Protein AF-0000000085171096 (afdb_homodimer)

pLDDT: mean 95.49, std 9.16, range [38.41, 99.0]

Nearest PDB structures (foldseek):
  8vr5-assembly2_B  TM=9.110E-01  e=3.875E-34  Psychrobacter cryohalolentis K5
  5uid-assembly2_C  TM=9.295E-01  e=1.642E-33  Streptoalloteichus hindustanus
  4zah-assembly4_H  TM=9.223E-01  e=4.382E-33  Escherichia coli K-12
  2fn6-assembly1_B  TM=9.040E-01  e=1.654E-32  Helicobacter pylori 26695
  4zah-assembly1_B  TM=9.118E-01  e=7.008E-32  Escherichia coli K-12

Organism: Roseiflexus castenholzii (strain DSM 13941 / HLO8) (NCBI:txid383372)

Radius of gyration: 27.92 Å; Cα contacts (8 Å, |Δi|>4): 1892; chains: 2; bounding box: 61×105×56 Å

Foldseek 3Di:
DPFFDLFFFDDDVLLVVLLVVVVVDPAWFPDDLQVLLQVLLCVQQVFPTKDKFQWLLVLLLLVCVLLVQAAQEEEEEALQADLSLQVSSCVRNYFYQHAFPDLAARWGDLVRVLLQVVQCVVDDQSNLLRGQPVCSPPDGDYHRAYEIECAQQADDPLVSVQVSCVVVVHFYEYARQQHRPWDFQNRGPQASTAKYKHWAPRLHLHHLVGIMMIGGRDPVSNQQSNCQCCQQDGPPDDPPDRPDGHDNGTDISSSSSSSSSCSVCSVVSQVLQVVLLVLLCVLCVPPPQKAWRDHDPRIPGGRGSFTKIFGHPPFWQVQLQVQCVVVNWHKDQRPQGNCPPPVNCVPRVGDPPSHPSSNNSSRGMMTGRGGSVQDSVNSVVRSVSSSVSRVVRVVVVVVVVVD/DDFFDLFFFDDDVLLVVLLVVVVVDPAWFPDDLQVLLQVLLCVQQVFPTKDKFQWLLVLLLLVCVLLVQAAQEEEEEALQADLSLQVSSCVRNYFYQHAFPDLAARWGDLVRVLLQVVQCVVDDQSNLLRGQPVCSPPDGDYHRAYEIECAQQHDDPLVSVQVSCVVVVHFYEYARQAHRPWDFQNRGPQASTAKYKHWAPRLHLHHLVGIMMIGGRDPVSNQQSNCQCCQQDGPPDDPPDRPDGHDNGTDISSSSSSSSSCSVCSVVSQVLQVVLLVLLCVLCVPPPQKAWRDHDPRIPGGRGSFTKIFGHPPFWQVQLQVQCVVVNWHKDQRPDRNCPPPVNCVPRVGDPPSHPSSNNSSRGMMTGRGGSVQDSVNSVVSSVSSSVSRVVRVVVVVVVVVD

InterPro domains:
  IPR000653 DegT/DnrJ/EryC1/StrS aminotransferase [PF01041] (11-387)
  IPR000653 DegT/DnrJ/EryC1/StrS aminotransferase [PIRSF000390] (3-391)
  IPR000653 DegT/DnrJ/EryC1/StrS aminotransferase [PTHR30244] (4-390)
  IPR000653 DegT/DnrJ/EryC1/StrS aminotransferase [cd00616] (15-387)
  IPR015421 Pyridoxal phosphate-dependent transferase, major domain [G3DSA:3.40.640.10] (1-265)
  IPR015422 Pyridoxal phosphate-dependent transferase, small domain [G3DSA:3.90.1150.10] (266-394)
  IPR015424 Pyridoxal phosphate-dependent transferase [SSF53383] (4-390)

Structure (mmCIF, N/CA/C/O backbone):
data_AF-0000000085171096-model_v1
#
loop_
_entity.id
_entity.type
_entity.pdbx_description
1 polymer 'DegT/DnrJ/EryC1/StrS aminotransferase'
#
loop_
_atom_site.group_PDB
_atom_site.id
_atom_site.type_symbol
_atom_site.label_atom_id
_atom_site.label_alt_id
_atom_site.label_comp_id
_atom_site.label_asym_id
_atom_site.label_entity_id
_atom_site.label_seq_id
_atom_site.pdbx_PDB_ins_code
_atom_site.Cartn_x
_atom_site.Cartn_y
_atom_site.Cartn_z
_atom_site.occupancy
_atom_site.B_iso_or_equiv
_atom_site.auth_seq_id
_atom_site.auth_comp_id
_atom_site.auth_asym_id
_atom_site.auth_atom_id
_atom_site.pdbx_PDB_model_num
ATOM 1 N N . MET A 1 1 ? 21.359 31.203 -9.461 1 45.62 1 MET A N 1
ATOM 2 C CA . MET A 1 1 ? 20.594 31.672 -8.305 1 45.62 1 MET A CA 1
ATOM 3 C C . MET A 1 1 ? 20.328 30.516 -7.332 1 45.62 1 MET A C 1
ATOM 5 O O . MET A 1 1 ? 20.062 29.391 -7.75 1 45.62 1 MET A O 1
ATOM 9 N N . ASP A 1 2 ? 20.812 30.734 -6.129 1 65.62 2 ASP A N 1
ATOM 10 C CA . ASP A 1 2 ? 20.75 29.672 -5.129 1 65.62 2 ASP A CA 1
ATOM 11 C C . ASP A 1 2 ? 19.312 29.219 -4.914 1 65.62 2 ASP A C 1
ATOM 13 O O . ASP A 1 2 ? 18.422 30.031 -4.691 1 65.62 2 ASP A O 1
ATOM 17 N N . THR A 1 3 ? 18.891 28.125 -5.449 1 84.25 3 THR A N 1
ATOM 18 C CA . THR A 1 3 ? 17.531 27.594 -5.375 1 84.25 3 THR A CA 1
ATOM 19 C C . THR A 1 3 ? 17.266 26.984 -4.004 1 84.25 3 THR A C 1
ATOM 21 O O . THR A 1 3 ? 18.188 26.5 -3.348 1 84.25 3 THR A O 1
ATOM 24 N N . VAL A 1 4 ? 16.172 27.438 -3.406 1 93.19 4 VAL A N 1
ATOM 25 C CA . VAL A 1 4 ? 15.727 26.844 -2.146 1 93.19 4 VAL A CA 1
ATOM 26 C C . VAL A 1 4 ? 14.625 25.828 -2.414 1 93.19 4 VAL A C 1
ATOM 28 O O . VAL A 1 4 ? 13.547 26.188 -2.896 1 93.19 4 VAL A O 1
ATOM 31 N N . PRO A 1 5 ? 14.898 24.516 -2.143 1 94.25 5 PRO A N 1
ATOM 32 C CA . PRO A 1 5 ? 13.836 23.516 -2.35 1 94.25 5 PRO A CA 1
ATOM 33 C C . PRO A 1 5 ? 12.695 23.656 -1.346 1 94.25 5 PRO A C 1
ATOM 35 O O . PRO A 1 5 ? 12.891 24.219 -0.26 1 94.25 5 PRO A O 1
ATOM 38 N N . MET A 1 6 ? 11.508 23.234 -1.746 1 95.5 6 MET A N 1
ATOM 39 C CA . MET A 1 6 ? 10.359 23.266 -0.841 1 95.5 6 MET A CA 1
ATOM 40 C C . MET A 1 6 ? 10.656 22.5 0.443 1 95.5 6 MET A C 1
ATOM 42 O O . MET A 1 6 ? 10.258 22.938 1.529 1 95.5 6 MET A O 1
ATOM 46 N N . SER A 1 7 ? 11.258 21.359 0.321 1 96.25 7 SER A N 1
ATOM 47 C CA . SER A 1 7 ? 11.68 20.516 1.431 1 96.25 7 SER A CA 1
ATOM 48 C C . SER A 1 7 ? 12.812 19.578 1.009 1 96.25 7 SER A C 1
ATOM 50 O O . SER A 1 7 ? 13.031 19.375 -0.185 1 96.25 7 SER A O 1
ATOM 52 N N . SER A 1 8 ? 13.539 19.109 1.952 1 96 8 SER A N 1
ATOM 53 C CA . SER A 1 8 ? 14.609 18.141 1.73 1 96 8 SER A CA 1
ATOM 54 C C . SER A 1 8 ? 14.797 17.234 2.945 1 96 8 SER A C 1
ATOM 56 O O . SER A 1 8 ? 14.781 17.703 4.086 1 96 8 SER A O 1
ATOM 58 N N . PRO A 1 9 ? 14.914 15.922 2.645 1 96.94 9 PRO A N 1
ATOM 59 C CA . PRO A 1 9 ? 15.203 15.039 3.779 1 96.94 9 PRO A CA 1
ATOM 60 C C . PRO A 1 9 ? 16.609 15.25 4.34 1 96.94 9 PRO A C 1
ATOM 62 O O . PRO A 1 9 ? 17.469 15.805 3.656 1 96.94 9 PRO A O 1
ATOM 65 N N . ASP A 1 10 ? 16.781 14.969 5.562 1 97.75 10 ASP A N 1
ATOM 66 C CA . ASP A 1 10 ? 18.078 15.023 6.227 1 97.75 10 ASP A CA 1
ATOM 67 C C . ASP A 1 10 ? 18.688 13.633 6.352 1 97.75 10 ASP A C 1
ATOM 69 O O . ASP A 1 10 ? 18.281 12.844 7.207 1 97.75 10 ASP A O 1
ATOM 73 N N . LEU A 1 11 ? 19.672 13.328 5.539 1 97.88 11 LEU A N 1
ATOM 74 C CA . LEU A 1 11 ? 20.312 12.023 5.5 1 97.88 11 LEU A CA 1
ATOM 75 C C . LEU A 1 11 ? 21.797 12.148 5.82 1 97.88 11 LEU A C 1
ATOM 77 O O . LEU A 1 11 ? 22.453 13.102 5.391 1 97.88 11 LEU A O 1
ATOM 81 N N . THR A 1 12 ? 22.312 11.312 6.578 1 97.75 12 THR A N 1
ATOM 82 C CA . THR A 1 12 ? 23.734 11.219 6.93 1 97.75 12 THR A CA 1
ATOM 83 C C . THR A 1 12 ? 24.281 9.828 6.617 1 97.75 12 THR A C 1
ATOM 85 O O . THR A 1 12 ? 23.594 9.016 5.984 1 97.75 12 THR A O 1
ATOM 88 N N . ASP A 1 13 ? 25.484 9.562 6.992 1 97.69 13 ASP A N 1
ATOM 89 C CA . ASP A 1 13 ? 26.109 8.258 6.805 1 97.69 13 ASP A CA 1
ATOM 90 C C . ASP A 1 13 ? 25.422 7.191 7.648 1 97.69 13 ASP A C 1
ATOM 92 O O . ASP A 1 13 ? 25.406 6.012 7.285 1 97.69 13 ASP A O 1
ATOM 96 N N . ALA A 1 14 ? 24.828 7.621 8.711 1 97.88 14 ALA A N 1
ATOM 97 C CA . ALA A 1 14 ? 24.109 6.672 9.57 1 97.88 14 ALA A CA 1
ATOM 98 C C . ALA A 1 14 ? 23 5.973 8.797 1 97.88 14 ALA A C 1
ATOM 100 O O . ALA A 1 14 ? 22.828 4.758 8.914 1 97.88 14 ALA A O 1
ATOM 101 N N . GLU A 1 15 ? 22.219 6.734 8.047 1 98.25 15 GLU A N 1
ATOM 102 C CA . GLU A 1 15 ? 21.156 6.148 7.246 1 98.25 15 GLU A CA 1
ATOM 103 C C . GLU A 1 15 ? 21.719 5.262 6.137 1 98.25 15 GLU A C 1
ATOM 105 O O . GLU A 1 15 ? 21.203 4.164 5.891 1 98.25 15 GLU A O 1
ATOM 110 N N . ARG A 1 16 ? 22.734 5.762 5.41 1 98.12 16 ARG A N 1
ATOM 111 C CA . ARG A 1 16 ? 23.359 5.008 4.324 1 98.12 16 ARG A CA 1
ATOM 112 C C . ARG A 1 16 ? 23.906 3.674 4.828 1 98.12 16 ARG A C 1
ATOM 114 O O . ARG A 1 16 ? 23.703 2.635 4.195 1 98.12 16 ARG A O 1
ATOM 121 N N . ASP A 1 17 ? 24.531 3.656 5.996 1 98.19 17 ASP A N 1
ATOM 122 C CA . ASP A 1 17 ? 25.094 2.443 6.59 1 98.19 17 ASP A CA 1
ATOM 123 C C . ASP A 1 17 ? 23.984 1.467 6.977 1 98.19 17 ASP A C 1
ATOM 125 O O . ASP A 1 17 ? 24.109 0.258 6.773 1 98.19 17 ASP A O 1
ATOM 129 N N . ALA A 1 18 ? 22.938 1.966 7.602 1 98.31 18 ALA A N 1
ATOM 130 C CA . ALA A 1 18 ? 21.812 1.123 8.016 1 98.31 18 ALA A CA 1
ATOM 131 C C . ALA A 1 18 ? 21.219 0.376 6.828 1 98.31 18 ALA A C 1
ATOM 133 O O . ALA A 1 18 ? 20.906 -0.813 6.926 1 98.31 18 ALA A O 1
ATOM 134 N N . ILE A 1 19 ? 21.047 1.038 5.707 1 98.38 19 ILE A N 1
ATOM 135 C CA . ILE A 1 19 ? 20.453 0.446 4.512 1 98.38 19 ILE A CA 1
ATOM 136 C C . ILE A 1 19 ? 21.422 -0.572 3.912 1 98.38 19 ILE A C 1
ATOM 138 O O . ILE A 1 19 ? 21.016 -1.649 3.477 1 98.38 19 ILE A O 1
ATOM 142 N N . LEU A 1 20 ? 22.688 -0.214 3.844 1 97.75 20 LEU A N 1
ATOM 143 C CA . LEU A 1 20 ? 23.688 -1.139 3.328 1 97.75 20 LEU A CA 1
ATOM 144 C C . LEU A 1 20 ? 23.719 -2.424 4.148 1 97.75 20 LEU A C 1
ATOM 146 O O . LEU A 1 20 ? 23.922 -3.51 3.6 1 97.75 20 LEU A O 1
ATOM 150 N N . ASN A 1 21 ? 23.547 -2.299 5.449 1 97.88 21 ASN A N 1
ATOM 151 C CA . ASN A 1 21 ? 23.516 -3.473 6.316 1 97.88 21 ASN A CA 1
ATOM 152 C C . ASN A 1 21 ? 22.391 -4.43 5.91 1 97.88 21 ASN A C 1
ATOM 154 O O . ASN A 1 21 ? 22.562 -5.648 5.961 1 97.88 21 ASN A O 1
ATOM 158 N N . VAL A 1 22 ? 21.234 -3.885 5.578 1 98.12 22 VAL A N 1
ATOM 159 C CA . VAL A 1 22 ? 20.125 -4.711 5.129 1 98.12 22 VAL A CA 1
ATOM 160 C C . VAL A 1 22 ? 20.516 -5.469 3.863 1 98.12 22 VAL A C 1
ATOM 162 O O . VAL A 1 22 ? 20.25 -6.664 3.736 1 98.12 22 VAL A O 1
ATOM 165 N N . LEU A 1 23 ? 21.203 -4.789 2.934 1 97.56 23 LEU A N 1
ATOM 166 C CA . LEU A 1 23 ? 21.516 -5.324 1.611 1 97.56 23 LEU A CA 1
ATOM 167 C C . LEU A 1 23 ? 22.594 -6.398 1.698 1 97.56 23 LEU A C 1
ATOM 169 O O . LEU A 1 23 ? 22.828 -7.117 0.728 1 97.56 23 LEU A O 1
ATOM 173 N N . HIS A 1 24 ? 23.172 -6.551 2.826 1 96.81 24 HIS A N 1
ATOM 174 C CA . HIS A 1 24 ? 24.125 -7.625 3.049 1 96.81 24 HIS A CA 1
ATOM 175 C C . HIS A 1 24 ? 23.469 -8.828 3.711 1 96.81 24 HIS A C 1
ATOM 177 O O . HIS A 1 24 ? 24.156 -9.781 4.098 1 96.81 24 HIS A O 1
ATOM 183 N N . THR A 1 25 ? 22.203 -8.805 3.91 1 95.06 25 THR A N 1
ATOM 184 C CA . THR A 1 25 ? 21.406 -9.93 4.375 1 95.06 25 THR A CA 1
ATOM 185 C C . THR A 1 25 ? 20.375 -10.336 3.32 1 95.06 25 THR A C 1
ATOM 187 O O . THR A 1 25 ? 20.047 -9.547 2.434 1 95.06 25 THR A O 1
ATOM 190 N N . PRO A 1 26 ? 19.891 -11.555 3.406 1 94.19 26 PRO A N 1
ATOM 191 C CA . PRO A 1 26 ? 18.859 -11.984 2.455 1 94.19 26 PRO A CA 1
ATOM 192 C C . PRO A 1 26 ? 17.453 -11.555 2.871 1 94.19 26 PRO A C 1
ATOM 194 O O . PRO A 1 26 ? 16.484 -11.836 2.168 1 94.19 26 PRO A O 1
ATOM 197 N N . VAL A 1 27 ? 17.281 -10.914 3.992 1 96.94 27 VAL A N 1
ATOM 198 C CA . VAL A 1 27 ? 15.977 -10.562 4.539 1 96.94 27 VAL A CA 1
ATOM 199 C C . VAL A 1 27 ? 15.602 -9.141 4.117 1 96.94 27 VAL A C 1
ATOM 201 O O . VAL A 1 27 ? 16.094 -8.172 4.695 1 96.94 27 VAL A O 1
ATOM 204 N N . LEU A 1 28 ? 14.727 -9.055 3.168 1 98.12 28 LEU A N 1
ATOM 205 C CA . LEU A 1 28 ? 14.383 -7.746 2.631 1 98.12 28 LEU A CA 1
ATOM 206 C C . LEU A 1 28 ? 12.953 -7.367 3.006 1 98.12 28 LEU A C 1
ATOM 208 O O . LEU A 1 28 ? 12.5 -6.258 2.713 1 98.12 28 LEU A O 1
ATOM 212 N N . SER A 1 29 ? 12.188 -8.211 3.537 1 96.19 29 SER A N 1
ATOM 213 C CA . SER A 1 29 ? 10.828 -8.016 4.031 1 96.19 29 SER A CA 1
ATOM 214 C C . SER A 1 29 ? 10.562 -8.844 5.281 1 96.19 29 SER A C 1
ATOM 216 O O . SER A 1 29 ? 11.25 -9.844 5.523 1 96.19 29 SER A O 1
ATOM 218 N N . ILE A 1 30 ? 9.594 -8.367 6.086 1 95.12 30 ILE A N 1
ATOM 219 C CA . ILE A 1 30 ? 9.195 -9.078 7.297 1 95.12 30 ILE A CA 1
ATOM 220 C C . ILE A 1 30 ? 10.438 -9.508 8.07 1 95.12 30 ILE A C 1
ATOM 222 O O . ILE A 1 30 ? 10.633 -10.695 8.336 1 95.12 30 ILE A O 1
ATOM 226 N N . GLY A 1 31 ? 11.234 -8.57 8.484 1 96.88 31 GLY A N 1
ATOM 227 C CA . GLY A 1 31 ? 12.516 -8.867 9.109 1 96.88 31 GLY A CA 1
ATOM 228 C C . GLY A 1 31 ? 12.781 -8.039 10.352 1 96.88 31 GLY A C 1
ATOM 229 O O . GLY A 1 31 ? 11.859 -7.453 10.922 1 96.88 31 GLY A O 1
ATOM 230 N N . PRO A 1 32 ? 13.984 -8.086 10.797 1 98 32 PRO A N 1
ATOM 231 C CA . PRO A 1 32 ? 14.328 -7.492 12.086 1 98 32 PRO A CA 1
ATOM 232 C C . PRO A 1 32 ? 14.25 -5.965 12.07 1 98 32 PRO A C 1
ATOM 234 O O . PRO A 1 32 ? 13.969 -5.352 13.102 1 98 32 PRO A O 1
ATOM 237 N N . TYR A 1 33 ? 14.508 -5.32 10.953 1 98.62 33 TYR A N 1
ATOM 238 C CA . TYR A 1 33 ? 14.5 -3.863 10.93 1 98.62 33 TYR A CA 1
ATOM 239 C C . TYR A 1 33 ? 13.086 -3.32 11.086 1 98.62 33 TYR A C 1
ATOM 241 O O . TYR A 1 33 ? 12.875 -2.303 11.75 1 98.62 33 TYR A O 1
ATOM 249 N N . VAL A 1 34 ? 12.094 -3.969 10.414 1 98.75 34 VAL A N 1
ATOM 250 C CA . VAL A 1 34 ? 10.711 -3.574 10.625 1 98.75 34 VAL A CA 1
ATOM 251 C C . VAL A 1 34 ? 10.352 -3.689 12.102 1 98.75 34 VAL A C 1
ATOM 253 O O . VAL A 1 34 ? 9.742 -2.779 12.672 1 98.75 34 VAL A O 1
ATOM 256 N N . GLN A 1 35 ? 10.742 -4.766 12.727 1 98.56 35 GLN A N 1
ATOM 257 C CA . GLN A 1 35 ? 10.461 -4.98 14.148 1 98.56 35 GLN A CA 1
ATOM 258 C C . GLN A 1 35 ? 11.133 -3.908 15.008 1 98.56 35 GLN A C 1
ATOM 260 O O . GLN A 1 35 ? 10.508 -3.367 15.922 1 98.56 35 GLN A O 1
ATOM 265 N N . GLN A 1 36 ? 12.359 -3.625 14.727 1 98.81 36 GLN A N 1
ATOM 266 C CA . GLN A 1 36 ? 13.102 -2.609 15.469 1 98.81 36 GLN A CA 1
ATOM 267 C C . GLN A 1 36 ? 12.469 -1.231 15.297 1 98.81 36 GLN A C 1
ATOM 269 O O . GLN A 1 36 ? 12.359 -0.467 16.25 1 98.81 36 GLN A O 1
ATOM 274 N N . PHE A 1 37 ? 12.133 -0.907 14.078 1 98.94 37 PHE A N 1
ATOM 275 C CA . PHE A 1 37 ? 11.5 0.379 13.805 1 98.94 37 PHE A CA 1
ATOM 276 C C . PHE A 1 37 ? 10.211 0.533 14.594 1 98.94 37 PHE A C 1
ATOM 278 O O . PHE A 1 37 ? 9.969 1.579 15.203 1 98.94 37 PHE A O 1
ATOM 285 N N . GLU A 1 38 ? 9.359 -0.538 14.57 1 98.94 38 GLU A N 1
ATOM 286 C CA . GLU A 1 38 ? 8.117 -0.561 15.336 1 98.94 38 GLU A CA 1
ATOM 287 C C . GLU A 1 38 ? 8.375 -0.312 16.812 1 98.94 38 GLU A C 1
ATOM 289 O O . GLU A 1 38 ? 7.703 0.515 17.438 1 98.94 38 GLU A O 1
ATOM 294 N N . GLN A 1 39 ? 9.328 -0.957 17.328 1 98.81 39 GLN A N 1
ATOM 295 C CA . GLN A 1 39 ? 9.648 -0.853 18.75 1 98.81 39 GLN A CA 1
ATOM 296 C C . GLN A 1 39 ? 10.18 0.533 19.094 1 98.81 39 GLN A C 1
ATOM 298 O O . GLN A 1 39 ? 9.781 1.132 20.094 1 98.81 39 GLN A O 1
ATOM 303 N N . ARG A 1 40 ? 11.086 1.037 18.312 1 98.75 40 ARG A N 1
ATOM 304 C CA . ARG A 1 40 ? 11.719 2.322 18.562 1 98.75 40 ARG A CA 1
ATOM 305 C C . ARG A 1 40 ? 10.695 3.455 18.547 1 98.75 40 ARG A C 1
ATOM 307 O O . ARG A 1 40 ? 10.711 4.324 19.422 1 98.75 40 ARG A O 1
ATOM 314 N N . LEU A 1 41 ? 9.859 3.469 17.562 1 98.88 41 LEU A N 1
ATOM 315 C CA . LEU A 1 41 ? 8.898 4.559 17.453 1 98.88 41 LEU A CA 1
ATOM 316 C C . LEU A 1 41 ? 7.852 4.473 18.547 1 98.88 41 LEU A C 1
ATOM 318 O O . LEU A 1 41 ? 7.484 5.488 19.156 1 98.88 41 LEU A O 1
ATOM 322 N N . ALA A 1 42 ? 7.312 3.227 18.75 1 98.88 42 ALA A N 1
ATOM 323 C CA . ALA A 1 42 ? 6.348 3.055 19.844 1 98.88 42 ALA A CA 1
ATOM 324 C C . ALA A 1 42 ? 6.918 3.539 21.172 1 98.88 42 ALA A C 1
ATOM 326 O O . ALA A 1 42 ? 6.25 4.254 21.922 1 98.88 42 ALA A O 1
ATOM 327 N N . ALA A 1 43 ? 8.164 3.186 21.422 1 98.81 43 ALA A N 1
ATOM 328 C CA . ALA A 1 43 ? 8.82 3.598 22.656 1 98.81 43 ALA A CA 1
ATOM 329 C C . ALA A 1 43 ? 8.969 5.117 22.734 1 98.81 43 ALA A C 1
ATOM 331 O O . ALA A 1 43 ? 8.758 5.723 23.781 1 98.81 43 ALA A O 1
ATOM 332 N N . PHE A 1 44 ? 9.352 5.703 21.719 1 98.81 44 PHE A N 1
ATOM 333 C CA . PHE A 1 44 ? 9.57 7.145 21.641 1 98.81 44 PHE A CA 1
ATOM 334 C C . PHE A 1 44 ? 8.297 7.898 22.016 1 98.81 44 PHE A C 1
ATOM 336 O O . PHE A 1 44 ? 8.352 8.898 22.734 1 98.81 44 PHE A O 1
ATOM 343 N N . VAL A 1 45 ? 7.113 7.465 21.484 1 98.44 45 VAL A N 1
ATOM 344 C CA . VAL A 1 45 ? 5.879 8.203 21.703 1 98.44 45 VAL A CA 1
ATOM 345 C C . VAL A 1 45 ? 5.211 7.711 22.984 1 98.44 45 VAL A C 1
ATOM 347 O O . VAL A 1 45 ? 4.25 8.32 23.469 1 98.44 45 VAL A O 1
ATOM 350 N N . GLY A 1 46 ? 5.703 6.594 23.547 1 98.44 46 GLY A N 1
ATOM 351 C CA . GLY A 1 46 ? 5.16 6.066 24.797 1 98.44 46 GLY A CA 1
ATOM 352 C C . GLY A 1 46 ? 4 5.113 24.578 1 98.44 46 GLY A C 1
ATOM 353 O O . GLY A 1 46 ? 3.152 4.953 25.469 1 98.44 46 GLY A O 1
ATOM 354 N N . ALA A 1 47 ? 3.857 4.531 23.438 1 98.69 47 ALA A N 1
ATOM 355 C CA . ALA A 1 47 ? 2.838 3.527 23.141 1 98.69 47 ALA A CA 1
ATOM 356 C C . ALA A 1 47 ? 3.377 2.117 23.359 1 98.69 47 ALA A C 1
ATOM 358 O O . ALA A 1 47 ? 4.582 1.883 23.25 1 98.69 47 ALA A O 1
ATOM 359 N N . ARG A 1 48 ? 2.516 1.168 23.625 1 98.56 48 ARG A N 1
ATOM 360 C CA . ARG A 1 48 ? 2.92 -0.216 23.844 1 98.56 48 ARG A CA 1
ATOM 361 C C . ARG A 1 48 ? 3.262 -0.906 22.531 1 98.56 48 ARG A C 1
ATOM 363 O O . ARG A 1 48 ? 4.168 -1.74 22.469 1 98.56 48 ARG A O 1
ATOM 370 N N . TYR A 1 49 ? 2.531 -0.591 21.5 1 98.75 49 TYR A N 1
ATOM 371 C CA . TYR A 1 49 ? 2.691 -1.335 20.25 1 98.75 49 TYR A CA 1
ATOM 372 C C . TYR A 1 49 ? 2.828 -0.389 19.062 1 98.75 49 TYR A C 1
ATOM 374 O O . TYR A 1 49 ? 2.156 0.644 19.016 1 98.75 49 TYR A O 1
ATOM 382 N N . GLY A 1 50 ? 3.73 -0.661 18.203 1 98.88 50 GLY A N 1
ATOM 383 C CA . GLY A 1 50 ? 3.852 -0.065 16.875 1 98.88 50 GLY A CA 1
ATOM 384 C C . GLY A 1 50 ? 3.672 -1.066 15.75 1 98.88 50 GLY A C 1
ATOM 385 O O . GLY A 1 50 ? 4.121 -2.211 15.859 1 98.88 50 GLY A O 1
ATOM 386 N N . ILE A 1 51 ? 2.963 -0.744 14.742 1 98.94 51 ILE A N 1
ATOM 387 C CA . ILE A 1 51 ? 2.754 -1.561 13.555 1 98.94 51 ILE A CA 1
ATOM 388 C C . ILE A 1 51 ? 3.154 -0.77 12.305 1 98.94 51 ILE A C 1
ATOM 390 O O . ILE A 1 51 ? 2.453 0.162 11.906 1 98.94 51 ILE A O 1
ATOM 394 N N . ALA A 1 52 ? 4.27 -1.14 11.711 1 98.94 52 ALA A N 1
ATOM 395 C CA . ALA A 1 52 ? 4.773 -0.446 10.523 1 98.94 52 ALA A CA 1
ATOM 396 C C . ALA A 1 52 ? 3.936 -0.784 9.297 1 98.94 52 ALA A C 1
ATOM 398 O O . ALA A 1 52 ? 3.533 -1.935 9.109 1 98.94 52 ALA A O 1
ATOM 399 N N . VAL A 1 53 ? 3.598 0.191 8.523 1 98.88 53 VAL A N 1
ATOM 400 C CA . VAL A 1 53 ? 2.838 0.029 7.289 1 98.88 53 VAL A CA 1
ATOM 401 C C . VAL A 1 53 ? 3.508 0.813 6.16 1 98.88 53 VAL A C 1
ATOM 403 O O . VAL A 1 53 ? 4.402 1.625 6.41 1 98.88 53 VAL A O 1
ATOM 406 N N . ASN A 1 54 ? 3.08 0.619 4.965 1 98.81 54 ASN A N 1
ATOM 407 C CA . ASN A 1 54 ? 3.754 1.151 3.785 1 98.81 54 ASN A CA 1
ATOM 408 C C . ASN A 1 54 ? 3.455 2.635 3.59 1 98.81 54 ASN A C 1
ATOM 410 O O . ASN A 1 54 ? 4.102 3.303 2.783 1 98.81 54 ASN A O 1
ATOM 414 N N . SER A 1 55 ? 2.461 3.209 4.297 1 98.75 55 SER A N 1
ATOM 415 C CA . SER A 1 55 ? 2.137 4.629 4.199 1 98.75 55 SER A CA 1
ATOM 416 C C . SER A 1 55 ? 1.244 5.074 5.355 1 98.75 55 SER A C 1
ATOM 418 O O . SER A 1 55 ? 0.625 4.242 6.023 1 98.75 55 SER A O 1
ATOM 420 N N . GLY A 1 56 ? 1.226 6.371 5.574 1 98.88 56 GLY A N 1
ATOM 421 C CA . GLY A 1 56 ? 0.255 6.91 6.512 1 98.88 56 GLY A CA 1
ATOM 422 C C . GLY A 1 56 ? -1.182 6.633 6.113 1 98.88 56 GLY A C 1
ATOM 423 O O . GLY A 1 56 ? -2.02 6.324 6.961 1 98.88 56 GLY A O 1
ATOM 424 N N . THR A 1 57 ? -1.514 6.707 4.812 1 98.88 57 THR A N 1
ATOM 425 C CA . THR A 1 57 ? -2.848 6.438 4.289 1 98.88 57 THR A CA 1
ATOM 426 C C . THR A 1 57 ? -3.283 5.016 4.625 1 98.88 57 THR A C 1
ATOM 428 O O . THR A 1 57 ? -4.406 4.797 5.078 1 98.88 57 THR A O 1
ATOM 431 N N . SER A 1 58 ? -2.365 4.059 4.41 1 98.88 58 SER A N 1
ATOM 432 C CA . SER A 1 58 ? -2.652 2.672 4.758 1 98.88 58 SER A CA 1
ATOM 433 C C . SER A 1 58 ? -2.9 2.518 6.258 1 98.88 58 SER A C 1
ATOM 435 O O . SER A 1 58 ? -3.773 1.752 6.672 1 98.88 58 SER A O 1
ATOM 437 N N . GLY A 1 59 ? -2.07 3.213 7.047 1 98.94 59 GLY A N 1
ATOM 438 C CA . GLY A 1 59 ? -2.273 3.176 8.484 1 98.94 59 GLY A CA 1
ATOM 439 C C . GLY A 1 59 ? -3.635 3.689 8.914 1 98.94 59 GLY A C 1
ATOM 440 O O . GLY A 1 59 ? -4.293 3.088 9.766 1 98.94 59 GLY A O 1
ATOM 441 N N . LEU A 1 60 ? -4.047 4.812 8.328 1 98.94 60 LEU A N 1
ATOM 442 C CA . LEU A 1 60 ? -5.355 5.387 8.625 1 98.94 60 LEU A CA 1
ATOM 443 C C . LEU A 1 60 ? -6.469 4.438 8.203 1 98.94 60 LEU A C 1
ATOM 445 O O . LEU A 1 60 ? -7.449 4.258 8.93 1 98.94 60 LEU A O 1
ATOM 449 N N . HIS A 1 61 ? -6.305 3.812 7.059 1 98.94 61 HIS A N 1
ATOM 450 C CA . HIS A 1 61 ? -7.285 2.844 6.582 1 98.94 61 HIS A CA 1
ATOM 451 C C . HIS A 1 61 ? -7.473 1.709 7.582 1 98.94 61 HIS A C 1
ATOM 453 O O . HIS A 1 61 ? -8.602 1.399 7.973 1 98.94 61 HIS A O 1
ATOM 459 N N . LEU A 1 62 ? -6.336 1.114 7.973 1 98.94 62 LEU A N 1
ATOM 460 C CA . LEU A 1 62 ? -6.414 -0.01 8.898 1 98.94 62 LEU A CA 1
ATOM 461 C C . LEU A 1 62 ? -6.992 0.43 10.242 1 98.94 62 LEU A C 1
ATOM 463 O O . LEU A 1 62 ? -7.691 -0.34 10.898 1 98.94 62 LEU A O 1
ATOM 467 N N . SER A 1 63 ? -6.684 1.672 10.672 1 98.94 63 SER A N 1
ATOM 468 C CA . SER A 1 63 ? -7.246 2.199 11.906 1 98.94 63 SER A CA 1
ATOM 469 C C . SER A 1 63 ? -8.766 2.332 11.812 1 98.94 63 SER A C 1
ATOM 471 O O . SER A 1 63 ? -9.469 2.111 12.797 1 98.94 63 SER A O 1
ATOM 473 N N . ILE A 1 64 ? -9.297 2.703 10.672 1 98.94 64 ILE A N 1
ATOM 474 C CA . ILE A 1 64 ? -10.734 2.791 10.43 1 98.94 64 ILE A CA 1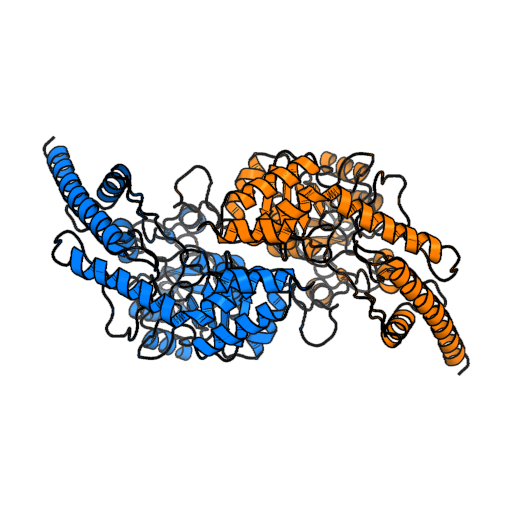
ATOM 475 C C . ILE A 1 64 ? -11.367 1.409 10.578 1 98.94 64 ILE A C 1
ATOM 477 O O . ILE A 1 64 ? -12.43 1.267 11.195 1 98.94 64 ILE A O 1
ATOM 481 N N . ILE A 1 65 ? -10.703 0.393 9.992 1 98.81 65 ILE A N 1
ATOM 482 C CA . ILE A 1 65 ? -11.188 -0.978 10.117 1 98.81 65 ILE A CA 1
ATOM 483 C C . ILE A 1 65 ? -11.188 -1.393 11.586 1 98.81 65 ILE A C 1
ATOM 485 O O . ILE A 1 65 ? -12.156 -1.973 12.07 1 98.81 65 ILE A O 1
ATOM 489 N N . ALA A 1 66 ? -10.094 -1.076 12.297 1 98.75 66 ALA A N 1
ATOM 490 C CA . ALA A 1 66 ? -9.992 -1.419 13.711 1 98.75 66 ALA A CA 1
ATOM 491 C C . ALA A 1 66 ? -11.117 -0.781 14.516 1 98.75 66 ALA A C 1
ATOM 493 O O . ALA A 1 66 ? -11.625 -1.381 15.469 1 98.75 66 ALA A O 1
ATOM 494 N N . ALA A 1 67 ? -11.516 0.402 14.125 1 98.75 67 ALA A N 1
ATOM 495 C CA . ALA A 1 67 ? -12.57 1.137 14.82 1 98.75 67 ALA A CA 1
ATOM 496 C C . ALA A 1 67 ? -13.938 0.537 14.523 1 98.75 67 ALA A C 1
ATOM 498 O O . ALA A 1 67 ? -14.953 0.987 15.07 1 98.75 67 ALA A O 1
ATOM 499 N N . GLY A 1 68 ? -13.992 -0.452 13.672 1 98.31 68 GLY A N 1
ATOM 500 C CA . GLY A 1 68 ? -15.234 -1.149 13.383 1 98.31 68 GLY A CA 1
ATOM 501 C C . GLY A 1 68 ? -16.125 -0.403 12.406 1 98.31 68 GLY A C 1
ATOM 502 O O . GLY A 1 68 ? -17.328 -0.641 12.344 1 98.31 68 GLY A O 1
ATOM 503 N N . VAL A 1 69 ? -15.555 0.523 11.633 1 98.62 69 VAL A N 1
ATOM 504 C CA . VAL A 1 69 ? -16.312 1.3 10.664 1 98.62 69 VAL A CA 1
ATOM 505 C C . VAL A 1 69 ? -16.672 0.425 9.461 1 98.62 69 VAL A C 1
ATOM 507 O O . VAL A 1 69 ? -15.797 -0.24 8.898 1 98.62 69 VAL A O 1
ATOM 510 N N . THR A 1 70 ? -17.859 0.34 9.109 1 97.12 70 THR A N 1
ATOM 511 C CA . THR A 1 70 ? -18.344 -0.361 7.93 1 97.12 70 THR A CA 1
ATOM 512 C C . THR A 1 70 ? -19.25 0.544 7.098 1 97.12 70 THR A C 1
ATOM 514 O O . THR A 1 70 ? -19.328 1.751 7.344 1 97.12 70 THR A O 1
ATOM 517 N N . GLU A 1 71 ? -19.906 -0.01 6.129 1 96.69 71 GLU A N 1
ATOM 518 C CA . GLU A 1 71 ? -20.703 0.736 5.16 1 96.69 71 GLU A CA 1
ATOM 519 C C . GLU A 1 71 ? -21.75 1.6 5.855 1 96.69 71 GLU A C 1
ATOM 521 O O . GLU A 1 71 ? -22.469 1.125 6.742 1 96.69 71 GLU A O 1
ATOM 526 N N . TYR A 1 72 ? -21.75 2.906 5.602 1 97.38 72 TYR A N 1
ATOM 527 C CA . TYR A 1 72 ? -22.703 3.93 5.996 1 97.38 72 TYR A CA 1
ATOM 528 C C . TYR A 1 72 ? -22.438 4.418 7.414 1 97.38 72 TYR A C 1
ATOM 530 O O . TYR A 1 72 ? -23.094 5.348 7.895 1 97.38 72 TYR A O 1
ATOM 538 N N . ASP A 1 73 ? -21.453 3.807 8.125 1 98.69 73 ASP A N 1
ATOM 539 C CA . ASP A 1 73 ? -21.062 4.32 9.438 1 98.69 73 ASP A CA 1
ATOM 540 C C . ASP A 1 73 ? -20.453 5.715 9.328 1 98.69 73 ASP A C 1
ATOM 542 O O . ASP A 1 73 ? -19.969 6.098 8.266 1 98.69 73 ASP A O 1
ATOM 546 N N . LEU A 1 74 ? -20.547 6.457 10.406 1 98.81 74 LEU A N 1
ATOM 547 C CA . LEU A 1 74 ? -20.125 7.855 10.422 1 98.81 74 LEU A CA 1
ATOM 548 C C . LEU A 1 74 ? -18.828 8.031 11.188 1 98.81 74 LEU A C 1
ATOM 550 O O . LEU A 1 74 ? -18.609 7.383 12.219 1 98.81 74 LEU A O 1
ATOM 554 N N . VAL A 1 75 ? -17.953 8.844 10.703 1 98.94 75 VAL A N 1
ATOM 555 C CA . VAL A 1 75 ? -16.734 9.258 11.383 1 98.94 75 VAL A CA 1
ATOM 556 C C . VAL A 1 75 ? -16.609 10.781 11.352 1 98.94 75 VAL A C 1
ATOM 558 O O . VAL A 1 75 ? -16.609 11.383 10.273 1 98.94 75 VAL A O 1
ATOM 561 N N . VAL A 1 76 ? -16.5 11.43 12.5 1 98.94 76 VAL A N 1
ATOM 562 C CA . VAL A 1 76 ? -16.328 12.875 12.586 1 98.94 76 VAL A CA 1
ATOM 563 C C . VAL A 1 76 ? -14.867 13.242 12.32 1 98.94 76 VAL A C 1
ATOM 565 O O . VAL A 1 76 ? -13.953 12.648 12.898 1 98.94 76 VAL A O 1
ATOM 568 N N . THR A 1 77 ? -14.625 14.133 11.445 1 98.88 77 THR A N 1
ATOM 569 C CA . THR A 1 77 ? -13.281 14.617 11.148 1 98.88 77 THR A CA 1
ATOM 570 C C . THR A 1 77 ? -13.32 16.047 10.617 1 98.88 77 THR A C 1
ATOM 572 O O . THR A 1 77 ? -14.266 16.781 10.898 1 98.88 77 THR A O 1
ATOM 575 N N . THR A 1 78 ? -12.25 16.5 9.992 1 98.81 78 THR A N 1
ATOM 576 C CA . THR A 1 78 ? -12.133 17.891 9.555 1 98.81 78 THR A CA 1
ATOM 577 C C . THR A 1 78 ? -11.859 17.969 8.062 1 98.81 78 THR A C 1
ATOM 579 O O . THR A 1 78 ? -11.211 17.078 7.496 1 98.81 78 THR A O 1
ATOM 582 N N . PRO A 1 79 ? -12.367 18.984 7.391 1 98.62 79 PRO A N 1
ATOM 583 C CA . PRO A 1 79 ? -12.031 19.172 5.98 1 98.62 79 PRO A CA 1
ATOM 584 C C . PRO A 1 79 ? -10.719 19.922 5.777 1 98.62 79 PRO A C 1
ATOM 586 O O . PRO A 1 79 ? -10.281 20.125 4.641 1 98.62 79 PRO A O 1
ATOM 589 N N . PHE A 1 80 ? -10.047 20.359 6.871 1 98.5 80 PHE A N 1
ATOM 590 C CA . PHE A 1 80 ? -8.773 21.078 6.777 1 98.5 80 PHE A CA 1
ATOM 591 C C . PHE A 1 80 ? -7.609 20.125 7.062 1 98.5 80 PHE A C 1
ATOM 593 O O . PHE A 1 80 ? -7.023 20.172 8.148 1 98.5 80 PHE A O 1
ATOM 600 N N . SER A 1 81 ? -7.293 19.375 6.098 1 97.62 81 SER A N 1
ATOM 601 C CA . SER A 1 81 ? -6.219 18.375 6.172 1 97.62 81 SER A CA 1
ATOM 602 C C . SER A 1 81 ? -5.816 17.891 4.781 1 97.62 81 SER A C 1
ATOM 604 O O . SER A 1 81 ? -6.309 18.406 3.773 1 97.62 81 SER A O 1
ATOM 606 N N . PHE A 1 82 ? -4.797 17.078 4.75 1 96.94 82 PHE A N 1
ATOM 607 C CA . PHE A 1 82 ? -4.531 16.312 3.537 1 96.94 82 PHE A CA 1
ATOM 608 C C . PHE A 1 82 ? -5.668 15.328 3.26 1 96.94 82 PHE A C 1
ATOM 610 O O . PHE A 1 82 ? -6.246 14.766 4.188 1 96.94 82 PHE A O 1
ATOM 617 N N . ILE A 1 83 ? -6.008 14.992 2.105 1 97.5 83 ILE A N 1
ATOM 618 C CA . ILE A 1 83 ? -7.219 14.32 1.648 1 97.5 83 ILE A CA 1
ATOM 619 C C . ILE A 1 83 ? -7.266 12.906 2.221 1 97.5 83 ILE A C 1
ATOM 621 O O . ILE A 1 83 ? -8.344 12.336 2.406 1 97.5 83 ILE A O 1
ATOM 625 N N . ALA A 1 84 ? -6.121 12.289 2.537 1 98.12 84 ALA A N 1
ATOM 626 C CA . ALA A 1 84 ? -6.035 10.914 3.033 1 98.12 84 ALA A CA 1
ATOM 627 C C . ALA A 1 84 ? -6.797 10.758 4.348 1 98.12 84 ALA A C 1
ATOM 629 O O . ALA A 1 84 ? -7.32 9.68 4.645 1 98.12 84 ALA A O 1
ATOM 630 N N . SER A 1 85 ? -6.902 11.812 5.164 1 98.44 85 SER A N 1
ATOM 631 C CA . SER A 1 85 ? -7.59 11.758 6.453 1 98.44 85 SER A CA 1
ATOM 632 C C . SER A 1 85 ? -9.078 11.484 6.273 1 98.44 85 SER A C 1
ATOM 634 O O . SER A 1 85 ? -9.734 10.961 7.176 1 98.44 85 SER A O 1
ATOM 636 N N . ALA A 1 86 ? -9.602 11.898 5.148 1 98.69 86 ALA A N 1
ATOM 637 C CA . ALA A 1 86 ? -11.008 11.648 4.848 1 98.69 86 ALA A CA 1
ATOM 638 C C . ALA A 1 86 ? -11.172 10.414 3.959 1 98.69 86 ALA A C 1
ATOM 640 O O . ALA A 1 86 ? -12.102 9.633 4.145 1 98.69 86 ALA A O 1
ATOM 641 N N . ASN A 1 87 ? -10.266 10.234 3.006 1 98.69 87 ASN A N 1
ATOM 642 C CA . ASN A 1 87 ? -10.344 9.109 2.074 1 98.69 87 ASN A CA 1
ATOM 643 C C . ASN A 1 87 ? -10.344 7.773 2.809 1 98.69 87 ASN A C 1
ATOM 645 O O . ASN A 1 87 ? -10.977 6.816 2.363 1 98.69 87 ASN A O 1
ATOM 649 N N . CYS A 1 88 ? -9.578 7.684 3.881 1 98.81 88 CYS A N 1
ATOM 650 C CA . CYS A 1 88 ? -9.461 6.43 4.613 1 98.81 88 CYS A CA 1
ATOM 651 C C . CYS A 1 88 ? -10.828 5.949 5.094 1 98.81 88 CYS A C 1
ATOM 653 O O . CYS A 1 88 ? -11.062 4.746 5.211 1 98.81 88 CYS A O 1
ATOM 655 N N . ILE A 1 89 ? -11.773 6.863 5.402 1 98.88 89 ILE A N 1
ATOM 656 C CA . ILE A 1 89 ? -13.125 6.543 5.832 1 98.88 89 ILE A CA 1
ATOM 657 C C . ILE A 1 89 ? -13.914 5.941 4.668 1 98.88 89 ILE A C 1
ATOM 659 O O . ILE A 1 89 ? -14.648 4.969 4.848 1 98.88 89 ILE A O 1
ATOM 663 N N . LEU A 1 90 ? -13.672 6.508 3.48 1 98.62 90 LEU A N 1
ATOM 664 C CA . LEU A 1 90 ? -14.391 6.09 2.281 1 98.62 90 LEU A CA 1
ATOM 665 C C . LEU A 1 90 ? -13.953 4.695 1.844 1 98.62 90 LEU A C 1
ATOM 667 O O . LEU A 1 90 ? -14.727 3.965 1.22 1 98.62 90 LEU A O 1
ATOM 671 N N . TYR A 1 91 ? -12.719 4.301 2.146 1 98.44 91 TYR A N 1
ATOM 672 C CA . TYR A 1 91 ? -12.227 2.98 1.768 1 98.44 91 TYR A CA 1
ATOM 673 C C . TYR A 1 91 ? -13.117 1.881 2.344 1 98.44 91 TYR A C 1
ATOM 675 O O . TYR A 1 91 ? -13.266 0.817 1.738 1 98.44 91 TYR A O 1
ATOM 683 N N . GLU A 1 92 ? -13.688 2.119 3.51 1 98.06 92 GLU A N 1
ATOM 684 C CA . GLU A 1 92 ? -14.609 1.174 4.129 1 98.06 92 GLU A CA 1
ATOM 685 C C . GLU A 1 92 ? -16.062 1.586 3.898 1 98.06 92 GLU A C 1
ATOM 687 O O . GLU A 1 92 ? -16.969 1.121 4.598 1 98.06 92 GLU A O 1
ATOM 692 N N . ARG A 1 93 ? -16.266 2.574 2.969 1 97.62 93 ARG A N 1
ATOM 693 C CA . ARG A 1 93 ? -17.562 3.08 2.574 1 97.62 93 ARG A CA 1
ATOM 694 C C . ARG A 1 93 ? -18.266 3.768 3.744 1 97.62 93 ARG A C 1
ATOM 696 O O . ARG A 1 93 ? -19.5 3.779 3.82 1 97.62 93 ARG A O 1
ATOM 703 N N . GLY A 1 94 ? -17.484 4.203 4.719 1 98.56 94 GLY A N 1
ATOM 704 C CA . GLY A 1 94 ? -18 5.105 5.738 1 98.56 94 GLY A CA 1
ATOM 705 C C . GLY A 1 94 ? -18.266 6.5 5.215 1 98.56 94 GLY A C 1
ATOM 706 O O . GLY A 1 94 ? -17.953 6.812 4.062 1 98.56 94 GLY A O 1
ATOM 707 N N . ILE A 1 95 ? -18.859 7.34 6.055 1 98.69 95 ILE A N 1
ATOM 708 C CA . ILE A 1 95 ? -19.219 8.703 5.68 1 98.69 95 ILE A CA 1
ATOM 709 C C . ILE A 1 95 ? -18.484 9.695 6.578 1 98.69 95 ILE A C 1
ATOM 711 O O . ILE A 1 95 ? -18.672 9.695 7.797 1 98.69 95 ILE A O 1
ATOM 715 N N . PRO A 1 96 ? -17.625 10.484 6.035 1 98.81 96 PRO A N 1
ATOM 716 C CA . PRO A 1 96 ? -17.016 11.531 6.852 1 98.81 96 PRO A CA 1
ATOM 717 C C . PRO A 1 96 ? -18 12.625 7.258 1 98.81 96 PRO A C 1
ATOM 719 O O . PRO A 1 96 ? -18.734 13.141 6.418 1 98.81 96 PRO A O 1
ATOM 722 N N . ILE A 1 97 ? -18.062 12.922 8.461 1 98.88 97 ILE A N 1
ATOM 723 C CA . ILE A 1 97 ? -18.781 14.07 9.016 1 98.88 97 ILE A CA 1
ATOM 724 C C . ILE A 1 97 ? -17.797 15.203 9.305 1 98.88 97 ILE A C 1
ATOM 726 O O . ILE A 1 97 ? -17.109 15.188 10.328 1 98.88 97 ILE A O 1
ATOM 730 N N . PHE A 1 98 ? -17.844 16.219 8.477 1 98.88 98 PHE A N 1
ATOM 731 C CA . PHE A 1 98 ? -16.875 17.312 8.602 1 98.88 98 PHE A CA 1
ATOM 732 C C . PHE A 1 98 ? -17.344 18.328 9.633 1 98.88 98 PHE A C 1
ATOM 734 O O . PHE A 1 98 ? -18.516 18.703 9.664 1 98.88 98 PHE A O 1
ATOM 741 N N . VAL A 1 99 ? -16.422 18.641 10.414 1 98.5 99 VAL A N 1
ATOM 742 C CA . VAL A 1 99 ? -16.531 19.734 11.383 1 98.5 99 VAL A CA 1
ATOM 743 C C . VAL A 1 99 ? -15.477 20.797 11.094 1 98.5 99 VAL A C 1
ATOM 745 O O . VAL A 1 99 ? -14.328 20.469 10.781 1 98.5 99 VAL A O 1
ATOM 748 N N . ASP A 1 100 ? -15.875 22.062 11.188 1 98.69 100 ASP A N 1
ATOM 749 C CA . ASP A 1 100 ? -14.953 23.141 10.883 1 98.69 100 ASP A CA 1
ATOM 750 C C . ASP A 1 100 ? -13.867 23.266 11.945 1 98.69 100 ASP A C 1
ATOM 752 O O . ASP A 1 100 ? -13.797 22.453 12.867 1 98.69 100 ASP A O 1
ATOM 756 N N . VAL A 1 101 ? -13.023 24.297 11.812 1 98.75 101 VAL A N 1
ATOM 757 C CA . VAL A 1 101 ? -11.781 24.281 12.586 1 98.75 101 VAL A CA 1
ATOM 758 C C . VAL A 1 101 ? -11.672 25.578 13.391 1 98.75 101 VAL A C 1
ATOM 760 O O . VAL A 1 101 ? -12.453 26.516 13.195 1 98.75 101 VAL A O 1
ATOM 763 N N . ASP A 1 102 ? -10.742 25.547 14.352 1 98.06 102 ASP A N 1
ATOM 764 C CA . ASP A 1 102 ? -10.32 26.766 15.047 1 98.06 102 ASP A CA 1
ATOM 765 C C . ASP A 1 102 ? -9.547 27.688 14.117 1 98.06 102 ASP A C 1
ATOM 767 O O . ASP A 1 102 ? -8.586 27.266 13.461 1 98.06 102 ASP A O 1
ATOM 771 N N . PRO A 1 103 ? -9.922 28.953 14 1 97.06 103 PRO A N 1
ATOM 772 C CA . PRO A 1 103 ? -9.305 29.844 13.023 1 97.06 103 PRO A CA 1
ATOM 773 C C . PRO A 1 103 ? -7.836 30.141 13.336 1 97.06 103 PRO A C 1
ATOM 775 O O . PRO A 1 103 ? -7.094 30.594 12.461 1 97.06 103 PRO A O 1
ATOM 778 N N . LEU A 1 104 ? -7.461 29.891 14.539 1 95.44 104 LEU A N 1
ATOM 779 C CA . LEU A 1 104 ? -6.086 30.203 14.914 1 95.44 104 LEU A CA 1
ATOM 780 C C . LEU A 1 104 ? -5.16 29.031 14.633 1 95.44 104 LEU A C 1
ATOM 782 O O . LEU A 1 104 ? -4.098 29.203 14.031 1 95.44 104 LEU A O 1
ATOM 786 N N . THR A 1 105 ? -5.598 27.812 14.969 1 96.31 105 THR A N 1
ATOM 787 C CA . THR A 1 105 ? -4.703 26.672 14.914 1 96.31 105 THR A CA 1
ATOM 788 C C . THR A 1 105 ? -4.957 25.844 13.648 1 96.31 105 THR A C 1
ATOM 790 O O . THR A 1 105 ? -4.094 25.078 13.227 1 96.31 105 THR A O 1
ATOM 793 N N . GLY A 1 106 ? -6.148 25.984 13.086 1 97.75 106 GLY A N 1
ATOM 794 C CA . GLY A 1 106 ? -6.527 25.125 11.969 1 97.75 106 GLY A CA 1
ATOM 795 C C . GLY A 1 106 ? -6.914 23.719 12.398 1 97.75 106 GLY A C 1
ATOM 796 O O . GLY A 1 106 ? -7.293 22.906 11.562 1 97.75 106 GLY A O 1
ATOM 797 N N . ASN A 1 107 ? -6.855 23.406 13.695 1 98.69 107 ASN A N 1
ATOM 798 C CA . ASN A 1 107 ? -7.297 22.109 14.211 1 98.69 107 ASN A CA 1
ATOM 799 C C . ASN A 1 107 ? -8.812 22.062 14.367 1 98.69 107 ASN A C 1
ATOM 801 O O . ASN A 1 107 ? -9.469 23.094 14.5 1 98.69 107 ASN A O 1
ATOM 805 N N . ILE A 1 108 ? -9.344 20.891 14.383 1 98.81 108 ILE A N 1
ATOM 806 C CA . ILE A 1 108 ? -10.781 20.656 14.484 1 98.81 108 ILE A CA 1
ATOM 807 C C . ILE A 1 108 ? -11.328 21.328 15.734 1 98.81 108 ILE A C 1
ATOM 809 O O . ILE A 1 108 ? -10.695 21.312 16.797 1 98.81 108 ILE A O 1
ATOM 813 N N . ASP A 1 109 ? -12.461 22.047 15.602 1 98.69 109 ASP A N 1
ATOM 814 C CA . ASP A 1 109 ? -13.062 22.781 16.719 1 98.69 109 ASP A CA 1
ATOM 815 C C . ASP A 1 109 ? -13.742 21.828 17.688 1 98.69 109 ASP A C 1
ATOM 817 O O . ASP A 1 109 ? -14.766 21.219 17.375 1 98.69 109 ASP A O 1
ATOM 821 N N . PRO A 1 110 ? -13.258 21.75 18.922 1 98.44 110 PRO A N 1
ATOM 822 C CA . PRO A 1 110 ? -13.828 20.797 19.859 1 98.44 110 PRO A CA 1
ATOM 823 C C . PRO A 1 110 ? -15.289 21.094 20.188 1 98.44 110 PRO A C 1
ATOM 825 O O . PRO A 1 110 ? -16.078 20.172 20.438 1 98.44 110 PRO A O 1
ATOM 828 N N . GLU A 1 111 ? -15.656 22.359 20.219 1 98.25 111 GLU A N 1
ATOM 829 C CA . GLU A 1 111 ? -17.047 22.719 20.516 1 98.25 111 GLU A CA 1
ATOM 830 C C . GLU A 1 111 ? -17.984 22.234 19.422 1 98.25 111 GLU A C 1
ATOM 832 O O . GLU A 1 111 ? -19.078 21.734 19.703 1 98.25 111 GLU A O 1
ATOM 837 N N . GLN A 1 112 ? -17.578 22.375 18.219 1 98.12 112 GLN A N 1
ATOM 838 C CA . GLN A 1 112 ? -18.375 21.891 17.109 1 98.12 112 GLN A CA 1
ATOM 839 C C . GLN A 1 112 ? -18.406 20.375 17.062 1 98.12 112 GLN A C 1
ATOM 841 O O . GLN A 1 112 ? -19.406 19.766 16.641 1 98.12 112 GLN A O 1
ATOM 846 N N . VAL A 1 113 ? -17.328 19.719 17.453 1 98.75 113 VAL A N 1
ATOM 847 C CA . VAL A 1 113 ? -17.312 18.266 17.578 1 98.75 113 VAL A CA 1
ATOM 848 C C . VAL A 1 113 ? -18.391 17.812 18.578 1 98.75 113 VAL A C 1
ATOM 850 O O . VAL A 1 113 ? -19.156 16.906 18.297 1 98.75 113 VAL A O 1
ATOM 853 N N . ARG A 1 114 ? -18.406 18.484 19.688 1 98.31 114 ARG A N 1
ATOM 854 C CA . ARG A 1 114 ? -19.406 18.172 20.719 1 98.31 114 ARG A CA 1
ATOM 855 C C . ARG A 1 114 ? -20.812 18.359 20.172 1 98.31 114 ARG A C 1
ATOM 857 O O . ARG A 1 114 ? -21.688 17.516 20.406 1 98.31 114 ARG A O 1
ATOM 864 N N . ALA A 1 115 ? -21 19.438 19.5 1 98.12 115 ALA A N 1
ATOM 865 C CA . ALA A 1 115 ? -22.312 19.734 18.938 1 98.12 115 ALA A CA 1
ATOM 866 C C . ALA A 1 115 ? -22.719 18.672 17.922 1 98.12 115 ALA A C 1
ATOM 868 O O . ALA A 1 115 ? -23.859 18.203 17.922 1 98.12 115 ALA A O 1
ATOM 869 N N . ALA A 1 116 ? -21.812 18.312 17.016 1 98.38 116 ALA A N 1
ATOM 870 C CA . ALA A 1 116 ? -22.094 17.312 15.992 1 98.38 116 ALA A CA 1
ATOM 871 C C . ALA A 1 116 ? -22.469 15.969 16.625 1 98.38 116 ALA A C 1
ATOM 873 O O . ALA A 1 116 ? -23.469 15.352 16.234 1 98.38 116 ALA A O 1
ATOM 874 N N . ILE A 1 117 ? -21.672 15.547 17.578 1 98.38 117 ILE A N 1
ATOM 875 C CA . ILE A 1 117 ? -21.891 14.258 18.219 1 98.38 117 ILE A CA 1
ATOM 876 C C . ILE A 1 117 ? -23.219 14.273 18.969 1 98.38 117 ILE A C 1
ATOM 878 O O . ILE A 1 117 ? -23.984 13.305 18.922 1 98.38 117 ILE A O 1
ATOM 882 N N . GLY A 1 118 ? -23.5 15.391 19.672 1 97.12 118 GLY A N 1
ATOM 883 C CA . GLY A 1 118 ? -24.781 15.523 20.359 1 97.12 118 GLY A CA 1
ATOM 884 C C . GLY A 1 118 ? -25.969 15.438 19.422 1 97.12 118 GLY A C 1
ATOM 885 O O . GLY A 1 118 ? -26.938 14.734 19.703 1 97.12 118 GLY A O 1
ATOM 886 N N . ASP A 1 119 ? -25.875 16.141 18.328 1 97.44 119 ASP A N 1
ATOM 887 C CA . ASP A 1 119 ? -26.953 16.156 17.344 1 97.44 119 ASP A CA 1
ATOM 888 C C . ASP A 1 119 ? -27.141 14.781 16.703 1 97.44 119 ASP A C 1
ATOM 890 O O . ASP A 1 119 ? -28.266 14.312 16.531 1 97.44 119 ASP A O 1
ATOM 894 N N . LEU A 1 120 ? -26.094 14.148 16.359 1 97.12 120 LEU A N 1
ATOM 895 C CA . LEU A 1 120 ? -26.141 12.836 15.727 1 97.12 120 LEU A CA 1
ATOM 896 C C . LEU A 1 120 ? -26.734 11.797 16.672 1 97.12 120 LEU A C 1
ATOM 898 O O . LEU A 1 120 ? -27.438 10.875 16.234 1 97.12 120 LEU A O 1
ATOM 902 N N . ALA A 1 121 ? -26.438 11.922 17.938 1 95.12 121 ALA A N 1
ATOM 903 C CA . ALA A 1 121 ? -26.984 11.016 18.938 1 95.12 121 ALA A CA 1
ATOM 904 C C . ALA A 1 121 ? -28.484 11.195 19.078 1 95.12 121 ALA A C 1
ATOM 906 O O . ALA A 1 121 ? -29.219 10.234 19.312 1 95.12 121 ALA A O 1
ATOM 907 N N . ARG A 1 122 ? -28.938 12.391 19 1 93.44 122 ARG A N 1
ATOM 908 C CA . ARG A 1 122 ? -30.344 12.695 19.141 1 93.44 122 ARG A CA 1
ATOM 909 C C . ARG A 1 122 ? -31.141 12.219 17.922 1 93.44 122 ARG A C 1
ATOM 911 O O . ARG A 1 122 ? -32.281 11.797 18.047 1 93.44 122 ARG A O 1
ATOM 918 N N . GLY A 1 123 ? -30.578 12.375 16.781 1 92.38 123 GLY A N 1
ATOM 919 C CA . GLY A 1 123 ? -31.234 11.961 15.555 1 92.38 123 GLY A CA 1
ATOM 920 C C . GLY A 1 123 ? -32.156 13.023 14.977 1 92.38 123 GLY A C 1
ATOM 921 O O . GLY A 1 123 ? -32.031 14.195 15.336 1 92.38 123 GLY A O 1
ATOM 922 N N . GLY A 1 124 ? -32.844 12.664 13.875 1 91.06 124 GLY A N 1
ATOM 923 C CA . GLY A 1 124 ? -33.812 13.578 13.281 1 91.06 124 GLY A CA 1
ATOM 924 C C . GLY A 1 124 ? -33.188 14.602 12.359 1 91.06 124 GLY A C 1
ATOM 925 O O . GLY A 1 124 ? -32.094 14.352 11.797 1 91.06 124 GLY A O 1
ATOM 926 N N . MET A 1 125 ? -33.812 15.727 12.242 1 90.56 125 MET A N 1
ATOM 927 C CA . MET A 1 125 ? -33.406 16.75 11.297 1 90.56 125 MET A CA 1
ATOM 928 C C . MET A 1 125 ? -32.094 17.406 11.75 1 90.56 125 MET A C 1
ATOM 930 O O . MET A 1 125 ? -31.266 17.781 10.922 1 90.56 125 MET A O 1
ATOM 934 N N . THR A 1 126 ? -31.953 17.469 13 1 91.94 126 THR A N 1
ATOM 935 C CA . THR A 1 126 ? -30.766 18.109 13.555 1 91.94 126 THR A CA 1
ATOM 936 C C . THR A 1 126 ? -29.516 17.281 13.242 1 91.94 126 THR A C 1
ATOM 938 O O . THR A 1 126 ? -28.438 17.828 13.023 1 91.94 126 THR A O 1
ATOM 941 N N . ALA A 1 127 ? -29.719 16 13.25 1 93.56 127 ALA A N 1
ATOM 942 C CA . ALA A 1 127 ? -28.625 15.102 12.906 1 93.56 127 ALA A CA 1
ATOM 943 C C . ALA A 1 127 ? -28.266 15.203 11.43 1 93.56 127 ALA A C 1
ATOM 945 O O . ALA A 1 127 ? -27.078 15.203 11.07 1 93.56 127 ALA A O 1
ATOM 946 N N . ARG A 1 128 ? -29.172 15.336 10.625 1 93.94 128 ARG A N 1
ATOM 947 C CA . ARG A 1 128 ? -29.016 15.242 9.172 1 93.94 128 ARG A CA 1
ATOM 948 C C . ARG A 1 128 ? -28.266 16.453 8.625 1 93.94 128 ARG A C 1
ATOM 950 O O . ARG A 1 128 ? -27.641 16.375 7.566 1 93.94 128 ARG A O 1
ATOM 957 N N . ARG A 1 129 ? -28.328 17.531 9.359 1 94.38 129 ARG A N 1
ATOM 958 C CA . ARG A 1 129 ? -27.625 18.75 8.914 1 94.38 129 ARG A CA 1
ATOM 959 C C . ARG A 1 129 ? -26.125 18.516 8.859 1 94.38 129 ARG A C 1
ATOM 961 O O . ARG A 1 129 ? -25.406 19.25 8.164 1 94.38 129 ARG A O 1
ATOM 968 N N . TRP A 1 130 ? -25.688 17.484 9.625 1 97.12 130 TRP A N 1
ATOM 969 C CA . TRP A 1 130 ? -24.25 17.234 9.711 1 97.12 130 TRP A CA 1
ATOM 970 C C . TRP A 1 130 ? -23.797 16.328 8.578 1 97.12 130 TRP A C 1
ATOM 972 O O . TRP A 1 130 ? -22.594 16.203 8.312 1 97.12 130 TRP A O 1
ATOM 982 N N . LEU A 1 131 ? -24.75 15.633 7.949 1 98 131 LEU A N 1
ATOM 983 C CA . LEU A 1 131 ? -24.422 14.758 6.828 1 98 131 LEU A CA 1
ATOM 984 C C . LEU A 1 131 ? -24 15.578 5.609 1 98 131 LEU A C 1
ATOM 986 O O . LEU A 1 131 ? -24.406 16.734 5.461 1 98 131 LEU A O 1
ATOM 990 N N . PRO A 1 132 ? -23.094 14.953 4.773 1 98.12 132 PRO A N 1
ATOM 991 C CA . PRO A 1 132 ? -22.859 15.625 3.494 1 98.12 132 PRO A CA 1
ATOM 992 C C . PRO A 1 132 ? -24.156 15.977 2.76 1 98.12 132 PRO A C 1
ATOM 994 O O . PRO A 1 132 ? -25.109 15.203 2.793 1 98.12 132 PRO A O 1
ATOM 997 N N . PRO A 1 133 ? -24.125 17.047 2.025 1 97.81 133 PRO A N 1
ATOM 998 C CA . PRO A 1 133 ? -25.375 17.562 1.427 1 97.81 133 PRO A CA 1
ATOM 999 C C . PRO A 1 133 ? -26.078 16.5 0.571 1 97.81 133 PRO A C 1
ATOM 1001 O O . PRO A 1 133 ? -27.297 16.328 0.683 1 97.81 133 PRO A O 1
ATOM 1004 N N . ALA A 1 134 ? -25.422 15.797 -0.212 1 97.44 134 ALA A N 1
ATOM 1005 C CA . ALA A 1 134 ? -26.016 14.836 -1.138 1 97.44 134 ALA A CA 1
ATOM 1006 C C . ALA A 1 134 ? -26.578 13.633 -0.391 1 97.44 134 ALA A C 1
ATOM 1008 O O . ALA A 1 134 ? -27.344 12.852 -0.951 1 97.44 134 ALA A O 1
ATOM 1009 N N . LEU A 1 135 ? -26.234 13.539 0.902 1 97.19 135 LEU A N 1
ATOM 1010 C CA . LEU A 1 135 ? -26.625 12.336 1.645 1 97.19 135 LEU A CA 1
ATOM 1011 C C . LEU A 1 135 ? -27.594 12.688 2.764 1 97.19 135 LEU A C 1
ATOM 1013 O O . LEU A 1 135 ? -27.938 11.828 3.584 1 97.19 135 LEU A O 1
ATOM 1017 N N . ARG A 1 136 ? -28.062 13.883 2.867 1 96.44 136 ARG A N 1
ATOM 1018 C CA . ARG A 1 136 ? -28.844 14.367 4.004 1 96.44 136 ARG A CA 1
ATOM 1019 C C . ARG A 1 136 ? -30.156 13.602 4.129 1 96.44 136 ARG A C 1
ATOM 1021 O O . ARG A 1 136 ? -30.688 13.438 5.23 1 96.44 136 ARG A O 1
ATOM 1028 N N . ASN A 1 137 ? -30.656 12.992 2.977 1 94.69 137 ASN A N 1
ATOM 1029 C CA . ASN A 1 137 ? -31.906 12.242 3.016 1 94.69 137 ASN A CA 1
ATOM 1030 C C . ASN A 1 137 ? -31.656 10.742 2.908 1 94.69 137 ASN A C 1
ATOM 1032 O O . ASN A 1 137 ? -32.594 9.961 2.746 1 94.69 137 ASN A O 1
ATOM 1036 N N . SER A 1 138 ? -30.438 10.414 2.969 1 94.06 138 SER A N 1
ATOM 1037 C CA . SER A 1 138 ? -30.078 9.008 2.844 1 94.06 138 SER A CA 1
ATOM 1038 C C . SER A 1 138 ? -30.016 8.328 4.207 1 94.06 138 SER A C 1
ATOM 1040 O O . SER A 1 138 ? -30 9 5.242 1 94.06 138 SER A O 1
ATOM 1042 N N . ARG A 1 139 ? -30.047 6.961 4.109 1 92.31 139 ARG A N 1
ATOM 1043 C CA . ARG A 1 139 ? -29.812 6.184 5.32 1 92.31 139 ARG A CA 1
ATOM 1044 C C . ARG A 1 139 ? -28.359 6.254 5.742 1 92.31 139 ARG A C 1
ATOM 1046 O O . ARG A 1 139 ? -27.469 6.371 4.895 1 92.31 139 ARG A O 1
ATOM 1053 N N . TYR A 1 140 ? -28.125 6.316 7.043 1 95.06 140 TYR A N 1
ATOM 1054 C CA . TYR A 1 140 ? -26.781 6.293 7.582 1 95.06 140 TYR A CA 1
ATOM 1055 C C . TYR A 1 140 ? -26.688 5.371 8.797 1 95.06 140 TYR A C 1
ATOM 1057 O O . TYR A 1 140 ? -27.703 5.066 9.422 1 95.06 140 TYR A O 1
ATOM 1065 N N . GLY A 1 141 ? -25.469 4.91 9 1 96.38 141 GLY A N 1
ATOM 1066 C CA . GLY A 1 141 ? -25.234 3.971 10.086 1 96.38 141 GLY A CA 1
ATOM 1067 C C . GLY A 1 141 ? -24.891 4.648 11.398 1 96.38 141 GLY A C 1
ATOM 1068 O O . GLY A 1 141 ? -25.438 5.715 11.711 1 96.38 141 GLY A O 1
ATOM 1069 N N . ARG A 1 142 ? -24.141 3.994 12.234 1 97.31 142 ARG A N 1
ATOM 1070 C CA . ARG A 1 142 ? -23.781 4.469 13.562 1 97.31 142 ARG A CA 1
ATOM 1071 C C . ARG A 1 142 ? -22.562 5.383 13.516 1 97.31 142 ARG A C 1
ATOM 1073 O O . ARG A 1 142 ? -21.719 5.254 12.625 1 97.31 142 ARG A O 1
ATOM 1080 N N . LEU A 1 143 ? -22.516 6.312 14.43 1 98.56 143 LEU A N 1
ATOM 1081 C CA . LEU A 1 143 ? -21.281 7.047 14.68 1 98.56 143 LEU A CA 1
ATOM 1082 C C . LEU A 1 143 ? -20.266 6.168 15.391 1 98.56 143 LEU A C 1
ATOM 1084 O O . LEU A 1 143 ? -20.516 5.691 16.5 1 98.56 143 LEU A O 1
ATOM 1088 N N . LYS A 1 144 ? -19.078 5.984 14.75 1 98.81 144 LYS A N 1
ATOM 1089 C CA . LYS A 1 144 ? -18.156 4.984 15.266 1 98.81 144 LYS A CA 1
ATOM 1090 C C . LYS A 1 144 ? -16.906 5.637 15.844 1 98.81 144 LYS A C 1
ATOM 1092 O O . LYS A 1 144 ? -16.281 5.102 16.766 1 98.81 144 LYS A O 1
ATOM 1097 N N . ALA A 1 145 ? -16.484 6.777 15.242 1 98.94 145 ALA A N 1
ATOM 1098 C CA . ALA A 1 145 ? -15.156 7.281 15.578 1 98.94 145 ALA A CA 1
ATOM 1099 C C . ALA A 1 145 ? -15.062 8.781 15.344 1 98.94 145 ALA A C 1
ATOM 1101 O O . ALA A 1 145 ? -15.914 9.375 14.68 1 98.94 145 ALA A O 1
ATOM 1102 N N . ILE A 1 146 ? -14.133 9.414 16 1 98.94 146 ILE A N 1
ATOM 1103 C CA . ILE A 1 146 ? -13.625 10.75 15.727 1 98.94 146 ILE A CA 1
ATOM 1104 C C . ILE A 1 146 ? -12.18 10.664 15.242 1 98.94 146 ILE A C 1
ATOM 1106 O O . ILE A 1 146 ? -11.367 9.945 15.828 1 98.94 146 ILE A O 1
ATOM 1110 N N . LEU A 1 147 ? -11.891 11.32 14.148 1 98.94 147 LEU A N 1
ATOM 1111 C CA . LEU A 1 147 ? -10.547 11.336 13.594 1 98.94 147 LEU A CA 1
ATOM 1112 C C . LEU A 1 147 ? -9.992 12.75 13.516 1 98.94 147 LEU A C 1
ATOM 1114 O O . LEU A 1 147 ? -10.07 13.398 12.469 1 98.94 147 LEU A O 1
ATOM 1118 N N . PRO A 1 148 ? -9.484 13.25 14.625 1 98.94 148 PRO A N 1
ATOM 1119 C CA . PRO A 1 148 ? -8.812 14.555 14.586 1 98.94 148 PRO A CA 1
ATOM 1120 C C . PRO A 1 148 ? -7.465 14.5 13.875 1 98.94 148 PRO A C 1
ATOM 1122 O O . PRO A 1 148 ? -6.785 13.469 13.906 1 98.94 148 PRO A O 1
ATOM 1125 N N . VAL A 1 149 ? -7.129 15.539 13.219 1 98.81 149 VAL A N 1
ATOM 1126 C CA . VAL A 1 149 ? -5.832 15.719 12.578 1 98.81 149 VAL A CA 1
ATOM 1127 C C . VAL A 1 149 ? -4.996 16.719 13.367 1 98.81 149 VAL A C 1
ATOM 1129 O O . VAL A 1 149 ? -5.5 17.766 13.773 1 98.81 149 VAL A O 1
ATOM 1132 N N . HIS A 1 150 ? -3.734 16.359 13.703 1 98.81 150 HIS A N 1
ATOM 1133 C CA . HIS A 1 150 ? -2.801 17.312 14.273 1 98.81 150 HIS A CA 1
ATOM 1134 C C . HIS A 1 150 ? -2.145 18.172 13.195 1 98.81 150 HIS A C 1
ATOM 1136 O O . HIS A 1 150 ? -1.02 17.891 12.773 1 98.81 150 HIS A O 1
ATOM 1142 N N . ALA A 1 151 ? -2.828 19.188 12.805 1 97.62 151 ALA A N 1
ATOM 1143 C CA . ALA A 1 151 ? -2.482 19.969 11.625 1 97.62 151 ALA A CA 1
ATOM 1144 C C . ALA A 1 151 ? -1.125 20.656 11.797 1 97.62 151 ALA A C 1
ATOM 1146 O O . ALA A 1 151 ? -0.84 21.234 12.844 1 97.62 151 ALA A O 1
ATOM 1147 N N . PHE A 1 152 ? -0.246 20.5 10.789 1 97.19 152 PHE A N 1
ATOM 1148 C CA . PHE A 1 152 ? 1.058 21.141 10.672 1 97.19 152 PHE A CA 1
ATOM 1149 C C . PHE A 1 152 ? 1.956 20.766 11.844 1 97.19 152 PHE A C 1
ATOM 1151 O O . PHE A 1 152 ? 2.953 21.438 12.109 1 97.19 152 PHE A O 1
ATOM 1158 N N . GLY A 1 153 ? 1.573 19.75 12.562 1 97.88 153 GLY A N 1
ATOM 1159 C CA . GLY A 1 153 ? 2.404 19.266 13.656 1 97.88 153 GLY A CA 1
ATOM 1160 C C . GLY A 1 153 ? 1.934 19.75 15.016 1 97.88 153 GLY A C 1
ATOM 1161 O O . GLY A 1 153 ? 2.529 19.422 16.047 1 97.88 153 GLY A O 1
ATOM 1162 N N . GLN A 1 154 ? 0.907 20.578 15.094 1 98.06 154 GLN A N 1
ATOM 1163 C CA . GLN A 1 154 ? 0.344 21.047 16.359 1 98.06 154 GLN A CA 1
ATOM 1164 C C . GLN A 1 154 ? -0.809 20.156 16.812 1 98.06 154 GLN A C 1
ATOM 1166 O O . GLN A 1 154 ? -1.807 20.016 16.094 1 98.06 154 GLN A O 1
ATOM 1171 N N . PRO A 1 155 ? -0.709 19.562 17.969 1 98.75 155 PRO A N 1
ATOM 1172 C CA . PRO A 1 155 ? -1.798 18.703 18.438 1 98.75 155 PRO A CA 1
ATOM 1173 C C . PRO A 1 155 ? -3.125 19.438 18.562 1 98.75 155 PRO A C 1
ATOM 1175 O O . PRO A 1 155 ? -3.15 20.609 19 1 98.75 155 PRO A O 1
ATOM 1178 N N . ALA A 1 156 ? -4.203 18.844 18.156 1 98.75 156 ALA A N 1
ATOM 1179 C CA . ALA A 1 156 ? -5.539 19.359 18.422 1 98.75 156 ALA A CA 1
ATOM 1180 C C . ALA A 1 156 ? -5.801 19.469 19.922 1 98.75 156 ALA A C 1
ATOM 1182 O O . ALA A 1 156 ? -5.035 18.922 20.734 1 98.75 156 ALA A O 1
ATOM 1183 N N . ASP A 1 157 ? -6.797 20.281 20.281 1 98.75 157 ASP A N 1
ATOM 1184 C CA . ASP A 1 157 ? -7.227 20.312 21.672 1 98.75 157 ASP A CA 1
ATOM 1185 C C . ASP A 1 157 ? -7.938 19.016 22.062 1 98.75 157 ASP A C 1
ATOM 1187 O O . ASP A 1 157 ? -9.172 18.953 22.047 1 98.75 157 ASP A O 1
ATOM 1191 N N . MET A 1 158 ? -7.152 18.047 22.469 1 98.81 158 MET A N 1
ATOM 1192 C CA . MET A 1 158 ? -7.586 16.641 22.5 1 98.81 158 MET A CA 1
ATOM 1193 C C . MET A 1 158 ? -8.406 16.359 23.75 1 98.81 158 MET A C 1
ATOM 1195 O O . MET A 1 158 ? -9.281 15.492 23.75 1 98.81 158 MET A O 1
ATOM 1199 N N . ALA A 1 159 ? -8.219 17.078 24.828 1 98.69 159 ALA A N 1
ATOM 1200 C CA . ALA A 1 159 ? -8.891 16.766 26.078 1 98.69 159 ALA A CA 1
ATOM 1201 C C . ALA A 1 159 ? -10.406 16.797 25.906 1 98.69 159 ALA A C 1
ATOM 1203 O O . ALA A 1 159 ? -11.094 15.82 26.234 1 98.69 159 ALA A O 1
ATOM 1204 N N . PRO A 1 160 ? -11.016 17.938 25.422 1 98.62 160 PRO A N 1
ATOM 1205 C CA . PRO A 1 160 ? -12.469 17.938 25.234 1 98.62 160 PRO A CA 1
ATOM 1206 C C . PRO A 1 160 ? -12.938 16.906 24.219 1 98.62 160 PRO A C 1
ATOM 1208 O O . PRO A 1 160 ? -14.031 16.344 24.359 1 98.62 160 PRO A O 1
ATOM 1211 N N . ILE A 1 161 ? -12.18 16.578 23.172 1 98.75 161 ILE A N 1
ATOM 1212 C CA . ILE A 1 161 ? -12.539 15.617 22.141 1 98.75 161 ILE A CA 1
ATOM 1213 C C . ILE A 1 161 ? -12.602 14.219 22.734 1 98.75 161 ILE A C 1
ATOM 1215 O O . ILE A 1 161 ? -13.57 13.484 22.531 1 98.75 161 ILE A O 1
ATOM 1219 N N . VAL A 1 162 ? -11.57 13.875 23.484 1 98.75 162 VAL A N 1
ATOM 1220 C CA . VAL A 1 162 ? -11.492 12.555 24.094 1 98.75 162 VAL A CA 1
ATOM 1221 C C . VAL A 1 162 ? -12.609 12.398 25.125 1 98.75 162 VAL A C 1
ATOM 1223 O O . VAL A 1 162 ? -13.195 11.32 25.25 1 98.75 162 VAL A O 1
ATOM 1226 N N . ALA A 1 163 ? -12.883 13.484 25.875 1 98.5 163 ALA A N 1
ATOM 1227 C CA . ALA A 1 163 ? -13.93 13.438 26.891 1 98.5 163 ALA A CA 1
ATOM 1228 C C . ALA A 1 163 ? -15.281 13.086 26.281 1 98.5 163 ALA A C 1
ATOM 1230 O O . ALA A 1 163 ? -15.992 12.203 26.781 1 98.5 163 ALA A O 1
ATOM 1231 N N . ILE A 1 164 ? -15.664 13.734 25.234 1 98.19 164 ILE A N 1
ATOM 1232 C CA . ILE A 1 164 ? -16.953 13.469 24.609 1 98.19 164 ILE A CA 1
ATOM 1233 C C . ILE A 1 164 ? -16.938 12.094 23.953 1 98.19 164 ILE A C 1
ATOM 1235 O O . ILE A 1 164 ? -17.969 11.398 23.922 1 98.19 164 ILE A O 1
ATOM 1239 N N . ALA A 1 165 ? -15.82 11.688 23.344 1 98.56 165 ALA A N 1
ATOM 1240 C CA . ALA A 1 165 ? -15.703 10.359 22.734 1 98.56 165 ALA A CA 1
ATOM 1241 C C . ALA A 1 165 ? -15.961 9.266 23.766 1 98.56 165 ALA A C 1
ATOM 1243 O O . ALA A 1 165 ? -16.672 8.297 23.5 1 98.56 165 ALA A O 1
ATOM 1244 N N . ARG A 1 166 ? -15.383 9.406 24.906 1 97.94 166 ARG A N 1
ATOM 1245 C CA . ARG A 1 166 ? -15.547 8.43 25.984 1 97.94 166 ARG A CA 1
ATOM 1246 C C . ARG A 1 166 ? -17 8.367 26.438 1 97.94 166 ARG A C 1
ATOM 1248 O O . ARG A 1 166 ? -17.531 7.277 26.672 1 97.94 166 ARG A O 1
ATOM 1255 N N . GLN A 1 167 ? -17.578 9.508 26.562 1 97.56 167 GLN A N 1
ATOM 1256 C CA . GLN A 1 167 ? -18.984 9.57 26.984 1 97.56 167 GLN A CA 1
ATOM 1257 C C . GLN A 1 167 ? -19.891 8.812 26.016 1 97.56 167 GLN A C 1
ATOM 1259 O O . GLN A 1 167 ? -20.891 8.234 26.422 1 97.56 167 GLN A O 1
ATOM 1264 N N . ARG A 1 168 ? -19.516 8.766 24.797 1 97.69 168 ARG A N 1
ATOM 1265 C CA . ARG A 1 168 ? -20.391 8.211 23.766 1 97.69 168 ARG A CA 1
ATOM 1266 C C . ARG A 1 168 ? -19.828 6.898 23.234 1 97.69 168 ARG A C 1
ATOM 1268 O O . ARG A 1 168 ? -20.344 6.355 22.25 1 97.69 168 ARG A O 1
ATOM 1275 N N . ASN A 1 169 ? -18.75 6.402 23.797 1 98 169 ASN A N 1
ATOM 1276 C CA . ASN A 1 169 ? -18.109 5.148 23.422 1 98 169 ASN A CA 1
ATOM 1277 C C . ASN A 1 169 ? -17.641 5.18 21.953 1 98 169 ASN A C 1
ATOM 1279 O O . ASN A 1 169 ? -17.969 4.277 21.188 1 98 169 ASN A O 1
ATOM 1283 N N . LEU A 1 170 ? -17.031 6.238 21.562 1 98.81 170 LEU A N 1
ATOM 1284 C CA . LEU A 1 170 ? -16.484 6.41 20.234 1 98.81 170 LEU A CA 1
ATOM 1285 C C . LEU A 1 170 ? -14.969 6.184 20.234 1 98.81 170 LEU A C 1
ATOM 1287 O O . LEU A 1 170 ? -14.297 6.527 21.203 1 98.81 170 LEU A O 1
ATOM 1291 N N . VAL A 1 171 ? -14.422 5.602 19.203 1 98.88 171 VAL A N 1
ATOM 1292 C CA . VAL A 1 171 ? -12.977 5.434 19.031 1 98.88 171 VAL A CA 1
ATOM 1293 C C . VAL A 1 171 ? -12.352 6.75 18.594 1 98.88 171 VAL A C 1
ATOM 1295 O O . VAL A 1 171 ? -12.891 7.449 17.734 1 98.88 171 VAL A O 1
ATOM 1298 N N . VAL A 1 172 ? -11.266 7.16 19.188 1 98.94 172 VAL A N 1
ATOM 1299 C CA . VAL A 1 172 ? -10.523 8.336 18.766 1 98.94 172 VAL A CA 1
ATOM 1300 C C . VAL A 1 172 ? -9.289 7.914 17.969 1 98.94 172 VAL A C 1
ATOM 1302 O O . VAL A 1 172 ? -8.391 7.262 18.5 1 98.94 172 VAL A O 1
ATOM 1305 N N . ILE A 1 173 ? -9.242 8.219 16.719 1 99 173 ILE A N 1
ATOM 1306 C CA . ILE A 1 173 ? -8.125 7.949 15.82 1 99 173 ILE A CA 1
ATOM 1307 C C . ILE A 1 173 ? -7.34 9.234 15.578 1 99 173 ILE A C 1
ATOM 1309 O O . ILE A 1 173 ? -7.824 10.148 14.914 1 99 173 ILE A O 1
ATOM 1313 N N . GLU A 1 174 ? -6.133 9.297 16.078 1 98.94 174 GLU A N 1
ATOM 1314 C CA . GLU A 1 174 ? -5.285 10.461 15.82 1 98.94 174 GLU A CA 1
ATOM 1315 C C . GLU A 1 174 ? -4.621 10.367 14.453 1 98.94 174 GLU A C 1
ATOM 1317 O O . GLU A 1 174 ? -3.832 9.453 14.195 1 98.94 174 GLU A O 1
ATOM 1322 N N . ASP A 1 175 ? -5.004 11.258 13.578 1 98.94 175 ASP A N 1
ATOM 1323 C CA . ASP A 1 175 ? -4.098 11.484 12.453 1 98.94 175 ASP A CA 1
ATOM 1324 C C . ASP A 1 175 ? -2.906 12.344 12.867 1 98.94 175 ASP A C 1
ATOM 1326 O O . ASP A 1 175 ? -2.969 13.57 12.797 1 98.94 175 ASP A O 1
ATOM 1330 N N . ALA A 1 176 ? -1.87 11.719 13.219 1 98.94 176 ALA A N 1
ATOM 1331 C CA . ALA A 1 176 ? -0.652 12.359 13.719 1 98.94 176 ALA A CA 1
ATOM 1332 C C . ALA A 1 176 ? 0.457 12.305 12.672 1 98.94 176 ALA A C 1
ATOM 1334 O O . ALA A 1 176 ? 1.641 12.398 13.008 1 98.94 176 ALA A O 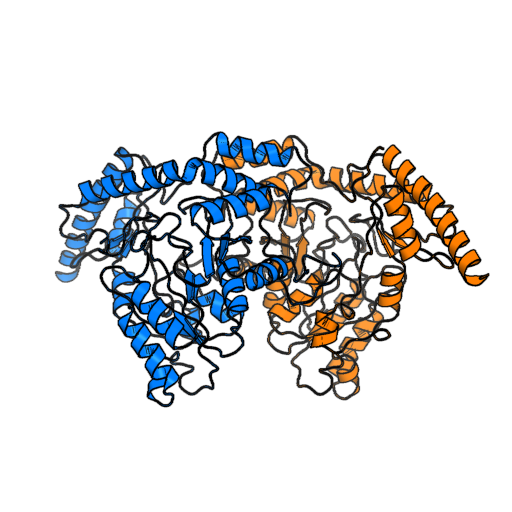1
ATOM 1335 N N . CYS A 1 177 ? 0.085 12.133 11.438 1 98.81 177 CYS A N 1
ATOM 1336 C CA . CYS A 1 177 ? 1.041 11.961 10.352 1 98.81 177 CYS A CA 1
ATOM 1337 C C . CYS A 1 177 ? 1.998 13.141 10.273 1 98.81 177 CYS A C 1
ATOM 1339 O O . CYS A 1 177 ? 3.105 13.016 9.75 1 98.81 177 CYS A O 1
ATOM 1341 N N . GLU A 1 178 ? 1.621 14.281 10.82 1 98.56 178 GLU A N 1
ATOM 1342 C CA . GLU A 1 178 ? 2.436 15.492 10.742 1 98.56 178 GLU A CA 1
ATOM 1343 C C . GLU A 1 178 ? 3.002 15.867 12.102 1 98.56 178 GLU A C 1
ATOM 1345 O O . GLU A 1 178 ? 3.615 16.922 12.258 1 98.56 178 GLU A O 1
ATOM 1350 N N . ALA A 1 179 ? 2.854 14.992 13.109 1 98.81 179 ALA A N 1
ATOM 1351 C CA . ALA A 1 179 ? 3.023 15.523 14.461 1 98.81 179 ALA A CA 1
ATOM 1352 C C . ALA A 1 179 ? 3.986 14.664 15.273 1 98.81 179 ALA A C 1
ATOM 1354 O O . ALA A 1 179 ? 3.92 14.641 16.5 1 98.81 179 ALA A O 1
ATOM 1355 N N . LEU A 1 180 ? 4.824 13.875 14.617 1 98.88 180 LEU A N 1
ATOM 1356 C CA . LEU A 1 180 ? 5.797 13.086 15.367 1 98.88 180 LEU A CA 1
ATOM 1357 C C . LEU A 1 180 ? 6.676 13.977 16.234 1 98.88 180 LEU A C 1
ATOM 1359 O O . LEU A 1 180 ? 7.34 14.883 15.719 1 98.88 180 LEU A O 1
ATOM 1363 N N . GLY A 1 181 ? 6.652 13.758 17.516 1 98.75 181 GLY A N 1
ATOM 1364 C CA . GLY A 1 181 ? 7.477 14.531 18.438 1 98.75 181 GLY A CA 1
ATOM 1365 C C . GLY A 1 181 ? 6.715 15.648 19.125 1 98.75 181 GLY A C 1
ATOM 1366 O O . GLY A 1 181 ? 7.242 16.297 20.031 1 98.75 181 GLY A O 1
ATOM 1367 N N . SER A 1 182 ? 5.484 15.953 18.75 1 98.69 182 SER A N 1
ATOM 1368 C CA . SER A 1 182 ? 4.691 17 19.391 1 98.69 182 SER A CA 1
ATOM 1369 C C . SER A 1 182 ? 4.102 16.516 20.719 1 98.69 182 SER A C 1
ATOM 1371 O O . SER A 1 182 ? 3.963 15.312 20.938 1 98.69 182 SER A O 1
ATOM 1373 N N . GLU A 1 183 ? 3.768 17.453 21.578 1 98.62 183 GLU A N 1
ATOM 1374 C CA . GLU A 1 183 ? 3.186 17.141 22.875 1 98.62 183 GLU A CA 1
ATOM 1375 C C . GLU A 1 183 ? 1.992 18.047 23.172 1 98.62 183 GLU A C 1
ATOM 13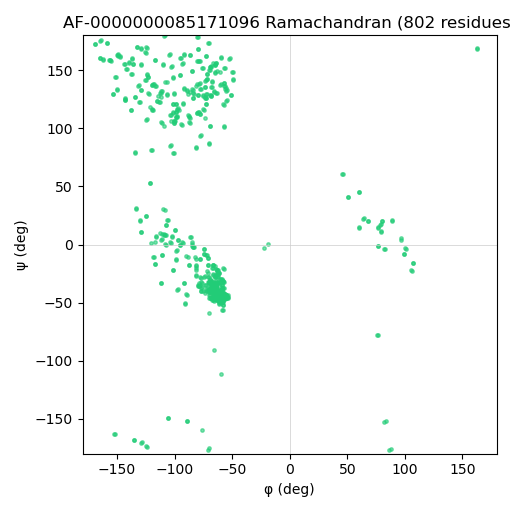77 O O . GLU A 1 183 ? 2.07 19.266 23.016 1 98.62 183 GLU A O 1
ATOM 1382 N N . TYR A 1 184 ? 0.892 17.438 23.5 1 98.75 184 TYR A N 1
ATOM 1383 C CA . TYR A 1 184 ? -0.308 18.078 24.016 1 98.75 184 TYR A CA 1
ATOM 1384 C C . TYR A 1 184 ? -0.363 17.984 25.531 1 98.75 184 TYR A C 1
ATOM 1386 O O . TYR A 1 184 ? -0.57 16.906 26.094 1 98.75 184 TYR A O 1
ATOM 1394 N N . ARG A 1 185 ? -0.176 19.141 26.281 1 97.94 185 ARG A N 1
ATOM 1395 C CA . ARG A 1 185 ? -0.151 19.188 27.734 1 97.94 185 ARG A CA 1
ATOM 1396 C C . ARG A 1 185 ? 0.809 18.141 28.297 1 97.94 185 ARG A C 1
ATOM 1398 O O . ARG A 1 185 ? 0.436 17.344 29.172 1 97.94 185 ARG A O 1
ATOM 1405 N N . ASN A 1 186 ? 1.96 17.984 27.672 1 96.75 186 ASN A N 1
ATOM 1406 C CA . ASN A 1 186 ? 3.102 17.172 28.062 1 96.75 186 ASN A CA 1
ATOM 1407 C C . ASN A 1 186 ? 2.85 15.688 27.781 1 96.75 186 ASN A C 1
ATOM 1409 O O . ASN A 1 186 ? 3.506 14.82 28.359 1 96.75 186 ASN A O 1
ATOM 1413 N N . ARG A 1 187 ? 1.892 15.453 27.016 1 98.19 187 ARG A N 1
ATOM 1414 C CA . ARG A 1 187 ? 1.656 14.102 26.531 1 98.19 187 ARG A CA 1
ATOM 1415 C C . ARG A 1 187 ? 1.931 14.008 25.031 1 98.19 187 ARG A C 1
ATOM 1417 O O . ARG A 1 187 ? 1.448 14.836 24.25 1 98.19 187 ARG A O 1
ATOM 1424 N N . PRO A 1 188 ? 2.662 13.031 24.656 1 98.56 188 PRO A N 1
ATOM 1425 C CA . PRO A 1 188 ? 3.059 12.938 23.25 1 98.56 188 PRO A CA 1
ATOM 1426 C C . PRO A 1 188 ? 1.879 12.656 22.312 1 98.56 188 PRO A C 1
ATOM 1428 O O . PRO A 1 188 ? 1.003 11.852 22.656 1 98.56 188 PRO A O 1
ATOM 1431 N N . ALA A 1 189 ? 1.84 13.422 21.156 1 98.62 189 ALA A N 1
ATOM 1432 C CA . ALA A 1 189 ? 0.938 13 20.094 1 98.62 189 ALA A CA 1
ATOM 1433 C C . ALA A 1 189 ? 1.122 11.516 19.781 1 98.62 189 ALA A C 1
ATOM 1435 O O . ALA A 1 189 ? 2.246 11.008 19.766 1 98.62 189 ALA A O 1
ATOM 1436 N N . GLY A 1 190 ? 0.089 10.805 19.5 1 98.38 190 GLY A N 1
ATOM 1437 C CA . GLY A 1 190 ? 0.141 9.375 19.219 1 98.38 190 GLY A CA 1
ATOM 1438 C C . GLY A 1 190 ? -0.419 8.531 20.344 1 98.38 190 GLY A C 1
ATOM 1439 O O . GLY A 1 190 ? -0.732 7.355 20.156 1 98.38 190 GLY A O 1
ATOM 1440 N N . THR A 1 191 ? -0.563 9.133 21.5 1 97.69 191 THR A N 1
ATOM 1441 C CA . THR A 1 191 ? -1.078 8.375 22.641 1 97.69 191 THR A CA 1
ATOM 1442 C C . THR A 1 191 ? -2.24 9.117 23.297 1 97.69 191 THR A C 1
ATOM 1444 O O . THR A 1 191 ? -2.613 8.812 24.438 1 97.69 191 THR A O 1
ATOM 1447 N N . LEU A 1 192 ? -2.738 10.133 22.672 1 98.56 192 LEU A N 1
ATOM 1448 C CA . LEU A 1 192 ? -3.793 10.977 23.219 1 98.56 192 LEU A CA 1
ATOM 1449 C C . LEU A 1 192 ? -5.16 10.328 23.047 1 98.56 192 LEU A C 1
ATOM 1451 O O . LEU A 1 192 ? -6.074 10.57 23.828 1 98.56 192 LEU A O 1
ATOM 1455 N N . GLY A 1 193 ? -5.375 9.594 21.922 1 98.56 193 GLY A N 1
ATOM 1456 C CA . GLY A 1 193 ? -6.59 8.852 21.641 1 98.56 193 GLY A CA 1
ATOM 1457 C C . GLY A 1 193 ? -6.414 7.348 21.797 1 98.56 193 GLY A C 1
ATOM 1458 O O . GLY A 1 193 ? -5.695 6.887 22.688 1 98.56 193 GLY A O 1
ATOM 1459 N N . ASP A 1 194 ? -7.152 6.543 21.031 1 98.81 194 ASP A N 1
ATOM 1460 C CA . ASP A 1 194 ? -7.133 5.09 21.141 1 98.81 194 ASP A CA 1
ATOM 1461 C C . ASP A 1 194 ? -6.105 4.48 20.188 1 98.81 194 ASP A C 1
ATOM 1463 O O . ASP A 1 194 ? -5.555 3.414 20.453 1 98.81 194 ASP A O 1
ATOM 1467 N N . ILE A 1 195 ? -5.93 5.074 19.109 1 98.94 195 ILE A N 1
ATOM 1468 C CA . ILE A 1 195 ? -5.039 4.645 18.031 1 98.94 195 ILE A CA 1
ATOM 1469 C C . ILE A 1 195 ? -4.543 5.859 17.266 1 98.94 195 ILE A C 1
ATOM 1471 O O . ILE A 1 195 ? -5.238 6.875 17.172 1 98.94 195 ILE A O 1
ATOM 1475 N N . ALA A 1 196 ? -3.295 5.852 16.797 1 98.94 196 ALA A N 1
ATOM 1476 C CA . ALA A 1 196 ? -2.729 6.977 16.062 1 98.94 196 ALA A CA 1
ATOM 1477 C C . ALA A 1 196 ? -1.877 6.496 14.891 1 98.94 196 ALA A C 1
ATOM 1479 O O . ALA A 1 196 ? -1.424 5.352 14.875 1 98.94 196 ALA A O 1
ATOM 1480 N N . VA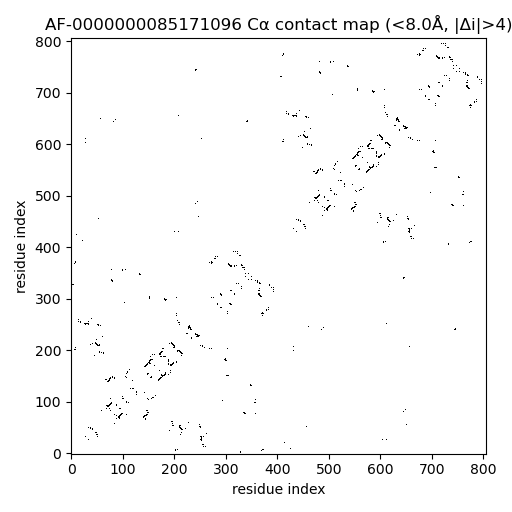L A 1 197 ? -1.729 7.344 13.938 1 98.94 197 VAL A N 1
ATOM 1481 C CA . VAL A 1 197 ? -0.962 7.004 12.742 1 98.94 197 VAL A CA 1
ATOM 1482 C C . VAL A 1 197 ? 0.067 8.094 12.461 1 98.94 197 VAL A C 1
ATOM 1484 O O . VAL A 1 197 ? -0.247 9.281 12.531 1 98.94 197 VAL A O 1
ATOM 1487 N N . PHE A 1 198 ? 1.274 7.727 12.203 1 98.94 198 PHE A N 1
ATOM 1488 C CA . PHE A 1 198 ? 2.34 8.594 11.719 1 98.94 198 PHE A CA 1
ATOM 1489 C C . PHE A 1 198 ? 2.691 8.266 10.273 1 98.94 198 PHE A C 1
ATOM 1491 O O . PHE A 1 198 ? 2.443 7.152 9.812 1 98.94 198 PHE A O 1
ATOM 1498 N N . ALA A 1 199 ? 3.232 9.203 9.516 1 98.81 199 ALA A N 1
ATOM 1499 C CA . ALA A 1 199 ? 3.66 9.016 8.133 1 98.81 199 ALA A CA 1
ATOM 1500 C C . ALA A 1 199 ? 5.09 9.508 7.926 1 98.81 199 ALA A C 1
ATOM 1502 O O . ALA A 1 199 ? 5.555 10.398 8.648 1 98.81 199 ALA A O 1
ATOM 1503 N N . PHE A 1 200 ? 5.766 8.961 6.922 1 98.75 200 PHE A N 1
ATOM 1504 C CA . PHE A 1 200 ? 7.203 9.195 6.824 1 98.75 200 PHE A CA 1
ATOM 1505 C C . PHE A 1 200 ? 7.598 9.57 5.402 1 98.75 200 PHE A C 1
ATOM 1507 O O . PHE A 1 200 ? 8.648 9.141 4.914 1 98.75 200 PHE A O 1
ATOM 1514 N N . TYR A 1 201 ? 6.668 10.242 4.676 1 97.69 201 TYR A N 1
ATOM 1515 C CA . TYR A 1 201 ? 7.047 10.836 3.402 1 97.69 201 TYR A CA 1
ATOM 1516 C C . TYR A 1 201 ? 8.281 11.719 3.561 1 97.69 201 TYR A C 1
ATOM 1518 O O . TYR A 1 201 ? 8.594 12.164 4.664 1 97.69 201 TYR A O 1
ATOM 1526 N N . PRO A 1 202 ? 9.016 12.039 2.514 1 97.62 202 PRO A N 1
ATOM 1527 C CA . PRO A 1 202 ? 10.344 12.633 2.639 1 97.62 202 PRO A CA 1
ATOM 1528 C C . PRO A 1 202 ? 10.32 14.008 3.305 1 97.62 202 PRO A C 1
ATOM 1530 O O . PRO A 1 202 ? 11.336 14.461 3.838 1 97.62 202 PRO A O 1
ATOM 1533 N N . ASN A 1 203 ? 9.203 14.672 3.289 1 96.19 203 ASN A N 1
ATOM 1534 C CA . ASN A 1 203 ? 9.148 16.031 3.828 1 96.19 203 ASN A CA 1
ATOM 1535 C C . ASN A 1 203 ? 8.727 16.031 5.293 1 96.19 203 ASN A C 1
ATOM 1537 O O . ASN A 1 203 ? 8.617 17.094 5.91 1 96.19 203 ASN A O 1
ATOM 1541 N N . LYS A 1 204 ? 8.5 14.883 5.914 1 98 204 LYS A N 1
ATOM 1542 C CA . LYS A 1 204 ? 8.07 14.766 7.305 1 98 204 LYS A CA 1
ATOM 1543 C C . LYS A 1 204 ? 9.258 14.914 8.258 1 98 204 LYS A C 1
ATOM 1545 O O . LYS A 1 204 ? 10.375 15.188 7.828 1 98 204 LYS A O 1
ATOM 1550 N N . GLN A 1 205 ? 9.016 14.852 9.562 1 98.44 205 GLN A N 1
ATOM 1551 C CA . GLN A 1 205 ? 10.031 14.992 10.602 1 98.44 205 GLN A CA 1
ATOM 1552 C C . GLN A 1 205 ? 11.148 13.961 10.422 1 98.44 205 GLN A C 1
ATOM 1554 O O . GLN A 1 205 ? 12.32 14.273 10.594 1 98.44 205 GLN A O 1
ATOM 1559 N N . ILE A 1 206 ? 10.727 12.75 10.109 1 98.69 206 ILE A N 1
ATOM 1560 C CA . ILE A 1 206 ? 11.617 11.688 9.664 1 98.69 206 ILE A CA 1
ATOM 1561 C C . ILE A 1 206 ? 11.086 11.07 8.375 1 98.69 206 ILE A C 1
ATOM 1563 O O . ILE A 1 206 ? 9.961 11.352 7.965 1 98.69 206 ILE A O 1
ATOM 1567 N N . THR A 1 207 ? 11.953 10.25 7.758 1 98.69 207 THR A N 1
ATOM 1568 C CA . THR A 1 207 ? 11.453 9.68 6.516 1 98.69 207 THR A CA 1
ATOM 1569 C C . THR A 1 207 ? 11.906 8.227 6.367 1 98.69 207 THR A C 1
ATOM 1571 O O . THR A 1 207 ? 12.93 7.832 6.934 1 98.69 207 THR A O 1
ATOM 1574 N N . THR A 1 208 ? 11.141 7.465 5.695 1 98.69 208 THR A N 1
ATOM 1575 C CA . THR A 1 208 ? 11.453 6.121 5.223 1 98.69 208 THR A CA 1
ATOM 1576 C C . THR A 1 208 ? 11.25 6.02 3.715 1 98.69 208 THR A C 1
ATOM 1578 O O . THR A 1 208 ? 11.039 4.926 3.184 1 98.69 208 THR A O 1
ATOM 1581 N N . GLY A 1 209 ? 11.336 7.16 2.992 1 98 209 GLY A N 1
ATOM 1582 C CA . GLY A 1 209 ? 10.906 7.188 1.602 1 98 209 GLY A CA 1
ATOM 1583 C C . GLY A 1 209 ? 9.398 7.211 1.438 1 98 209 GLY A C 1
ATOM 1584 O O . GLY A 1 209 ? 8.82 8.266 1.188 1 98 209 GLY A O 1
ATOM 1585 N N . GLU A 1 210 ? 8.773 6.121 1.588 1 98.25 210 GLU A N 1
ATOM 1586 C CA . GLU A 1 210 ? 7.352 5.898 1.833 1 98.25 210 GLU A CA 1
ATOM 1587 C C . GLU A 1 210 ? 7.133 5.055 3.086 1 98.25 210 GLU A C 1
ATOM 1589 O O . GLU A 1 210 ? 7.918 4.152 3.377 1 98.25 210 GLU A O 1
ATOM 1594 N N . GLY A 1 211 ? 6.113 5.363 3.869 1 98.69 211 GLY A N 1
ATOM 1595 C CA . GLY A 1 211 ? 5.906 4.547 5.055 1 98.69 211 GLY A CA 1
ATOM 1596 C C . GLY A 1 211 ? 5.004 5.203 6.082 1 98.69 211 GLY A C 1
ATOM 1597 O O . GLY A 1 211 ? 4.664 6.383 5.953 1 98.69 211 GLY A O 1
ATOM 1598 N N . GLY A 1 212 ? 4.602 4.426 7.031 1 98.88 212 GLY A N 1
ATOM 1599 C CA . GLY A 1 212 ? 3.807 4.875 8.164 1 98.88 212 GLY A CA 1
ATOM 1600 C C . GLY A 1 212 ? 3.9 3.951 9.359 1 98.88 212 GLY A C 1
ATOM 1601 O O . GLY A 1 212 ? 4.574 2.92 9.305 1 98.88 212 GLY A O 1
ATOM 1602 N N . MET A 1 213 ? 3.354 4.332 10.414 1 98.94 213 MET A N 1
ATOM 1603 C CA . MET A 1 213 ? 3.314 3.584 11.664 1 98.94 213 MET A CA 1
ATOM 1604 C C . MET A 1 213 ? 1.979 3.781 12.375 1 98.94 213 MET A C 1
ATOM 1606 O O . MET A 1 213 ? 1.511 4.91 12.523 1 98.94 213 MET A O 1
ATOM 1610 N N . ILE A 1 214 ? 1.354 2.699 12.672 1 98.94 214 ILE A N 1
ATOM 1611 C CA . ILE A 1 214 ? 0.224 2.748 13.594 1 98.94 214 ILE A CA 1
ATOM 1612 C C . ILE A 1 214 ? 0.71 2.512 15.023 1 98.94 214 ILE A C 1
ATOM 1614 O O . ILE A 1 214 ? 1.523 1.617 15.266 1 98.94 214 ILE A O 1
ATOM 1618 N N . VAL A 1 215 ? 0.286 3.279 15.953 1 98.94 215 VAL A N 1
ATOM 1619 C CA . VAL A 1 215 ? 0.596 3.006 17.359 1 98.94 215 VAL A CA 1
ATOM 1620 C C . VAL A 1 215 ? -0.697 2.879 18.156 1 98.94 215 VAL A C 1
ATOM 1622 O O . VAL A 1 215 ? -1.679 3.57 17.875 1 98.94 215 VAL A O 1
ATOM 1625 N N . THR A 1 216 ? -0.755 2.041 19.109 1 98.88 216 THR A N 1
ATOM 1626 C CA . THR A 1 216 ? -1.898 1.8 19.984 1 98.88 216 THR A CA 1
ATOM 1627 C C . THR A 1 216 ? -1.468 1.062 21.25 1 98.88 216 THR A C 1
ATOM 1629 O O . THR A 1 216 ? -0.355 0.535 21.312 1 98.88 216 THR A O 1
ATOM 1632 N N . ASN A 1 217 ? -2.264 1.146 22.25 1 98.56 217 ASN A N 1
ATOM 1633 C CA . ASN A 1 217 ? -2.037 0.378 23.469 1 98.56 217 ASN A CA 1
ATOM 1634 C C . ASN A 1 217 ? -2.982 -0.815 23.562 1 98.56 217 ASN A C 1
ATOM 1636 O O . ASN A 1 217 ? -2.977 -1.54 24.562 1 98.56 217 ASN A O 1
ATOM 1640 N N . ASN A 1 218 ? -3.824 -1.028 22.562 1 98.31 218 ASN A N 1
ATOM 1641 C CA . ASN A 1 218 ? -4.805 -2.107 22.5 1 98.31 218 ASN A CA 1
ATOM 1642 C C . ASN A 1 218 ? -4.211 -3.375 21.906 1 98.31 218 ASN A C 1
ATOM 1644 O O . ASN A 1 218 ? -4.008 -3.453 20.688 1 98.31 218 ASN A O 1
ATOM 1648 N N . GLU A 1 219 ? -4.039 -4.375 22.703 1 97.31 219 GLU A N 1
ATOM 1649 C CA . GLU A 1 219 ? -3.402 -5.617 22.281 1 97.31 219 GLU A CA 1
ATOM 1650 C C . GLU A 1 219 ? -4.238 -6.336 21.219 1 97.31 219 GLU A C 1
ATOM 1652 O O . GLU A 1 219 ? -3.691 -6.922 20.297 1 97.31 219 GLU A O 1
ATOM 1657 N N . VAL A 1 220 ? -5.484 -6.32 21.438 1 97.12 220 VAL A N 1
ATOM 1658 C CA . VAL A 1 220 ? -6.387 -6.977 20.484 1 97.12 220 VAL A CA 1
ATOM 1659 C C . VAL A 1 220 ? -6.262 -6.324 19.109 1 97.12 220 VAL A C 1
ATOM 1661 O O . VAL A 1 220 ? -6.191 -7.02 18.094 1 97.12 220 VAL A O 1
ATOM 1664 N N . TRP A 1 221 ? -6.227 -4.973 19.078 1 98.12 221 TRP A N 1
ATOM 1665 C CA . TRP A 1 221 ? -6.059 -4.258 17.812 1 98.12 221 TRP A CA 1
ATOM 1666 C C . TRP A 1 221 ? -4.703 -4.574 17.188 1 98.12 221 TRP A C 1
ATOM 1668 O O . TRP A 1 221 ? -4.574 -4.629 15.961 1 98.12 221 TRP A O 1
ATOM 1678 N N . THR A 1 222 ? -3.721 -4.758 18.031 1 97.94 222 THR A N 1
ATOM 1679 C CA . THR A 1 222 ? -2.383 -5.031 17.516 1 97.94 222 THR A CA 1
ATOM 1680 C C . THR A 1 222 ? -2.377 -6.301 16.672 1 97.94 222 THR A C 1
ATOM 1682 O O . THR A 1 222 ? -1.833 -6.312 15.562 1 97.94 222 THR A O 1
ATOM 1685 N N . ALA A 1 223 ? -2.949 -7.352 17.156 1 96.38 223 ALA A N 1
ATOM 1686 C CA . ALA A 1 223 ? -3.041 -8.609 16.422 1 96.38 223 ALA A CA 1
ATOM 1687 C C . ALA A 1 223 ? -3.836 -8.43 15.133 1 96.38 223 ALA A C 1
ATOM 1689 O O . ALA A 1 223 ? -3.438 -8.922 14.07 1 96.38 223 ALA A O 1
ATOM 1690 N N . LEU A 1 224 ? -4.93 -7.734 15.227 1 97.38 224 LEU A N 1
ATOM 1691 C CA . LEU A 1 224 ? -5.777 -7.453 14.078 1 97.38 224 LEU A CA 1
ATOM 1692 C C . LEU A 1 224 ? -5.004 -6.688 13.008 1 97.38 224 LEU A C 1
ATOM 1694 O O . LEU A 1 224 ? -5.016 -7.066 11.836 1 97.38 224 LEU A O 1
ATOM 1698 N N . LEU A 1 225 ? -4.332 -5.609 13.422 1 98.56 225 LEU A N 1
ATOM 1699 C CA . LEU A 1 225 ? -3.645 -4.711 12.508 1 98.56 225 LEU A CA 1
ATOM 1700 C C . LEU A 1 225 ? -2.482 -5.422 11.82 1 98.56 225 LEU A C 1
ATOM 1702 O O . LEU A 1 225 ? -2.24 -5.223 10.625 1 98.56 225 LEU A O 1
ATOM 1706 N N . ARG A 1 226 ? -1.731 -6.234 12.539 1 97.75 226 ARG A N 1
ATOM 1707 C CA . ARG A 1 226 ? -0.648 -7.016 11.961 1 97.75 226 ARG A CA 1
ATOM 1708 C C . ARG A 1 226 ? -1.182 -8.016 10.938 1 97.75 226 ARG A C 1
ATOM 1710 O O . ARG A 1 226 ? -0.568 -8.227 9.891 1 97.75 226 ARG A O 1
ATOM 1717 N N . SER A 1 227 ? -2.318 -8.633 11.242 1 97 227 SER A N 1
ATOM 1718 C CA . SER A 1 227 ? -2.973 -9.555 10.312 1 97 227 SER A CA 1
ATOM 1719 C C . SER A 1 227 ? -3.436 -8.836 9.055 1 97 227 SER A C 1
ATOM 1721 O O . SER A 1 227 ? -3.156 -9.289 7.938 1 97 227 SER A O 1
ATOM 1723 N N . LEU A 1 228 ? -4.074 -7.668 9.211 1 98 228 LEU A N 1
ATOM 1724 C CA . LEU A 1 228 ? -4.641 -6.91 8.102 1 98 228 LEU A CA 1
ATOM 1725 C C . LEU A 1 228 ? -3.549 -6.438 7.152 1 98 228 LEU A C 1
ATOM 1727 O O . LEU A 1 228 ? -3.709 -6.508 5.93 1 98 228 LEU A O 1
ATOM 1731 N N . ARG A 1 229 ? -2.402 -5.965 7.684 1 97.31 229 ARG A N 1
ATOM 1732 C CA . ARG A 1 229 ? -1.341 -5.414 6.844 1 97.31 229 ARG A CA 1
ATOM 1733 C C . ARG A 1 229 ? -0.645 -6.516 6.051 1 97.31 229 ARG A C 1
ATOM 1735 O O . ARG A 1 229 ? 0.029 -6.242 5.059 1 97.31 229 ARG A O 1
ATOM 1742 N N . ASN A 1 230 ? -0.83 -7.758 6.496 1 96.81 230 ASN A N 1
ATOM 1743 C CA . ASN A 1 230 ? -0.128 -8.906 5.934 1 96.81 230 ASN A CA 1
ATOM 1744 C C . ASN A 1 230 ? -1.102 -9.945 5.383 1 96.81 230 ASN A C 1
ATOM 1746 O O . ASN A 1 230 ? -1.063 -11.109 5.781 1 96.81 230 ASN A O 1
ATOM 1750 N N . GLN A 1 231 ? -1.978 -9.531 4.551 1 95.56 231 GLN A N 1
ATOM 1751 C CA . GLN A 1 231 ? -2.865 -10.367 3.756 1 95.56 231 GLN A CA 1
ATOM 1752 C C . GLN A 1 231 ? -3.883 -11.086 4.637 1 95.56 231 GLN A C 1
ATOM 1754 O O . GLN A 1 231 ? -4.391 -12.148 4.273 1 95.56 231 GLN A O 1
ATOM 1759 N N . GLY A 1 232 ? -4.145 -10.625 5.82 1 94.62 232 GLY A N 1
ATOM 1760 C CA . GLY A 1 232 ? -5.141 -11.219 6.695 1 94.62 232 GLY A CA 1
ATOM 1761 C C . GLY A 1 232 ? -4.637 -12.461 7.41 1 94.62 232 GLY A C 1
ATOM 1762 O O . GLY A 1 232 ? -5.43 -13.234 7.949 1 94.62 232 GLY A O 1
ATOM 1763 N N . ARG A 1 233 ? -3.297 -12.695 7.324 1 90.56 233 ARG A N 1
ATOM 1764 C CA . ARG A 1 233 ? -2.68 -13.852 7.969 1 90.56 233 ARG A CA 1
ATOM 1765 C C . ARG A 1 233 ? -2.625 -13.672 9.477 1 90.56 233 ARG A C 1
ATOM 1767 O O . ARG A 1 233 ? -2.289 -12.586 9.969 1 90.56 233 ARG A O 1
ATOM 1774 N N . ASP A 1 234 ? -3.057 -14.609 10.234 1 80.38 234 ASP A N 1
ATOM 1775 C CA . ASP A 1 234 ? -2.971 -14.523 11.688 1 80.38 234 ASP A CA 1
ATOM 1776 C C . ASP A 1 234 ? -1.58 -14.922 12.18 1 80.38 234 ASP A C 1
ATOM 1778 O O . ASP A 1 234 ? -0.886 -15.703 11.531 1 80.38 234 ASP A O 1
ATOM 1782 N N . VAL A 1 235 ? -0.961 -14.211 13.133 1 61.16 235 VAL A N 1
ATOM 1783 C CA . VAL A 1 235 ? 0.383 -14.391 13.672 1 61.16 235 VAL A CA 1
ATOM 1784 C C . VAL A 1 235 ? 0.524 -15.805 14.242 1 61.16 235 VAL A C 1
ATOM 1786 O O . VAL A 1 235 ? 1.604 -16.391 14.195 1 61.16 235 VAL A O 1
ATOM 1789 N N . PHE A 1 236 ? -0.436 -16.219 15.023 1 49.34 236 PHE A N 1
ATOM 1790 C CA . PHE A 1 236 ? -0.208 -17.484 15.719 1 49.34 236 PHE A CA 1
ATOM 1791 C C . PHE A 1 236 ? -0.128 -18.641 14.727 1 49.34 236 PHE A C 1
ATOM 1793 O O . PHE A 1 236 ? 0.843 -19.406 14.734 1 49.34 236 PHE A O 1
ATOM 1800 N N . ASP A 1 237 ? -1.204 -19.219 14.477 1 50.12 237 ASP A N 1
ATOM 1801 C CA . ASP A 1 237 ? -1.248 -20.594 13.984 1 50.12 237 ASP A CA 1
ATOM 1802 C C . ASP A 1 237 ? -0.494 -20.734 12.664 1 50.12 237 ASP A C 1
ATOM 1804 O O . ASP A 1 237 ? 0.634 -21.234 12.641 1 50.12 237 ASP A O 1
ATOM 1808 N N . ALA A 1 238 ? -1.051 -20.984 11.484 1 52.69 238 ALA A N 1
ATOM 1809 C CA . ALA A 1 238 ? -0.479 -21.578 10.281 1 52.69 238 ALA A CA 1
ATOM 1810 C C . ALA A 1 238 ? -0.314 -20.531 9.18 1 52.69 238 ALA A C 1
ATOM 1812 O O . ALA A 1 238 ? -1.247 -19.781 8.883 1 52.69 238 ALA A O 1
ATOM 1813 N N . TRP A 1 239 ? 0.955 -20.062 9 1 50.81 239 TRP A N 1
ATOM 1814 C CA . TRP A 1 239 ? 1.381 -19.266 7.855 1 50.81 239 TRP A CA 1
ATOM 1815 C C . TRP A 1 239 ? 0.456 -19.469 6.664 1 50.81 239 TRP A C 1
ATOM 1817 O O . TRP A 1 239 ? 0.444 -18.672 5.727 1 50.81 239 TRP A O 1
ATOM 1827 N N . LEU A 1 240 ? -0.458 -20.312 6.844 1 65.5 240 LEU A N 1
ATOM 1828 C CA . LEU A 1 240 ? -1.177 -20.719 5.637 1 65.5 240 LEU A CA 1
ATOM 1829 C C . LEU A 1 240 ? -2.648 -20.328 5.73 1 65.5 240 LEU A C 1
ATOM 1831 O O . LEU A 1 240 ? -3.379 -20.406 4.738 1 65.5 240 LEU A O 1
ATOM 1835 N N . ASN A 1 241 ? -2.994 -19.625 6.91 1 78 241 ASN A N 1
ATOM 1836 C CA . ASN A 1 241 ? -4.426 -19.375 7.039 1 78 241 ASN A CA 1
ATOM 1837 C C . ASN A 1 241 ? -4.738 -17.891 6.992 1 78 241 ASN A C 1
ATOM 1839 O O . ASN A 1 241 ? -4.195 -17.109 7.781 1 78 241 ASN A O 1
ATOM 1843 N N . HIS A 1 242 ? -5.547 -17.609 6.098 1 84.38 242 HIS A N 1
ATOM 1844 C CA . HIS A 1 242 ? -6.105 -16.266 5.969 1 84.38 242 HIS A CA 1
ATOM 1845 C C . HIS A 1 242 ? -7.492 -16.188 6.598 1 84.38 242 HIS A C 1
ATOM 1847 O O . HIS A 1 242 ? -8.469 -16.656 6.008 1 84.38 242 HIS A O 1
ATOM 1853 N N . THR A 1 243 ? -7.605 -15.484 7.738 1 86.56 243 THR A N 1
ATOM 1854 C CA . THR A 1 243 ? -8.812 -15.539 8.547 1 86.56 243 THR A CA 1
ATOM 1855 C C . THR A 1 243 ? -9.703 -14.328 8.273 1 86.56 243 THR A C 1
ATOM 1857 O O . THR A 1 243 ? -10.875 -14.305 8.656 1 86.56 243 THR A O 1
ATOM 1860 N N . ARG A 1 244 ? -9.094 -13.375 7.582 1 92.38 244 ARG A N 1
ATOM 1861 C CA . ARG A 1 244 ? -9.852 -12.164 7.273 1 92.38 244 ARG A CA 1
ATOM 1862 C C . ARG A 1 244 ? -9.383 -11.547 5.961 1 92.38 244 ARG A C 1
ATOM 1864 O O . ARG A 1 244 ? -8.336 -11.93 5.426 1 92.38 244 ARG A O 1
ATOM 1871 N N . LEU A 1 245 ? -10.219 -10.68 5.445 1 95.31 245 LEU A N 1
ATOM 1872 C CA . LEU A 1 245 ? -9.828 -9.914 4.266 1 95.31 245 LEU A CA 1
ATOM 1873 C C . LEU A 1 245 ? -8.734 -8.906 4.609 1 95.31 245 LEU A C 1
ATOM 1875 O O . LEU A 1 245 ? -9 -7.887 5.246 1 95.31 245 LEU A O 1
ATOM 1879 N N . GLY A 1 246 ? -7.512 -9.242 4.258 1 97.44 246 GLY A N 1
ATOM 1880 C CA . GLY A 1 246 ? -6.383 -8.367 4.523 1 97.44 246 GLY A CA 1
ATOM 1881 C C . GLY A 1 246 ? -5.824 -7.715 3.273 1 97.44 246 GLY A C 1
ATOM 1882 O O . GLY A 1 246 ? -6.371 -7.883 2.184 1 97.44 246 GLY A O 1
ATOM 1883 N N . PHE A 1 247 ? -4.816 -6.926 3.479 1 98.25 247 PHE A N 1
ATOM 1884 C CA . PHE A 1 247 ? -4.137 -6.16 2.439 1 98.25 247 PHE A CA 1
ATOM 1885 C C . PHE A 1 247 ? -2.641 -6.461 2.438 1 98.25 247 PHE A C 1
ATOM 1887 O O . PHE A 1 247 ? -2.162 -7.266 3.238 1 98.25 247 PHE A O 1
ATOM 1894 N N . ASN A 1 248 ? -1.957 -6.016 1.457 1 98.5 248 ASN A N 1
ATOM 1895 C CA . ASN A 1 248 ? -0.501 -5.953 1.532 1 98.5 248 ASN A CA 1
ATOM 1896 C C . ASN A 1 248 ? -0.014 -4.523 1.768 1 98.5 248 ASN A C 1
ATOM 1898 O O . ASN A 1 248 ? 0.35 -3.824 0.822 1 98.5 248 ASN A O 1
ATOM 1902 N N . TYR A 1 249 ? -0.006 -4.16 3.049 1 98.75 249 TYR A N 1
ATOM 1903 C CA . TYR A 1 249 ? 0.443 -2.836 3.457 1 98.75 249 TYR A CA 1
ATOM 1904 C C . TYR A 1 249 ? 1.788 -2.91 4.172 1 98.75 249 TYR A C 1
ATOM 1906 O O . TYR A 1 249 ? 2.076 -2.1 5.055 1 98.75 249 TYR A O 1
ATOM 1914 N N . ARG A 1 250 ? 2.611 -3.861 3.838 1 98.5 250 ARG A N 1
ATOM 1915 C CA . ARG A 1 250 ? 3.881 -4.102 4.516 1 98.5 250 ARG A CA 1
ATOM 1916 C C . ARG A 1 250 ? 4.906 -3.029 4.156 1 98.5 250 ARG A C 1
ATOM 1918 O O . ARG A 1 250 ? 4.953 -2.568 3.014 1 98.5 250 ARG A O 1
ATOM 1925 N N . LEU A 1 251 ? 5.66 -2.637 5.102 1 98.69 251 LEU A N 1
ATOM 1926 C CA . LEU A 1 251 ? 6.871 -1.847 4.91 1 98.69 251 LEU A CA 1
ATOM 1927 C C . LEU A 1 251 ? 8.086 -2.75 4.707 1 98.69 251 LEU A C 1
ATOM 1929 O O . LEU A 1 251 ? 8.258 -3.734 5.43 1 98.69 251 LEU A O 1
ATOM 1933 N N . ASP A 1 252 ? 8.93 -2.5 3.701 1 98.56 252 ASP A N 1
ATOM 1934 C CA . ASP A 1 252 ? 10.086 -3.355 3.451 1 98.56 252 ASP A CA 1
ATOM 1935 C C . ASP A 1 252 ? 11.227 -3.029 4.41 1 98.56 252 ASP A C 1
ATOM 1937 O O . ASP A 1 252 ? 11.195 -1.999 5.09 1 98.56 252 ASP A O 1
ATOM 1941 N N . GLU A 1 253 ? 12.219 -3.879 4.441 1 98.75 253 GLU A N 1
ATOM 1942 C CA . GLU A 1 253 ? 13.328 -3.779 5.391 1 98.75 253 GLU A CA 1
ATOM 1943 C C . GLU A 1 253 ? 14.219 -2.584 5.074 1 98.75 253 GLU A C 1
ATOM 1945 O O . GLU A 1 253 ? 14.805 -1.983 5.977 1 98.75 253 GLU A O 1
ATOM 1950 N N . LEU A 1 254 ? 14.375 -2.201 3.805 1 98.75 254 LEU A N 1
ATOM 1951 C CA . LEU A 1 254 ? 15.18 -1.039 3.451 1 98.75 254 LEU A CA 1
ATOM 1952 C C . LEU A 1 254 ? 14.602 0.232 4.066 1 98.75 254 LEU A C 1
ATOM 1954 O O . LEU A 1 254 ? 15.32 0.991 4.719 1 98.75 254 LEU A O 1
ATOM 1958 N N . SER A 1 255 ? 13.312 0.449 3.865 1 98.88 255 SER A N 1
ATOM 1959 C CA . SER A 1 255 ? 12.617 1.603 4.43 1 98.88 255 SER A CA 1
ATOM 1960 C C . SER A 1 255 ? 12.656 1.58 5.953 1 98.88 255 SER A C 1
ATOM 1962 O O . SER A 1 255 ? 12.852 2.617 6.59 1 98.88 255 SER A O 1
ATOM 1964 N N . ALA A 1 256 ? 12.453 0.383 6.508 1 98.88 256 ALA A N 1
ATOM 1965 C CA . ALA A 1 256 ? 12.469 0.254 7.965 1 98.88 256 ALA A CA 1
ATOM 1966 C C . ALA A 1 256 ? 13.836 0.611 8.531 1 98.88 256 ALA A C 1
ATOM 1968 O O . ALA A 1 256 ? 13.938 1.25 9.578 1 98.88 256 ALA A O 1
ATOM 1969 N N . ALA A 1 257 ? 14.898 0.146 7.879 1 98.88 257 ALA A N 1
ATOM 1970 C CA . ALA A 1 257 ? 16.25 0.471 8.312 1 98.88 257 ALA A CA 1
ATOM 1971 C C . ALA A 1 257 ? 16.5 1.977 8.273 1 98.88 257 ALA A C 1
ATOM 1973 O O . ALA A 1 257 ? 17.125 2.533 9.172 1 98.88 257 ALA A O 1
ATOM 1974 N N . LEU A 1 258 ? 16.031 2.607 7.207 1 98.88 258 LEU A N 1
ATOM 1975 C CA . LEU A 1 258 ? 16.094 4.062 7.129 1 98.88 258 LEU A CA 1
ATOM 1976 C C . LEU A 1 258 ? 15.391 4.699 8.32 1 98.88 258 LEU A C 1
ATOM 1978 O O . LEU A 1 258 ? 15.93 5.613 8.953 1 98.88 258 LEU A O 1
ATOM 1982 N N . GLY A 1 259 ? 14.195 4.211 8.625 1 98.88 259 GLY A N 1
ATOM 1983 C CA . GLY A 1 259 ? 13.438 4.703 9.766 1 98.88 259 GLY A CA 1
ATOM 1984 C C . GLY A 1 259 ? 14.164 4.523 11.086 1 98.88 259 GLY A C 1
ATOM 1985 O O . GLY A 1 259 ? 14.156 5.418 11.938 1 98.88 259 GLY A O 1
ATOM 1986 N N . CYS A 1 260 ? 14.766 3.35 11.25 1 98.88 260 CYS A N 1
ATOM 1987 C CA . CYS A 1 260 ? 15.523 3.082 12.469 1 98.88 260 CYS A CA 1
ATOM 1988 C C . CYS A 1 260 ? 16.641 4.105 12.656 1 98.88 260 CYS A C 1
ATOM 1990 O O . CYS A 1 260 ? 16.812 4.641 13.75 1 98.88 260 CYS A O 1
ATOM 1992 N N . ALA A 1 261 ? 17.375 4.34 11.594 1 98.88 261 ALA A N 1
ATOM 1993 C CA . ALA A 1 261 ? 18.469 5.305 11.648 1 98.88 261 ALA A CA 1
ATOM 1994 C C . ALA A 1 261 ? 17.953 6.707 11.945 1 98.88 261 ALA A C 1
ATOM 1996 O O . ALA A 1 261 ? 18.562 7.445 12.734 1 98.88 261 ALA A O 1
ATOM 1997 N N . GLN A 1 262 ? 16.875 7.109 11.328 1 98.81 262 GLN A N 1
ATOM 1998 C CA . GLN A 1 262 ? 16.266 8.414 11.562 1 98.81 262 GLN A CA 1
ATOM 1999 C C . GLN A 1 262 ? 15.789 8.547 13 1 98.81 262 GLN A C 1
ATOM 2001 O O . GLN A 1 262 ? 15.953 9.602 13.625 1 98.81 262 GLN A O 1
ATOM 2006 N N . MET A 1 263 ? 15.219 7.469 13.539 1 98.88 263 MET A N 1
ATOM 2007 C CA . MET A 1 263 ? 14.719 7.5 14.906 1 98.88 263 MET A CA 1
ATOM 2008 C C . MET A 1 263 ? 15.867 7.652 15.906 1 98.88 263 MET A C 1
ATOM 2010 O O . MET A 1 263 ? 15.703 8.281 16.953 1 98.88 263 MET A O 1
ATOM 2014 N N . GLN A 1 264 ? 16.984 7.07 15.594 1 98.44 264 GLN A N 1
ATOM 2015 C CA . GLN A 1 264 ? 18.156 7.242 16.453 1 98.44 264 GLN A CA 1
ATOM 2016 C C . GLN A 1 264 ? 18.562 8.711 16.531 1 98.44 264 GLN A C 1
ATOM 2018 O O . GLN A 1 264 ? 19.125 9.141 17.531 1 98.44 264 GLN A O 1
ATOM 2023 N N . ARG A 1 265 ? 18.203 9.484 15.516 1 98.44 265 ARG A N 1
ATOM 2024 C CA . ARG A 1 265 ? 18.578 10.898 15.422 1 98.44 265 ARG A CA 1
ATOM 2025 C C . ARG A 1 265 ? 17.375 11.797 15.68 1 98.44 265 ARG A C 1
ATOM 2027 O O . ARG A 1 265 ? 17.406 12.992 15.391 1 98.44 265 ARG A O 1
ATOM 2034 N N . ILE A 1 266 ? 16.375 11.297 16.234 1 98.69 266 ILE A N 1
ATOM 2035 C CA . ILE A 1 266 ? 15.062 11.945 16.25 1 98.69 266 ILE A CA 1
ATOM 2036 C C . ILE A 1 266 ? 15.156 13.281 17 1 98.69 266 ILE A C 1
ATOM 2038 O O . ILE A 1 266 ? 14.602 14.281 16.547 1 98.69 266 ILE A O 1
ATOM 2042 N N . HIS A 1 267 ? 15.859 13.391 18.078 1 98.5 267 HIS A N 1
ATOM 2043 C CA . HIS A 1 267 ? 15.953 14.625 18.844 1 98.5 267 HIS A CA 1
ATOM 2044 C C . HIS A 1 267 ? 16.703 15.695 18.062 1 98.5 267 HIS A C 1
ATOM 2046 O O . HIS A 1 267 ? 16.328 16.875 18.078 1 98.5 267 HIS A O 1
ATOM 2052 N N . GLU A 1 268 ? 17.75 15.281 17.406 1 98.56 268 GLU A N 1
ATOM 2053 C CA . GLU A 1 268 ? 18.5 16.188 16.547 1 98.56 268 GLU A CA 1
ATOM 2054 C C . GLU A 1 268 ? 17.625 16.719 15.414 1 98.56 268 GLU A C 1
ATOM 2056 O O . GLU A 1 268 ? 17.641 17.922 15.133 1 98.56 268 GLU A O 1
ATOM 2061 N N . LEU A 1 269 ? 16.906 15.836 14.789 1 98.75 269 LEU A N 1
ATOM 2062 C CA . LEU A 1 269 ? 16.094 16.188 13.641 1 98.75 269 LEU A CA 1
ATOM 2063 C C . LEU A 1 269 ? 14.992 17.172 14.039 1 98.75 269 LEU A C 1
ATOM 2065 O O . LEU A 1 269 ? 14.758 18.172 13.344 1 98.75 269 LEU A O 1
ATOM 2069 N N . LEU A 1 270 ? 14.344 16.906 15.148 1 98.75 270 LEU A N 1
ATOM 2070 C CA . LEU A 1 270 ? 13.297 17.797 15.641 1 98.75 270 LEU A CA 1
ATOM 2071 C C . LEU A 1 270 ? 13.875 19.156 16.016 1 98.75 270 LEU A C 1
ATOM 2073 O O . LEU A 1 270 ? 13.258 20.188 15.758 1 98.75 270 LEU A O 1
ATOM 2077 N N . ALA A 1 271 ? 15.047 19.188 16.625 1 98.69 271 ALA A N 1
ATOM 2078 C CA . ALA A 1 271 ? 15.688 20.438 17.047 1 98.69 271 ALA A CA 1
ATOM 2079 C C . ALA A 1 271 ? 16.062 21.297 15.844 1 98.69 271 ALA A C 1
ATOM 2081 O O . ALA A 1 271 ? 15.914 22.516 15.875 1 98.69 271 ALA A O 1
ATOM 2082 N N . LYS A 1 272 ? 16.578 20.672 14.82 1 98.75 272 LYS A N 1
ATOM 2083 C CA . LYS A 1 272 ? 16.938 21.391 13.594 1 98.75 272 LYS A CA 1
ATOM 2084 C C . LYS A 1 272 ? 15.711 22.062 12.977 1 98.75 272 LYS A C 1
ATOM 2086 O O . LYS A 1 272 ? 15.789 23.219 12.531 1 98.75 272 LYS A O 1
ATOM 2091 N N . ARG A 1 273 ? 14.617 21.391 12.906 1 98.75 273 ARG A N 1
ATOM 2092 C CA . ARG A 1 273 ? 13.391 21.953 12.359 1 98.75 273 ARG A CA 1
ATOM 2093 C C . ARG A 1 273 ? 12.898 23.125 13.219 1 98.75 273 ARG A C 1
ATOM 2095 O O . ARG A 1 273 ? 12.461 24.141 12.688 1 98.75 273 ARG A O 1
ATOM 2102 N N . ALA A 1 274 ? 12.984 22.938 14.531 1 98.69 274 ALA A N 1
ATOM 2103 C CA . ALA A 1 274 ? 12.602 24.016 15.445 1 98.69 274 ALA A CA 1
ATOM 2104 C C . ALA A 1 274 ? 13.469 25.25 15.227 1 98.69 274 ALA A C 1
ATOM 2106 O O . ALA A 1 274 ? 12.977 26.375 15.312 1 98.69 274 ALA A O 1
ATOM 2107 N N . GLN A 1 275 ? 14.711 25.047 14.992 1 98.75 275 GLN A N 1
ATOM 2108 C CA . GLN A 1 275 ? 15.633 26.156 14.742 1 98.75 275 GLN A CA 1
ATOM 2109 C C . GLN A 1 275 ? 15.242 26.906 13.477 1 98.75 275 GLN A C 1
ATOM 2111 O O . GLN A 1 275 ? 15.258 28.141 13.461 1 98.75 275 GLN A O 1
ATOM 2116 N N . VAL A 1 276 ? 14.977 26.188 12.422 1 98.81 276 VAL A N 1
ATOM 2117 C CA . VAL A 1 276 ? 14.57 26.828 11.172 1 98.81 276 VAL A CA 1
ATOM 2118 C C . VAL A 1 276 ? 13.289 27.625 11.391 1 98.81 276 VAL A C 1
ATOM 2120 O O . VAL A 1 276 ? 13.18 28.766 10.922 1 98.81 276 VAL A O 1
ATOM 2123 N N . ALA A 1 277 ? 12.312 27.062 12.102 1 98.81 277 ALA A N 1
ATOM 2124 C CA . ALA A 1 277 ? 11.078 27.766 12.414 1 98.81 277 ALA A CA 1
ATOM 2125 C C . ALA A 1 277 ? 11.367 29.047 13.203 1 98.81 277 ALA A C 1
ATOM 2127 O O . ALA A 1 277 ? 10.734 30.078 12.977 1 98.81 277 ALA A O 1
ATOM 2128 N N . ALA A 1 278 ? 12.32 28.969 14.078 1 98.75 278 ALA A N 1
ATOM 2129 C CA . ALA A 1 278 ? 12.703 30.125 14.891 1 98.75 278 ALA A CA 1
ATOM 2130 C C . ALA A 1 278 ? 13.273 31.25 14.016 1 98.75 278 ALA A C 1
ATOM 2132 O O . ALA A 1 278 ? 13 32.438 14.25 1 98.75 278 ALA A O 1
ATOM 2133 N N . TRP A 1 279 ? 14.109 30.859 13.039 1 98.81 279 TRP A N 1
ATOM 2134 C CA . TRP A 1 279 ? 14.641 31.844 12.109 1 98.81 279 TRP A CA 1
ATOM 2135 C C . TRP A 1 279 ? 13.516 32.562 11.375 1 98.81 279 TRP A C 1
ATOM 2137 O O . TRP A 1 279 ? 13.531 33.781 11.258 1 98.81 279 TRP A O 1
ATOM 2147 N N . TYR A 1 280 ? 12.562 31.812 10.844 1 98.81 280 TYR A N 1
ATOM 2148 C CA . TYR A 1 280 ? 11.43 32.406 10.148 1 98.81 280 TYR A CA 1
ATOM 2149 C C . TYR A 1 280 ? 10.648 33.344 11.07 1 98.81 280 TYR A C 1
ATOM 2151 O O . TYR A 1 280 ? 10.289 34.469 10.68 1 98.81 280 TYR A O 1
ATOM 2159 N N . ASN A 1 281 ? 10.367 32.844 12.289 1 98.56 281 ASN A N 1
ATOM 2160 C CA . ASN A 1 281 ? 9.625 33.656 13.266 1 98.56 281 ASN A CA 1
ATOM 2161 C C . ASN A 1 281 ? 10.305 35 13.523 1 98.56 281 ASN A C 1
ATOM 2163 O O . ASN A 1 281 ? 9.633 36.031 13.625 1 98.56 281 ASN A O 1
ATOM 2167 N N . GLU A 1 282 ? 11.555 34.938 13.656 1 98.44 282 GLU A N 1
ATOM 2168 C CA . GLU A 1 282 ? 12.328 36.125 13.938 1 98.44 282 GLU A CA 1
ATOM 2169 C C . GLU A 1 282 ? 12.289 37.094 12.75 1 98.44 282 GLU A C 1
ATOM 2171 O O . GLU A 1 282 ? 12.016 38.281 12.922 1 98.44 282 GLU A O 1
ATOM 2176 N N . ARG A 1 283 ? 12.5 36.594 11.586 1 98.25 283 ARG A N 1
ATOM 2177 C CA . ARG A 1 283 ? 12.656 37.438 10.398 1 98.25 283 ARG A CA 1
ATOM 2178 C C . ARG A 1 283 ? 11.312 38.031 9.953 1 98.25 283 ARG A C 1
ATOM 2180 O O . ARG A 1 283 ? 11.258 39.094 9.336 1 98.25 283 ARG A O 1
ATOM 2187 N N . LEU A 1 284 ? 10.234 37.312 10.273 1 98.19 284 LEU A N 1
ATOM 2188 C CA . LEU A 1 284 ? 8.938 37.719 9.758 1 98.19 284 LEU A CA 1
ATOM 2189 C C . LEU A 1 284 ? 8.125 38.438 10.828 1 98.19 284 LEU A C 1
ATOM 2191 O O . LEU A 1 284 ? 6.965 38.781 10.617 1 98.19 284 LEU A O 1
ATOM 2195 N N . ALA A 1 285 ? 8.75 38.688 11.938 1 97.12 285 ALA A N 1
ATOM 2196 C CA . ALA A 1 285 ? 8.07 39.25 13.094 1 97.12 285 ALA A CA 1
ATOM 2197 C C . ALA A 1 285 ? 7.512 40.656 12.773 1 97.12 285 ALA A C 1
ATOM 2199 O O . ALA A 1 285 ? 6.465 41.031 13.289 1 97.12 285 ALA A O 1
ATOM 2200 N N . ASP A 1 286 ? 8.117 41.406 11.836 1 95.69 286 ASP A N 1
ATOM 2201 C CA . ASP A 1 286 ? 7.742 42.781 11.609 1 95.69 286 ASP A CA 1
ATOM 2202 C C . ASP A 1 286 ? 7.004 42.938 10.281 1 95.69 286 ASP A C 1
ATOM 2204 O O . ASP A 1 286 ? 6.777 44.062 9.82 1 95.69 286 ASP A O 1
ATOM 2208 N N . VAL A 1 287 ? 6.719 41.844 9.742 1 96.56 287 VAL A N 1
ATOM 2209 C CA . VAL A 1 287 ? 6.008 41.906 8.469 1 96.56 287 VAL A CA 1
ATOM 2210 C C . VAL A 1 287 ? 4.5 41.969 8.727 1 96.56 287 VAL A C 1
ATOM 2212 O O . VAL A 1 287 ? 3.873 40.969 9.023 1 96.56 287 VAL A O 1
ATOM 2215 N N . GLU A 1 288 ? 3.844 43.062 8.492 1 94.25 288 GLU A N 1
ATOM 2216 C CA . GLU A 1 288 ? 2.465 43.344 8.891 1 94.25 288 GLU A CA 1
ATOM 2217 C C . GLU A 1 288 ? 1.483 42.469 8.086 1 94.25 288 GLU A C 1
ATOM 2219 O O . GLU A 1 288 ? 0.44 42.062 8.602 1 94.25 288 GLU A O 1
ATOM 2224 N N . LEU A 1 289 ? 1.766 42.156 6.867 1 96.44 289 LEU A N 1
ATOM 2225 C CA . LEU A 1 289 ? 0.836 41.5 5.969 1 96.44 289 LEU A CA 1
ATOM 2226 C C . LEU A 1 289 ? 0.911 39.969 6.145 1 96.44 289 LEU A C 1
ATOM 2228 O O . LEU A 1 289 ? 0.281 39.219 5.391 1 96.44 289 LEU A O 1
ATOM 2232 N N . ILE A 1 290 ? 1.698 39.625 7.16 1 97 290 ILE A N 1
ATOM 2233 C CA . ILE A 1 290 ? 1.871 38.188 7.402 1 97 290 ILE A CA 1
ATOM 2234 C C . ILE A 1 290 ? 1.442 37.844 8.828 1 97 290 ILE A C 1
ATOM 2236 O O . ILE A 1 290 ? 1.763 38.594 9.766 1 97 290 ILE A O 1
ATOM 2240 N N . GLU A 1 291 ? 0.63 36.875 8.938 1 97.5 291 GLU A N 1
ATOM 2241 C CA . GLU A 1 291 ? 0.416 36.219 10.234 1 97.5 291 GLU A CA 1
ATOM 2242 C C . GLU A 1 291 ? 1.265 34.969 10.375 1 97.5 291 GLU A C 1
ATOM 2244 O O . GLU A 1 291 ? 1.13 34.031 9.594 1 97.5 291 GLU A O 1
ATOM 2249 N N . ARG A 1 292 ? 2.176 34.969 11.305 1 97.75 292 ARG A N 1
ATOM 2250 C CA . ARG A 1 292 ? 3.016 33.812 11.578 1 97.75 292 ARG A CA 1
ATOM 2251 C C . ARG A 1 292 ? 2.219 32.719 12.266 1 97.75 292 ARG A C 1
ATOM 2253 O O . ARG A 1 292 ? 1.11 32.969 12.75 1 97.75 292 ARG A O 1
ATOM 2260 N N . PRO A 1 293 ? 2.725 31.438 12.273 1 96.81 293 PRO A N 1
ATOM 2261 C CA . PRO A 1 293 ? 2.016 30.359 12.969 1 96.81 293 PRO A CA 1
ATOM 2262 C C . PRO A 1 293 ? 1.783 30.672 14.445 1 96.81 293 PRO A C 1
ATOM 2264 O O . PRO A 1 293 ? 2.662 31.219 15.117 1 96.81 293 PRO A O 1
ATOM 2267 N N . ILE A 1 294 ? 0.593 30.375 14.867 1 94.81 294 ILE A N 1
ATOM 2268 C CA . ILE A 1 294 ? 0.231 30.562 16.266 1 94.81 294 ILE A CA 1
ATOM 2269 C C . ILE A 1 294 ? 0.291 29.219 17 1 94.81 294 ILE A C 1
ATOM 2271 O O . ILE A 1 294 ? -0.259 28.219 16.516 1 94.81 294 ILE A O 1
ATOM 2275 N N . ILE A 1 295 ? 0.96 29.172 18.094 1 96.81 295 ILE A N 1
ATOM 2276 C CA . ILE A 1 295 ? 1.071 27.953 18.906 1 96.81 295 ILE A CA 1
ATOM 2277 C C . ILE A 1 295 ? 0.124 28.047 20.094 1 96.81 295 ILE A C 1
ATOM 2279 O O . ILE A 1 295 ? 0.194 28.984 20.891 1 96.81 295 ILE A O 1
ATOM 2283 N N . SER A 1 296 ? -0.743 27.125 20.172 1 97 296 SER A N 1
ATOM 2284 C CA . SER A 1 296 ? -1.727 27.078 21.25 1 97 296 SER A CA 1
ATOM 2285 C C . SER A 1 296 ? -1.057 26.859 22.594 1 97 296 SER A C 1
ATOM 2287 O O . SER A 1 296 ? -0.005 26.219 22.672 1 97 296 SER A O 1
ATOM 2289 N N . ALA A 1 297 ? -1.759 27.328 23.656 1 96.44 297 ALA A N 1
ATOM 2290 C CA . ALA A 1 297 ? -1.265 27.141 25.031 1 96.44 297 ALA A CA 1
ATOM 2291 C C . ALA A 1 297 ? -1.269 25.672 25.422 1 96.44 297 ALA A C 1
ATOM 2293 O O . ALA A 1 297 ? -0.536 25.266 26.328 1 96.44 297 ALA A O 1
ATOM 2294 N N . THR A 1 298 ? -2.043 24.859 24.734 1 97.5 298 THR A N 1
ATOM 2295 C CA . THR A 1 298 ? -2.141 23.438 25.047 1 97.5 298 THR A CA 1
ATOM 2296 C C . THR A 1 298 ? -0.982 22.672 24.438 1 97.5 298 THR A C 1
ATOM 2298 O O . THR A 1 298 ? -0.767 21.5 24.75 1 97.5 298 THR A O 1
ATOM 2301 N N . THR A 1 299 ? -0.235 23.297 23.547 1 98.12 299 THR A N 1
ATOM 2302 C CA . THR A 1 299 ? 0.907 22.656 22.906 1 98.12 299 THR A CA 1
ATOM 2303 C C . THR A 1 299 ? 2.168 22.828 23.75 1 98.12 299 THR A C 1
ATOM 2305 O O . THR A 1 299 ? 2.746 23.906 23.797 1 98.12 299 THR A O 1
ATOM 2308 N N . ALA A 1 300 ? 2.549 21.797 24.406 1 97.69 300 ALA A N 1
ATOM 2309 C CA . ALA A 1 300 ? 3.756 21.844 25.219 1 97.69 300 ALA A CA 1
ATOM 2310 C C . ALA A 1 300 ? 5.012 21.781 24.359 1 97.69 300 ALA A C 1
ATOM 2312 O O . ALA A 1 300 ? 6.051 22.344 24.703 1 97.69 300 ALA A O 1
ATOM 2313 N N . ARG A 1 301 ? 4.934 21.094 23.297 1 97.56 301 ARG A N 1
ATOM 2314 C CA . ARG A 1 301 ? 6.008 20.984 22.312 1 97.56 301 ARG A CA 1
ATOM 2315 C C . ARG A 1 301 ? 5.449 20.938 20.906 1 97.56 301 ARG A C 1
ATOM 2317 O O . ARG A 1 301 ? 4.598 20.094 20.594 1 97.56 301 ARG A O 1
ATOM 2324 N N . MET A 1 302 ? 5.938 21.875 20.109 1 97.69 302 MET A N 1
ATOM 2325 C CA . MET A 1 302 ? 5.594 21.891 18.703 1 97.69 302 MET A CA 1
ATOM 2326 C C . MET A 1 302 ? 6.555 21 17.906 1 97.69 302 MET A C 1
ATOM 2328 O O . MET A 1 302 ? 7.762 21.016 18.141 1 97.69 302 MET A O 1
ATOM 2332 N N . SER A 1 303 ? 6.047 20.109 17.047 1 98.12 303 SER A N 1
ATOM 2333 C CA . SER A 1 303 ? 6.836 19.406 16.047 1 98.12 303 SER A CA 1
ATOM 2334 C C . SER A 1 303 ? 6.629 20 14.656 1 98.12 303 SER A C 1
ATOM 2336 O O . SER A 1 303 ? 5.625 19.719 14 1 98.12 303 SER A O 1
ATOM 2338 N N . TRP A 1 304 ? 7.562 20.688 14.18 1 98.19 304 TRP A N 1
ATOM 2339 C CA . TRP A 1 304 ? 7.402 21.453 12.945 1 98.19 304 TRP A CA 1
ATOM 2340 C C . TRP A 1 304 ? 7.5 20.547 11.727 1 98.19 304 TRP A C 1
ATOM 2342 O O . TRP A 1 304 ? 8.562 19.984 11.445 1 98.19 304 TRP A O 1
ATOM 2352 N N . PHE A 1 305 ? 6.426 20.406 11.07 1 97.06 305 PHE A N 1
ATOM 2353 C CA . PHE A 1 305 ? 6.352 19.688 9.805 1 97.06 305 PHE A CA 1
ATOM 2354 C C . PHE A 1 305 ? 6.57 20.641 8.633 1 97.06 305 PHE A C 1
ATOM 2356 O O . PHE A 1 305 ? 7.41 20.391 7.77 1 97.06 305 PHE A O 1
ATOM 2363 N N . VAL A 1 306 ? 5.859 21.719 8.602 1 97.94 306 VAL A N 1
ATOM 2364 C CA . VAL A 1 306 ? 5.914 22.812 7.629 1 97.94 306 VAL A CA 1
ATOM 2365 C C . VAL A 1 306 ? 5.84 24.156 8.344 1 97.94 306 VAL A C 1
ATOM 2367 O O . VAL A 1 306 ? 5.496 24.219 9.531 1 97.94 306 VAL A O 1
ATOM 2370 N N . TYR A 1 307 ? 6.262 25.156 7.676 1 98.56 307 TYR A N 1
ATOM 2371 C CA . TYR A 1 307 ? 6.094 26.531 8.141 1 98.56 307 TYR A CA 1
ATOM 2372 C C . TYR A 1 307 ? 5.105 27.297 7.262 1 98.56 307 TYR A C 1
ATOM 2374 O O . TYR A 1 307 ? 5.445 27.719 6.156 1 98.56 307 TYR A O 1
ATOM 2382 N N . VAL A 1 308 ? 3.924 27.469 7.828 1 98.31 308 VAL A N 1
ATOM 2383 C CA . VAL A 1 308 ? 2.812 28.031 7.066 1 98.31 308 VAL A CA 1
ATOM 2384 C C . VAL A 1 308 ? 2.453 29.406 7.613 1 98.31 308 VAL A C 1
ATOM 2386 O O . VAL A 1 308 ? 2.121 29.547 8.789 1 98.31 308 VAL A O 1
ATOM 2389 N N . VAL A 1 309 ? 2.492 30.391 6.797 1 98.38 309 VAL A N 1
ATOM 2390 C CA . VAL A 1 309 ? 2.043 31.734 7.164 1 98.38 309 VAL A CA 1
ATOM 2391 C C . VAL A 1 309 ? 0.681 32 6.535 1 98.38 309 VAL A C 1
ATOM 2393 O O . VAL A 1 309 ? 0.236 31.281 5.648 1 98.38 309 VAL A O 1
ATOM 2396 N N . ARG A 1 310 ? 0.033 33 7.023 1 98.06 310 ARG A N 1
ATOM 2397 C CA . ARG A 1 310 ? -1.205 33.469 6.426 1 98.06 310 ARG A CA 1
ATOM 2398 C C . ARG A 1 310 ? -1.021 34.875 5.852 1 98.06 310 ARG A C 1
ATOM 2400 O O . ARG A 1 310 ? -0.502 35.781 6.527 1 98.06 310 ARG A O 1
ATOM 2407 N N . ILE A 1 311 ? -1.379 35.031 4.637 1 97.81 311 ILE A N 1
ATOM 2408 C CA . ILE A 1 311 ? -1.283 36.312 3.959 1 97.81 311 ILE A CA 1
ATOM 2409 C C . ILE A 1 311 ? -2.52 37.156 4.27 1 97.81 311 ILE A C 1
ATOM 2411 O O . ILE A 1 311 ? -3.648 36.719 4.039 1 97.81 311 ILE A O 1
ATOM 2415 N N . LYS A 1 312 ? -2.322 38.312 4.742 1 96 312 LYS A N 1
ATOM 2416 C CA . LYS A 1 312 ? -3.418 39.188 5.148 1 96 312 LYS A CA 1
ATOM 2417 C C . LYS A 1 312 ? -3.793 40.156 4.031 1 96 312 LYS A C 1
ATOM 2419 O O . LYS A 1 312 ? -2.939 40.562 3.236 1 96 312 LYS A O 1
ATOM 2424 N N . PRO A 1 313 ? -5.086 40.406 4.027 1 92.69 313 PRO A N 1
ATOM 2425 C CA . PRO A 1 313 ? -5.461 41.5 3.129 1 92.69 313 PRO A CA 1
ATOM 2426 C C . PRO A 1 313 ? -4.711 42.781 3.438 1 92.69 313 PRO A C 1
ATOM 2428 O O . PRO A 1 313 ? -4.332 43.031 4.586 1 92.69 313 PRO A O 1
ATOM 2431 N N . PRO A 1 314 ? -4.543 43.562 2.381 1 94 314 PRO A N 1
ATOM 2432 C CA . PRO A 1 314 ? -5.09 43.469 1.026 1 94 314 PRO A CA 1
ATOM 2433 C C . PRO A 1 314 ? -4.27 42.562 0.123 1 94 314 PRO A C 1
ATOM 2435 O O . PRO A 1 314 ? -4.598 42.406 -1.055 1 94 314 PRO A O 1
ATOM 2438 N N . ALA A 1 315 ? -3.195 41.969 0.639 1 95.12 315 ALA A N 1
ATOM 2439 C CA . ALA A 1 315 ? -2.414 41.062 -0.197 1 95.12 315 ALA A CA 1
ATOM 2440 C C . ALA A 1 315 ? -3.205 39.812 -0.521 1 95.12 315 ALA A C 1
ATOM 2442 O O . ALA A 1 315 ? -3.953 39.281 0.319 1 95.12 315 ALA A O 1
ATOM 2443 N N . ASN A 1 316 ? -3.068 39.375 -1.726 1 95.5 316 ASN A N 1
ATOM 2444 C CA . ASN A 1 316 ? -3.689 38.156 -2.182 1 95.5 316 ASN A CA 1
ATOM 2445 C C . ASN A 1 316 ? -2.701 37 -2.162 1 95.5 316 ASN A C 1
ATOM 2447 O O . ASN A 1 316 ? -1.646 37.062 -2.797 1 95.5 316 ASN A O 1
ATOM 2451 N N . ARG A 1 317 ? -3.039 36 -1.421 1 96.81 317 ARG A N 1
ATOM 2452 C CA . ARG A 1 317 ? -2.141 34.844 -1.208 1 96.81 317 ARG A CA 1
ATOM 2453 C C . ARG A 1 317 ? -1.685 34.25 -2.537 1 96.81 317 ARG A C 1
ATOM 2455 O O . ARG A 1 317 ? -0.501 33.969 -2.717 1 96.81 317 ARG A O 1
ATOM 2462 N N . ASP A 1 318 ? -2.611 34.062 -3.506 1 96.25 318 ASP A N 1
ATOM 2463 C CA . ASP A 1 318 ? -2.273 33.469 -4.793 1 96.25 318 ASP A CA 1
ATOM 2464 C C . ASP A 1 318 ? -1.327 34.375 -5.586 1 96.25 318 ASP A C 1
ATOM 2466 O O . ASP A 1 318 ? -0.436 33.875 -6.281 1 96.25 318 ASP A O 1
ATOM 2470 N N . ALA A 1 319 ? -1.529 35.625 -5.504 1 95.88 319 ALA A N 1
ATOM 2471 C CA . ALA A 1 319 ? -0.635 36.562 -6.16 1 95.88 319 ALA A CA 1
ATOM 2472 C C . ALA A 1 319 ? 0.767 36.5 -5.562 1 95.88 319 ALA A C 1
ATOM 2474 O O . ALA A 1 319 ? 1.762 36.531 -6.289 1 95.88 319 ALA A O 1
ATOM 2475 N N . VAL A 1 320 ? 0.789 36.469 -4.258 1 97.19 320 VAL A N 1
ATOM 2476 C CA . VAL A 1 320 ? 2.07 36.375 -3.566 1 97.19 320 VAL A CA 1
ATOM 2477 C C . VAL A 1 320 ? 2.791 35.094 -3.977 1 97.19 320 VAL A C 1
ATOM 2479 O O . VAL A 1 320 ? 4 35.094 -4.227 1 97.19 320 VAL A O 1
ATOM 2482 N N . MET A 1 321 ? 2.1 34 -4.039 1 96.5 321 MET A N 1
ATOM 2483 C CA . MET A 1 321 ? 2.664 32.719 -4.438 1 96.5 321 MET A CA 1
ATOM 2484 C C . MET A 1 321 ? 3.271 32.812 -5.832 1 96.5 321 MET A C 1
ATOM 2486 O O . MET A 1 321 ? 4.371 32.312 -6.066 1 96.5 321 MET A O 1
ATOM 2490 N N . ARG A 1 322 ? 2.543 33.344 -6.762 1 95.69 322 ARG A N 1
ATOM 2491 C CA . ARG A 1 322 ? 3.025 33.5 -8.133 1 95.69 322 ARG A CA 1
ATOM 2492 C C . ARG A 1 322 ? 4.301 34.344 -8.172 1 95.69 322 ARG A C 1
ATOM 2494 O O . ARG A 1 322 ? 5.242 34 -8.898 1 95.69 322 ARG A O 1
ATOM 2501 N N . GLN A 1 323 ? 4.301 35.438 -7.422 1 95.12 323 GLN A N 1
ATOM 2502 C CA . GLN A 1 323 ? 5.473 36.312 -7.387 1 95.12 323 GLN A CA 1
ATOM 2503 C C . GLN A 1 323 ? 6.676 35.562 -6.789 1 95.12 323 GLN A C 1
ATOM 2505 O O . GLN A 1 323 ? 7.805 35.75 -7.262 1 95.12 323 GLN A O 1
ATOM 2510 N N . LEU A 1 324 ? 6.469 34.844 -5.66 1 95.81 324 LEU A N 1
ATOM 2511 C CA . LEU A 1 324 ? 7.531 34.062 -5.062 1 95.81 324 LEU A CA 1
ATOM 2512 C C . LEU A 1 324 ? 8.117 33.094 -6.082 1 95.81 324 LEU A C 1
ATOM 2514 O O . LEU A 1 324 ? 9.344 32.969 -6.199 1 95.81 324 LEU A O 1
ATOM 2518 N N . ALA A 1 325 ? 7.184 32.438 -6.781 1 95.06 325 ALA A N 1
ATOM 2519 C CA . ALA A 1 325 ? 7.609 31.469 -7.793 1 95.06 325 ALA A CA 1
ATOM 2520 C C . ALA A 1 325 ? 8.461 32.125 -8.859 1 95.06 325 ALA A C 1
ATOM 2522 O O . ALA A 1 325 ? 9.438 31.547 -9.344 1 95.06 325 ALA A O 1
ATOM 2523 N N . ALA A 1 326 ? 8.125 33.281 -9.273 1 93.62 326 ALA A N 1
ATOM 2524 C CA . ALA A 1 326 ? 8.844 34.031 -10.297 1 93.62 326 ALA A CA 1
ATOM 2525 C C . ALA A 1 326 ? 10.258 34.375 -9.844 1 93.62 326 ALA A C 1
ATOM 2527 O O . ALA A 1 326 ? 11.156 34.562 -10.672 1 93.62 326 ALA A O 1
ATOM 2528 N N . THR A 1 327 ? 10.422 34.438 -8.586 1 93 327 THR A N 1
ATOM 2529 C CA . THR A 1 327 ? 11.75 34.75 -8.062 1 93 327 THR A CA 1
ATOM 2530 C C . THR A 1 327 ? 12.508 33.469 -7.727 1 93 327 THR A C 1
ATOM 2532 O O . THR A 1 327 ? 13.586 33.5 -7.133 1 93 327 THR A O 1
ATOM 2535 N N . GLY A 1 328 ? 11.867 32.312 -7.949 1 94.06 328 GLY A N 1
ATOM 2536 C CA . GLY A 1 328 ? 12.539 31.047 -7.781 1 94.06 328 GLY A CA 1
ATOM 2537 C C . GLY A 1 328 ? 12.281 30.406 -6.43 1 94.06 328 GLY A C 1
ATOM 2538 O O . GLY A 1 328 ? 12.922 29.422 -6.07 1 94.06 328 GLY A O 1
ATOM 2539 N N . ILE A 1 329 ? 11.438 30.984 -5.582 1 97.12 329 ILE A N 1
ATOM 2540 C CA . ILE A 1 329 ? 11.094 30.422 -4.277 1 97.12 329 ILE A CA 1
ATOM 2541 C C . ILE A 1 329 ? 9.781 29.656 -4.375 1 97.12 329 ILE A C 1
ATOM 2543 O O . ILE A 1 329 ? 8.734 30.234 -4.668 1 97.12 329 ILE A O 1
ATOM 2547 N N . PRO A 1 330 ? 9.875 28.359 -4.113 1 96.88 330 PRO A N 1
ATOM 2548 C CA . PRO A 1 330 ? 8.625 27.594 -4.16 1 96.88 330 PRO A CA 1
ATOM 2549 C C . PRO A 1 330 ? 7.746 27.828 -2.934 1 96.88 330 PRO A C 1
ATOM 2551 O O . PRO A 1 330 ? 8.242 28.266 -1.889 1 96.88 330 PRO A O 1
ATOM 2554 N N . SER A 1 331 ? 6.492 27.703 -3.051 1 96.75 331 SER A N 1
ATOM 2555 C CA . SER A 1 331 ? 5.504 27.734 -1.978 1 96.75 331 SER A CA 1
ATOM 2556 C C . SER A 1 331 ? 4.32 26.828 -2.291 1 96.75 331 SER A C 1
ATOM 2558 O O . SER A 1 331 ? 4.191 26.328 -3.41 1 96.75 331 SER A O 1
ATOM 2560 N N . ARG A 1 332 ? 3.557 26.469 -1.29 1 95.75 332 ARG A N 1
ATOM 2561 C CA . ARG A 1 332 ? 2.398 25.609 -1.466 1 95.75 332 ARG A CA 1
ATOM 2562 C C . ARG A 1 332 ? 1.205 26.109 -0.665 1 95.75 332 ARG A C 1
ATOM 2564 O O . ARG A 1 332 ? 1.374 26.688 0.41 1 95.75 332 ARG A O 1
ATOM 2571 N N . PRO A 1 333 ? 0.056 25.875 -1.243 1 94.12 333 PRO A N 1
ATOM 2572 C CA . PRO A 1 333 ? -1.141 26.141 -0.441 1 94.12 333 PRO A CA 1
ATOM 2573 C C . PRO A 1 333 ? -1.435 25.031 0.566 1 94.12 333 PRO A C 1
ATOM 2575 O O . PRO A 1 333 ? -1.511 23.859 0.192 1 94.12 333 PRO A O 1
ATOM 2578 N N . TYR A 1 334 ? -1.353 25.266 1.795 1 91.06 334 TYR A N 1
ATOM 2579 C CA . TYR A 1 334 ? -1.612 24.281 2.834 1 91.06 334 TYR A CA 1
ATOM 2580 C C . TYR A 1 334 ? -2.752 24.719 3.742 1 91.06 334 TYR A C 1
ATOM 2582 O O . TYR A 1 334 ? -2.625 25.719 4.465 1 91.06 334 TYR A O 1
ATOM 2590 N N . PHE A 1 335 ? -3.854 24.031 3.812 1 93.06 335 PHE A N 1
ATOM 2591 C CA . PHE A 1 335 ? -4.297 22.969 2.9 1 93.06 335 PHE A CA 1
ATOM 2592 C C . PHE A 1 335 ? -5.375 23.5 1.958 1 93.06 335 PHE A C 1
ATOM 2594 O O . PHE A 1 335 ? -6.137 24.391 2.316 1 93.06 335 PHE A O 1
ATOM 2601 N N . THR A 1 336 ? -5.398 22.875 0.871 1 94.38 336 THR A N 1
ATOM 2602 C CA . THR A 1 336 ? -6.617 23.031 0.087 1 94.38 336 THR A CA 1
ATOM 2603 C C . THR A 1 336 ? -7.77 22.266 0.721 1 94.38 336 THR A C 1
ATOM 2605 O O . THR A 1 336 ? -7.633 21.078 1.023 1 94.38 336 THR A O 1
ATOM 2608 N N . PRO A 1 337 ? -8.836 22.953 0.962 1 97.81 337 PRO A N 1
ATOM 2609 C CA . PRO A 1 337 ? -9.945 22.312 1.677 1 97.81 337 PRO A CA 1
ATOM 2610 C C . PRO A 1 337 ? -10.414 21.016 1.003 1 97.81 337 PRO A C 1
ATOM 2612 O O . PRO A 1 337 ? -10.703 21.016 -0.197 1 97.81 337 PRO A O 1
ATOM 2615 N N . ILE A 1 338 ? -10.594 19.953 1.761 1 98.31 338 ILE A N 1
ATOM 2616 C CA . ILE A 1 338 ? -10.961 18.641 1.245 1 98.31 338 ILE A CA 1
ATOM 2617 C C . ILE A 1 338 ? -12.352 18.703 0.618 1 98.31 338 ILE A C 1
ATOM 2619 O O . ILE A 1 338 ? -12.562 18.172 -0.48 1 98.31 338 ILE A O 1
ATOM 2623 N N . HIS A 1 339 ? -13.328 19.359 1.286 1 98.44 339 HIS A N 1
ATOM 2624 C CA . HIS A 1 339 ? -14.719 19.359 0.848 1 98.44 339 HIS A CA 1
ATOM 2625 C C . HIS A 1 339 ? -14.883 20.062 -0.49 1 98.44 339 HIS A C 1
ATOM 2627 O O . HIS A 1 339 ? -15.891 19.891 -1.178 1 98.44 339 HIS A O 1
ATOM 2633 N N . LEU A 1 340 ? -13.867 20.875 -0.833 1 97.81 340 LEU A N 1
ATOM 2634 C CA . LEU A 1 340 ? -13.961 21.625 -2.082 1 97.81 340 LEU A CA 1
ATOM 2635 C C . LEU A 1 340 ? -13.203 20.922 -3.199 1 97.81 340 LEU A C 1
ATOM 2637 O O . LEU A 1 340 ? -13.18 21.391 -4.336 1 97.81 340 LEU A O 1
ATOM 2641 N N . GLN A 1 341 ? -12.5 19.812 -2.9 1 96.94 341 GLN A N 1
ATOM 2642 C CA . GLN A 1 341 ? -11.875 19.031 -3.953 1 96.94 341 GLN A CA 1
ATOM 2643 C C . GLN A 1 341 ? -12.922 18.453 -4.91 1 96.94 341 GLN A C 1
ATOM 2645 O O . GLN A 1 341 ? -14.016 18.094 -4.488 1 96.94 341 GLN A O 1
ATOM 2650 N N . PRO A 1 342 ? -12.562 18.281 -6.203 1 95.19 342 PRO A N 1
ATOM 2651 C CA . PRO A 1 342 ? -13.531 17.875 -7.219 1 95.19 342 PRO A CA 1
ATOM 2652 C C . PRO A 1 342 ? -14.25 16.578 -6.844 1 95.19 342 PRO A C 1
ATOM 2654 O O . PRO A 1 342 ? -15.477 16.484 -6.973 1 95.19 342 PRO A O 1
ATOM 2657 N N . PHE A 1 343 ? -13.617 15.609 -6.379 1 96.62 343 PHE A N 1
ATOM 2658 C CA . PHE A 1 343 ? -14.219 14.336 -6.016 1 96.62 343 PHE A CA 1
ATOM 2659 C C . PHE A 1 343 ? -15.25 14.516 -4.914 1 96.62 343 PHE A C 1
ATOM 2661 O O . PHE A 1 343 ? -16.344 13.961 -4.988 1 96.62 343 PHE A O 1
ATOM 2668 N N . TYR A 1 344 ? -14.961 15.258 -3.916 1 97.81 344 TYR A N 1
ATOM 2669 C CA . TYR A 1 344 ? -15.836 15.438 -2.764 1 97.81 344 TYR A CA 1
ATOM 2670 C C . TYR A 1 344 ? -17.047 16.297 -3.123 1 97.81 344 TYR A C 1
ATOM 2672 O O . TYR A 1 344 ? -18.141 16.078 -2.611 1 97.81 344 TYR A O 1
ATOM 2680 N N . ARG A 1 345 ? -16.781 17.328 -3.934 1 97.81 345 ARG A N 1
ATOM 2681 C CA . ARG A 1 345 ? -17.906 18.109 -4.418 1 97.81 345 ARG A CA 1
ATOM 2682 C C . ARG A 1 345 ? -18.891 17.25 -5.211 1 97.81 345 ARG A C 1
ATOM 2684 O O . ARG A 1 345 ? -20.094 17.328 -5.004 1 97.81 345 ARG A O 1
ATOM 2691 N N . LYS A 1 346 ? -18.359 16.438 -6.082 1 96.94 346 LYS A N 1
ATOM 2692 C CA . LYS A 1 346 ? -19.172 15.594 -6.941 1 96.94 346 LYS A CA 1
ATOM 2693 C C . LYS A 1 346 ? -19.906 14.523 -6.133 1 96.94 346 LYS A C 1
ATOM 2695 O O . LYS A 1 346 ? -21.109 14.336 -6.289 1 96.94 346 LYS A O 1
ATOM 2700 N N . ARG A 1 347 ? -19.266 13.859 -5.254 1 96.31 347 ARG A N 1
ATOM 2701 C CA . ARG A 1 347 ? -19.797 12.703 -4.543 1 96.31 347 ARG A CA 1
ATOM 2702 C C . ARG A 1 347 ? -20.734 13.133 -3.422 1 96.31 347 ARG A C 1
ATOM 2704 O O . ARG A 1 347 ? -21.734 12.461 -3.146 1 96.31 347 ARG A O 1
ATOM 2711 N N . PHE A 1 348 ? -20.391 14.281 -2.768 1 98.19 348 PHE A N 1
ATOM 2712 C CA . PHE A 1 348 ? -21.062 14.586 -1.507 1 98.19 348 PHE A CA 1
ATOM 2713 C C . PHE A 1 348 ? -21.844 15.891 -1.61 1 98.19 348 PHE A C 1
ATOM 2715 O O . PHE A 1 348 ? -22.594 16.25 -0.698 1 98.19 348 PHE A O 1
ATOM 2722 N N . GLY A 1 349 ? -21.641 16.656 -2.703 1 98.31 349 GLY A N 1
ATOM 2723 C CA . GLY A 1 349 ? -22.406 17.875 -2.943 1 98.31 349 GLY A CA 1
ATOM 2724 C C . GLY A 1 349 ? -21.922 19.062 -2.127 1 98.31 349 GLY A C 1
ATOM 2725 O O . GLY A 1 349 ? -22.656 20.016 -1.933 1 98.31 349 GLY A O 1
ATOM 2726 N N . PHE A 1 350 ? -20.734 19.016 -1.585 1 98.56 350 PHE A N 1
ATOM 2727 C CA . PHE A 1 350 ? -20.188 20.109 -0.803 1 98.56 350 PHE A CA 1
ATOM 2728 C C . PHE A 1 350 ? -20 21.359 -1.672 1 98.56 350 PHE A C 1
ATOM 2730 O O . PHE A 1 350 ? -19.828 21.25 -2.887 1 98.56 350 PHE A O 1
ATOM 2737 N N . ARG A 1 351 ? -19.984 22.531 -1.063 1 98 351 ARG A N 1
ATOM 2738 C CA . ARG A 1 351 ? -19.812 23.812 -1.734 1 98 351 ARG A CA 1
ATOM 2739 C C . ARG A 1 351 ? -19.109 24.812 -0.82 1 98 351 ARG A C 1
ATOM 2741 O O . ARG A 1 351 ? -19.016 24.594 0.389 1 98 351 ARG A O 1
ATOM 2748 N N . ARG A 1 352 ? -18.594 25.859 -1.485 1 98 352 ARG A N 1
ATOM 2749 C CA . ARG A 1 352 ? -18.062 26.969 -0.695 1 98 352 ARG A CA 1
ATOM 2750 C C . ARG A 1 352 ? -19.125 27.531 0.237 1 98 352 ARG A C 1
ATOM 2752 O O . ARG A 1 352 ? -20.266 27.719 -0.161 1 98 352 ARG A O 1
ATOM 2759 N N . GLY A 1 353 ? -18.75 27.844 1.406 1 98.25 353 GLY A N 1
ATOM 2760 C CA . GLY A 1 353 ? -19.688 28.312 2.414 1 98.25 353 GLY A CA 1
ATOM 2761 C C . GLY A 1 353 ? -20 27.281 3.479 1 98.25 353 GLY A C 1
ATOM 2762 O O . GLY A 1 353 ? -20.391 27.625 4.59 1 98.25 353 GLY A O 1
ATOM 2763 N N . ASP A 1 354 ? -19.812 25.969 3.221 1 98.31 354 ASP A N 1
ATOM 2764 C CA . ASP A 1 354 ? -20.141 24.891 4.148 1 98.31 354 ASP A CA 1
ATOM 2765 C C . ASP A 1 354 ? -19.234 24.922 5.375 1 98.31 354 ASP A C 1
ATOM 2767 O O . ASP A 1 354 ? -19.672 24.641 6.488 1 98.31 354 ASP A O 1
ATOM 2771 N N . PHE A 1 355 ? -18 25.219 5.199 1 98.69 355 PHE A N 1
ATOM 2772 C CA . PHE A 1 355 ? -17.016 25.297 6.27 1 98.69 355 PHE A CA 1
ATOM 2773 C C . PHE A 1 355 ? -16.172 26.562 6.137 1 98.69 355 PHE A C 1
ATOM 2775 O O . PHE A 1 355 ? -15.016 26.5 5.711 1 98.69 355 PHE A O 1
ATOM 2782 N N . PRO A 1 356 ? -16.656 27.688 6.543 1 98.69 356 PRO A N 1
ATOM 2783 C CA . PRO A 1 356 ? -16.094 29.016 6.238 1 98.69 356 PRO A CA 1
ATOM 2784 C C . PRO A 1 356 ? -14.695 29.203 6.809 1 98.69 356 PRO A C 1
ATOM 2786 O O . PRO A 1 356 ? -13.852 29.859 6.184 1 98.69 356 PRO A O 1
ATOM 2789 N N . VAL A 1 357 ? -14.438 28.703 8 1 98.69 357 VAL A N 1
ATOM 2790 C CA . VAL A 1 357 ? -13.117 28.906 8.586 1 98.69 357 VAL A CA 1
ATOM 2791 C C . VAL A 1 357 ? -12.078 28.125 7.789 1 98.69 357 VAL A C 1
ATOM 2793 O O . VAL A 1 357 ? -11.008 28.641 7.465 1 98.69 357 VAL A O 1
ATOM 2796 N N . THR A 1 358 ? -12.414 26.844 7.523 1 98.75 358 THR A N 1
ATOM 2797 C CA . THR A 1 358 ? -11.539 26.016 6.688 1 98.75 358 THR A CA 1
ATOM 2798 C C . THR A 1 358 ? -11.25 26.719 5.363 1 98.75 358 THR A C 1
ATOM 2800 O O . THR A 1 358 ? -10.102 26.766 4.918 1 98.75 358 THR A O 1
ATOM 2803 N N . GLU A 1 359 ? -12.258 27.266 4.715 1 98.62 359 GLU A N 1
ATOM 2804 C CA . GLU A 1 359 ? -12.133 27.938 3.422 1 98.62 359 GLU A CA 1
ATOM 2805 C C . GLU A 1 359 ? -11.234 29.172 3.523 1 98.62 359 GLU A C 1
ATOM 2807 O O . GLU A 1 359 ? -10.375 29.375 2.672 1 98.62 359 GLU A O 1
ATOM 2812 N N . ARG A 1 360 ? -11.445 29.906 4.559 1 98.06 360 ARG A N 1
ATOM 2813 C CA . ARG A 1 360 ? -10.617 31.094 4.77 1 98.06 360 ARG A CA 1
ATOM 2814 C C . ARG A 1 360 ? -9.148 30.703 4.945 1 98.06 360 ARG A C 1
ATOM 2816 O O . ARG A 1 360 ? -8.266 31.328 4.348 1 98.06 360 ARG A O 1
ATOM 2823 N N . LEU A 1 361 ? -8.898 29.75 5.789 1 98.12 361 LEU A N 1
ATOM 2824 C CA . LEU A 1 361 ? -7.531 29.281 6 1 98.12 361 LEU A CA 1
ATOM 2825 C C . LEU A 1 361 ? -6.93 28.75 4.699 1 98.12 361 LEU A C 1
ATOM 2827 O O . LEU A 1 361 ? -5.766 29.016 4.395 1 98.12 361 LEU A O 1
ATOM 2831 N N . GLY A 1 362 ? -7.684 28 3.941 1 97.44 362 GLY A N 1
ATOM 2832 C CA . GLY A 1 362 ? -7.215 27.484 2.66 1 97.44 362 GLY A CA 1
ATOM 2833 C C . GLY A 1 362 ? -6.871 28.594 1.675 1 97.44 362 GLY A C 1
ATOM 2834 O O . GLY A 1 362 ? -5.93 28.453 0.892 1 97.44 362 GLY A O 1
ATOM 2835 N N . ASP A 1 363 ? -7.559 29.688 1.719 1 97.25 363 ASP A N 1
ATOM 2836 C CA . ASP A 1 363 ? -7.398 30.781 0.775 1 97.25 363 ASP A CA 1
ATOM 2837 C C . ASP A 1 363 ? -6.211 31.672 1.157 1 97.25 363 ASP A C 1
ATOM 2839 O O . ASP A 1 363 ? -5.668 32.375 0.314 1 97.25 363 ASP A O 1
ATOM 2843 N N . THR A 1 364 ? -5.809 31.594 2.42 1 97.69 364 THR A N 1
ATOM 2844 C CA . THR A 1 364 ? -4.859 32.594 2.879 1 97.69 364 THR A CA 1
ATOM 2845 C C . THR A 1 364 ? -3.541 31.953 3.297 1 97.69 364 THR A C 1
ATOM 2847 O O . THR A 1 364 ? -2.531 32.625 3.463 1 97.69 364 THR A O 1
ATOM 2850 N N . SER A 1 365 ? -3.492 30.625 3.531 1 97.62 365 SER A N 1
ATOM 2851 C CA . SER A 1 365 ? -2.318 29.938 4.059 1 97.62 365 SER A CA 1
ATOM 2852 C C . SER A 1 365 ? -1.283 29.703 2.963 1 97.62 365 SER A C 1
ATOM 2854 O O . SER A 1 365 ? -1.635 29.375 1.828 1 97.62 365 SER A O 1
ATOM 2856 N N . LEU A 1 366 ? -0.077 29.906 3.291 1 97.88 366 LEU A N 1
ATOM 2857 C CA . LEU A 1 366 ? 1.061 29.75 2.393 1 97.88 366 LEU A CA 1
ATOM 2858 C C . LEU A 1 366 ? 2.223 29.062 3.102 1 97.88 366 LEU A C 1
ATOM 2860 O O . LEU A 1 366 ? 2.768 29.594 4.07 1 97.88 366 LEU A O 1
ATOM 2864 N N . ALA A 1 367 ? 2.557 27.906 2.631 1 98.12 367 ALA A N 1
ATOM 2865 C CA . ALA A 1 367 ? 3.711 27.188 3.172 1 98.12 367 ALA A CA 1
ATOM 2866 C C . ALA A 1 367 ? 5.008 27.672 2.521 1 98.12 367 ALA A C 1
ATOM 2868 O O . ALA A 1 367 ? 5.105 27.734 1.294 1 98.12 367 ALA A O 1
ATOM 2869 N N . LEU A 1 368 ? 5.965 28 3.262 1 98.5 368 LEU A N 1
ATOM 2870 C CA . LEU A 1 368 ? 7.293 28.391 2.803 1 98.5 368 LEU A CA 1
ATOM 2871 C C . LEU A 1 368 ? 8.242 27.188 2.799 1 98.5 368 LEU A C 1
ATOM 2873 O O . LEU A 1 368 ? 7.949 26.156 3.412 1 98.5 368 LEU A O 1
ATOM 2877 N N . PRO A 1 369 ? 9.367 27.297 2.025 1 98.38 369 PRO A N 1
ATOM 2878 C CA . PRO A 1 369 ? 10.359 26.219 2.078 1 98.38 369 PRO A CA 1
ATOM 2879 C C . PRO A 1 369 ? 10.773 25.859 3.506 1 98.38 369 PRO A C 1
ATOM 2881 O O . PRO A 1 369 ? 11.086 26.75 4.301 1 98.38 369 PRO A O 1
ATOM 2884 N N . PHE A 1 370 ? 10.711 24.609 3.799 1 98.5 370 PHE A N 1
ATOM 2885 C CA . PHE A 1 370 ? 10.953 24.25 5.191 1 98.5 370 PHE A CA 1
ATOM 2886 C C . PHE A 1 370 ? 11.492 22.828 5.301 1 98.5 370 PHE A C 1
ATOM 2888 O O . PHE A 1 370 ? 10.922 21.891 4.73 1 98.5 370 PHE A O 1
ATOM 2895 N N . SER A 1 371 ? 12.555 22.609 5.996 1 97.88 371 SER A N 1
ATOM 2896 C CA . SER A 1 371 ? 13.156 21.359 6.441 1 97.88 371 SER A CA 1
ATOM 2897 C C . SER A 1 371 ? 14.266 21.609 7.453 1 97.88 371 SER A C 1
ATOM 2899 O O . SER A 1 371 ? 14.648 22.75 7.699 1 97.88 371 SER A O 1
ATOM 2901 N N . GLY A 1 372 ? 14.742 20.562 8 1 97.44 372 GLY A N 1
ATOM 2902 C CA . GLY A 1 372 ? 15.805 20.688 8.992 1 97.44 372 GLY A CA 1
ATOM 2903 C C . GLY A 1 372 ? 17.156 21.031 8.375 1 97.44 372 GLY A C 1
ATOM 2904 O O . GLY A 1 372 ? 18.078 21.422 9.086 1 97.44 372 GLY A O 1
ATOM 2905 N N . VAL A 1 373 ? 17.219 21 7.051 1 96.81 373 VAL A N 1
ATOM 2906 C CA . VAL A 1 373 ? 18.516 21.203 6.43 1 96.81 373 VAL A CA 1
ATOM 2907 C C . VAL A 1 373 ? 18.578 22.578 5.762 1 96.81 373 VAL A C 1
ATOM 2909 O O . VAL A 1 373 ? 19.578 22.953 5.156 1 96.81 373 VAL A O 1
ATOM 2912 N N . VAL A 1 374 ? 17.5 23.344 5.84 1 97.38 374 VAL A N 1
ATOM 2913 C CA . VAL A 1 374 ? 17.484 24.719 5.32 1 97.38 374 VAL A CA 1
ATOM 2914 C C . VAL A 1 374 ? 18.438 25.578 6.133 1 97.38 374 VAL A C 1
ATOM 2916 O O . VAL A 1 374 ? 18.438 25.547 7.363 1 97.38 374 VAL A O 1
ATOM 2919 N N . THR A 1 375 ? 19.266 26.328 5.473 1 97.25 375 THR A N 1
ATOM 2920 C CA . THR A 1 375 ? 20.266 27.156 6.156 1 97.25 375 THR A CA 1
ATOM 2921 C C . THR A 1 375 ? 19.672 28.516 6.531 1 97.25 375 THR A C 1
ATOM 2923 O O . THR A 1 375 ? 18.641 28.922 5.988 1 97.25 375 THR A O 1
ATOM 2926 N N . GLU A 1 376 ? 20.406 29.141 7.445 1 98.19 376 GLU A N 1
ATOM 2927 C CA . GLU A 1 376 ? 19.984 30.484 7.852 1 98.19 376 GLU A CA 1
ATOM 2928 C C . GLU A 1 376 ? 19.984 31.438 6.668 1 98.19 376 GLU A C 1
ATOM 2930 O O . GLU A 1 376 ? 19.078 32.281 6.535 1 98.19 376 GLU A O 1
ATOM 2935 N N . ALA A 1 377 ? 20.938 31.344 5.82 1 97.81 377 ALA A N 1
ATOM 2936 C CA . ALA A 1 377 ? 21.047 32.188 4.629 1 97.81 377 ALA A CA 1
ATOM 2937 C C . ALA A 1 377 ? 19.859 31.938 3.695 1 97.81 377 ALA A C 1
ATOM 2939 O O . ALA A 1 377 ? 19.359 32.875 3.064 1 97.81 377 ALA A O 1
ATOM 2940 N N . GLN A 1 378 ? 19.469 30.688 3.549 1 97.88 378 GLN A N 1
ATOM 2941 C CA . GLN A 1 378 ? 18.312 30.359 2.721 1 97.88 378 GLN A CA 1
ATOM 2942 C C . GLN A 1 378 ? 17.031 30.953 3.309 1 97.88 378 GLN A C 1
ATOM 2944 O O . GLN A 1 378 ? 16.172 31.438 2.572 1 97.88 378 GLN A O 1
ATOM 2949 N N . VAL A 1 379 ? 16.922 30.906 4.621 1 98.38 379 VAL A N 1
ATOM 2950 C CA . VAL A 1 379 ? 15.773 31.516 5.285 1 98.38 379 VAL A CA 1
ATOM 2951 C C . VAL A 1 379 ? 15.75 33.031 5.012 1 98.38 379 VAL A C 1
ATOM 2953 O O . VAL A 1 379 ? 14.695 33.594 4.711 1 98.38 379 VAL A O 1
ATOM 2956 N N . ASP A 1 380 ? 16.938 33.656 5.113 1 98.06 380 ASP A N 1
ATOM 2957 C CA . ASP A 1 380 ? 17.047 35.094 4.82 1 98.06 380 ASP A CA 1
ATOM 2958 C C . ASP A 1 380 ? 16.578 35.375 3.4 1 98.06 380 ASP A C 1
ATOM 2960 O O . ASP A 1 380 ? 15.852 36.344 3.174 1 98.06 380 ASP A O 1
ATOM 2964 N N . MET A 1 381 ? 17 34.562 2.541 1 97.62 381 MET A N 1
ATOM 2965 C CA . MET A 1 381 ? 16.625 34.719 1.14 1 97.62 381 MET A CA 1
ATOM 2966 C C . MET A 1 381 ? 15.117 34.625 0.958 1 97.62 381 MET A C 1
ATOM 2968 O O . MET A 1 381 ? 14.5 35.438 0.267 1 97.62 381 MET A O 1
ATOM 2972 N N . VAL A 1 382 ? 14.492 33.562 1.532 1 98.31 382 VAL A N 1
ATOM 2973 C CA . VAL A 1 382 ? 13.055 33.344 1.424 1 98.31 382 VAL A CA 1
ATOM 2974 C C . VAL A 1 382 ? 12.297 34.531 1.999 1 98.31 382 VAL A C 1
ATOM 2976 O O . VAL A 1 382 ? 11.344 35.031 1.39 1 98.31 382 VAL A O 1
ATOM 2979 N N . CYS A 1 383 ? 12.75 35.031 3.133 1 98.12 383 CYS A N 1
ATOM 2980 C CA . CYS A 1 383 ? 12.07 36.156 3.799 1 98.12 383 CYS A CA 1
ATOM 2981 C C . CYS A 1 383 ? 12.188 37.438 2.975 1 98.12 383 CYS A C 1
ATOM 2983 O O . CYS A 1 383 ? 11.227 38.188 2.889 1 98.12 383 CYS A O 1
ATOM 2985 N N . GLU A 1 384 ? 13.344 37.625 2.395 1 97 384 GLU A N 1
ATOM 2986 C CA . GLU A 1 384 ? 13.547 38.812 1.546 1 97 384 GLU A CA 1
ATOM 2987 C C . GLU A 1 384 ? 12.625 38.781 0.325 1 97 384 GLU A C 1
ATOM 2989 O O . GLU A 1 384 ? 11.984 39.781 -0.004 1 97 384 GLU A O 1
ATOM 2994 N N . ARG A 1 385 ? 12.625 37.625 -0.301 1 96.94 385 ARG A N 1
ATOM 2995 C CA . ARG A 1 385 ? 11.797 37.469 -1.491 1 96.94 385 ARG A CA 1
ATOM 2996 C C . ARG A 1 385 ? 10.312 37.562 -1.139 1 96.94 385 ARG A C 1
ATOM 2998 O O . ARG A 1 385 ? 9.508 38.062 -1.935 1 96.94 385 ARG A O 1
ATOM 3005 N N . LEU A 1 386 ? 9.938 37.031 0.026 1 97.69 386 LEU A N 1
ATOM 3006 C CA . LEU A 1 386 ? 8.555 37.125 0.486 1 97.69 386 LEU A CA 1
ATOM 3007 C C . LEU A 1 386 ? 8.156 38.594 0.688 1 97.69 386 LEU A C 1
ATOM 3009 O O . LEU A 1 386 ? 7.07 39 0.265 1 97.69 386 LEU A O 1
ATOM 3013 N N . ARG A 1 387 ? 9.008 39.406 1.271 1 96.62 387 ARG A N 1
ATOM 3014 C CA . ARG A 1 387 ? 8.742 40.812 1.479 1 96.62 387 ARG A CA 1
ATOM 3015 C C . ARG A 1 387 ? 8.555 41.531 0.15 1 96.62 387 ARG A C 1
ATOM 3017 O O . ARG A 1 387 ? 7.629 42.344 -0.004 1 96.62 387 ARG A O 1
ATOM 3024 N N . GLN A 1 388 ? 9.406 41.188 -0.735 1 95.25 388 GLN A N 1
ATOM 3025 C CA . GLN A 1 388 ? 9.312 41.781 -2.064 1 95.25 388 GLN A CA 1
ATOM 3026 C C . GLN A 1 388 ? 8 41.406 -2.748 1 95.25 388 GLN A C 1
ATOM 3028 O O . GLN A 1 388 ? 7.367 42.25 -3.396 1 95.25 388 GLN A O 1
ATOM 3033 N N . SER A 1 389 ? 7.68 40.156 -2.623 1 95.81 389 SER A N 1
ATOM 3034 C CA . SER A 1 389 ? 6.473 39.656 -3.266 1 95.81 389 SER A CA 1
ATOM 3035 C C . SER A 1 389 ? 5.219 40.281 -2.689 1 95.81 389 SER A C 1
ATOM 3037 O O . SER A 1 389 ? 4.238 40.5 -3.404 1 95.81 389 SER A O 1
ATOM 3039 N N . LEU A 1 390 ? 5.238 40.594 -1.393 1 95.5 390 LEU A N 1
ATOM 3040 C CA . LEU A 1 390 ? 4.121 41.25 -0.73 1 95.5 390 LEU A CA 1
ATOM 3041 C C . LEU A 1 390 ? 3.959 42.688 -1.242 1 95.5 390 LEU A C 1
ATOM 3043 O O . LEU A 1 390 ? 2.836 43.156 -1.454 1 95.5 390 LEU A O 1
ATOM 3047 N N . GLU A 1 391 ? 5.012 43.344 -1.484 1 90 391 GLU A N 1
ATOM 3048 C CA . GLU A 1 391 ? 4.988 44.719 -1.992 1 90 391 GLU A CA 1
ATOM 3049 C C . GLU A 1 391 ? 4.457 44.75 -3.422 1 90 391 GLU A C 1
ATOM 3051 O O . GLU A 1 391 ? 3.674 45.656 -3.768 1 90 391 GLU A O 1
ATOM 3056 N N . CYS A 1 392 ? 4.852 43.812 -4.16 1 86 392 CYS A N 1
ATOM 3057 C CA . CYS A 1 392 ? 4.438 43.75 -5.555 1 86 392 CYS A CA 1
ATOM 3058 C C . CYS A 1 392 ? 2.953 43.406 -5.672 1 86 392 CYS A C 1
ATOM 3060 O O . CYS A 1 392 ? 2.27 43.906 -6.574 1 86 392 CYS A O 1
ATOM 3062 N N . ALA A 1 393 ? 2.508 42.531 -4.844 1 80.94 393 ALA A N 1
ATOM 3063 C CA . ALA A 1 393 ? 1.127 42.062 -4.91 1 80.94 393 ALA A CA 1
ATOM 3064 C C . ALA A 1 393 ? 0.149 43.188 -4.531 1 80.94 393 ALA A C 1
ATOM 3066 O O . ALA A 1 393 ? -0.974 43.219 -5.039 1 80.94 393 ALA A O 1
ATOM 3067 N N . ILE A 1 394 ? 0.493 44.062 -3.711 1 78.25 394 ILE A N 1
ATOM 3068 C CA . ILE A 1 394 ? -0.354 45.188 -3.303 1 78.25 394 ILE A CA 1
ATOM 3069 C C . ILE A 1 394 ? -0.367 46.25 -4.395 1 78.25 394 ILE A C 1
ATOM 3071 O O . ILE A 1 394 ? -1.422 46.812 -4.727 1 78.25 394 ILE A O 1
ATOM 3075 N N . THR A 1 395 ? 0.814 46.406 -4.918 1 69.44 395 THR A N 1
ATOM 3076 C CA . THR A 1 395 ? 0.909 47.469 -5.934 1 69.44 395 THR A CA 1
ATOM 3077 C C . THR A 1 395 ? 0.076 47.094 -7.16 1 69.44 395 THR A C 1
ATOM 3079 O O . THR A 1 395 ? -0.563 47.969 -7.762 1 69.44 395 THR A O 1
ATOM 3082 N N . ARG A 1 396 ? 0.012 45.812 -7.465 1 59.09 396 ARG A N 1
ATOM 3083 C CA . ARG A 1 396 ? -0.71 45.406 -8.664 1 59.09 396 ARG A CA 1
ATOM 3084 C C . ARG A 1 396 ? -2.217 45.406 -8.43 1 59.09 396 ARG A C 1
ATOM 3086 O O . ARG A 1 396 ? -2.992 45.719 -9.336 1 59.09 396 ARG A O 1
ATOM 3093 N N . GLU A 1 397 ? -2.588 45.094 -7.246 1 60.34 397 GLU A N 1
ATOM 3094 C CA . GLU A 1 397 ? -4.008 45.094 -6.922 1 60.34 397 GLU A CA 1
ATOM 3095 C C . GLU A 1 397 ? -4.539 46.531 -6.805 1 60.34 397 GLU A C 1
ATOM 3097 O O . GLU A 1 397 ? -5.652 46.812 -7.246 1 60.34 397 GLU A O 1
ATOM 3102 N N . GLU A 1 398 ? -3.73 47.375 -6.316 1 55.56 398 GLU A N 1
ATOM 3103 C CA . GLU A 1 398 ? -4.09 48.781 -6.254 1 55.56 398 GLU A CA 1
ATOM 3104 C C . GLU A 1 398 ? -4.168 49.406 -7.648 1 55.56 398 GLU A C 1
ATOM 3106 O O . GLU A 1 398 ? -5.059 50.188 -7.934 1 55.56 398 GLU A O 1
ATOM 3111 N N . MET A 1 399 ? -3.26 48.875 -8.477 1 50.72 399 MET A N 1
ATOM 3112 C CA . MET A 1 399 ? -3.264 49.344 -9.852 1 50.72 399 MET A CA 1
ATOM 3113 C C . MET A 1 399 ? -4.445 48.781 -10.625 1 50.72 399 MET A C 1
ATOM 3115 O O . MET A 1 399 ? -5.031 49.469 -11.469 1 50.72 399 MET A O 1
ATOM 3119 N N . ALA A 1 400 ? -4.75 47.438 -10.406 1 60.03 400 ALA A N 1
ATOM 3120 C CA . ALA A 1 400 ? -5.875 46.781 -11.102 1 60.03 400 ALA A CA 1
ATOM 3121 C C . ALA A 1 400 ? -7.199 47.438 -10.688 1 60.03 400 ALA A C 1
ATOM 3123 O O . ALA A 1 400 ? -8.148 47.469 -11.477 1 60.03 400 ALA A O 1
ATOM 3124 N N . ASP A 1 401 ? -7.293 47.938 -9.422 1 47.47 401 ASP A N 1
ATOM 3125 C CA . ASP A 1 401 ? -8.477 48.625 -8.906 1 47.47 401 ASP A CA 1
ATOM 3126 C C . ASP A 1 401 ? -8.547 50.062 -9.414 1 47.47 401 ASP A C 1
ATOM 3128 O O . ASP A 1 401 ? -9.625 50.656 -9.453 1 47.47 401 ASP A O 1
ATOM 3132 N N . THR A 1 402 ? -7.473 50.562 -9.672 1 47.53 402 THR A N 1
ATOM 3133 C CA . THR A 1 402 ? -7.477 51.906 -10.227 1 47.53 402 THR A CA 1
ATOM 3134 C C . THR A 1 402 ? -7.75 51.875 -11.727 1 47.53 402 THR A C 1
ATOM 3136 O O . THR A 1 402 ? -8.07 52.906 -12.328 1 47.53 402 THR A O 1
ATOM 3139 N N . LEU A 1 403 ? -7.57 50.781 -12.281 1 38.41 403 LEU A N 1
ATOM 3140 C CA . LEU A 1 403 ? -7.945 50.688 -13.688 1 38.41 403 LEU A CA 1
ATOM 3141 C C . LEU A 1 403 ? -9.391 50.219 -13.836 1 38.41 403 LEU A C 1
ATOM 3143 O O . LEU A 1 403 ? -9.812 49.281 -13.172 1 38.41 403 LEU A O 1
ATOM 3147 N N . MET B 1 1 ? 24.844 -28.297 10.5 1 46.59 1 MET B N 1
ATOM 3148 C CA . MET B 1 1 ? 24.188 -28.859 9.312 1 46.59 1 MET B CA 1
ATOM 3149 C C . MET B 1 1 ? 23.828 -27.75 8.32 1 46.59 1 MET B C 1
ATOM 3151 O O . MET B 1 1 ? 23.406 -26.656 8.719 1 46.59 1 MET B O 1
ATOM 3155 N N . ASP B 1 2 ? 24.391 -27.922 7.137 1 66.88 2 ASP B N 1
ATOM 3156 C CA . ASP B 1 2 ? 24.234 -26.875 6.133 1 66.88 2 ASP B CA 1
ATOM 3157 C C . ASP B 1 2 ? 22.75 -26.594 5.844 1 66.88 2 ASP B C 1
ATOM 3159 O O . ASP B 1 2 ? 21.984 -27.531 5.605 1 66.88 2 ASP B O 1
ATOM 3163 N N . THR B 1 3 ? 22.172 -25.578 6.359 1 84.12 3 THR B N 1
ATOM 3164 C CA . THR B 1 3 ? 20.766 -25.219 6.207 1 84.12 3 THR B CA 1
ATOM 3165 C C . THR B 1 3 ? 20.5 -24.625 4.828 1 84.12 3 THR B C 1
ATOM 3167 O O . THR B 1 3 ? 21.391 -24.031 4.223 1 84.12 3 THR B O 1
ATOM 3170 N N . VAL B 1 4 ? 19.5 -25.188 4.172 1 93.25 4 VAL B N 1
ATOM 3171 C CA . VAL B 1 4 ? 19.047 -24.656 2.896 1 93.25 4 VAL B CA 1
ATOM 3172 C C . VAL B 1 4 ? 17.812 -23.781 3.111 1 93.25 4 VAL B C 1
ATOM 3174 O O . VAL B 1 4 ? 16.766 -24.266 3.551 1 93.25 4 VAL B O 1
ATOM 3177 N N . PRO B 1 5 ? 17.938 -22.438 2.846 1 94.31 5 PRO B N 1
ATOM 3178 C CA . PRO B 1 5 ? 16.75 -21.578 3.004 1 94.31 5 PRO B CA 1
ATOM 3179 C C . PRO B 1 5 ? 15.68 -21.875 1.954 1 94.31 5 PRO B C 1
ATOM 3181 O O . PRO B 1 5 ? 15.984 -22.391 0.879 1 94.31 5 PRO B O 1
ATOM 3184 N N . MET B 1 6 ? 14.43 -21.609 2.303 1 95.62 6 MET B N 1
ATOM 3185 C CA . MET B 1 6 ? 13.336 -21.781 1.354 1 95.62 6 MET B CA 1
ATOM 3186 C C . MET B 1 6 ? 13.578 -20.984 0.082 1 95.62 6 MET B C 1
ATOM 3188 O O . MET B 1 6 ? 13.281 -21.438 -1.02 1 95.62 6 MET B O 1
ATOM 3192 N N . SER B 1 7 ? 14.008 -19.766 0.228 1 96.31 7 SER B N 1
ATOM 3193 C CA . SER B 1 7 ? 14.367 -18.875 -0.865 1 96.31 7 SER B CA 1
ATOM 3194 C C . SER B 1 7 ? 15.344 -17.797 -0.401 1 96.31 7 SER B C 1
ATOM 3196 O O . SER B 1 7 ? 15.484 -17.562 0.8 1 96.31 7 SER B O 1
ATOM 3198 N N . SER B 1 8 ? 16.047 -17.219 -1.312 1 96 8 SER B N 1
ATOM 3199 C CA . SER B 1 8 ? 16.969 -16.125 -1.048 1 96 8 SER B CA 1
ATOM 3200 C C . SER B 1 8 ? 17.094 -15.195 -2.254 1 96 8 SER B C 1
ATOM 3202 O O . SER B 1 8 ? 17.188 -15.664 -3.393 1 96 8 SER B O 1
ATOM 3204 N N . PRO B 1 9 ? 17 -13.898 -1.955 1 96.88 9 PRO B N 1
ATOM 3205 C CA . PRO B 1 9 ? 17.219 -12.984 -3.078 1 96.88 9 PRO B CA 1
ATOM 3206 C C . PRO B 1 9 ? 18.672 -13 -3.578 1 96.88 9 PRO B C 1
ATOM 3208 O O . PRO B 1 9 ? 19.562 -13.438 -2.861 1 96.88 9 PRO B O 1
ATOM 3211 N N . ASP B 1 10 ? 18.844 -12.688 -4.785 1 97.75 10 ASP B N 1
ATOM 3212 C CA . ASP B 1 10 ? 20.172 -12.562 -5.398 1 97.75 10 ASP B CA 1
ATOM 3213 C C . ASP B 1 10 ? 20.594 -11.102 -5.504 1 97.75 10 ASP B C 1
ATOM 3215 O O . ASP B 1 10 ? 20.109 -10.375 -6.383 1 97.75 10 ASP B O 1
ATOM 3219 N N . LEU B 1 11 ? 21.484 -10.672 -4.656 1 97.81 11 LEU B N 1
ATOM 3220 C CA . LEU B 1 11 ? 21.953 -9.289 -4.598 1 97.81 11 LEU B CA 1
ATOM 3221 C C . LEU B 1 11 ? 23.453 -9.211 -4.859 1 97.81 11 LEU B C 1
ATOM 3223 O O . LEU B 1 11 ? 24.203 -10.07 -4.406 1 97.81 11 LEU B O 1
ATOM 3227 N N . THR B 1 12 ? 23.875 -8.312 -5.605 1 97.69 12 THR B N 1
ATOM 3228 C CA . THR B 1 12 ? 25.281 -8.023 -5.902 1 97.69 12 THR B CA 1
ATOM 3229 C C . THR B 1 12 ? 25.609 -6.574 -5.57 1 97.69 12 THR B C 1
ATOM 3231 O O . THR B 1 12 ? 24.812 -5.867 -4.969 1 97.69 12 THR B O 1
ATOM 3234 N N . ASP B 1 13 ? 26.781 -6.148 -5.891 1 97.75 13 ASP B N 1
ATOM 3235 C CA . ASP B 1 13 ? 27.219 -4.773 -5.68 1 97.75 13 ASP B CA 1
ATOM 3236 C C . ASP B 1 13 ? 26.438 -3.805 -6.559 1 97.75 13 ASP B C 1
ATOM 3238 O O . ASP B 1 13 ? 26.25 -2.639 -6.199 1 97.75 13 ASP B O 1
ATOM 3242 N N . ALA B 1 14 ? 25.953 -4.312 -7.641 1 97.88 14 ALA B N 1
ATOM 3243 C CA . ALA B 1 14 ? 25.156 -3.463 -8.523 1 97.88 14 ALA B CA 1
ATOM 3244 C C . ALA B 1 14 ? 23.922 -2.916 -7.805 1 97.88 14 ALA B C 1
ATOM 3246 O O . ALA B 1 14 ? 23.594 -1.733 -7.934 1 97.88 14 ALA B O 1
ATOM 3247 N N . GLU B 1 15 ? 23.219 -3.781 -7.082 1 98.25 15 GLU B N 1
ATOM 3248 C CA . GLU B 1 15 ? 22.062 -3.34 -6.32 1 98.25 15 GLU B CA 1
ATOM 3249 C C . GLU B 1 15 ? 22.453 -2.389 -5.199 1 98.25 15 GLU B C 1
ATOM 3251 O O . GLU B 1 15 ? 21.797 -1.368 -4.98 1 98.25 15 GLU B O 1
ATOM 3256 N N . ARG B 1 16 ? 23.5 -2.75 -4.426 1 98.12 16 ARG B N 1
ATOM 3257 C CA . ARG B 1 16 ? 23.969 -1.921 -3.322 1 98.12 16 ARG B CA 1
ATOM 3258 C C . ARG B 1 16 ? 24.359 -0.527 -3.809 1 98.12 16 ARG B C 1
ATOM 3260 O O . ARG B 1 16 ? 24 0.474 -3.184 1 98.12 16 ARG B O 1
ATOM 3267 N N . ASP B 1 17 ? 25.016 -0.424 -4.949 1 98.19 17 ASP B N 1
ATOM 3268 C CA . ASP B 1 17 ? 25.438 0.853 -5.523 1 98.19 17 ASP B CA 1
ATOM 3269 C C . ASP B 1 17 ? 24.219 1.678 -5.961 1 98.19 17 ASP B C 1
ATOM 3271 O O . ASP B 1 17 ? 24.188 2.893 -5.754 1 98.19 17 ASP B O 1
ATOM 3275 N N . ALA B 1 18 ? 23.281 1.043 -6.625 1 98.31 18 ALA B N 1
ATOM 3276 C CA . ALA B 1 18 ? 22.078 1.732 -7.086 1 98.31 18 ALA B CA 1
ATOM 3277 C C . ALA B 1 18 ? 21.344 2.389 -5.922 1 98.31 18 ALA B C 1
ATOM 3279 O O . ALA B 1 18 ? 20.875 3.527 -6.031 1 98.31 18 ALA B O 1
ATOM 3280 N N . ILE B 1 19 ? 21.203 1.708 -4.812 1 98.44 19 ILE B N 1
ATOM 3281 C CA . ILE B 1 19 ? 20.5 2.211 -3.641 1 98.44 19 ILE B CA 1
ATOM 3282 C C . ILE B 1 19 ? 21.297 3.342 -2.998 1 98.44 19 ILE B C 1
ATOM 3284 O O . ILE B 1 19 ? 20.734 4.352 -2.58 1 98.44 19 ILE B O 1
ATOM 3288 N N . LEU B 1 20 ? 22.594 3.156 -2.883 1 97.75 20 LEU B N 1
ATOM 3289 C CA . LEU B 1 20 ? 23.438 4.203 -2.328 1 97.75 20 LEU B CA 1
ATOM 3290 C C . LEU B 1 20 ? 23.344 5.484 -3.146 1 97.75 20 LEU B C 1
ATOM 3292 O O . LEU B 1 20 ? 23.375 6.586 -2.592 1 97.75 20 LEU B O 1
ATOM 3296 N N . ASN B 1 21 ? 23.234 5.34 -4.457 1 97.94 21 ASN B N 1
ATOM 3297 C CA . ASN B 1 21 ? 23.078 6.504 -5.32 1 97.94 21 ASN B CA 1
ATOM 3298 C C . ASN B 1 21 ? 21.828 7.305 -4.965 1 97.94 21 ASN B C 1
ATOM 3300 O O . ASN B 1 21 ? 21.844 8.531 -5.004 1 97.94 21 ASN B O 1
ATOM 3304 N N . VAL B 1 22 ? 20.734 6.605 -4.684 1 98.19 22 VAL B N 1
ATOM 3305 C CA . VAL B 1 22 ? 19.5 7.277 -4.277 1 98.19 22 VAL B CA 1
ATOM 3306 C C . VAL B 1 22 ? 19.75 8.078 -3 1 98.19 22 VAL B C 1
ATOM 3308 O O . VAL B 1 22 ? 19.312 9.227 -2.885 1 98.19 22 VAL B O 1
ATOM 3311 N N . LEU B 1 23 ? 20.484 7.492 -2.035 1 97.62 23 LEU B N 1
ATOM 3312 C CA . LEU B 1 23 ? 20.672 8.055 -0.704 1 97.62 23 LEU B CA 1
ATOM 3313 C C . LEU B 1 23 ? 21.594 9.266 -0.749 1 97.62 23 LEU B C 1
ATOM 3315 O O . LEU B 1 23 ? 21.703 10.008 0.229 1 97.62 23 LEU B O 1
ATOM 3319 N N . HIS B 1 24 ? 22.188 9.5 -1.855 1 96.88 24 HIS B N 1
ATOM 3320 C CA . HIS B 1 24 ? 23.016 10.695 -2.043 1 96.88 24 HIS B CA 1
ATOM 3321 C C . HIS B 1 24 ? 22.219 11.805 -2.73 1 96.88 24 HIS B C 1
ATOM 3323 O O . HIS B 1 24 ? 22.781 12.836 -3.096 1 96.88 24 HIS B O 1
ATOM 3329 N N . THR B 1 25 ? 20.984 11.609 -2.975 1 95.12 25 THR B N 1
ATOM 3330 C CA . THR B 1 25 ? 20.047 12.617 -3.473 1 95.12 25 THR B CA 1
ATOM 3331 C C . THR B 1 25 ? 18.938 12.875 -2.461 1 95.12 25 THR B C 1
ATOM 3333 O O . THR B 1 25 ? 18.688 12.047 -1.584 1 95.12 25 THR B O 1
ATOM 3336 N N . PRO B 1 26 ? 18.297 14.023 -2.576 1 94.31 26 PRO B N 1
ATOM 3337 C CA . PRO B 1 26 ? 17.188 14.305 -1.67 1 94.31 26 PRO B CA 1
ATOM 3338 C C . PRO B 1 26 ? 15.867 13.688 -2.148 1 94.31 26 PRO B C 1
ATOM 3340 O O . PRO B 1 26 ? 14.836 13.844 -1.492 1 94.31 26 PRO B O 1
ATOM 3343 N N . VAL B 1 27 ? 15.828 13.047 -3.273 1 97 27 VAL B N 1
ATOM 3344 C CA . VAL B 1 27 ? 14.602 12.523 -3.879 1 97 27 VAL B CA 1
ATOM 3345 C C . VAL B 1 27 ? 14.406 11.062 -3.469 1 97 27 VAL B C 1
ATOM 3347 O O . VAL B 1 27 ? 15.047 10.164 -4.023 1 97 27 VAL B O 1
ATOM 3350 N N . LEU B 1 28 ? 13.516 10.859 -2.553 1 98.12 28 LEU B N 1
ATOM 3351 C CA . LEU B 1 28 ? 13.328 9.508 -2.025 1 98.12 28 LEU B CA 1
ATOM 3352 C C . LEU B 1 28 ? 11.977 8.945 -2.455 1 98.12 28 LEU B C 1
ATOM 3354 O O . LEU B 1 28 ? 11.672 7.785 -2.18 1 98.12 28 LEU B O 1
ATOM 3358 N N . SER B 1 29 ? 11.125 9.688 -3.018 1 96.19 29 SER B N 1
ATOM 3359 C CA . SER B 1 29 ? 9.828 9.312 -3.562 1 96.19 29 SER B CA 1
ATOM 3360 C C . SER B 1 29 ? 9.508 10.094 -4.828 1 96.19 29 SER B C 1
ATOM 3362 O O . SER B 1 29 ? 10.07 11.172 -5.055 1 96.19 29 SER B O 1
ATOM 3364 N N . ILE B 1 30 ? 8.633 9.492 -5.672 1 95.19 30 ILE B N 1
ATOM 3365 C CA . ILE B 1 30 ? 8.203 10.141 -6.906 1 95.19 30 ILE B CA 1
ATOM 3366 C C . ILE B 1 30 ? 9.406 10.734 -7.629 1 95.19 30 ILE B C 1
ATOM 3368 O O . ILE B 1 30 ? 9.453 11.945 -7.879 1 95.19 30 ILE B O 1
ATOM 3372 N N . GLY B 1 31 ? 10.344 9.914 -8.008 1 96.94 31 GLY B N 1
ATOM 3373 C CA . GLY B 1 31 ? 11.602 10.383 -8.578 1 96.94 31 GLY B CA 1
ATOM 3374 C C . GLY B 1 31 ? 12.023 9.602 -9.805 1 96.94 31 GLY B C 1
ATOM 3375 O O . GLY B 1 31 ? 11.211 8.898 -10.414 1 96.94 31 GLY B O 1
ATOM 3376 N N . PRO B 1 32 ? 13.227 9.812 -10.203 1 98.06 32 PRO B N 1
ATOM 3377 C CA . PRO B 1 32 ? 13.703 9.273 -11.477 1 98.06 32 PRO B CA 1
ATOM 3378 C C . PRO B 1 32 ? 13.82 7.746 -11.461 1 98.06 32 PRO B C 1
ATOM 3380 O O . PRO B 1 32 ? 13.672 7.102 -12.5 1 98.06 32 PRO B O 1
ATOM 3383 N N . TYR B 1 33 ? 14.117 7.141 -10.328 1 98.62 33 TYR B N 1
ATOM 3384 C CA . TYR B 1 33 ? 14.305 5.691 -10.305 1 98.62 33 TYR B CA 1
ATOM 3385 C C . TYR B 1 33 ? 12.977 4.969 -10.516 1 98.62 33 TYR B C 1
ATOM 3387 O O . TYR B 1 33 ? 12.93 3.936 -11.188 1 98.62 33 TYR B O 1
ATOM 3395 N N . VAL B 1 34 ? 11.883 5.48 -9.898 1 98.75 34 VAL B N 1
ATOM 3396 C CA . VAL B 1 34 ? 10.562 4.91 -10.156 1 98.75 34 VAL B CA 1
ATOM 3397 C C . VAL B 1 34 ? 10.258 4.977 -11.648 1 98.75 34 VAL B C 1
ATOM 3399 O O . VAL B 1 34 ? 9.805 3.994 -12.242 1 98.75 34 VAL B O 1
ATOM 3402 N N . GLN B 1 35 ? 10.531 6.098 -12.258 1 98.56 35 GLN B N 1
ATOM 3403 C CA . GLN B 1 35 ? 10.289 6.277 -13.688 1 98.56 35 GLN B CA 1
ATOM 3404 C C . GLN B 1 35 ? 11.125 5.305 -14.516 1 98.56 35 GLN B C 1
ATOM 3406 O O . GLN B 1 35 ? 10.625 4.688 -15.453 1 98.56 35 GLN B O 1
ATOM 3411 N N . GLN B 1 36 ? 12.375 5.18 -14.188 1 98.81 36 GLN B N 1
ATOM 3412 C CA . GLN B 1 36 ? 13.273 4.273 -14.891 1 98.81 36 GLN B CA 1
ATOM 3413 C C . GLN B 1 36 ? 12.82 2.824 -14.742 1 98.81 36 GLN B C 1
ATOM 3415 O O . GLN B 1 36 ? 12.859 2.053 -15.703 1 98.81 36 GLN B O 1
ATOM 3420 N N . PHE B 1 37 ? 12.484 2.455 -13.539 1 98.94 37 PHE B N 1
ATOM 3421 C CA . PHE B 1 37 ? 12.016 1.097 -13.281 1 98.94 37 PHE B CA 1
ATOM 3422 C C . PHE B 1 37 ? 10.789 0.775 -14.125 1 98.94 37 PHE B C 1
ATOM 3424 O O . PHE B 1 37 ? 10.711 -0.291 -14.742 1 98.94 37 PHE B O 1
ATOM 3431 N N . GLU B 1 38 ? 9.797 1.728 -14.141 1 98.94 38 GLU B N 1
ATOM 3432 C CA . GLU B 1 38 ? 8.594 1.588 -14.953 1 98.94 38 GLU B CA 1
ATOM 3433 C C . GLU B 1 38 ? 8.945 1.379 -16.422 1 98.94 38 GLU B C 1
ATOM 3435 O O . GLU B 1 38 ? 8.422 0.47 -17.062 1 98.94 38 GLU B O 1
ATOM 3440 N N . GLN B 1 39 ? 9.836 2.141 -16.891 1 98.81 39 GLN B N 1
ATOM 3441 C CA . GLN B 1 39 ? 10.219 2.084 -18.297 1 98.81 39 GLN B CA 1
ATOM 3442 C C . GLN B 1 39 ? 10.945 0.784 -18.625 1 98.81 39 GLN B C 1
ATOM 3444 O O . GLN B 1 39 ? 10.664 0.139 -19.641 1 98.81 39 GLN B O 1
ATOM 3449 N N . ARG B 1 40 ? 11.875 0.402 -17.797 1 98.75 40 ARG B N 1
ATOM 3450 C CA . ARG B 1 40 ? 12.688 -0.788 -18.031 1 98.75 40 ARG B CA 1
ATOM 3451 C C . ARG B 1 40 ? 11.82 -2.045 -18.062 1 98.75 40 ARG B C 1
ATOM 3453 O O . ARG B 1 40 ? 11.984 -2.898 -18.938 1 98.75 40 ARG B O 1
ATOM 3460 N N . LEU B 1 41 ? 10.961 -2.178 -17.109 1 98.88 41 LEU B N 1
ATOM 3461 C CA . LEU B 1 41 ? 10.148 -3.387 -17.031 1 98.88 41 LEU B CA 1
ATOM 3462 C C . LEU B 1 41 ? 9.141 -3.438 -18.172 1 98.88 41 LEU B C 1
ATOM 3464 O O . LEU B 1 41 ? 8.938 -4.488 -18.797 1 98.88 41 LEU B O 1
ATOM 3468 N N . ALA B 1 42 ? 8.445 -2.273 -18.406 1 98.88 42 ALA B N 1
ATOM 3469 C CA . ALA B 1 42 ? 7.508 -2.227 -19.531 1 98.88 42 ALA B CA 1
ATOM 3470 C C . ALA B 1 42 ? 8.195 -2.625 -20.828 1 98.88 42 ALA B C 1
ATOM 3472 O O . ALA B 1 42 ? 7.656 -3.42 -21.609 1 98.88 42 ALA B O 1
ATOM 3473 N N . ALA B 1 43 ? 9.391 -2.102 -21.031 1 98.81 43 ALA B N 1
ATOM 3474 C CA . ALA B 1 43 ? 10.148 -2.418 -22.25 1 98.81 43 ALA B CA 1
ATOM 3475 C C . ALA B 1 43 ? 10.5 -3.902 -22.297 1 98.81 43 ALA B C 1
ATOM 3477 O O . ALA B 1 43 ? 10.414 -4.527 -23.359 1 98.81 43 ALA B O 1
ATOM 3478 N N . PHE B 1 44 ? 10.914 -4.441 -21.266 1 98.81 44 PHE B N 1
ATOM 3479 C CA . PHE B 1 44 ? 11.312 -5.84 -21.188 1 98.81 44 PHE B CA 1
ATOM 3480 C C . PHE B 1 44 ? 10.172 -6.758 -21.609 1 98.81 44 PHE B C 1
ATOM 3482 O O . PHE B 1 44 ? 10.383 -7.738 -22.328 1 98.81 44 PHE B O 1
ATOM 3489 N N . VAL B 1 45 ? 8.922 -6.488 -21.141 1 98.5 45 VAL B N 1
ATOM 3490 C CA . VAL B 1 45 ? 7.809 -7.387 -21.422 1 98.5 45 VAL B CA 1
ATOM 3491 C C . VAL B 1 45 ? 7.129 -6.977 -22.719 1 98.5 45 VAL B C 1
ATOM 3493 O O . VAL B 1 45 ? 6.266 -7.695 -23.234 1 98.5 45 VAL B O 1
ATOM 3496 N N . GLY B 1 46 ? 7.496 -5.797 -23.25 1 98.44 46 GLY B N 1
ATOM 3497 C CA . GLY B 1 46 ? 6.938 -5.344 -24.516 1 98.44 46 GLY B CA 1
ATOM 3498 C C . GLY B 1 46 ? 5.656 -4.551 -24.359 1 98.44 46 GLY B C 1
ATOM 3499 O O . GLY B 1 46 ? 4.836 -4.492 -25.281 1 98.44 46 GLY B O 1
ATOM 3500 N N . ALA B 1 47 ? 5.387 -4.004 -23.219 1 98.69 47 ALA B N 1
ATOM 3501 C CA . ALA B 1 47 ? 4.234 -3.145 -22.969 1 98.69 47 ALA B CA 1
ATOM 3502 C C . ALA B 1 47 ? 4.59 -1.676 -23.172 1 98.69 47 ALA B C 1
ATOM 3504 O O . ALA B 1 47 ? 5.75 -1.284 -23 1 98.69 47 ALA B O 1
ATOM 3505 N N . ARG B 1 48 ? 3.627 -0.847 -23.453 1 98.56 48 ARG B N 1
ATOM 3506 C CA . ARG B 1 48 ? 3.852 0.58 -23.672 1 98.56 48 ARG B CA 1
ATOM 3507 C C . ARG B 1 48 ? 4.051 1.305 -22.344 1 98.56 48 ARG B C 1
ATOM 3509 O O . ARG B 1 48 ? 4.836 2.25 -22.25 1 98.56 48 ARG B O 1
ATOM 3516 N N . TYR B 1 49 ? 3.324 0.888 -21.359 1 98.75 49 TYR B N 1
ATOM 3517 C CA . TYR B 1 49 ? 3.334 1.644 -20.109 1 98.75 49 TYR B CA 1
ATOM 3518 C C . TYR B 1 49 ? 3.547 0.722 -18.922 1 98.75 49 TYR B C 1
ATOM 3520 O O . TYR B 1 49 ? 3.018 -0.391 -18.875 1 98.75 49 TYR B O 1
ATOM 3528 N N . GLY B 1 50 ? 4.367 1.11 -18 1 98.88 50 GLY B N 1
ATOM 3529 C CA . GLY B 1 50 ? 4.512 0.532 -16.672 1 98.88 50 GLY B CA 1
ATOM 3530 C C . GLY B 1 50 ? 4.16 1.499 -15.562 1 98.88 50 GLY B C 1
ATOM 3531 O O . GLY B 1 50 ? 4.461 2.691 -15.648 1 98.88 50 GLY B O 1
ATOM 3532 N N . ILE B 1 51 ? 3.449 1.085 -14.586 1 98.94 51 ILE B N 1
ATOM 3533 C CA . ILE B 1 51 ? 3.086 1.864 -13.414 1 98.94 51 ILE B CA 1
ATOM 3534 C C . ILE B 1 51 ? 3.533 1.13 -12.148 1 98.94 51 ILE B C 1
ATOM 3536 O O . ILE B 1 51 ? 2.943 0.115 -11.773 1 98.94 51 ILE B O 1
ATOM 3540 N N . ALA B 1 52 ? 4.566 1.64 -11.5 1 98.94 52 ALA B N 1
ATOM 3541 C CA . ALA B 1 52 ? 5.102 1.014 -10.297 1 98.94 52 ALA B CA 1
ATOM 3542 C C . ALA B 1 52 ? 4.176 1.234 -9.109 1 98.94 52 ALA B C 1
ATOM 3544 O O . ALA B 1 52 ? 3.617 2.322 -8.938 1 98.94 52 ALA B O 1
ATOM 3545 N N . VAL B 1 53 ? 3.941 0.219 -8.344 1 98.88 53 VAL B N 1
ATOM 3546 C CA . VAL B 1 53 ? 3.117 0.277 -7.137 1 98.88 53 VAL B CA 1
ATOM 3547 C C . VAL B 1 53 ? 3.838 -0.415 -5.984 1 98.88 53 VAL B C 1
ATOM 3549 O O . VAL B 1 53 ? 4.84 -1.104 -6.191 1 98.88 53 VAL B O 1
ATOM 3552 N N . ASN B 1 54 ? 3.34 -0.282 -4.805 1 98.81 54 ASN B N 1
ATOM 3553 C CA . ASN B 1 54 ? 4.035 -0.725 -3.6 1 98.81 54 ASN B CA 1
ATOM 3554 C C . ASN B 1 54 ? 3.926 -2.236 -3.414 1 98.81 54 ASN B C 1
ATOM 3556 O O . ASN B 1 54 ? 4.625 -2.814 -2.58 1 98.81 54 ASN B O 1
ATOM 3560 N N . SER B 1 55 ? 3.049 -2.934 -4.156 1 98.81 55 SER B N 1
ATOM 3561 C CA . SER B 1 55 ? 2.912 -4.383 -4.07 1 98.81 55 SER B CA 1
ATOM 3562 C C . SER B 1 55 ? 2.133 -4.938 -5.258 1 98.81 55 SER B C 1
ATOM 3564 O O . SER B 1 55 ? 1.436 -4.191 -5.953 1 98.81 55 SER B O 1
ATOM 3566 N N . GLY B 1 56 ? 2.293 -6.227 -5.48 1 98.88 56 GLY B N 1
ATOM 3567 C CA . GLY B 1 56 ? 1.44 -6.887 -6.457 1 98.88 56 GLY B CA 1
ATOM 3568 C C . GLY B 1 56 ? -0.035 -6.801 -6.113 1 98.88 56 GLY B C 1
ATOM 3569 O O . GLY B 1 56 ? -0.872 -6.602 -6.996 1 98.88 56 GLY B O 1
ATOM 3570 N N . THR B 1 57 ? -0.407 -6.93 -4.828 1 98.88 57 THR B N 1
ATOM 3571 C CA . THR B 1 57 ? -1.785 -6.84 -4.359 1 98.88 57 THR B CA 1
ATOM 3572 C C . THR B 1 57 ? -2.393 -5.488 -4.715 1 98.88 57 THR B C 1
ATOM 3574 O O . THR B 1 57 ? -3.518 -5.418 -5.215 1 98.88 57 THR B O 1
ATOM 3577 N N . SER B 1 58 ? -1.615 -4.418 -4.465 1 98.88 58 SER B N 1
ATOM 3578 C CA . SER B 1 58 ? -2.068 -3.08 -4.824 1 98.88 58 SER B CA 1
ATOM 3579 C C . SER B 1 58 ? -2.273 -2.955 -6.332 1 98.88 58 SER B C 1
ATOM 3581 O O . SER B 1 58 ? -3.225 -2.312 -6.781 1 98.88 58 SER B O 1
ATOM 3583 N N . GLY B 1 59 ? -1.329 -3.533 -7.086 1 98.94 59 GLY B N 1
ATOM 3584 C CA . GLY B 1 59 ? -1.475 -3.518 -8.531 1 98.94 59 GLY B CA 1
ATOM 3585 C C . GLY B 1 59 ? -2.736 -4.207 -9.016 1 98.94 59 GLY B C 1
ATOM 3586 O O . GLY B 1 59 ? -3.434 -3.697 -9.891 1 98.94 59 GLY B O 1
ATOM 3587 N N . LEU B 1 60 ? -3.02 -5.375 -8.445 1 98.94 60 LEU B N 1
ATOM 3588 C CA . LEU B 1 60 ? -4.227 -6.113 -8.789 1 98.94 60 LEU B CA 1
ATOM 3589 C C . LEU B 1 60 ? -5.477 -5.324 -8.422 1 98.94 60 LEU B C 1
ATOM 3591 O O . LEU B 1 60 ? -6.438 -5.273 -9.188 1 98.94 60 LEU B O 1
ATOM 3595 N N . HIS B 1 61 ? -5.445 -4.688 -7.27 1 98.94 61 HIS B N 1
ATOM 3596 C CA . HIS B 1 61 ? -6.566 -3.857 -6.836 1 98.94 61 HIS B CA 1
ATOM 3597 C C . HIS B 1 61 ? -6.859 -2.754 -7.848 1 98.94 61 HIS B C 1
ATOM 3599 O O . HIS B 1 61 ? -8 -2.596 -8.289 1 98.94 61 HIS B O 1
ATOM 3605 N N . LEU B 1 62 ? -5.789 -2.014 -8.195 1 98.94 62 LEU B N 1
ATOM 3606 C CA . LEU B 1 62 ? -5.98 -0.908 -9.125 1 98.94 62 LEU B CA 1
ATOM 3607 C C . LEU B 1 62 ? -6.434 -1.418 -10.492 1 98.94 62 LEU B C 1
ATOM 3609 O O . LEU B 1 62 ? -7.199 -0.746 -11.188 1 98.94 62 LEU B O 1
ATOM 3613 N N . SER B 1 63 ? -5.953 -2.609 -10.898 1 98.94 63 SER B N 1
ATOM 3614 C CA . SER B 1 63 ? -6.391 -3.205 -12.156 1 98.94 63 SER B CA 1
ATOM 3615 C C . SER B 1 63 ? -7.879 -3.539 -12.125 1 98.94 63 SER B C 1
ATOM 3617 O O . SER B 1 63 ? -8.57 -3.41 -13.141 1 98.94 63 SER B O 1
ATOM 3619 N N . ILE B 1 64 ? -8.406 -3.977 -11.008 1 98.94 64 ILE B N 1
ATOM 3620 C CA . ILE B 1 64 ? -9.828 -4.254 -10.828 1 98.94 64 ILE B CA 1
ATOM 3621 C C . ILE B 1 64 ? -10.633 -2.967 -11.008 1 98.94 64 ILE B C 1
ATOM 3623 O O . ILE B 1 64 ? -11.672 -2.963 -11.672 1 98.94 64 ILE B O 1
ATOM 3627 N N . ILE B 1 65 ? -10.125 -1.875 -10.391 1 98.81 65 ILE B N 1
ATOM 3628 C CA . ILE B 1 65 ? -10.781 -0.581 -10.539 1 98.81 65 ILE B CA 1
ATOM 3629 C C . ILE B 1 65 ? -10.773 -0.165 -12.008 1 98.81 65 ILE B C 1
ATOM 3631 O O . ILE B 1 65 ? -11.797 0.283 -12.539 1 98.81 65 ILE B O 1
ATOM 3635 N N . ALA B 1 66 ? -9.625 -0.33 -12.68 1 98.75 66 ALA B N 1
ATOM 3636 C CA . ALA B 1 66 ? -9.508 0.027 -14.086 1 98.75 66 ALA B CA 1
ATOM 3637 C C . ALA B 1 66 ? -10.508 -0.751 -14.938 1 98.75 66 ALA B C 1
ATOM 3639 O O . ALA B 1 66 ? -11.055 -0.221 -15.914 1 98.75 66 ALA B O 1
ATOM 3640 N N . ALA B 1 67 ? -10.766 -1.976 -14.562 1 98.75 67 ALA B N 1
ATOM 3641 C CA . ALA B 1 67 ? -11.688 -2.842 -15.297 1 98.75 67 ALA B CA 1
ATOM 3642 C C . ALA B 1 67 ? -13.133 -2.428 -15.062 1 98.75 67 ALA B C 1
ATOM 3644 O O . ALA B 1 67 ? -14.055 -3.004 -15.648 1 98.75 67 ALA B O 1
ATOM 3645 N N . GLY B 1 68 ? -13.352 -1.46 -14.211 1 98.31 68 GLY B N 1
ATOM 3646 C CA . GLY B 1 68 ? -14.68 -0.933 -13.969 1 98.31 68 GLY B CA 1
ATOM 3647 C C . GLY B 1 68 ? -15.5 -1.793 -13.031 1 98.31 68 GLY B C 1
ATOM 3648 O O . GLY B 1 68 ? -16.734 -1.716 -13.023 1 98.31 68 GLY B O 1
ATOM 3649 N N . VAL B 1 69 ? -14.852 -2.641 -12.242 1 98.62 69 VAL B N 1
ATOM 3650 C CA . VAL B 1 69 ? -15.547 -3.514 -11.297 1 98.62 69 VAL B CA 1
ATOM 3651 C C . VAL B 1 69 ? -16.062 -2.697 -10.117 1 98.62 69 VAL B C 1
ATOM 3653 O O . VAL B 1 69 ? -15.305 -1.923 -9.516 1 98.62 69 VAL B O 1
ATOM 3656 N N . THR B 1 70 ? -17.266 -2.777 -9.812 1 97.12 70 THR B N 1
ATOM 3657 C CA . THR B 1 70 ? -17.891 -2.15 -8.648 1 97.12 70 THR B CA 1
ATOM 3658 C C . THR B 1 70 ? -18.703 -3.17 -7.855 1 97.12 70 THR B C 1
ATOM 3660 O O . THR B 1 70 ? -18.594 -4.375 -8.094 1 97.12 70 THR B O 1
ATOM 3663 N N . GLU B 1 71 ? -19.453 -2.711 -6.914 1 96.75 71 GLU B N 1
ATOM 3664 C CA . GLU B 1 71 ? -20.188 -3.559 -5.977 1 96.75 71 GLU B CA 1
ATOM 3665 C C . GLU B 1 71 ? -21.078 -4.551 -6.715 1 96.75 71 GLU B C 1
ATOM 3667 O O . GLU B 1 71 ? -21.812 -4.172 -7.625 1 96.75 71 GLU B O 1
ATOM 3672 N N . TYR B 1 72 ? -20.922 -5.84 -6.453 1 97.38 72 TYR B N 1
ATOM 3673 C CA . TYR B 1 72 ? -21.719 -6.98 -6.887 1 97.38 72 TYR B CA 1
ATOM 3674 C C . TYR B 1 72 ? -21.328 -7.422 -8.289 1 97.38 72 TYR B C 1
ATOM 3676 O O . TYR B 1 72 ? -21.828 -8.43 -8.797 1 97.38 72 TYR B O 1
ATOM 3684 N N . ASP B 1 73 ? -20.391 -6.684 -8.969 1 98.69 73 ASP B N 1
ATOM 3685 C CA . ASP B 1 73 ? -19.906 -7.137 -10.266 1 98.69 73 ASP B CA 1
ATOM 3686 C C . ASP B 1 73 ? -19.109 -8.438 -10.125 1 98.69 73 ASP B C 1
ATOM 3688 O O . ASP B 1 73 ? -18.625 -8.758 -9.047 1 98.69 73 ASP B O 1
ATOM 3692 N N . LEU B 1 74 ? -19.047 -9.18 -11.211 1 98.81 74 LEU B N 1
ATOM 3693 C CA . LEU B 1 74 ? -18.453 -10.516 -11.195 1 98.81 74 LEU B CA 1
ATOM 3694 C C . LEU B 1 74 ? -17.109 -10.516 -11.914 1 98.81 74 LEU B C 1
ATOM 3696 O O . LEU B 1 74 ? -16.938 -9.836 -12.93 1 98.81 74 LEU B O 1
ATOM 3700 N N . VAL B 1 75 ? -16.172 -11.211 -11.391 1 98.94 75 VAL B N 1
ATOM 3701 C CA . VAL B 1 75 ? -14.867 -11.453 -12.016 1 98.94 75 VAL B CA 1
ATOM 3702 C C . VAL B 1 75 ? -14.547 -12.945 -11.977 1 98.94 75 VAL B C 1
ATOM 3704 O O . VAL B 1 75 ? -14.5 -13.547 -10.898 1 98.94 75 VAL B O 1
ATOM 3707 N N . VAL B 1 76 ? -14.305 -13.562 -13.117 1 98.94 76 VAL B N 1
ATOM 3708 C CA . VAL B 1 76 ? -13.945 -14.977 -13.195 1 98.94 76 VAL B CA 1
ATOM 3709 C C . VAL B 1 76 ? -12.461 -15.148 -12.859 1 98.94 76 VAL B C 1
ATOM 3711 O O . VAL B 1 76 ? -11.609 -14.438 -13.406 1 98.94 76 VAL B O 1
ATOM 3714 N N . THR B 1 77 ? -12.141 -16 -11.969 1 98.88 77 THR B N 1
ATOM 3715 C CA . THR B 1 77 ? -10.758 -16.297 -11.617 1 98.88 77 THR B CA 1
ATOM 3716 C C . THR B 1 77 ? -10.633 -17.734 -11.094 1 98.88 77 THR B C 1
ATOM 3718 O O . THR B 1 77 ? -11.461 -18.594 -11.406 1 98.88 77 THR B O 1
ATOM 3721 N N . THR B 1 78 ? -9.531 -18.047 -10.414 1 98.81 78 THR B N 1
ATOM 3722 C CA . THR B 1 78 ? -9.258 -19.406 -9.969 1 98.81 78 THR B CA 1
ATOM 3723 C C . THR B 1 78 ? -9.031 -19.453 -8.461 1 98.81 78 THR B C 1
ATOM 3725 O O . THR B 1 78 ? -8.547 -18.484 -7.871 1 98.81 78 THR B O 1
ATOM 3728 N N . PRO B 1 79 ? -9.43 -20.531 -7.812 1 98.62 79 PRO B N 1
ATOM 3729 C CA . PRO B 1 79 ? -9.133 -20.672 -6.387 1 98.62 79 PRO B CA 1
ATOM 3730 C C . PRO B 1 79 ? -7.742 -21.25 -6.125 1 98.62 79 PRO B C 1
ATOM 3732 O O . PRO B 1 79 ? -7.34 -21.391 -4.969 1 98.62 79 PRO B O 1
ATOM 3735 N N . PHE B 1 80 ? -6.973 -21.578 -7.195 1 98.5 80 PHE B N 1
ATOM 3736 C CA . PHE B 1 80 ? -5.625 -22.109 -7.043 1 98.5 80 PHE B CA 1
ATOM 3737 C C . PHE B 1 80 ? -4.582 -21.031 -7.285 1 98.5 80 PHE B C 1
ATOM 3739 O O . PHE B 1 80 ? -3.955 -20.984 -8.344 1 98.5 80 PHE B O 1
ATOM 3746 N N . SER B 1 81 ? -4.402 -20.234 -6.312 1 97.62 81 SER B N 1
ATOM 3747 C CA . SER B 1 81 ? -3.465 -19.109 -6.344 1 97.62 81 SER B CA 1
ATOM 3748 C C . SER B 1 81 ? -3.184 -18.594 -4.941 1 97.62 81 SER B C 1
ATOM 3750 O O . SER B 1 81 ? -3.639 -19.172 -3.953 1 97.62 81 SER B O 1
ATOM 3752 N N . PHE B 1 82 ? -2.291 -17.641 -4.863 1 96.94 82 PHE B N 1
ATOM 3753 C CA . PHE B 1 82 ? -2.184 -16.844 -3.643 1 96.94 82 PHE B CA 1
ATOM 3754 C C . PHE B 1 82 ? -3.447 -16.031 -3.416 1 96.94 82 PHE B C 1
ATOM 3756 O O . PHE B 1 82 ? -4.055 -15.539 -4.367 1 96.94 82 PHE B O 1
ATOM 3763 N N . ILE B 1 83 ? -3.879 -15.75 -2.285 1 97.5 83 ILE B N 1
ATOM 3764 C CA . ILE B 1 83 ? -5.184 -15.242 -1.882 1 97.5 83 ILE B CA 1
ATOM 3765 C C . ILE B 1 83 ? -5.395 -13.844 -2.459 1 97.5 83 ILE B C 1
ATOM 3767 O O . ILE B 1 83 ? -6.531 -13.422 -2.695 1 97.5 83 ILE B O 1
ATOM 3771 N N . ALA B 1 84 ? -4.328 -13.078 -2.723 1 98.12 84 ALA B N 1
ATOM 3772 C CA . ALA B 1 84 ? -4.402 -11.711 -3.221 1 98.12 84 ALA B CA 1
ATOM 3773 C C . ALA B 1 84 ? -5.121 -11.648 -4.566 1 98.12 84 ALA B C 1
ATOM 3775 O O . ALA B 1 84 ? -5.77 -10.656 -4.891 1 98.12 84 ALA B O 1
ATOM 3776 N N . SER B 1 85 ? -5.055 -12.711 -5.383 1 98.44 85 SER B N 1
ATOM 3777 C CA . SER B 1 85 ? -5.688 -12.75 -6.695 1 98.44 85 SER B CA 1
ATOM 3778 C C . SER B 1 85 ? -7.203 -12.672 -6.582 1 98.44 85 SER B C 1
ATOM 3780 O O . SER B 1 85 ? -7.883 -12.242 -7.516 1 98.44 85 SER B O 1
ATOM 3782 N N . ALA B 1 86 ? -7.715 -13.141 -5.48 1 98.69 86 ALA B N 1
ATOM 3783 C CA . ALA B 1 86 ? -9.156 -13.086 -5.238 1 98.69 86 ALA B CA 1
ATOM 3784 C C . ALA B 1 86 ? -9.516 -11.883 -4.363 1 98.69 86 ALA B C 1
ATOM 3786 O O . ALA B 1 86 ? -10.531 -11.227 -4.594 1 98.69 86 ALA B O 1
ATOM 3787 N N . ASN B 1 87 ? -8.688 -11.586 -3.371 1 98.69 87 ASN B N 1
ATOM 3788 C CA . ASN B 1 87 ? -8.945 -10.484 -2.445 1 98.69 87 ASN B CA 1
ATOM 3789 C C . ASN B 1 87 ? -9.094 -9.156 -3.18 1 98.69 87 ASN B C 1
ATOM 3791 O O . ASN B 1 87 ? -9.867 -8.297 -2.764 1 98.69 87 ASN B O 1
ATOM 3795 N N . CYS B 1 88 ? -8.297 -8.961 -4.223 1 98.81 88 CYS B N 1
ATOM 3796 C CA . CYS B 1 88 ? -8.312 -7.699 -4.957 1 98.81 88 CYS B CA 1
ATOM 3797 C C . CYS B 1 88 ? -9.711 -7.402 -5.492 1 98.81 88 CYS B C 1
ATOM 3799 O O . CYS B 1 88 ? -10.102 -6.238 -5.617 1 98.81 88 CYS B O 1
ATOM 3801 N N . ILE B 1 89 ? -10.516 -8.43 -5.836 1 98.88 89 ILE B N 1
ATOM 3802 C CA . ILE B 1 89 ? -11.883 -8.289 -6.324 1 98.88 89 ILE B CA 1
ATOM 3803 C C . ILE B 1 89 ? -12.789 -7.797 -5.195 1 98.88 89 ILE B C 1
ATOM 3805 O O . ILE B 1 89 ? -13.641 -6.93 -5.402 1 98.88 89 ILE B O 1
ATOM 3809 N N . LEU B 1 90 ? -12.523 -8.328 -3.998 1 98.62 90 LEU B N 1
ATOM 3810 C CA . LEU B 1 90 ? -13.344 -8.016 -2.83 1 98.62 90 LEU B CA 1
ATOM 3811 C C . LEU B 1 90 ? -13.117 -6.578 -2.377 1 98.62 90 LEU B C 1
ATOM 3813 O O . LEU B 1 90 ? -14.008 -5.961 -1.79 1 98.62 90 LEU B O 1
ATOM 3817 N N . TYR B 1 91 ? -11.93 -6.027 -2.633 1 98.44 91 TYR B N 1
ATOM 3818 C CA . TYR B 1 91 ? -11.633 -4.656 -2.236 1 98.44 91 TYR B CA 1
ATOM 3819 C C . TYR B 1 91 ? -12.633 -3.684 -2.854 1 98.44 91 TYR B C 1
ATOM 3821 O O . TYR B 1 91 ? -12.953 -2.65 -2.26 1 98.44 91 TYR B O 1
ATOM 3829 N N . GLU B 1 92 ? -13.117 -3.996 -4.043 1 98.06 92 GLU B N 1
ATOM 3830 C CA . GLU B 1 92 ? -14.133 -3.182 -4.707 1 98.06 92 GLU B CA 1
ATOM 3831 C C . GLU B 1 92 ? -15.523 -3.783 -4.535 1 98.06 92 GLU B C 1
ATOM 3833 O O . GLU B 1 92 ? -16.453 -3.441 -5.273 1 98.06 92 GLU B O 1
ATOM 3838 N N . ARG B 1 93 ? -15.633 -4.789 -3.605 1 97.62 93 ARG B N 1
ATOM 3839 C CA . ARG B 1 93 ? -16.875 -5.465 -3.264 1 97.62 93 ARG B CA 1
ATOM 3840 C C . ARG B 1 93 ? -17.438 -6.234 -4.461 1 97.62 93 ARG B C 1
ATOM 3842 O O . ARG B 1 93 ? -18.641 -6.398 -4.594 1 97.62 93 ARG B O 1
ATOM 3849 N N . GLY B 1 94 ? -16.562 -6.555 -5.406 1 98.56 94 GLY B N 1
ATOM 3850 C CA . GLY B 1 94 ? -16.906 -7.516 -6.441 1 98.56 94 GLY B CA 1
ATOM 3851 C C . GLY B 1 94 ? -17.016 -8.938 -5.926 1 98.56 94 GLY B C 1
ATOM 3852 O O . GLY B 1 94 ? -16.703 -9.203 -4.766 1 98.56 94 GLY B O 1
ATOM 3853 N N . ILE B 1 95 ? -17.453 -9.844 -6.781 1 98.69 95 ILE B N 1
ATOM 3854 C CA . ILE B 1 95 ? -17.641 -11.242 -6.422 1 98.69 95 ILE B CA 1
ATOM 3855 C C . ILE B 1 95 ? -16.75 -12.133 -7.285 1 98.69 95 ILE B C 1
ATOM 3857 O O . ILE B 1 95 ? -16.891 -12.148 -8.508 1 98.69 95 ILE B O 1
ATOM 3861 N N . PRO B 1 96 ? -15.82 -12.805 -6.711 1 98.81 96 PRO B N 1
ATOM 3862 C CA . PRO B 1 96 ? -15.031 -13.758 -7.496 1 98.81 96 PRO B CA 1
ATOM 3863 C C . PRO B 1 96 ? -15.844 -14.969 -7.938 1 98.81 96 PRO B C 1
ATOM 3865 O O . PRO B 1 96 ? -16.547 -15.586 -7.125 1 98.81 96 PRO B O 1
ATOM 3868 N N . ILE B 1 97 ? -15.82 -15.273 -9.148 1 98.88 97 ILE B N 1
ATOM 3869 C CA . ILE B 1 97 ? -16.359 -16.5 -9.719 1 98.88 97 ILE B CA 1
ATOM 3870 C C . ILE B 1 97 ? -15.227 -17.5 -9.969 1 98.88 97 ILE B C 1
ATOM 3872 O O . ILE B 1 97 ? -14.492 -17.375 -10.953 1 98.88 97 ILE B O 1
ATOM 3876 N N . PHE B 1 98 ? -15.164 -18.516 -9.141 1 98.88 98 PHE B N 1
ATOM 3877 C CA . PHE B 1 98 ? -14.062 -19.469 -9.219 1 98.88 98 PHE B CA 1
ATOM 3878 C C . PHE B 1 98 ? -14.336 -20.531 -10.273 1 98.88 98 PHE B C 1
ATOM 3880 O O . PHE B 1 98 ? -15.453 -21.047 -10.352 1 98.88 98 PHE B O 1
ATOM 3887 N N . VAL B 1 99 ? -13.352 -20.703 -11.016 1 98.5 99 VAL B N 1
ATOM 3888 C CA . VAL B 1 99 ? -13.281 -21.797 -11.984 1 98.5 99 VAL B CA 1
ATOM 3889 C C . VAL B 1 99 ? -12.109 -22.719 -11.641 1 98.5 99 VAL B C 1
ATOM 3891 O O . VAL B 1 99 ? -11.031 -22.25 -11.289 1 98.5 99 VAL B O 1
ATOM 3894 N N . ASP B 1 100 ? -12.336 -24.031 -11.75 1 98.69 100 ASP B N 1
ATOM 3895 C CA . ASP B 1 100 ? -11.289 -24.984 -11.398 1 98.69 100 ASP B CA 1
ATOM 3896 C C . ASP B 1 100 ? -10.156 -24.969 -12.422 1 98.69 100 ASP B C 1
ATOM 3898 O O . ASP B 1 100 ? -10.156 -24.141 -13.336 1 98.69 100 ASP B O 1
ATOM 3902 N N . VAL B 1 101 ? -9.18 -25.859 -12.234 1 98.75 101 VAL B N 1
ATOM 3903 C CA . VAL B 1 101 ? -7.922 -25.688 -12.961 1 98.75 101 VAL B CA 1
ATOM 3904 C C . VAL B 1 101 ? -7.602 -26.953 -13.75 1 98.75 101 VAL B C 1
ATOM 3906 O O . VAL B 1 101 ? -8.266 -27.969 -13.586 1 98.75 101 VAL B O 1
ATOM 3909 N N . ASP B 1 102 ? -6.656 -26.781 -14.68 1 98.06 102 ASP B N 1
ATOM 3910 C CA . ASP B 1 102 ? -6.051 -27.938 -15.359 1 98.06 102 ASP B CA 1
ATOM 3911 C C . ASP B 1 102 ? -5.199 -28.75 -14.391 1 98.06 102 ASP B C 1
ATOM 3913 O O . ASP B 1 102 ? -4.336 -28.203 -13.703 1 98.06 102 ASP B O 1
ATOM 3917 N N . PRO B 1 103 ? -5.414 -30.062 -14.281 1 97.06 103 PRO B N 1
ATOM 3918 C CA . PRO B 1 103 ? -4.727 -30.875 -13.273 1 97.06 103 PRO B CA 1
ATOM 3919 C C . PRO B 1 103 ? -3.223 -30.969 -13.523 1 97.06 103 PRO B C 1
ATOM 3921 O O . PRO B 1 103 ? -2.465 -31.312 -12.609 1 97.06 103 PRO B O 1
ATOM 3924 N N . LEU B 1 104 ? -2.83 -30.656 -14.711 1 95.38 104 LEU B N 1
ATOM 3925 C CA . LEU B 1 104 ? -1.413 -30.797 -15.023 1 95.38 104 LEU B CA 1
ATOM 3926 C C . LEU B 1 104 ? -0.66 -29.516 -14.711 1 95.38 104 LEU B C 1
ATOM 3928 O O . LEU B 1 104 ? 0.388 -29.547 -14.062 1 95.38 104 LEU B O 1
ATOM 3932 N N . THR B 1 105 ? -1.235 -28.359 -15.07 1 96.25 105 THR B N 1
ATOM 3933 C CA . THR B 1 105 ? -0.502 -27.109 -14.977 1 96.25 105 THR B CA 1
ATOM 3934 C C . THR B 1 105 ? -0.915 -26.328 -13.734 1 96.25 105 THR B C 1
ATOM 3936 O O . THR B 1 105 ? -0.18 -25.453 -13.266 1 96.25 105 THR B O 1
ATOM 3939 N N . GLY B 1 106 ? -2.102 -26.625 -13.227 1 97.75 106 GLY B N 1
ATOM 3940 C CA . GLY B 1 106 ? -2.641 -25.828 -12.133 1 97.75 106 GLY B CA 1
ATOM 3941 C C . GLY B 1 106 ? -3.188 -24.484 -12.57 1 97.75 106 GLY B C 1
ATOM 3942 O O . GLY B 1 106 ? -3.703 -23.719 -11.75 1 97.75 106 GLY B O 1
ATOM 3943 N N . ASN B 1 107 ? -3.113 -24.156 -13.867 1 98.69 107 ASN B N 1
ATOM 3944 C CA . ASN B 1 107 ? -3.699 -22.938 -14.398 1 98.69 107 ASN B CA 1
ATOM 3945 C C . ASN B 1 107 ? -5.199 -23.078 -14.625 1 98.69 107 ASN B C 1
ATOM 3947 O O . ASN B 1 107 ? -5.703 -24.188 -14.797 1 98.69 107 ASN B O 1
ATOM 3951 N N . ILE B 1 108 ? -5.883 -21.984 -14.664 1 98.81 108 ILE B N 1
ATOM 3952 C CA . ILE B 1 108 ? -7.332 -21.938 -14.828 1 98.81 108 ILE B CA 1
ATOM 3953 C C . ILE B 1 108 ? -7.73 -22.688 -16.094 1 98.81 108 ILE B C 1
ATOM 3955 O O . ILE B 1 108 ? -7.062 -22.562 -17.125 1 98.81 108 ILE B O 1
ATOM 3959 N N . ASP B 1 109 ? -8.766 -23.531 -16.016 1 98.69 109 ASP B N 1
ATOM 3960 C CA . ASP B 1 109 ? -9.219 -24.344 -17.156 1 98.69 109 ASP B CA 1
ATOM 3961 C C . ASP B 1 109 ? -9.977 -23.484 -18.156 1 98.69 109 ASP B C 1
ATOM 3963 O O . ASP B 1 109 ? -11.086 -23.031 -17.891 1 98.69 109 ASP B O 1
ATOM 3967 N N . PRO B 1 110 ? -9.461 -23.359 -19.359 1 98.5 110 PRO B N 1
ATOM 3968 C CA . PRO B 1 110 ? -10.117 -22.469 -20.328 1 98.5 110 PRO B CA 1
ATOM 3969 C C . PRO B 1 110 ? -11.508 -22.969 -20.719 1 98.5 110 PRO B C 1
ATOM 3971 O O . PRO B 1 110 ? -12.398 -22.156 -21 1 98.5 110 PRO B O 1
ATOM 3974 N N . GLU B 1 111 ? -11.703 -24.266 -20.75 1 98.25 111 GLU B N 1
ATOM 3975 C CA . GLU B 1 111 ? -13.016 -24.812 -21.109 1 98.25 111 GLU B CA 1
ATOM 3976 C C . GLU B 1 111 ? -14.055 -24.453 -20.047 1 98.25 111 GLU B C 1
ATOM 3978 O O . GLU B 1 111 ? -15.188 -24.109 -20.375 1 98.25 111 GLU B O 1
ATOM 3983 N N . GLN B 1 112 ? -13.68 -24.547 -18.828 1 98.12 112 GLN B N 1
ATOM 3984 C CA . GLN B 1 112 ? -14.586 -24.172 -17.75 1 98.12 112 GLN B CA 1
ATOM 3985 C C . GLN B 1 112 ? -14.82 -22.672 -17.719 1 98.12 112 GLN B C 1
ATOM 3987 O O . GLN B 1 112 ? -15.906 -22.219 -17.344 1 98.12 112 GLN B O 1
ATOM 3992 N N . VAL B 1 113 ? -13.812 -21.875 -18.078 1 98.75 113 VAL B N 1
ATOM 3993 C CA . VAL B 1 113 ? -13.992 -20.438 -18.203 1 98.75 113 VAL B CA 1
ATOM 3994 C C . VAL B 1 113 ? -15.07 -20.141 -19.234 1 98.75 113 VAL B C 1
ATOM 3996 O O . VAL B 1 113 ? -15.977 -19.344 -19 1 98.75 113 VAL B O 1
ATOM 3999 N N . ARG B 1 114 ? -14.961 -20.797 -20.344 1 98.31 114 ARG B N 1
ATOM 4000 C CA . ARG B 1 114 ? -15.945 -20.625 -21.406 1 98.31 114 ARG B CA 1
ATOM 4001 C C . ARG B 1 114 ? -17.344 -21 -20.938 1 98.31 114 ARG B C 1
ATOM 4003 O O . ARG B 1 114 ? -18.312 -20.281 -21.203 1 98.31 114 ARG B O 1
ATOM 4010 N N . ALA B 1 115 ? -17.422 -22.094 -20.266 1 98.12 115 ALA B N 1
ATOM 4011 C CA . ALA B 1 115 ? -18.703 -22.562 -19.75 1 98.12 115 ALA B CA 1
ATOM 4012 C C . ALA B 1 115 ? -19.281 -21.562 -18.75 1 98.12 115 ALA B C 1
ATOM 4014 O O . ALA B 1 115 ? -20.484 -21.25 -18.797 1 98.12 115 ALA B O 1
ATOM 4015 N N . ALA B 1 116 ? -18.469 -21.094 -17.828 1 98.38 116 ALA B N 1
ATOM 4016 C CA . ALA B 1 116 ? -18.906 -20.125 -16.812 1 98.38 116 ALA B CA 1
ATOM 4017 C C . ALA B 1 116 ? -19.438 -18.859 -17.453 1 98.38 116 ALA B C 1
ATOM 4019 O O . ALA B 1 116 ? -20.516 -18.375 -17.125 1 98.38 116 ALA B O 1
ATOM 4020 N N . ILE B 1 117 ? -18.672 -18.328 -18.391 1 98.38 117 ILE B N 1
ATOM 4021 C CA . ILE B 1 117 ? -19.031 -17.078 -19.047 1 98.38 117 ILE B CA 1
ATOM 4022 C C . ILE B 1 117 ? -20.312 -17.266 -19.844 1 98.38 117 ILE B C 1
ATOM 4024 O O . ILE B 1 117 ? -21.203 -16.422 -19.828 1 98.38 117 ILE B O 1
ATOM 4028 N N . GLY B 1 118 ? -20.422 -18.406 -20.547 1 97.19 118 GLY B N 1
ATOM 4029 C CA . GLY B 1 118 ? -21.641 -18.719 -21.281 1 97.19 118 GLY B CA 1
ATOM 4030 C C . GLY B 1 118 ? -22.859 -18.797 -20.391 1 97.19 118 GLY B C 1
ATOM 4031 O O . GLY B 1 118 ? -23.906 -18.219 -20.719 1 97.19 118 GLY B O 1
ATOM 4032 N N . ASP B 1 119 ? -22.719 -19.469 -19.312 1 97.44 119 ASP B N 1
ATOM 4033 C CA . ASP B 1 119 ? -23.828 -19.641 -18.375 1 97.44 119 ASP B CA 1
ATOM 4034 C C . ASP B 1 119 ? -24.219 -18.297 -17.734 1 97.44 119 ASP B C 1
ATOM 4036 O O . ASP B 1 119 ? -25.406 -18 -17.609 1 97.44 119 ASP B O 1
ATOM 4040 N N . LEU B 1 120 ? -23.281 -17.531 -17.359 1 97.06 120 LEU B N 1
ATOM 4041 C CA . LEU B 1 120 ? -23.531 -16.234 -16.734 1 97.06 120 LEU B CA 1
ATOM 4042 C C . LEU B 1 120 ? -24.219 -15.281 -17.703 1 97.06 120 LEU B C 1
ATOM 4044 O O . LEU B 1 120 ? -25.062 -14.477 -17.297 1 97.06 120 LEU B O 1
ATOM 4048 N N . ALA B 1 121 ? -23.859 -15.375 -18.953 1 95.06 121 ALA B N 1
ATOM 4049 C CA . ALA B 1 121 ? -24.484 -14.555 -19.984 1 95.06 121 ALA B CA 1
ATOM 4050 C C . ALA B 1 121 ? -25.953 -14.938 -20.188 1 95.06 121 ALA B C 1
ATOM 4052 O O . ALA B 1 121 ? -26.797 -14.078 -20.453 1 95.06 121 ALA B O 1
ATOM 4053 N N . ARG B 1 122 ? -26.219 -16.188 -20.125 1 93.44 122 ARG B N 1
ATOM 4054 C CA . ARG B 1 122 ? -27.578 -16.672 -20.312 1 93.44 122 ARG B CA 1
ATOM 4055 C C . ARG B 1 122 ? -28.484 -16.312 -19.141 1 93.44 122 ARG B C 1
ATOM 4057 O O . ARG B 1 122 ? -29.672 -16.047 -19.312 1 93.44 122 ARG B O 1
ATOM 4064 N N . GLY B 1 123 ? -27.953 -16.406 -17.969 1 92.31 123 GLY B N 1
ATOM 4065 C CA . GLY B 1 123 ? -28.703 -16.062 -16.766 1 92.31 123 GLY B CA 1
ATOM 4066 C C . GLY B 1 123 ? -29.484 -17.25 -16.219 1 92.31 123 GLY B C 1
ATOM 4067 O O . GLY B 1 123 ? -29.203 -18.406 -16.562 1 92.31 123 GLY B O 1
ATOM 4068 N N . GLY B 1 124 ? -30.266 -16.984 -15.148 1 91.12 124 GLY B N 1
ATOM 4069 C CA . GLY B 1 124 ? -31.125 -18.016 -14.586 1 91.12 124 GLY B CA 1
ATOM 4070 C C . GLY B 1 124 ? -30.375 -18.953 -13.641 1 91.12 124 GLY B C 1
ATOM 4071 O O . GLY B 1 124 ? -29.391 -18.562 -13.031 1 91.12 124 GLY B O 1
ATOM 4072 N N . MET B 1 125 ? -30.875 -20.156 -13.555 1 90.62 125 MET B N 1
ATOM 4073 C CA . MET B 1 125 ? -30.344 -21.125 -12.594 1 90.62 125 MET B CA 1
ATOM 4074 C C . MET B 1 125 ? -28.953 -21.578 -13 1 90.62 125 MET B C 1
ATOM 4076 O O . MET B 1 125 ? -28.109 -21.844 -12.148 1 90.62 125 MET B O 1
ATOM 4080 N N . THR B 1 126 ? -28.766 -21.609 -14.25 1 92 126 THR B N 1
ATOM 4081 C CA . THR B 1 126 ? -27.469 -22.078 -14.758 1 92 126 THR B CA 1
ATOM 4082 C C . THR B 1 126 ? -26.359 -21.078 -14.391 1 92 126 THR B C 1
ATOM 4084 O O . THR B 1 126 ? -25.234 -21.484 -14.133 1 92 126 THR B O 1
ATOM 4087 N N . ALA B 1 127 ? -26.734 -19.844 -14.398 1 93.56 127 ALA B N 1
ATOM 4088 C CA . ALA B 1 127 ? -25.797 -18.797 -14.008 1 93.56 127 ALA B CA 1
ATOM 4089 C C . ALA B 1 127 ? -25.484 -18.875 -12.516 1 93.56 127 ALA B C 1
ATOM 4091 O O . ALA B 1 127 ? -24.344 -18.719 -12.102 1 93.56 127 ALA B O 1
ATOM 4092 N N . ARG B 1 128 ? -26.422 -19.125 -11.75 1 93.81 128 ARG B N 1
ATOM 4093 C CA . ARG B 1 128 ? -26.328 -19.016 -10.297 1 93.81 128 ARG B CA 1
ATOM 4094 C C . ARG B 1 128 ? -25.469 -20.125 -9.719 1 93.81 128 ARG B C 1
ATOM 4096 O O . ARG B 1 128 ? -24.906 -19.984 -8.633 1 93.81 128 ARG B O 1
ATOM 4103 N N . ARG B 1 129 ? -25.344 -21.188 -10.445 1 94.31 129 ARG B N 1
ATOM 4104 C CA . ARG B 1 129 ? -24.516 -22.297 -9.969 1 94.31 129 ARG B CA 1
ATOM 4105 C C . ARG B 1 129 ? -23.062 -21.891 -9.852 1 94.31 129 ARG B C 1
ATOM 4107 O O . ARG B 1 129 ? -22.281 -22.516 -9.133 1 94.31 129 ARG B O 1
ATOM 4114 N N . TRP B 1 130 ? -22.734 -20.797 -10.602 1 97.06 130 TRP B N 1
ATOM 4115 C CA . TRP B 1 130 ? -21.344 -20.359 -10.625 1 97.06 130 TRP B CA 1
ATOM 4116 C C . TRP B 1 130 ? -21.062 -19.406 -9.477 1 97.06 130 TRP B C 1
ATOM 4118 O O . TRP B 1 130 ? -19.891 -19.125 -9.164 1 97.06 130 TRP B O 1
ATOM 4128 N N . LEU B 1 131 ? -22.125 -18.844 -8.883 1 98 131 LEU B N 1
ATOM 4129 C CA . LEU B 1 131 ? -21.953 -17.938 -7.754 1 98 131 LEU B CA 1
ATOM 4130 C C . LEU B 1 131 ? -21.484 -18.688 -6.516 1 98 131 LEU B C 1
ATOM 4132 O O . LEU B 1 131 ? -21.734 -19.891 -6.379 1 98 131 LEU B O 1
ATOM 4136 N N . PRO B 1 132 ? -20.703 -17.969 -5.652 1 98.12 132 PRO B N 1
ATOM 4137 C CA . PRO B 1 132 ? -20.438 -18.609 -4.359 1 98.12 132 PRO B CA 1
ATOM 4138 C C . PRO B 1 132 ? -21.703 -19.125 -3.68 1 98.12 132 PRO B C 1
ATOM 4140 O O . PRO B 1 132 ? -22.75 -18.484 -3.76 1 98.12 132 PRO B O 1
ATOM 4143 N N . PRO B 1 133 ? -21.547 -20.188 -2.939 1 97.81 133 PRO B N 1
ATOM 4144 C CA . PRO B 1 133 ? -22.734 -20.844 -2.387 1 97.81 133 PRO B CA 1
ATOM 4145 C C . PRO B 1 133 ? -23.609 -19.906 -1.563 1 97.81 133 PRO B C 1
ATOM 4147 O O . PRO B 1 133 ? -24.844 -19.891 -1.721 1 97.81 133 PRO B O 1
ATOM 4150 N N . ALA B 1 134 ? -23.078 -19.109 -0.764 1 97.44 134 ALA B N 1
ATOM 4151 C CA . ALA B 1 134 ? -23.828 -18.234 0.134 1 97.44 134 ALA B CA 1
ATOM 4152 C C . ALA B 1 134 ? -24.516 -17.125 -0.638 1 97.44 134 ALA B C 1
ATOM 4154 O O . ALA B 1 134 ? -25.422 -16.453 -0.112 1 97.44 134 ALA B O 1
ATOM 4155 N N . LEU B 1 135 ? -24.156 -16.969 -1.913 1 97.19 135 LEU B N 1
ATOM 4156 C CA . LEU B 1 135 ? -24.656 -15.836 -2.674 1 97.19 135 LEU B CA 1
ATOM 4157 C C . LEU B 1 135 ? -25.531 -16.297 -3.832 1 97.19 135 LEU B C 1
ATOM 4159 O O . LEU B 1 135 ? -25.938 -15.5 -4.672 1 97.19 135 LEU B O 1
ATOM 4163 N N . ARG B 1 136 ? -25.844 -17.562 -3.945 1 96.38 136 ARG B N 1
ATOM 4164 C CA . ARG B 1 136 ? -26.516 -18.141 -5.109 1 96.38 136 ARG B CA 1
ATOM 4165 C C . ARG B 1 136 ? -27.891 -17.547 -5.301 1 96.38 136 ARG B C 1
ATOM 4167 O O . ARG B 1 136 ? -28.391 -17.438 -6.426 1 96.38 136 ARG B O 1
ATOM 4174 N N . ASN B 1 137 ? -28.516 -17 -4.176 1 94.56 137 ASN B N 1
ATOM 4175 C CA . ASN B 1 137 ? -29.844 -16.422 -4.27 1 94.56 137 ASN B CA 1
ATOM 4176 C C . ASN B 1 137 ? -29.797 -14.906 -4.156 1 94.56 137 ASN B C 1
ATOM 4178 O O . ASN B 1 137 ? -30.844 -14.258 -4.035 1 94.56 137 ASN B O 1
ATOM 4182 N N . SER B 1 138 ? -28.625 -14.422 -4.164 1 94 138 SER B N 1
ATOM 4183 C CA . SER B 1 138 ? -28.469 -12.977 -4.027 1 94 138 SER B CA 1
ATOM 4184 C C . SER B 1 138 ? -28.422 -12.297 -5.391 1 94 138 SER B C 1
ATOM 4186 O O . SER B 1 138 ? -28.281 -12.953 -6.418 1 94 138 SER B O 1
ATOM 4188 N N . ARG B 1 139 ? -28.641 -10.945 -5.289 1 92.19 139 ARG B N 1
ATOM 4189 C CA . ARG B 1 139 ? -28.469 -10.141 -6.492 1 92.19 139 ARG B CA 1
ATOM 4190 C C . ARG B 1 139 ? -26.984 -10.016 -6.852 1 92.19 139 ARG B C 1
ATOM 4192 O O . ARG B 1 139 ? -26.125 -10 -5.969 1 92.19 139 ARG B O 1
ATOM 4199 N N . TYR B 1 140 ? -26.719 -10.047 -8.156 1 95.06 140 TYR B N 1
ATOM 4200 C CA . TYR B 1 140 ? -25.359 -9.844 -8.641 1 95.06 140 TYR B CA 1
ATOM 4201 C C . TYR B 1 140 ? -25.344 -8.914 -9.852 1 95.06 140 TYR B C 1
ATOM 4203 O O . TYR B 1 140 ? -26.359 -8.742 -10.516 1 95.06 140 TYR B O 1
ATOM 4211 N N . GLY B 1 141 ? -24.188 -8.297 -10.008 1 96.31 141 GLY B N 1
ATOM 4212 C CA . GLY B 1 141 ? -24.031 -7.328 -11.086 1 96.31 141 GLY B CA 1
ATOM 4213 C C . GLY B 1 141 ? -23.547 -7.953 -12.383 1 96.31 141 GLY B C 1
ATOM 4214 O O . GLY B 1 141 ? -23.938 -9.078 -12.711 1 96.31 141 GLY B O 1
ATOM 4215 N N . ARG B 1 142 ? -22.859 -7.199 -13.188 1 97.31 142 ARG B N 1
ATOM 4216 C CA . ARG B 1 142 ? -22.391 -7.621 -14.5 1 97.31 142 ARG B CA 1
ATOM 4217 C C . ARG B 1 142 ? -21.062 -8.367 -14.398 1 97.31 142 ARG B C 1
ATOM 4219 O O . ARG B 1 142 ? -20.281 -8.133 -13.469 1 97.31 142 ARG B O 1
ATOM 4226 N N . LEU B 1 143 ? -20.859 -9.281 -15.312 1 98.56 143 LEU B N 1
ATOM 4227 C CA . LEU B 1 143 ? -19.531 -9.844 -15.508 1 98.56 143 LEU B CA 1
ATOM 4228 C C . LEU B 1 143 ? -18.609 -8.836 -16.172 1 98.56 143 LEU B C 1
ATOM 4230 O O . LEU B 1 143 ? -18.875 -8.391 -17.297 1 98.56 143 LEU B O 1
ATOM 4234 N N . LYS B 1 144 ? -17.484 -8.5 -15.484 1 98.81 144 LYS B N 1
ATOM 4235 C CA . LYS B 1 144 ? -16.672 -7.379 -15.961 1 98.81 144 LYS B CA 1
ATOM 4236 C C . LYS B 1 144 ? -15.328 -7.863 -16.484 1 98.81 144 LYS B C 1
ATOM 4238 O O . LYS B 1 144 ? -14.75 -7.246 -17.391 1 98.81 144 LYS B O 1
ATOM 4243 N N . ALA B 1 145 ? -14.789 -8.945 -15.867 1 98.94 145 ALA B N 1
ATOM 4244 C CA . ALA B 1 145 ? -13.398 -9.266 -16.156 1 98.94 145 ALA B CA 1
ATOM 4245 C C . ALA B 1 145 ? -13.117 -10.75 -15.906 1 98.94 145 ALA B C 1
ATOM 4247 O O . ALA B 1 145 ? -13.914 -11.445 -15.281 1 98.94 145 ALA B O 1
ATOM 4248 N N . ILE B 1 146 ? -12.086 -11.25 -16.516 1 98.94 146 ILE B N 1
ATOM 4249 C CA . ILE B 1 146 ? -11.414 -12.508 -16.219 1 98.94 146 ILE B CA 1
ATOM 4250 C C . ILE B 1 146 ? -10.008 -12.234 -15.68 1 98.94 146 ILE B C 1
ATOM 4252 O O . ILE B 1 146 ? -9.273 -11.406 -16.234 1 98.94 146 ILE B O 1
ATOM 4256 N N . LEU B 1 147 ? -9.688 -12.852 -14.578 1 98.94 147 LEU B N 1
ATOM 4257 C CA . LEU B 1 147 ? -8.375 -12.68 -13.953 1 98.94 147 LEU B CA 1
ATOM 4258 C C . LEU B 1 147 ? -7.648 -14.016 -13.859 1 98.94 147 LEU B C 1
ATOM 4260 O O . LEU B 1 147 ? -7.684 -14.672 -12.812 1 98.94 147 LEU B O 1
ATOM 4264 N N . PRO B 1 148 ? -7.023 -14.438 -14.945 1 98.94 148 PRO B N 1
ATOM 4265 C CA . PRO B 1 148 ? -6.188 -15.641 -14.875 1 98.94 148 PRO B CA 1
ATOM 4266 C C . PRO B 1 148 ? -4.887 -15.406 -14.109 1 98.94 148 PRO B C 1
ATOM 4268 O O . PRO B 1 148 ? -4.352 -14.297 -14.117 1 98.94 148 PRO B O 1
ATOM 4271 N N . VAL B 1 149 ? -4.453 -16.406 -13.438 1 98.81 149 VAL B N 1
ATOM 4272 C CA . VAL B 1 149 ? -3.172 -16.422 -12.734 1 98.81 149 VAL B CA 1
ATOM 4273 C C . VAL B 1 149 ? -2.178 -17.297 -13.484 1 98.81 149 VAL B C 1
ATOM 4275 O O . VAL B 1 149 ? -2.518 -18.406 -13.914 1 98.81 149 VAL B O 1
ATOM 4278 N N . HIS B 1 150 ? -0.959 -16.75 -13.773 1 98.81 150 HIS B N 1
ATOM 4279 C CA . HIS B 1 150 ? 0.117 -17.578 -14.305 1 98.81 150 HIS B CA 1
ATOM 4280 C C . HIS B 1 150 ? 0.833 -18.344 -13.188 1 98.81 150 HIS B C 1
ATOM 4282 O O . HIS B 1 150 ? 1.894 -17.906 -12.727 1 98.81 150 HIS B O 1
ATOM 4288 N N . ALA B 1 151 ? 0.274 -19.453 -12.828 1 97.62 151 ALA B N 1
ATOM 4289 C CA . ALA B 1 151 ? 0.67 -20.188 -11.633 1 97.62 151 ALA B CA 1
ATOM 4290 C C . ALA B 1 151 ? 2.111 -20.672 -11.742 1 97.62 151 ALA B C 1
ATOM 4292 O O . ALA B 1 151 ? 2.512 -21.219 -12.773 1 97.62 151 ALA B O 1
ATOM 4293 N N . PHE B 1 152 ? 2.918 -20.406 -10.695 1 97.25 152 PHE B N 1
ATOM 4294 C CA . PHE B 1 152 ? 4.289 -20.875 -10.523 1 97.25 152 PHE B CA 1
ATOM 4295 C C . PHE B 1 152 ? 5.176 -20.375 -11.664 1 97.25 152 PHE B C 1
ATOM 4297 O O . PHE B 1 152 ? 6.254 -20.922 -11.898 1 97.25 152 PHE B O 1
ATOM 4304 N N . GLY B 1 153 ? 4.695 -19.422 -12.398 1 97.88 153 GLY B N 1
ATOM 4305 C CA . GLY B 1 153 ? 5.5 -18.844 -13.461 1 97.88 153 GLY B CA 1
ATOM 4306 C C . GLY B 1 153 ? 5.141 -19.375 -14.836 1 97.88 153 GLY B C 1
ATOM 4307 O O . GLY B 1 153 ? 5.707 -18.938 -15.844 1 97.88 153 GLY B O 1
ATOM 4308 N N . GLN B 1 154 ? 4.242 -20.328 -14.953 1 98.12 154 GLN B N 1
ATOM 4309 C CA . GLN B 1 154 ? 3.799 -20.859 -16.234 1 98.12 154 GLN B CA 1
ATOM 4310 C C . GLN B 1 154 ? 2.561 -20.125 -16.734 1 98.12 154 GLN B C 1
ATOM 4312 O O . GLN B 1 154 ? 1.522 -20.125 -16.062 1 98.12 154 GLN B O 1
ATOM 4317 N N . PRO B 1 155 ? 2.635 -19.531 -17.891 1 98.75 155 PRO B N 1
ATOM 4318 C CA . PRO B 1 155 ? 1.464 -18.812 -18.406 1 98.75 155 PRO B CA 1
ATOM 4319 C C . PRO B 1 155 ? 0.251 -19.719 -18.594 1 98.75 155 PRO B C 1
ATOM 4321 O O . PRO B 1 155 ? 0.396 -20.875 -19.016 1 98.75 155 PRO B O 1
ATOM 4324 N N . ALA B 1 156 ? -0.908 -19.266 -18.219 1 98.75 156 ALA B N 1
ATOM 4325 C CA . ALA B 1 156 ? -2.15 -19.969 -18.547 1 98.75 156 ALA B CA 1
ATOM 4326 C C . ALA B 1 156 ? -2.332 -20.094 -20.047 1 98.75 156 ALA B C 1
ATOM 4328 O O . ALA B 1 156 ? -1.613 -19.453 -20.828 1 98.75 156 ALA B O 1
ATOM 4329 N N . ASP B 1 157 ? -3.195 -21.031 -20.453 1 98.75 157 ASP B N 1
ATOM 4330 C CA . ASP B 1 157 ? -3.559 -21.109 -21.859 1 98.75 157 ASP B CA 1
ATOM 4331 C C . ASP B 1 157 ? -4.422 -19.922 -22.266 1 98.75 157 ASP B C 1
ATOM 4333 O O . ASP B 1 157 ? -5.652 -20.031 -22.312 1 98.75 157 ASP B O 1
ATOM 4337 N N . MET B 1 158 ? -3.758 -18.859 -22.656 1 98.81 158 MET B N 1
ATOM 4338 C CA . MET B 1 158 ? -4.371 -17.531 -22.719 1 98.81 158 MET B CA 1
ATOM 4339 C C . MET B 1 158 ? -5.172 -17.359 -24 1 98.81 158 MET B C 1
ATOM 4341 O O . MET B 1 158 ? -6.145 -16.609 -24.031 1 98.81 158 MET B O 1
ATOM 4345 N N . ALA B 1 159 ? -4.844 -18.031 -25.062 1 98.69 159 ALA B N 1
ATOM 4346 C CA . ALA B 1 159 ? -5.5 -17.812 -26.344 1 98.69 159 ALA B CA 1
ATOM 4347 C C . ALA B 1 159 ? -7.004 -18.047 -26.234 1 98.69 159 ALA B C 1
ATOM 4349 O O . ALA B 1 159 ? -7.797 -17.172 -26.594 1 98.69 159 ALA B O 1
ATOM 4350 N N . PRO B 1 160 ? -7.465 -19.266 -25.766 1 98.62 160 PRO B N 1
ATOM 4351 C CA . PRO B 1 160 ? -8.914 -19.453 -25.641 1 98.62 160 PRO B CA 1
ATOM 4352 C C . PRO B 1 160 ? -9.555 -18.5 -24.656 1 98.62 160 PRO B C 1
ATOM 4354 O O . PRO B 1 160 ? -10.703 -18.094 -24.844 1 98.62 160 PRO B O 1
ATOM 4357 N N . ILE B 1 161 ? -8.891 -18.078 -23.562 1 98.75 161 ILE B N 1
ATOM 4358 C CA . ILE B 1 161 ? -9.414 -17.172 -22.562 1 98.75 161 ILE B CA 1
ATOM 4359 C C . ILE B 1 161 ? -9.641 -15.797 -23.172 1 98.75 161 ILE B C 1
ATOM 4361 O O . ILE B 1 161 ? -10.711 -15.203 -23 1 98.75 161 ILE B O 1
ATOM 4365 N N . VAL B 1 162 ? -8.633 -15.312 -23.875 1 98.75 162 VAL B N 1
ATOM 4366 C CA . VAL B 1 162 ? -8.711 -13.992 -24.484 1 98.75 162 VAL B CA 1
ATOM 4367 C C . VAL B 1 162 ? -9.797 -13.984 -25.562 1 98.75 162 VAL B C 1
ATOM 4369 O O . VAL B 1 162 ? -10.523 -13 -25.719 1 98.75 162 VAL B O 1
ATOM 4372 N N . ALA B 1 163 ? -9.898 -15.102 -26.312 1 98.5 163 ALA B N 1
ATOM 4373 C CA . ALA B 1 163 ? -10.898 -15.188 -27.375 1 98.5 163 ALA B CA 1
ATOM 4374 C C . ALA B 1 163 ? -12.305 -15.023 -26.812 1 98.5 163 ALA B C 1
ATOM 4376 O O . ALA B 1 163 ? -13.102 -14.242 -27.344 1 98.5 163 ALA B O 1
ATOM 4377 N N . ILE B 1 164 ? -12.641 -15.719 -25.781 1 98.19 164 ILE B N 1
ATOM 4378 C CA . ILE B 1 164 ? -13.977 -15.633 -25.203 1 98.19 164 ILE B CA 1
ATOM 4379 C C . ILE B 1 164 ? -14.172 -14.266 -24.547 1 98.19 164 ILE B C 1
ATOM 4381 O O . ILE B 1 164 ? -15.273 -13.711 -24.578 1 98.19 164 ILE B O 1
ATOM 4385 N N . ALA B 1 165 ? -13.141 -13.711 -23.906 1 98.56 165 ALA B N 1
ATOM 4386 C CA . ALA B 1 165 ? -13.227 -12.375 -23.312 1 98.56 165 ALA B CA 1
ATOM 4387 C C . ALA B 1 165 ? -13.578 -11.328 -24.359 1 98.56 165 ALA B C 1
ATOM 4389 O O . ALA B 1 165 ? -14.43 -10.469 -24.109 1 98.56 165 ALA B O 1
ATOM 4390 N N . ARG B 1 166 ? -12.953 -11.391 -25.469 1 97.94 166 ARG B N 1
ATOM 4391 C CA . ARG B 1 166 ? -13.211 -10.445 -26.547 1 97.94 166 ARG B CA 1
ATOM 4392 C C . ARG B 1 166 ? -14.633 -10.57 -27.078 1 97.94 166 ARG B C 1
ATOM 4394 O O . ARG B 1 166 ? -15.297 -9.57 -27.328 1 97.94 166 ARG B O 1
ATOM 4401 N N . GLN B 1 167 ? -15.055 -11.781 -27.219 1 97.56 167 GLN B N 1
ATOM 4402 C CA . GLN B 1 167 ? -16.406 -12.039 -27.688 1 97.56 167 GLN B CA 1
ATOM 4403 C C . GLN B 1 167 ? -17.438 -11.406 -26.766 1 97.56 167 GLN B C 1
ATOM 4405 O O . GLN B 1 167 ? -18.5 -10.969 -27.203 1 97.56 167 GLN B O 1
ATOM 4410 N N . ARG B 1 168 ? -17.125 -11.305 -25.531 1 97.69 168 ARG B N 1
ATOM 4411 C CA . ARG B 1 168 ? -18.109 -10.875 -24.531 1 97.69 168 ARG B CA 1
ATOM 4412 C C . ARG B 1 168 ? -17.75 -9.5 -23.984 1 97.69 168 ARG B C 1
ATOM 4414 O O . ARG B 1 168 ? -18.375 -9.031 -23.031 1 97.69 168 ARG B O 1
ATOM 4421 N N . ASN B 1 169 ? -16.719 -8.859 -24.5 1 97.94 169 ASN B N 1
ATOM 4422 C CA . ASN B 1 169 ? -16.266 -7.535 -24.094 1 97.94 169 ASN B CA 1
ATOM 4423 C C . ASN B 1 169 ? -15.867 -7.508 -22.625 1 97.94 169 ASN B C 1
ATOM 4425 O O . ASN B 1 169 ? -16.344 -6.652 -21.875 1 97.94 169 ASN B O 1
ATOM 4429 N N . LEU B 1 170 ? -15.141 -8.469 -22.203 1 98.81 170 LEU B N 1
ATOM 4430 C CA . LEU B 1 170 ? -14.625 -8.57 -20.844 1 98.81 170 LEU B CA 1
ATOM 4431 C C . LEU B 1 170 ? -13.156 -8.148 -20.797 1 98.81 170 LEU B C 1
ATOM 4433 O O . LEU B 1 170 ? -12.398 -8.391 -21.734 1 98.81 170 LEU B O 1
ATOM 4437 N N . VAL B 1 171 ? -12.734 -7.5 -19.734 1 98.88 171 VAL B N 1
ATOM 4438 C CA . VAL B 1 171 ? -11.336 -7.141 -19.516 1 98.88 171 VAL B CA 1
ATOM 4439 C C . VAL B 1 171 ? -10.555 -8.359 -19.031 1 98.88 171 VAL B C 1
ATOM 4441 O O . VAL B 1 171 ? -11.039 -9.125 -18.203 1 98.88 171 VAL B O 1
ATOM 4444 N N . VAL B 1 172 ? -9.398 -8.625 -19.578 1 98.94 172 VAL B N 1
ATOM 4445 C CA . VAL B 1 172 ? -8.523 -9.695 -19.125 1 98.94 172 VAL B CA 1
ATOM 4446 C C . VAL B 1 172 ? -7.398 -9.109 -18.281 1 98.94 172 VAL B C 1
ATOM 4448 O O . VAL B 1 172 ? -6.57 -8.344 -18.781 1 98.94 172 VAL B O 1
ATOM 4451 N N . ILE B 1 173 ? -7.367 -9.414 -17.031 1 99 173 ILE B N 1
ATOM 4452 C CA . ILE B 1 173 ? -6.336 -9 -16.094 1 99 173 ILE B CA 1
ATOM 4453 C C . ILE B 1 173 ? -5.395 -10.172 -15.812 1 99 173 ILE B C 1
ATOM 4455 O O . ILE B 1 173 ? -5.781 -11.148 -15.164 1 99 173 ILE B O 1
ATOM 4459 N N . GLU B 1 174 ? -4.168 -10.078 -16.266 1 98.94 174 GLU B N 1
ATOM 4460 C CA . GLU B 1 174 ? -3.184 -11.117 -15.969 1 98.94 174 GLU B CA 1
ATOM 4461 C C . GLU B 1 174 ? -2.594 -10.938 -14.57 1 98.94 174 GLU B C 1
ATOM 4463 O O . GLU B 1 174 ? -1.941 -9.93 -14.289 1 98.94 174 GLU B O 1
ATOM 4468 N N . ASP B 1 175 ? -2.895 -11.883 -13.703 1 98.94 175 ASP B N 1
ATOM 4469 C CA . ASP B 1 175 ? -2.014 -11.977 -12.547 1 98.94 175 ASP B CA 1
ATOM 4470 C C . ASP B 1 175 ? -0.704 -12.672 -12.906 1 98.94 175 ASP B C 1
ATOM 4472 O O . ASP B 1 175 ? -0.603 -13.898 -12.828 1 98.94 175 ASP B O 1
ATOM 4476 N N . ALA B 1 176 ? 0.256 -11.914 -13.234 1 98.94 176 ALA B N 1
ATOM 4477 C CA . ALA B 1 176 ? 1.567 -12.383 -13.68 1 98.94 176 ALA B CA 1
ATOM 4478 C C . ALA B 1 176 ? 2.615 -12.188 -12.586 1 98.94 176 ALA B C 1
ATOM 4480 O O . ALA B 1 176 ? 3.812 -12.117 -12.875 1 98.94 176 ALA B O 1
ATOM 4481 N N . CYS B 1 177 ? 2.164 -12.078 -11.359 1 98.81 177 CYS B N 1
ATOM 4482 C CA . CYS B 1 177 ? 3.045 -11.781 -10.234 1 98.81 177 CYS B CA 1
ATOM 4483 C C . CYS B 1 177 ? 4.145 -12.828 -10.117 1 98.81 177 CYS B C 1
ATOM 4485 O O . CYS B 1 177 ? 5.203 -12.562 -9.547 1 98.81 177 CYS B O 1
ATOM 4487 N N . GLU B 1 178 ? 3.953 -14 -10.688 1 98.56 178 GLU B N 1
ATOM 4488 C CA . GLU B 1 178 ? 4.914 -15.086 -10.562 1 98.56 178 GLU B CA 1
ATOM 4489 C C . GLU B 1 178 ? 5.578 -15.391 -11.906 1 98.56 178 GLU B C 1
ATOM 4491 O O . GLU B 1 178 ? 6.32 -16.359 -12.031 1 98.56 178 GLU B O 1
ATOM 4496 N N . ALA B 1 179 ? 5.355 -14.531 -12.922 1 98.81 179 ALA B N 1
ATOM 4497 C CA . ALA B 1 179 ? 5.652 -15.039 -14.258 1 98.81 179 ALA B CA 1
ATOM 4498 C C . ALA B 1 179 ? 6.52 -14.047 -15.031 1 98.81 179 ALA B C 1
ATOM 4500 O O . ALA B 1 179 ? 6.488 -14.016 -16.266 1 98.81 179 ALA B O 1
ATOM 4501 N N . LEU B 1 180 ? 7.219 -13.156 -14.344 1 98.88 180 LEU B N 1
ATOM 4502 C CA . LEU B 1 180 ? 8.102 -12.242 -15.055 1 98.88 180 LEU B CA 1
ATOM 4503 C C . LEU B 1 180 ? 9.133 -13.008 -15.875 1 98.88 180 LEU B C 1
ATOM 4505 O O . LEU B 1 180 ? 9.891 -13.82 -15.336 1 98.88 180 LEU B O 1
ATOM 4509 N N . GLY B 1 181 ? 9.133 -12.789 -17.172 1 98.75 181 GLY B N 1
ATOM 4510 C CA . GLY B 1 181 ? 10.094 -13.445 -18.047 1 98.75 181 GLY B CA 1
ATOM 4511 C C . GLY B 1 181 ? 9.516 -14.656 -18.766 1 98.75 181 GLY B C 1
ATOM 4512 O O . GLY B 1 181 ? 10.164 -15.227 -19.641 1 98.75 181 GLY B O 1
ATOM 4513 N N . SER B 1 182 ? 8.32 -15.109 -18.438 1 98.69 182 SER B N 1
ATOM 4514 C CA . SER B 1 182 ? 7.699 -16.25 -19.094 1 98.69 182 SER B CA 1
ATOM 4515 C C . SER B 1 182 ? 7.109 -15.852 -20.453 1 98.69 182 SER B C 1
ATOM 4517 O O . SER B 1 182 ? 6.812 -14.68 -20.672 1 98.69 182 SER B O 1
ATOM 4519 N N . GLU B 1 183 ? 6.945 -16.828 -21.312 1 98.62 183 GLU B N 1
ATOM 4520 C CA . GLU B 1 183 ? 6.379 -16.594 -22.641 1 98.62 183 GLU B CA 1
ATOM 4521 C C . GLU B 1 183 ? 5.328 -17.641 -22.984 1 98.62 183 GLU B C 1
ATOM 4523 O O . GLU B 1 183 ? 5.562 -18.844 -22.828 1 98.62 183 GLU B O 1
ATOM 4528 N N . TYR B 1 184 ? 4.168 -17.172 -23.359 1 98.75 184 TYR B N 1
ATOM 4529 C CA . TYR B 1 184 ? 3.088 -17.984 -23.922 1 98.75 184 TYR B CA 1
ATOM 4530 C C . TYR B 1 184 ? 3.084 -17.891 -25.438 1 98.75 184 TYR B C 1
ATOM 4532 O O . TYR B 1 184 ? 2.758 -16.844 -26.016 1 98.75 184 TYR B O 1
ATOM 4540 N N . ARG B 1 185 ? 3.451 -19.016 -26.172 1 97.94 185 ARG B N 1
ATOM 4541 C CA . ARG B 1 185 ? 3.543 -19.047 -27.625 1 97.94 185 ARG B CA 1
ATOM 4542 C C . ARG B 1 185 ? 4.379 -17.891 -28.156 1 97.94 185 ARG B C 1
ATOM 4544 O O . ARG B 1 185 ? 3.941 -17.141 -29.047 1 97.94 185 ARG B O 1
ATOM 4551 N N . ASN B 1 186 ? 5.477 -17.594 -27.469 1 96.81 186 ASN B N 1
ATOM 4552 C CA . ASN B 1 186 ? 6.512 -16.625 -27.828 1 96.81 186 ASN B CA 1
ATOM 4553 C C . ASN B 1 186 ? 6.055 -15.195 -27.562 1 96.81 186 ASN B C 1
ATOM 4555 O O . ASN B 1 186 ? 6.613 -14.25 -28.125 1 96.81 186 ASN B O 1
ATOM 4559 N N . ARG B 1 187 ? 5.043 -15.086 -26.844 1 98.19 187 ARG B N 1
ATOM 4560 C CA . ARG B 1 187 ? 4.609 -13.781 -26.359 1 98.19 187 ARG B CA 1
ATOM 4561 C C . ARG B 1 187 ? 4.805 -13.648 -24.859 1 98.19 187 ARG B C 1
ATOM 4563 O O . ARG B 1 187 ? 4.41 -14.539 -24.094 1 98.19 187 ARG B O 1
ATOM 4570 N N . PRO B 1 188 ? 5.379 -12.586 -24.453 1 98.56 188 PRO B N 1
ATOM 4571 C CA . PRO B 1 188 ? 5.703 -12.445 -23.031 1 98.56 188 PRO B CA 1
ATOM 4572 C C . PRO B 1 188 ? 4.461 -12.312 -22.156 1 98.56 188 PRO B C 1
ATOM 4574 O O . PRO B 1 188 ? 3.5 -11.641 -22.531 1 98.56 188 PRO B O 1
ATOM 4577 N N . ALA B 1 189 ? 4.477 -13.086 -21 1 98.62 189 ALA B N 1
ATOM 4578 C CA . ALA B 1 189 ? 3.488 -12.789 -19.969 1 98.62 189 ALA B CA 1
ATOM 4579 C C . ALA B 1 189 ? 3.463 -11.297 -19.656 1 98.62 189 ALA B C 1
ATOM 4581 O O . ALA B 1 189 ? 4.508 -10.648 -19.609 1 98.62 189 ALA B O 1
ATOM 4582 N N . GLY B 1 190 ? 2.336 -10.727 -19.422 1 98.38 190 GLY B N 1
ATOM 4583 C CA . GLY B 1 190 ? 2.188 -9.312 -19.141 1 98.38 190 GLY B CA 1
ATOM 4584 C C . GLY B 1 190 ? 1.567 -8.539 -20.297 1 98.38 190 GLY B C 1
ATOM 4585 O O . GLY B 1 190 ? 1.096 -7.414 -20.109 1 98.38 190 GLY B O 1
ATOM 4586 N N . THR B 1 191 ? 1.547 -9.148 -21.453 1 97.69 191 THR B N 1
ATOM 4587 C CA . THR B 1 191 ? 0.983 -8.469 -22.609 1 97.69 191 THR B CA 1
ATOM 4588 C C . THR B 1 191 ? -0.042 -9.352 -23.312 1 97.69 191 THR B C 1
ATOM 4590 O O . THR B 1 191 ? -0.4 -9.102 -24.469 1 97.69 191 THR B O 1
ATOM 4593 N N . LEU B 1 192 ? -0.423 -10.43 -22.703 1 98.56 192 LEU B N 1
ATOM 4594 C CA . LEU B 1 192 ? -1.329 -11.414 -23.281 1 98.56 192 LEU B CA 1
ATOM 4595 C C . LEU B 1 192 ? -2.777 -10.953 -23.172 1 98.56 192 LEU B C 1
ATOM 4597 O O . LEU B 1 192 ? -3.615 -11.305 -24 1 98.56 192 LEU B O 1
ATOM 4601 N N . GLY B 1 193 ? -3.139 -10.258 -22.062 1 98.56 193 GLY B N 1
ATOM 4602 C CA . GLY B 1 193 ? -4.453 -9.672 -21.844 1 98.56 193 GLY B CA 1
ATOM 4603 C C . GLY B 1 193 ? -4.473 -8.164 -21.984 1 98.56 193 GLY B C 1
ATOM 4604 O O . GLY B 1 193 ? -3.789 -7.613 -22.859 1 98.56 193 GLY B O 1
ATOM 4605 N N . ASP B 1 194 ? -5.34 -7.465 -21.266 1 98.81 194 ASP B N 1
ATOM 4606 C CA . ASP B 1 194 ? -5.508 -6.02 -21.375 1 98.81 194 ASP B CA 1
ATOM 4607 C C . ASP B 1 194 ? -4.613 -5.285 -20.375 1 98.81 194 ASP B C 1
ATOM 4609 O O . ASP B 1 194 ? -4.191 -4.152 -20.625 1 98.81 194 ASP B O 1
ATOM 4613 N N . ILE B 1 195 ? -4.406 -5.852 -19.297 1 98.94 195 ILE B N 1
ATOM 4614 C CA . ILE B 1 195 ? -3.623 -5.309 -18.188 1 98.94 195 ILE B CA 1
ATOM 4615 C C . ILE B 1 195 ? -3.004 -6.449 -17.391 1 98.94 195 ILE B C 1
ATOM 4617 O O . ILE B 1 195 ? -3.566 -7.547 -17.312 1 98.94 195 ILE B O 1
ATOM 4621 N N . ALA B 1 196 ? -1.793 -6.273 -16.875 1 98.94 196 ALA B N 1
ATOM 4622 C CA . ALA B 1 196 ? -1.111 -7.32 -16.125 1 98.94 196 ALA B CA 1
ATOM 4623 C C . ALA B 1 196 ? -0.379 -6.734 -14.914 1 98.94 196 ALA B C 1
ATOM 4625 O O . ALA B 1 196 ? -0.087 -5.535 -14.883 1 98.94 196 ALA B O 1
ATOM 4626 N N . VAL B 1 197 ? -0.16 -7.566 -13.953 1 98.94 197 VAL B N 1
ATOM 4627 C CA . VAL B 1 197 ? 0.505 -7.125 -12.727 1 98.94 197 VAL B CA 1
ATOM 4628 C C . VAL B 1 197 ? 1.658 -8.07 -12.398 1 98.94 197 VAL B C 1
ATOM 4630 O O . VAL B 1 197 ? 1.512 -9.297 -12.484 1 98.94 197 VAL B O 1
ATOM 4633 N N . PHE B 1 198 ? 2.801 -7.543 -12.094 1 98.94 198 PHE B N 1
ATOM 4634 C CA . PHE B 1 198 ? 3.949 -8.266 -11.562 1 98.94 198 PHE B CA 1
ATOM 4635 C C . PHE B 1 198 ? 4.191 -7.895 -10.102 1 98.94 198 PHE B C 1
ATOM 4637 O O . PHE B 1 198 ? 3.773 -6.828 -9.648 1 98.94 198 PHE B O 1
ATOM 4644 N N . ALA B 1 199 ? 4.82 -8.758 -9.32 1 98.88 199 ALA B N 1
ATOM 4645 C CA . ALA B 1 199 ? 5.16 -8.516 -7.918 1 98.88 199 ALA B CA 1
ATOM 4646 C C . ALA B 1 199 ? 6.633 -8.82 -7.652 1 98.88 199 ALA B C 1
ATOM 4648 O O . ALA B 1 199 ? 7.242 -9.633 -8.344 1 98.88 199 ALA B O 1
ATOM 4649 N N . PHE B 1 200 ? 7.188 -8.18 -6.621 1 98.75 200 PHE B N 1
ATOM 4650 C CA . PHE B 1 200 ? 8.633 -8.219 -6.465 1 98.75 200 PHE B CA 1
ATOM 4651 C C . PHE B 1 200 ? 9.016 -8.539 -5.023 1 98.75 200 PHE B C 1
ATOM 4653 O O . PHE B 1 200 ? 9.977 -7.977 -4.488 1 98.75 200 PHE B O 1
ATOM 4660 N N . TYR B 1 201 ? 8.156 -9.344 -4.34 1 97.69 201 TYR B N 1
ATOM 4661 C CA . TYR B 1 201 ? 8.562 -9.891 -3.051 1 97.69 201 TYR B CA 1
ATOM 4662 C C . TYR B 1 201 ? 9.906 -10.602 -3.154 1 97.69 201 TYR B C 1
ATOM 4664 O O . TYR B 1 201 ? 10.32 -11 -4.246 1 97.69 201 TYR B O 1
ATOM 4672 N N . PRO B 1 202 ? 10.633 -10.812 -2.076 1 97.62 202 PRO B N 1
ATOM 4673 C CA . PRO B 1 202 ? 12.031 -11.227 -2.141 1 97.62 202 PRO B CA 1
ATOM 4674 C C . PRO B 1 202 ? 12.219 -12.594 -2.807 1 97.62 202 PRO B C 1
ATOM 4676 O O . PRO B 1 202 ? 13.305 -12.898 -3.301 1 97.62 202 PRO B O 1
ATOM 4679 N N . ASN B 1 203 ? 11.203 -13.398 -2.834 1 96.12 203 ASN B N 1
ATOM 4680 C CA . ASN B 1 203 ? 11.359 -14.75 -3.373 1 96.12 203 ASN B CA 1
ATOM 4681 C C . ASN B 1 203 ? 10.992 -14.805 -4.852 1 96.12 203 ASN B C 1
ATOM 4683 O O . ASN B 1 203 ? 11.047 -15.867 -5.469 1 96.12 203 ASN B O 1
ATOM 4687 N N . LYS B 1 204 ? 10.633 -13.695 -5.48 1 98 204 LYS B N 1
ATOM 4688 C CA . LYS B 1 204 ? 10.25 -13.633 -6.891 1 98 204 LYS B CA 1
ATOM 4689 C C . LYS B 1 204 ? 11.477 -13.625 -7.793 1 98 204 LYS B C 1
ATOM 4691 O O . LYS B 1 204 ? 12.609 -13.75 -7.312 1 98 204 LYS B O 1
ATOM 4696 N N . GLN B 1 205 ? 11.289 -13.594 -9.109 1 98.44 205 GLN B N 1
ATOM 4697 C CA . GLN B 1 205 ? 12.359 -13.594 -10.102 1 98.44 205 GLN B CA 1
ATOM 4698 C C . GLN B 1 205 ? 13.312 -12.422 -9.883 1 98.44 205 GLN B C 1
ATOM 4700 O O . GLN B 1 205 ? 14.531 -12.578 -10.008 1 98.44 205 GLN B O 1
ATOM 4705 N N . ILE B 1 206 ? 12.734 -11.273 -9.594 1 98.69 206 ILE B N 1
ATOM 4706 C CA . ILE B 1 206 ? 13.461 -10.102 -9.117 1 98.69 206 ILE B CA 1
ATOM 4707 C C . ILE B 1 206 ? 12.797 -9.562 -7.852 1 98.69 206 ILE B C 1
ATOM 4709 O O . ILE B 1 206 ? 11.695 -9.992 -7.488 1 98.69 206 ILE B O 1
ATOM 4713 N N . THR B 1 207 ? 13.523 -8.641 -7.199 1 98.69 207 THR B N 1
ATOM 4714 C CA . THR B 1 207 ? 12.898 -8.148 -5.98 1 98.69 207 THR B CA 1
ATOM 4715 C C . THR B 1 207 ? 13.148 -6.652 -5.812 1 98.69 207 THR B C 1
ATOM 4717 O O . THR B 1 207 ? 14.125 -6.121 -6.336 1 98.69 207 THR B O 1
ATOM 4720 N N . THR B 1 208 ? 12.266 -5.992 -5.18 1 98.69 208 THR B N 1
ATOM 4721 C CA . THR B 1 208 ? 12.383 -4.621 -4.695 1 98.69 208 THR B CA 1
ATOM 4722 C C . THR B 1 208 ? 12.102 -4.555 -3.195 1 98.69 208 THR B C 1
ATOM 4724 O O . THR B 1 208 ? 11.727 -3.502 -2.676 1 98.69 208 THR B O 1
ATOM 4727 N N . GLY B 1 209 ? 12.305 -5.684 -2.467 1 98 209 GLY B N 1
ATOM 4728 C CA . GLY B 1 209 ? 11.828 -5.77 -1.095 1 98 209 GLY B CA 1
ATOM 4729 C C . GLY B 1 209 ? 10.328 -5.996 -0.997 1 98 209 GLY B C 1
ATOM 4730 O O . GLY B 1 209 ? 9.875 -7.117 -0.77 1 98 209 GLY B O 1
ATOM 4731 N N . GLU B 1 210 ? 9.562 -4.992 -1.184 1 98.25 210 GLU B N 1
ATOM 4732 C CA . GLU B 1 210 ? 8.141 -4.957 -1.488 1 98.25 210 GLU B CA 1
ATOM 4733 C C . GLU B 1 210 ? 7.863 -4.148 -2.752 1 98.25 210 GLU B C 1
ATOM 4735 O O . GLU B 1 210 ? 8.531 -3.143 -3.01 1 98.25 210 GLU B O 1
ATOM 4740 N N . GLY B 1 211 ? 6.934 -4.582 -3.568 1 98.69 211 GLY B N 1
ATOM 4741 C CA . GLY B 1 211 ? 6.664 -3.797 -4.762 1 98.69 211 GLY B CA 1
ATOM 4742 C C . GLY B 1 211 ? 5.906 -4.566 -5.824 1 98.69 211 GLY B C 1
ATOM 4743 O O . GLY B 1 211 ? 5.711 -5.777 -5.703 1 98.69 211 GLY B O 1
ATOM 4744 N N . GLY B 1 212 ? 5.445 -3.848 -6.805 1 98.88 212 GLY B N 1
ATOM 4745 C CA . GLY B 1 212 ? 4.766 -4.395 -7.969 1 98.88 212 GLY B CA 1
ATOM 4746 C C . GLY B 1 212 ? 4.785 -3.461 -9.164 1 98.88 212 GLY B C 1
ATOM 4747 O O . GLY B 1 212 ? 5.316 -2.352 -9.078 1 98.88 212 GLY B O 1
ATOM 4748 N N . MET B 1 213 ? 4.332 -3.91 -10.227 1 98.94 213 MET B N 1
ATOM 4749 C CA . MET B 1 213 ? 4.242 -3.17 -11.484 1 98.94 213 MET B CA 1
ATOM 4750 C C . MET B 1 213 ? 2.975 -3.541 -12.242 1 98.94 213 MET B C 1
ATOM 4752 O O . MET B 1 213 ? 2.668 -4.723 -12.406 1 98.94 213 MET B O 1
ATOM 4756 N N . ILE B 1 214 ? 2.225 -2.551 -12.57 1 98.94 214 ILE B N 1
ATOM 4757 C CA . ILE B 1 214 ? 1.15 -2.75 -13.539 1 98.94 214 ILE B CA 1
ATOM 4758 C C . ILE B 1 214 ? 1.661 -2.447 -14.945 1 98.94 214 ILE B C 1
ATOM 4760 O O . ILE B 1 214 ? 2.357 -1.451 -15.156 1 98.94 214 ILE B O 1
ATOM 4764 N N . VAL B 1 215 ? 1.378 -3.254 -15.898 1 98.94 215 VAL B N 1
ATOM 4765 C CA . VAL B 1 215 ? 1.709 -2.939 -17.281 1 98.94 215 VAL B CA 1
ATOM 4766 C C . VAL B 1 215 ? 0.445 -2.982 -18.141 1 98.94 215 VAL B C 1
ATOM 4768 O O . VAL B 1 215 ? -0.447 -3.801 -17.891 1 98.94 215 VAL B O 1
ATOM 4771 N N . THR B 1 216 ? 0.317 -2.158 -19.094 1 98.88 216 THR B N 1
ATOM 4772 C CA . THR B 1 216 ? -0.812 -2.068 -20 1 98.88 216 THR B CA 1
ATOM 4773 C C . THR B 1 216 ? -0.43 -1.276 -21.25 1 98.88 216 THR B C 1
ATOM 4775 O O . THR B 1 216 ? 0.6 -0.6 -21.281 1 98.88 216 THR B O 1
ATOM 4778 N N . ASN B 1 217 ? -1.159 -1.462 -22.297 1 98.56 217 ASN B N 1
ATOM 4779 C CA . ASN B 1 217 ? -0.986 -0.67 -23.516 1 98.56 217 ASN B CA 1
ATOM 4780 C C . ASN B 1 217 ? -2.076 0.388 -23.641 1 98.56 217 ASN B C 1
ATOM 4782 O O . ASN B 1 217 ? -2.125 1.109 -24.641 1 98.56 217 ASN B O 1
ATOM 4786 N N . ASN B 1 218 ? -2.98 0.486 -22.672 1 98.31 218 ASN B N 1
ATOM 4787 C CA . ASN B 1 218 ? -4.098 1.424 -22.672 1 98.31 218 ASN B CA 1
ATOM 4788 C C . ASN B 1 218 ? -3.705 2.758 -22.047 1 98.31 218 ASN B C 1
ATOM 4790 O O . ASN B 1 218 ? -3.564 2.857 -20.828 1 98.31 218 ASN B O 1
ATOM 4794 N N . GLU B 1 219 ? -3.637 3.773 -22.844 1 97.38 219 GLU B N 1
ATOM 4795 C CA . GLU B 1 219 ? -3.189 5.09 -22.391 1 97.38 219 GLU B CA 1
ATOM 4796 C C . GLU B 1 219 ? -4.156 5.684 -21.375 1 97.38 219 GLU B C 1
ATOM 4798 O O . GLU B 1 219 ? -3.732 6.34 -20.422 1 97.38 219 GLU B O 1
ATOM 4803 N N . VAL B 1 220 ? -5.383 5.504 -21.625 1 97.19 220 VAL B N 1
ATOM 4804 C CA . VAL B 1 220 ? -6.402 6.031 -20.719 1 97.19 220 VAL B CA 1
ATOM 4805 C C . VAL B 1 220 ? -6.246 5.395 -19.344 1 97.19 220 VAL B C 1
ATOM 4807 O O . VAL B 1 220 ? -6.312 6.09 -18.328 1 97.19 220 VAL B O 1
ATOM 4810 N N . TRP B 1 221 ? -6.035 4.062 -19.297 1 98.19 221 TRP B N 1
ATOM 4811 C CA . TRP B 1 221 ? -5.82 3.375 -18.031 1 98.19 221 TRP B CA 1
ATOM 4812 C C . TRP B 1 221 ? -4.547 3.865 -17.344 1 98.19 221 TRP B C 1
ATOM 4814 O O . TRP B 1 221 ? -4.48 3.934 -16.125 1 98.19 221 TRP B O 1
ATOM 4824 N N . THR B 1 222 ? -3.561 4.172 -18.156 1 98 222 THR B N 1
ATOM 4825 C CA . THR B 1 222 ? -2.291 4.621 -17.594 1 98 222 THR B CA 1
ATOM 4826 C C . THR B 1 222 ? -2.488 5.875 -16.75 1 98 222 THR B C 1
ATOM 4828 O O . THR B 1 222 ? -1.997 5.953 -15.617 1 98 222 THR B O 1
ATOM 4831 N N . ALA B 1 223 ? -3.18 6.84 -17.266 1 96.44 223 ALA B N 1
ATOM 4832 C CA . ALA B 1 223 ? -3.465 8.07 -16.531 1 96.44 223 ALA B CA 1
ATOM 4833 C C . ALA B 1 223 ? -4.281 7.785 -15.273 1 96.44 223 ALA B C 1
ATOM 4835 O O . ALA B 1 223 ? -3.996 8.328 -14.203 1 96.44 223 ALA B O 1
ATOM 4836 N N . LEU B 1 224 ? -5.273 6.953 -15.414 1 97.44 224 LEU B N 1
ATOM 4837 C CA . LEU B 1 224 ? -6.121 6.559 -14.297 1 97.44 224 LEU B CA 1
ATOM 4838 C C . LEU B 1 224 ? -5.297 5.902 -13.195 1 97.44 224 LEU B C 1
ATOM 4840 O O . LEU B 1 224 ? -5.41 6.273 -12.023 1 97.44 224 LEU B O 1
ATOM 4844 N N . LEU B 1 225 ? -4.465 4.93 -13.586 1 98.56 225 LEU B N 1
ATOM 4845 C CA . LEU B 1 225 ? -3.701 4.129 -12.633 1 98.56 225 LEU B CA 1
ATOM 4846 C C . LEU B 1 225 ? -2.674 4.988 -11.906 1 98.56 225 LEU B C 1
ATOM 4848 O O . LEU B 1 225 ? -2.457 4.816 -10.703 1 98.56 225 LEU B O 1
ATOM 4852 N N . ARG B 1 226 ? -2.012 5.891 -12.594 1 97.81 226 ARG B N 1
ATOM 4853 C CA . ARG B 1 226 ? -1.066 6.809 -11.969 1 97.81 226 ARG B CA 1
ATOM 4854 C C . ARG B 1 226 ? -1.771 7.727 -10.969 1 97.81 226 ARG B C 1
ATOM 4856 O O . ARG B 1 226 ? -1.234 8.016 -9.898 1 97.81 226 ARG B O 1
ATOM 4863 N N . SER B 1 227 ? -2.969 8.18 -11.32 1 97.06 227 SER B N 1
ATOM 4864 C CA . SER B 1 227 ? -3.775 9.008 -10.43 1 97.06 227 SER B CA 1
ATOM 4865 C C . SER B 1 227 ? -4.188 8.227 -9.18 1 97.06 227 SER B C 1
ATOM 4867 O O . SER B 1 227 ? -4.02 8.711 -8.055 1 97.06 227 SER B O 1
ATOM 4869 N N . LEU B 1 228 ? -4.66 6.984 -9.367 1 98.06 228 LEU B N 1
ATOM 4870 C CA . LEU B 1 228 ? -5.168 6.156 -8.281 1 98.06 228 LEU B CA 1
ATOM 4871 C C . LEU B 1 228 ? -4.059 5.828 -7.281 1 98.06 228 LEU B C 1
ATOM 4873 O O . LEU B 1 228 ? -4.277 5.867 -6.07 1 98.06 228 LEU B O 1
ATOM 4877 N N . ARG B 1 229 ? -2.838 5.512 -7.762 1 97.38 229 ARG B N 1
ATOM 4878 C CA . ARG B 1 229 ? -1.75 5.109 -6.879 1 97.38 229 ARG B CA 1
ATOM 4879 C C . ARG B 1 229 ? -1.24 6.289 -6.059 1 97.38 229 ARG B C 1
ATOM 4881 O O . ARG B 1 229 ? -0.575 6.105 -5.039 1 97.38 229 ARG B O 1
ATOM 4888 N N . ASN B 1 230 ? -1.575 7.5 -6.508 1 96.88 230 ASN B N 1
ATOM 4889 C CA . ASN B 1 230 ? -1.057 8.727 -5.918 1 96.88 230 ASN B CA 1
ATOM 4890 C C . ASN B 1 230 ? -2.182 9.625 -5.414 1 96.88 230 ASN B C 1
ATOM 4892 O O . ASN B 1 230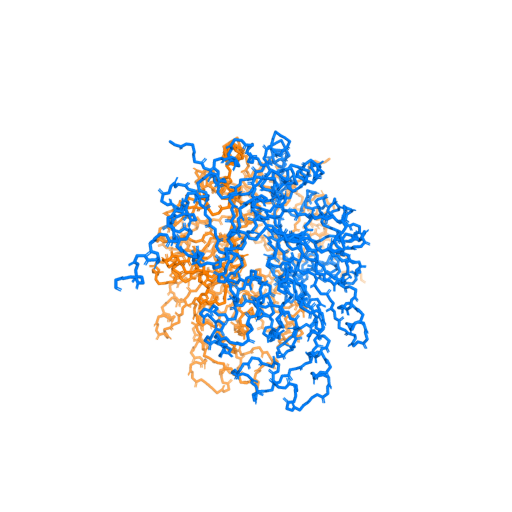 ? -2.283 10.789 -5.812 1 96.88 230 ASN B O 1
ATOM 4896 N N . GLN B 1 231 ? -3.029 9.102 -4.621 1 95.5 231 GLN B N 1
ATOM 4897 C CA . GLN B 1 231 ? -4.051 9.812 -3.863 1 95.5 231 GLN B CA 1
ATOM 4898 C C . GLN B 1 231 ? -5.121 10.391 -4.789 1 95.5 231 GLN B C 1
ATOM 4900 O O . GLN B 1 231 ? -5.781 11.375 -4.445 1 95.5 231 GLN B O 1
ATOM 4905 N N . GLY B 1 232 ? -5.266 9.898 -5.984 1 94.62 232 GLY B N 1
ATOM 4906 C CA . GLY B 1 232 ? -6.293 10.367 -6.898 1 94.62 232 GLY B CA 1
ATOM 4907 C C . GLY B 1 232 ? -5.93 11.664 -7.598 1 94.62 232 GLY B C 1
ATOM 4908 O O . GLY B 1 232 ?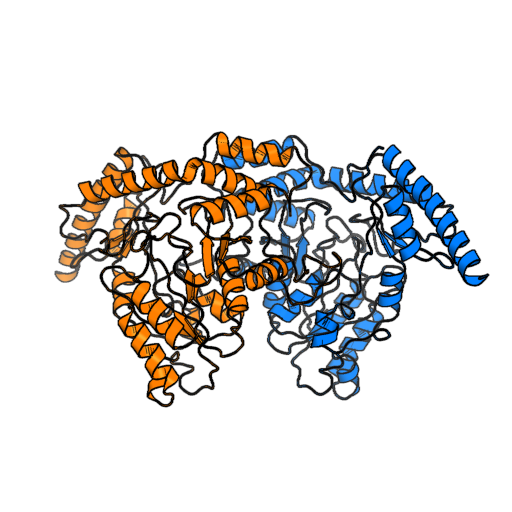 -6.793 12.32 -8.18 1 94.62 232 GLY B O 1
ATOM 4909 N N . ARG B 1 233 ? -4.641 12.078 -7.457 1 90.44 233 ARG B N 1
ATOM 4910 C CA . ARG B 1 233 ? -4.156 13.305 -8.078 1 90.44 233 ARG B CA 1
ATOM 4911 C C . ARG B 1 233 ? -4.02 13.141 -9.594 1 90.44 233 ARG B C 1
ATOM 4913 O O . ARG B 1 233 ? -3.521 12.117 -10.062 1 90.44 233 ARG B O 1
ATOM 4920 N N . ASP B 1 234 ? -4.551 14.023 -10.375 1 80.5 234 ASP B N 1
ATOM 4921 C CA . ASP B 1 234 ? -4.398 13.961 -11.828 1 80.5 234 ASP B CA 1
ATOM 4922 C C . ASP B 1 234 ? -3.053 14.531 -12.266 1 80.5 234 ASP B C 1
ATOM 4924 O O . ASP B 1 234 ? -2.498 15.406 -11.602 1 80.5 234 ASP B O 1
ATOM 4928 N N . VAL B 1 235 ? -2.34 13.914 -13.219 1 60.88 235 VAL B N 1
ATOM 4929 C CA . VAL B 1 235 ? -1.011 14.273 -13.703 1 60.88 235 VAL B CA 1
ATOM 4930 C C . VAL B 1 235 ? -1.032 15.688 -14.281 1 60.88 235 VAL B C 1
ATOM 4932 O O . VAL B 1 235 ? -0.047 16.422 -14.18 1 60.88 235 VAL B O 1
ATOM 4935 N N . PHE B 1 236 ? -1.992 15.969 -15.094 1 48.09 236 PHE B N 1
ATOM 4936 C CA . PHE B 1 236 ? -1.923 17.234 -15.836 1 48.09 236 PHE B CA 1
ATOM 4937 C C . PHE B 1 236 ? -2.135 18.406 -14.898 1 48.09 236 PHE B C 1
ATOM 4939 O O . PHE B 1 236 ? -1.632 19.516 -15.156 1 48.09 236 PHE B O 1
ATOM 4946 N N . ASP B 1 237 ? -3.271 18.375 -14.266 1 50.56 237 ASP B N 1
ATOM 4947 C CA . ASP B 1 237 ? -3.629 19.641 -13.617 1 50.56 237 ASP B CA 1
ATOM 4948 C C . ASP B 1 237 ? -2.816 19.844 -12.344 1 50.56 237 ASP B C 1
ATOM 4950 O O . ASP B 1 237 ? -2.037 18.984 -11.945 1 50.56 237 ASP B O 1
ATOM 4954 N N . ALA B 1 238 ? -3.217 20.656 -11.438 1 52.31 238 ALA B N 1
ATOM 4955 C CA . ALA B 1 238 ? -2.625 21.297 -10.266 1 52.31 238 ALA B CA 1
ATOM 4956 C C . ALA B 1 238 ? -2.449 20.297 -9.125 1 52.31 238 ALA B C 1
ATOM 4958 O O . ALA B 1 238 ? -3.318 19.453 -8.898 1 52.31 238 ALA B O 1
ATOM 4959 N N . TRP B 1 239 ? -1.206 19.938 -8.859 1 50.66 239 TRP B N 1
ATOM 4960 C CA . TRP B 1 239 ? -0.757 19.219 -7.676 1 50.66 239 TRP B CA 1
ATOM 4961 C C . TRP B 1 239 ? -1.781 19.312 -6.551 1 50.66 239 TRP B C 1
ATOM 4963 O O . TRP B 1 239 ? -1.743 18.531 -5.598 1 50.66 239 TRP B O 1
ATOM 4973 N N . LEU B 1 240 ? -2.842 20 -6.852 1 64.81 240 LEU B N 1
ATOM 4974 C CA . LEU B 1 240 ? -3.674 20.312 -5.695 1 64.81 240 LEU B CA 1
ATOM 4975 C C . LEU B 1 240 ? -5.074 19.734 -5.855 1 64.81 240 LEU B C 1
ATOM 4977 O O . LEU B 1 240 ? -5.855 19.719 -4.902 1 64.81 240 LEU B O 1
ATOM 4981 N N . ASN B 1 241 ? -5.277 19 -7.039 1 77.38 241 ASN B N 1
ATOM 4982 C CA . ASN B 1 241 ? -6.656 18.562 -7.23 1 77.38 241 ASN B CA 1
ATOM 4983 C C . ASN B 1 241 ? -6.773 17.047 -7.203 1 77.38 241 ASN B C 1
ATOM 4985 O O . ASN B 1 241 ? -6.105 16.359 -7.977 1 77.38 241 ASN B O 1
ATOM 4989 N N . HIS B 1 242 ? -7.578 16.641 -6.332 1 84.5 242 HIS B N 1
ATOM 4990 C CA . HIS B 1 242 ? -7.957 15.234 -6.23 1 84.5 242 HIS B CA 1
ATOM 4991 C C . HIS B 1 242 ? -9.297 14.977 -6.914 1 84.5 242 HIS B C 1
ATOM 4993 O O . HIS B 1 242 ? -10.352 15.289 -6.363 1 84.5 242 HIS B O 1
ATOM 4999 N N . THR B 1 243 ? -9.258 14.266 -8.055 1 86.25 243 THR B N 1
ATOM 5000 C CA . THR B 1 243 ? -10.438 14.156 -8.914 1 86.25 243 THR B CA 1
ATOM 5001 C C . THR B 1 243 ? -11.164 12.844 -8.672 1 86.25 243 THR B C 1
ATOM 5003 O O . THR B 1 243 ? -12.305 12.672 -9.102 1 86.25 243 THR B O 1
ATOM 5006 N N . ARG B 1 244 ? -10.461 11.969 -7.965 1 91.94 244 ARG B N 1
ATOM 5007 C CA . ARG B 1 244 ? -11.07 10.672 -7.68 1 91.94 244 ARG B CA 1
ATOM 5008 C C . ARG B 1 244 ? -10.578 10.117 -6.348 1 91.94 244 ARG B C 1
ATOM 5010 O O . ARG B 1 244 ? -9.617 10.633 -5.773 1 91.94 244 ARG B O 1
ATOM 5017 N N . LEU B 1 245 ? -11.312 9.148 -5.867 1 95.12 245 LEU B N 1
ATOM 5018 C CA . LEU B 1 245 ? -10.875 8.438 -4.668 1 95.12 245 LEU B CA 1
ATOM 5019 C C . LEU B 1 245 ? -9.641 7.586 -4.961 1 95.12 245 LEU B C 1
ATOM 5021 O O . LEU B 1 245 ? -9.75 6.539 -5.605 1 95.12 245 LEU B O 1
ATOM 5025 N N . GLY B 1 246 ? -8.484 8.086 -4.559 1 97.38 246 GLY B N 1
ATOM 5026 C CA . GLY B 1 246 ? -7.242 7.359 -4.777 1 97.38 246 GLY B CA 1
ATOM 5027 C C . GLY B 1 246 ? -6.648 6.793 -3.502 1 97.38 246 GLY B C 1
ATOM 5028 O O . GLY B 1 246 ? -7.25 6.898 -2.432 1 97.38 246 GLY B O 1
ATOM 5029 N N . PHE B 1 247 ? -5.547 6.129 -3.668 1 98.25 247 PHE B N 1
ATOM 5030 C CA . PHE B 1 247 ? -4.812 5.461 -2.598 1 98.25 247 PHE B CA 1
ATOM 5031 C C . PHE B 1 247 ? -3.371 5.953 -2.539 1 98.25 247 PHE B C 1
ATOM 5033 O O . PHE B 1 247 ? -2.971 6.809 -3.332 1 98.25 247 PHE B O 1
ATOM 5040 N N . ASN B 1 248 ? -2.684 5.609 -1.52 1 98.5 248 ASN B N 1
ATOM 5041 C CA . ASN B 1 248 ? -1.23 5.738 -1.542 1 98.5 248 ASN B CA 1
ATOM 5042 C C . ASN B 1 248 ? -0.553 4.387 -1.753 1 98.5 248 ASN B C 1
ATOM 5044 O O . ASN B 1 248 ? -0.157 3.729 -0.789 1 98.5 248 ASN B O 1
ATOM 5048 N N . TYR B 1 249 ? -0.424 4.035 -3.031 1 98.75 249 TYR B N 1
ATOM 5049 C CA . TYR B 1 249 ? 0.216 2.783 -3.416 1 98.75 249 TYR B CA 1
ATOM 5050 C C . TYR B 1 249 ? 1.567 3.041 -4.074 1 98.75 249 TYR B C 1
ATOM 5052 O O . TYR B 1 249 ? 1.998 2.279 -4.941 1 98.75 249 TYR B O 1
ATOM 5060 N N . ARG B 1 250 ? 2.238 4.094 -3.705 1 98.5 250 ARG B N 1
ATOM 5061 C CA . ARG B 1 250 ? 3.492 4.5 -4.332 1 98.5 250 ARG B CA 1
ATOM 5062 C C . ARG B 1 250 ? 4.633 3.574 -3.924 1 98.5 250 ARG B C 1
ATOM 5064 O O . ARG B 1 250 ? 4.695 3.125 -2.779 1 98.5 250 ARG B O 1
ATOM 5071 N N . LEU B 1 251 ? 5.469 3.281 -4.84 1 98.69 251 LEU B N 1
ATOM 5072 C CA . LEU B 1 251 ? 6.766 2.662 -4.59 1 98.69 251 LEU B CA 1
ATOM 5073 C C . LEU B 1 251 ? 7.836 3.719 -4.344 1 98.69 251 LEU B C 1
ATOM 5075 O O . LEU B 1 251 ? 7.902 4.723 -5.059 1 98.69 251 LEU B O 1
ATOM 5079 N N . ASP B 1 252 ? 8.656 3.576 -3.311 1 98.56 252 ASP B N 1
ATOM 5080 C CA . ASP B 1 252 ? 9.68 4.578 -3.014 1 98.56 252 ASP B CA 1
ATOM 5081 C C . ASP B 1 252 ? 10.891 4.41 -3.926 1 98.56 252 ASP B C 1
ATOM 5083 O O . ASP B 1 252 ? 11.031 3.385 -4.598 1 98.56 252 ASP B O 1
ATOM 5087 N N . GLU B 1 253 ? 11.766 5.391 -3.924 1 98.75 253 GLU B N 1
ATOM 5088 C CA . GLU B 1 253 ? 12.914 5.438 -4.828 1 98.75 253 GLU B CA 1
ATOM 5089 C C . GLU B 1 253 ? 13.945 4.371 -4.469 1 98.75 253 GLU B C 1
ATOM 5091 O O . GLU B 1 253 ? 14.641 3.854 -5.344 1 98.75 253 GLU B O 1
ATOM 5096 N N . LEU B 1 254 ? 14.102 4.012 -3.189 1 98.75 254 LEU B N 1
ATOM 5097 C CA . LEU B 1 254 ? 15.039 2.967 -2.797 1 98.75 254 LEU B CA 1
ATOM 5098 C C . LEU B 1 254 ? 14.664 1.631 -3.43 1 98.75 254 LEU B C 1
ATOM 5100 O O . LEU B 1 254 ? 15.508 0.976 -4.051 1 98.75 254 LEU B O 1
ATOM 5104 N N . SER B 1 255 ? 13.414 1.245 -3.279 1 98.88 255 SER B N 1
ATOM 5105 C CA . SER B 1 255 ? 12.906 0.009 -3.865 1 98.88 255 SER B CA 1
ATOM 5106 C C . SER B 1 255 ? 13 0.04 -5.387 1 98.88 255 SER B C 1
ATOM 5108 O O . SER B 1 255 ? 13.359 -0.96 -6.012 1 98.88 255 SER B O 1
ATOM 5110 N N . ALA B 1 256 ? 12.648 1.201 -5.957 1 98.94 256 ALA B N 1
ATOM 5111 C CA . ALA B 1 256 ? 12.711 1.333 -7.41 1 98.94 256 ALA B CA 1
ATOM 5112 C C . ALA B 1 256 ? 14.133 1.161 -7.922 1 98.94 256 ALA B C 1
ATOM 5114 O O . ALA B 1 256 ? 14.359 0.542 -8.961 1 98.94 256 ALA B O 1
ATOM 5115 N N . ALA B 1 257 ? 15.094 1.763 -7.23 1 98.88 257 ALA B N 1
ATOM 5116 C CA . ALA B 1 257 ? 16.5 1.622 -7.609 1 98.88 257 ALA B CA 1
ATOM 5117 C C . ALA B 1 257 ? 16.938 0.162 -7.559 1 98.88 257 ALA B C 1
ATOM 5119 O O . ALA B 1 257 ? 17.672 -0.305 -8.43 1 98.88 257 ALA B O 1
ATOM 5120 N N . LEU B 1 258 ? 16.531 -0.527 -6.508 1 98.88 258 LEU B N 1
ATOM 5121 C CA . LEU B 1 258 ? 16.781 -1.962 -6.422 1 98.88 258 LEU B CA 1
ATOM 5122 C C . LEU B 1 258 ? 16.203 -2.686 -7.641 1 98.88 258 LEU B C 1
ATOM 5124 O O . LEU B 1 258 ? 16.891 -3.516 -8.25 1 98.88 258 LEU B O 1
ATOM 5128 N N . GLY B 1 259 ? 14.969 -2.361 -8.008 1 98.88 259 GLY B N 1
ATOM 5129 C CA . GLY B 1 259 ? 14.336 -2.947 -9.172 1 98.88 259 GLY B CA 1
ATOM 5130 C C . GLY B 1 259 ? 15.086 -2.668 -10.461 1 98.88 259 GLY B C 1
ATOM 5131 O O . GLY B 1 259 ? 15.227 -3.551 -11.312 1 98.88 259 GLY B O 1
ATOM 5132 N N . CYS B 1 260 ? 15.531 -1.425 -10.602 1 98.88 260 CYS B N 1
ATOM 5133 C CA . CYS B 1 260 ? 16.297 -1.056 -11.789 1 98.88 260 CYS B CA 1
ATOM 5134 C C . CYS B 1 260 ? 17.547 -1.92 -11.93 1 98.88 260 CYS B C 1
ATOM 5136 O O . CYS B 1 260 ? 17.828 -2.426 -13.008 1 98.88 260 CYS B O 1
ATOM 5138 N N . ALA B 1 261 ? 18.266 -2.055 -10.828 1 98.88 261 ALA B N 1
ATOM 5139 C CA . ALA B 1 261 ? 19.484 -2.861 -10.844 1 98.88 261 ALA B CA 1
ATOM 5140 C C . ALA B 1 261 ? 19.172 -4.32 -11.164 1 98.88 261 ALA B C 1
ATOM 5142 O O . ALA B 1 261 ? 19.891 -4.969 -11.922 1 98.88 261 ALA B O 1
ATOM 5143 N N . GLN B 1 262 ? 18.125 -4.875 -10.578 1 98.81 262 GLN B N 1
ATOM 5144 C CA . GLN B 1 262 ? 17.703 -6.25 -10.836 1 98.81 262 GLN B CA 1
ATOM 5145 C C . GLN B 1 262 ? 17.312 -6.441 -12.297 1 98.81 262 GLN B C 1
ATOM 5147 O O . GLN B 1 262 ? 17.641 -7.461 -12.898 1 98.81 262 GLN B O 1
ATOM 5152 N N . MET B 1 263 ? 16.625 -5.445 -12.844 1 98.88 263 MET B N 1
ATOM 5153 C CA . MET B 1 263 ? 16.188 -5.543 -14.234 1 98.88 263 MET B CA 1
ATOM 5154 C C . MET B 1 263 ? 17.375 -5.535 -15.188 1 98.88 263 MET B C 1
ATOM 5156 O O . MET B 1 263 ? 17.344 -6.176 -16.234 1 98.88 263 MET B O 1
ATOM 5160 N N . GLN B 1 264 ? 18.391 -4.816 -14.828 1 98.44 264 GLN B N 1
ATOM 5161 C CA . GLN B 1 264 ? 19.609 -4.828 -15.633 1 98.44 264 GLN B CA 1
ATOM 5162 C C . GLN B 1 264 ? 20.219 -6.227 -15.695 1 98.44 264 GLN B C 1
ATOM 5164 O O . GLN B 1 264 ? 20.875 -6.578 -16.672 1 98.44 264 GLN B O 1
ATOM 5169 N N . ARG B 1 265 ? 19.922 -7.043 -14.695 1 98.44 265 ARG B N 1
ATOM 5170 C CA . ARG B 1 265 ? 20.469 -8.391 -14.586 1 98.44 265 ARG B CA 1
ATOM 5171 C C . ARG B 1 265 ? 19.406 -9.438 -14.891 1 98.44 265 ARG B C 1
ATOM 5173 O O . ARG B 1 265 ? 19.594 -10.625 -14.594 1 98.44 265 ARG B O 1
ATOM 5180 N N . ILE B 1 266 ? 18.375 -9.086 -15.484 1 98.69 266 ILE B N 1
ATOM 5181 C CA . ILE B 1 266 ? 17.156 -9.898 -15.555 1 98.69 266 ILE B CA 1
ATOM 5182 C C . ILE B 1 266 ? 17.469 -11.211 -16.281 1 98.69 266 ILE B C 1
ATOM 5184 O O . ILE B 1 266 ? 17.031 -12.281 -15.859 1 98.69 266 ILE B O 1
ATOM 5188 N N . HIS B 1 267 ? 18.219 -11.211 -17.344 1 98.44 267 HIS B N 1
ATOM 5189 C CA . HIS B 1 267 ? 18.516 -12.43 -18.109 1 98.44 267 HIS B CA 1
ATOM 5190 C C . HIS B 1 267 ? 19.359 -13.391 -17.297 1 98.44 267 HIS B C 1
ATOM 5192 O O . HIS B 1 267 ? 19.141 -14.602 -17.328 1 98.44 267 HIS B O 1
ATOM 5198 N N . GLU B 1 268 ? 20.312 -12.844 -16.594 1 98.56 268 GLU B N 1
ATOM 5199 C CA . GLU B 1 268 ? 21.141 -13.641 -15.703 1 98.56 268 GLU B CA 1
ATOM 5200 C C . GLU B 1 268 ? 20.297 -14.289 -14.609 1 98.56 268 GLU B C 1
ATOM 5202 O O . GLU B 1 268 ? 20.453 -15.484 -14.328 1 98.56 268 GLU B O 1
ATOM 5207 N N . LEU B 1 269 ? 19.453 -13.5 -14.008 1 98.75 269 LEU B N 1
ATOM 5208 C CA . LEU B 1 269 ? 18.641 -13.969 -12.898 1 98.75 269 LEU B CA 1
ATOM 5209 C C . LEU B 1 269 ? 17.703 -15.094 -13.344 1 98.75 269 LEU B C 1
ATOM 5211 O O . LEU B 1 269 ? 17.578 -16.109 -12.656 1 98.75 269 LEU B O 1
ATOM 5215 N N . LEU B 1 270 ? 17.078 -14.914 -14.469 1 98.75 270 LEU B N 1
ATOM 5216 C CA . LEU B 1 270 ? 16.172 -15.93 -15.008 1 98.75 270 LEU B CA 1
ATOM 5217 C C . LEU B 1 270 ? 16.938 -17.203 -15.359 1 98.75 270 LEU B C 1
ATOM 5219 O O . LEU B 1 270 ? 16.453 -18.312 -15.109 1 98.75 270 LEU B O 1
ATOM 5223 N N . ALA B 1 271 ? 18.141 -17.078 -15.914 1 98.69 271 ALA B N 1
ATOM 5224 C CA . ALA B 1 271 ? 18.953 -18.234 -16.297 1 98.69 271 ALA B CA 1
ATOM 5225 C C . ALA B 1 271 ? 19.375 -19.031 -15.078 1 98.69 271 ALA B C 1
ATOM 5227 O O . ALA B 1 271 ? 19.406 -20.266 -15.117 1 98.69 271 ALA B O 1
ATOM 5228 N N . LYS B 1 272 ? 19.766 -18.344 -14.039 1 98.75 272 LYS B N 1
ATOM 5229 C CA . LYS B 1 272 ? 20.172 -19.016 -12.805 1 98.75 272 LYS B CA 1
ATOM 5230 C C . LYS B 1 272 ? 19.031 -19.844 -12.234 1 98.75 272 LYS B C 1
ATOM 5232 O O . LYS B 1 272 ? 19.234 -20.969 -11.781 1 98.75 272 LYS B O 1
ATOM 5237 N N . ARG B 1 273 ? 17.859 -19.312 -12.211 1 98.75 273 ARG B N 1
ATOM 5238 C CA . ARG B 1 273 ? 16.688 -20.047 -11.719 1 98.75 273 ARG B CA 1
ATOM 5239 C C . ARG B 1 273 ? 16.391 -21.266 -12.586 1 98.75 273 ARG B C 1
ATOM 5241 O O . ARG B 1 273 ? 16.062 -22.328 -12.078 1 98.75 273 ARG B O 1
ATOM 5248 N N . ALA B 1 274 ? 16.5 -21.062 -13.891 1 98.69 274 ALA B N 1
ATOM 5249 C CA . ALA B 1 274 ? 16.312 -22.172 -14.82 1 98.69 274 ALA B CA 1
ATOM 5250 C C . ALA B 1 274 ? 17.312 -23.297 -14.57 1 98.69 274 ALA B C 1
ATOM 5252 O O . ALA B 1 274 ? 16.984 -24.469 -14.672 1 98.69 274 ALA B O 1
ATOM 5253 N N . GLN B 1 275 ? 18.5 -22.922 -14.281 1 98.75 275 GLN B N 1
ATOM 5254 C CA . GLN B 1 275 ? 19.547 -23.891 -13.992 1 98.75 275 GLN B CA 1
ATOM 5255 C C . GLN B 1 275 ? 19.219 -24.703 -12.742 1 98.75 275 GLN B C 1
ATOM 5257 O O . GLN B 1 275 ? 19.391 -25.922 -12.727 1 98.75 275 GLN B O 1
ATOM 5262 N N . VAL B 1 276 ? 18.812 -24.031 -11.695 1 98.81 276 VAL B N 1
ATOM 5263 C CA . VAL B 1 276 ? 18.453 -24.719 -10.461 1 98.81 276 VAL B CA 1
ATOM 5264 C C . VAL B 1 276 ? 17.297 -25.672 -10.734 1 98.81 276 VAL B C 1
ATOM 5266 O O . VAL B 1 276 ? 17.312 -26.812 -10.266 1 98.81 276 VAL B O 1
ATOM 5269 N N . ALA B 1 277 ? 16.281 -25.234 -11.484 1 98.81 277 ALA B N 1
ATOM 5270 C CA . ALA B 1 277 ? 15.164 -26.109 -11.844 1 98.81 277 ALA B CA 1
ATOM 5271 C C . ALA B 1 277 ? 15.648 -27.328 -12.617 1 98.81 277 ALA B C 1
ATOM 5273 O O . ALA B 1 277 ? 15.148 -28.438 -12.414 1 98.81 277 ALA B O 1
ATOM 5274 N N . ALA B 1 278 ? 16.609 -27.125 -13.461 1 98.69 278 ALA B N 1
ATOM 5275 C CA . ALA B 1 278 ? 17.172 -28.219 -14.25 1 98.69 278 ALA B CA 1
ATOM 5276 C C . ALA B 1 278 ? 17.859 -29.25 -13.352 1 98.69 278 ALA B C 1
ATOM 5278 O O . ALA B 1 278 ? 17.75 -30.469 -13.594 1 98.69 278 ALA B O 1
ATOM 5279 N N . TRP B 1 279 ? 18.594 -28.766 -12.344 1 98.81 279 TRP B N 1
ATOM 5280 C CA . TRP B 1 279 ? 19.219 -29.672 -11.391 1 98.81 279 TRP B CA 1
ATOM 5281 C C . TRP B 1 279 ? 18.172 -30.547 -10.703 1 98.81 279 TRP B C 1
ATOM 5283 O O . TRP B 1 279 ? 18.328 -31.75 -10.578 1 98.81 279 TRP B O 1
ATOM 5293 N N . TYR B 1 280 ? 17.109 -29.922 -10.211 1 98.81 280 TYR B N 1
ATOM 5294 C CA . TYR B 1 280 ? 16.031 -30.672 -9.555 1 98.81 280 TYR B CA 1
ATOM 5295 C C . TYR B 1 280 ? 15.422 -31.688 -10.508 1 98.81 280 TYR B C 1
ATOM 5297 O O . TYR B 1 280 ? 15.203 -32.844 -10.133 1 98.81 280 TYR B O 1
ATOM 5305 N N . ASN B 1 281 ? 15.117 -31.234 -11.734 1 98.56 281 ASN B N 1
ATOM 5306 C CA . ASN B 1 281 ? 14.523 -32.125 -12.734 1 98.56 281 ASN B CA 1
ATOM 5307 C C . ASN B 1 281 ? 15.383 -33.344 -12.969 1 98.56 281 ASN B C 1
ATOM 5309 O O . ASN B 1 281 ? 14.859 -34.469 -13.086 1 98.56 281 ASN B O 1
ATOM 5313 N N . GLU B 1 282 ? 16.625 -33.125 -13.055 1 98.38 282 GLU B N 1
ATOM 5314 C CA . GLU B 1 282 ? 17.562 -34.219 -13.297 1 98.38 282 GLU B CA 1
ATOM 5315 C C . GLU B 1 282 ? 17.609 -35.188 -12.117 1 98.38 282 GLU B C 1
ATOM 5317 O O . GLU B 1 282 ? 17.5 -36.406 -12.297 1 98.38 282 GLU B O 1
ATOM 5322 N N . ARG B 1 283 ? 17.688 -34.688 -10.945 1 98.25 283 ARG B N 1
ATOM 5323 C CA . ARG B 1 283 ? 17.906 -35.5 -9.75 1 98.25 283 ARG B CA 1
ATOM 5324 C C . ARG B 1 283 ? 16.641 -36.25 -9.359 1 98.25 283 ARG B C 1
ATOM 5326 O O . ARG B 1 283 ? 16.703 -37.312 -8.742 1 98.25 283 ARG B O 1
ATOM 5333 N N . LEU B 1 284 ? 15.492 -35.688 -9.711 1 98.19 284 LEU B N 1
ATOM 5334 C CA . LEU B 1 284 ? 14.234 -36.25 -9.25 1 98.19 284 LEU B CA 1
ATOM 5335 C C . LEU B 1 284 ? 13.57 -37.062 -10.359 1 98.19 284 LEU B C 1
ATOM 5337 O O . LEU B 1 284 ? 12.453 -37.562 -10.188 1 98.19 284 LEU B O 1
ATOM 5341 N N . ALA B 1 285 ? 14.273 -37.25 -11.445 1 97.06 285 ALA B N 1
ATOM 5342 C CA . ALA B 1 285 ? 13.719 -37.906 -12.625 1 97.06 285 ALA B CA 1
ATOM 5343 C C . ALA B 1 285 ? 13.328 -39.344 -12.328 1 97.06 285 ALA B C 1
ATOM 5345 O O . ALA B 1 285 ? 12.367 -39.875 -12.891 1 97.06 285 ALA B O 1
ATOM 5346 N N . ASP B 1 286 ? 13.984 -40 -11.359 1 95.56 286 ASP B N 1
ATOM 5347 C CA . ASP B 1 286 ? 13.781 -41.438 -11.148 1 95.56 286 ASP B CA 1
ATOM 5348 C C . ASP B 1 286 ? 13.016 -41.688 -9.852 1 95.56 286 ASP B C 1
ATOM 5350 O O . ASP B 1 286 ? 12.922 -42.844 -9.398 1 95.56 286 ASP B O 1
ATOM 5354 N N . VAL B 1 287 ? 12.57 -40.656 -9.32 1 96.44 287 VAL B N 1
ATOM 5355 C CA . VAL B 1 287 ? 11.82 -40.812 -8.078 1 96.44 287 VAL B CA 1
ATOM 5356 C C . VAL B 1 287 ? 10.352 -41.094 -8.391 1 96.44 287 VAL B C 1
ATOM 5358 O O . VAL B 1 287 ? 9.609 -40.156 -8.719 1 96.44 287 VAL B O 1
ATOM 5361 N N . GLU B 1 288 ? 9.836 -42.25 -8.195 1 94.19 288 GLU B N 1
ATOM 5362 C CA . GLU B 1 288 ? 8.516 -42.688 -8.641 1 94.19 288 GLU B CA 1
ATOM 5363 C C . GLU B 1 288 ? 7.406 -41.969 -7.871 1 94.19 288 GLU B C 1
ATOM 5365 O O . GLU B 1 288 ? 6.336 -41.719 -8.422 1 94.19 288 GLU B O 1
ATOM 5370 N N . LEU B 1 289 ? 7.602 -41.625 -6.648 1 96.38 289 LEU B N 1
ATOM 5371 C CA . LEU B 1 289 ? 6.562 -41.094 -5.781 1 96.38 289 LEU B CA 1
ATOM 5372 C C . LEU B 1 289 ? 6.441 -39.594 -5.957 1 96.38 289 LEU B C 1
ATOM 5374 O O . LEU B 1 289 ? 5.691 -38.938 -5.23 1 96.38 289 LEU B O 1
ATOM 5378 N N . ILE B 1 290 ? 7.211 -39.125 -6.945 1 96.94 290 ILE B N 1
ATOM 5379 C CA . ILE B 1 290 ? 7.203 -37.656 -7.184 1 96.94 290 ILE B CA 1
ATOM 5380 C C . ILE B 1 290 ? 6.793 -37.375 -8.625 1 96.94 290 ILE B C 1
ATOM 5382 O O . ILE B 1 290 ? 7.238 -38.062 -9.547 1 96.94 290 ILE B O 1
ATOM 5386 N N . GLU B 1 291 ? 5.867 -36.5 -8.773 1 97.44 291 GLU B N 1
ATOM 5387 C CA . GLU B 1 291 ? 5.621 -35.906 -10.07 1 97.44 291 GLU B CA 1
ATOM 5388 C C . GLU B 1 291 ? 6.305 -34.562 -10.188 1 97.44 291 GLU B C 1
ATOM 5390 O O . GLU B 1 291 ? 6.02 -33.625 -9.406 1 97.44 291 GLU B O 1
ATOM 5395 N N . ARG B 1 292 ? 7.254 -34.438 -11.086 1 97.62 292 ARG B N 1
ATOM 5396 C CA . ARG B 1 292 ? 7.949 -33.188 -11.32 1 97.62 292 ARG B CA 1
ATOM 5397 C C . ARG B 1 292 ? 7.043 -32.188 -12.047 1 97.62 292 ARG B C 1
ATOM 5399 O O . ARG B 1 292 ? 5.996 -32.562 -12.578 1 97.62 292 ARG B O 1
ATOM 5406 N N . PRO B 1 293 ? 7.375 -30.859 -12.023 1 96.75 293 PRO B N 1
ATOM 5407 C CA . PRO B 1 293 ? 6.562 -29.875 -12.75 1 96.75 293 PRO B CA 1
ATOM 5408 C C . PRO B 1 293 ? 6.438 -30.203 -14.234 1 96.75 293 PRO B C 1
ATOM 5410 O O . PRO B 1 293 ? 7.406 -30.641 -14.867 1 96.75 293 PRO B O 1
ATOM 5413 N N . ILE B 1 294 ? 5.242 -30.062 -14.719 1 94.69 294 ILE B N 1
ATOM 5414 C CA . ILE B 1 294 ? 4.973 -30.281 -16.141 1 94.69 294 ILE B CA 1
ATOM 5415 C C . ILE B 1 294 ? 4.887 -28.938 -16.859 1 94.69 294 ILE B C 1
ATOM 5417 O O . ILE B 1 294 ? 4.203 -28.031 -16.406 1 94.69 294 ILE B O 1
ATOM 5421 N N . ILE B 1 295 ? 5.578 -28.797 -17.922 1 96.75 295 ILE B N 1
ATOM 5422 C CA . ILE B 1 295 ? 5.562 -27.594 -18.734 1 96.75 295 ILE B CA 1
ATOM 5423 C C . ILE B 1 295 ? 4.684 -27.797 -19.969 1 96.75 295 ILE B C 1
ATOM 5425 O O . ILE B 1 295 ? 4.906 -28.719 -20.75 1 96.75 295 ILE B O 1
ATOM 5429 N N . SER B 1 296 ? 3.705 -26.984 -20.078 1 97.06 296 SER B N 1
ATOM 5430 C CA . SER B 1 296 ? 2.766 -27.078 -21.188 1 97.06 296 SER B CA 1
ATOM 5431 C C . SER B 1 296 ? 3.453 -26.781 -22.516 1 97.06 296 SER B C 1
ATOM 5433 O O . SER B 1 296 ? 4.414 -26 -22.562 1 97.06 296 SER B O 1
ATOM 5435 N N . ALA B 1 297 ? 2.861 -27.328 -23.594 1 96.5 297 ALA B N 1
ATOM 5436 C CA . ALA B 1 297 ? 3.379 -27.094 -24.938 1 96.5 297 ALA B CA 1
ATOM 5437 C C . ALA B 1 297 ? 3.197 -25.625 -25.344 1 96.5 297 ALA B C 1
ATOM 5439 O O . ALA B 1 297 ? 3.906 -25.125 -26.219 1 96.5 297 ALA B O 1
ATOM 5440 N N . THR B 1 298 ? 2.301 -24.938 -24.688 1 97.5 298 THR B N 1
ATOM 5441 C CA . THR B 1 298 ? 2.031 -23.531 -25.016 1 97.5 298 THR B CA 1
ATOM 5442 C C . THR B 1 298 ? 3.051 -22.609 -24.359 1 97.5 298 THR B C 1
ATOM 5444 O O . THR B 1 298 ? 3.117 -21.422 -24.672 1 97.5 298 THR B O 1
ATOM 5447 N N . THR B 1 299 ? 3.844 -23.141 -23.453 1 98.12 299 THR B N 1
ATOM 5448 C CA . THR B 1 299 ? 4.863 -22.359 -22.766 1 98.12 299 THR B CA 1
ATOM 5449 C C . THR B 1 299 ? 6.168 -22.359 -23.562 1 98.12 299 THR B C 1
ATOM 5451 O O . THR B 1 299 ? 6.879 -23.359 -23.594 1 98.12 299 THR B O 1
ATOM 5454 N N . ALA B 1 300 ? 6.438 -21.266 -24.188 1 97.69 300 ALA B N 1
ATOM 5455 C CA . ALA B 1 300 ? 7.672 -21.156 -24.953 1 97.69 300 ALA B CA 1
ATOM 5456 C C . ALA B 1 300 ? 8.867 -20.922 -24.031 1 97.69 300 ALA B C 1
ATOM 5458 O O . ALA B 1 300 ? 9.992 -21.328 -24.359 1 97.69 300 ALA B O 1
ATOM 5459 N N . ARG B 1 301 ? 8.664 -20.266 -22.984 1 97.5 301 ARG B N 1
ATOM 5460 C CA . ARG B 1 301 ? 9.672 -20.016 -21.969 1 97.5 301 ARG B CA 1
ATOM 5461 C C . ARG B 1 301 ? 9.055 -20.047 -20.562 1 97.5 301 ARG B C 1
ATOM 5463 O O . ARG B 1 301 ? 8.078 -19.344 -20.297 1 97.5 301 ARG B O 1
ATOM 5470 N N . MET B 1 302 ? 9.656 -20.906 -19.766 1 97.69 302 MET B N 1
ATOM 5471 C CA . MET B 1 302 ? 9.25 -20.969 -18.359 1 97.69 302 MET B CA 1
ATOM 5472 C C . MET B 1 302 ? 10.047 -19.984 -17.516 1 97.69 302 MET B C 1
ATOM 5474 O O . MET B 1 302 ? 11.266 -19.859 -17.688 1 97.69 302 MET B O 1
ATOM 5478 N N . SER B 1 303 ? 9.391 -19.156 -16.719 1 98.12 303 SER B N 1
ATOM 5479 C CA . SER B 1 303 ? 10.031 -18.359 -15.672 1 98.12 303 SER B CA 1
ATOM 5480 C C . SER B 1 303 ? 9.836 -18.984 -14.297 1 98.12 303 SER B C 1
ATOM 5482 O O . SER B 1 303 ? 8.781 -18.844 -13.68 1 98.12 303 SER B O 1
ATOM 5484 N N . TRP B 1 304 ? 10.82 -19.547 -13.773 1 98.12 304 TRP B N 1
ATOM 5485 C CA . TRP B 1 304 ? 10.711 -20.328 -12.547 1 98.12 304 TRP B CA 1
ATOM 5486 C C . TRP B 1 304 ? 10.633 -19.422 -11.32 1 98.12 304 TRP B C 1
ATOM 5488 O O . TRP B 1 304 ? 11.586 -18.719 -11.008 1 98.12 304 TRP B O 1
ATOM 5498 N N . PHE B 1 305 ? 9.523 -19.438 -10.719 1 97.06 305 PHE B N 1
ATOM 5499 C CA . PHE B 1 305 ? 9.305 -18.734 -9.461 1 97.06 305 PHE B CA 1
ATOM 5500 C C . PHE B 1 305 ? 9.602 -19.656 -8.281 1 97.06 305 PHE B C 1
ATOM 5502 O O . PHE B 1 305 ? 10.375 -19.297 -7.387 1 97.06 305 PHE B O 1
ATOM 5509 N N . VAL B 1 306 ? 9.039 -20.828 -8.273 1 97.88 306 VAL B N 1
ATOM 5510 C CA . VAL B 1 306 ? 9.195 -21.891 -7.293 1 97.88 306 VAL B CA 1
ATOM 5511 C C . VAL B 1 306 ? 9.328 -23.234 -8.008 1 97.88 306 VAL B C 1
ATOM 5513 O O . VAL B 1 306 ? 9.039 -23.344 -9.203 1 97.88 306 VAL B O 1
ATOM 5516 N N . TYR B 1 307 ? 9.859 -24.172 -7.312 1 98.56 307 TYR B N 1
ATOM 5517 C CA . TYR B 1 307 ? 9.891 -25.547 -7.781 1 98.56 307 TYR B CA 1
ATOM 5518 C C . TYR B 1 307 ? 8.984 -26.438 -6.938 1 98.56 307 TYR B C 1
ATOM 5520 O O . TYR B 1 307 ? 9.328 -26.812 -5.816 1 98.56 307 TYR B O 1
ATOM 5528 N N . VAL B 1 308 ? 7.859 -26.781 -7.547 1 98.31 308 VAL B N 1
ATOM 5529 C CA . VAL B 1 308 ? 6.805 -27.484 -6.828 1 98.31 308 VAL B CA 1
ATOM 5530 C C . VAL B 1 308 ? 6.652 -28.891 -7.387 1 98.31 308 VAL B C 1
ATOM 5532 O O . VAL B 1 308 ? 6.387 -29.078 -8.578 1 98.31 308 VAL B O 1
ATOM 5535 N N . VAL B 1 309 ? 6.785 -29.875 -6.566 1 98.38 309 VAL B N 1
ATOM 5536 C CA . VAL B 1 309 ? 6.531 -31.25 -6.953 1 98.38 309 VAL B CA 1
ATOM 5537 C C . VAL B 1 309 ? 5.191 -31.719 -6.375 1 98.38 309 VAL B C 1
ATOM 5539 O O . VAL B 1 309 ? 4.621 -31.047 -5.508 1 98.38 309 VAL B O 1
ATOM 5542 N N . ARG B 1 310 ? 4.695 -32.75 -6.891 1 98.06 310 ARG B N 1
ATOM 5543 C CA . ARG B 1 310 ? 3.508 -33.406 -6.344 1 98.06 310 ARG B CA 1
ATOM 5544 C C . ARG B 1 310 ? 3.852 -34.781 -5.762 1 98.06 310 ARG B C 1
ATOM 5546 O O . ARG B 1 310 ? 4.508 -35.594 -6.418 1 98.06 310 ARG B O 1
ATOM 5553 N N . ILE B 1 311 ? 3.467 -34.969 -4.566 1 97.81 311 ILE B N 1
ATOM 5554 C CA . ILE B 1 311 ? 3.703 -36.25 -3.881 1 97.81 311 ILE B CA 1
ATOM 5555 C C . ILE B 1 311 ? 2.602 -37.219 -4.238 1 97.81 311 ILE B C 1
ATOM 5557 O O . ILE B 1 311 ? 1.415 -36.938 -4.062 1 97.81 311 ILE B O 1
ATOM 5561 N N . LYS B 1 312 ? 2.965 -38.344 -4.699 1 95.94 312 LYS B N 1
ATOM 5562 C CA . LYS B 1 312 ? 2.012 -39.375 -5.148 1 95.94 312 LYS B CA 1
ATOM 5563 C C . LYS B 1 312 ? 1.722 -40.375 -4.047 1 95.94 312 LYS B C 1
ATOM 5565 O O . LYS B 1 312 ? 2.586 -40.656 -3.215 1 95.94 312 LYS B O 1
ATOM 5570 N N . PRO B 1 313 ? 0.489 -40.812 -4.098 1 92.5 313 PRO B N 1
ATOM 5571 C CA . PRO B 1 313 ? 0.226 -41.938 -3.215 1 92.5 313 PRO B CA 1
ATOM 5572 C C . PRO B 1 313 ? 1.153 -43.125 -3.486 1 92.5 313 PRO B C 1
ATOM 5574 O O . PRO B 1 313 ? 1.609 -43.312 -4.617 1 92.5 313 PRO B O 1
ATOM 5577 N N . PRO B 1 314 ? 1.371 -43.875 -2.41 1 93.81 314 PRO B N 1
ATOM 5578 C CA . PRO B 1 314 ? 0.757 -43.844 -1.081 1 93.81 314 PRO B CA 1
ATOM 5579 C C . PRO B 1 314 ? 1.415 -42.844 -0.147 1 93.81 314 PRO B C 1
ATOM 5581 O O . PRO B 1 314 ? 1.024 -42.719 1.018 1 93.81 314 PRO B O 1
ATOM 5584 N N . ALA B 1 315 ? 2.426 -42.094 -0.624 1 95 315 ALA B N 1
ATOM 5585 C CA . ALA B 1 315 ? 3.047 -41.094 0.24 1 95 315 ALA B CA 1
ATOM 5586 C C . ALA B 1 315 ? 2.084 -39.969 0.533 1 95 315 ALA B C 1
ATOM 5588 O O . ALA B 1 315 ? 1.309 -39.562 -0.336 1 95 315 ALA B O 1
ATOM 5589 N N . ASN B 1 316 ? 2.115 -39.531 1.74 1 95.38 316 ASN B N 1
ATOM 5590 C CA . ASN B 1 316 ? 1.319 -38.406 2.172 1 95.38 316 ASN B CA 1
ATOM 5591 C C . ASN B 1 316 ? 2.146 -37.125 2.191 1 95.38 316 ASN B C 1
ATOM 5593 O O . ASN B 1 316 ? 3.178 -37.062 2.863 1 95.38 316 ASN B O 1
ATOM 5597 N N . ARG B 1 317 ? 1.7 -36.156 1.435 1 96.69 317 ARG B N 1
ATOM 5598 C CA . ARG B 1 317 ? 2.449 -34.938 1.254 1 96.69 317 ARG B CA 1
ATOM 5599 C C . ARG B 1 317 ? 2.773 -34.281 2.598 1 96.69 317 ARG B C 1
ATOM 5601 O O . ARG B 1 317 ? 3.9 -33.844 2.824 1 96.69 317 ARG B O 1
ATOM 5608 N N . ASP B 1 318 ? 1.793 -34.219 3.527 1 96.19 318 ASP B N 1
ATOM 5609 C CA . ASP B 1 318 ? 2 -33.594 4.824 1 96.19 318 ASP B CA 1
ATOM 5610 C C . ASP B 1 318 ? 3.027 -34.344 5.652 1 96.19 318 ASP B C 1
ATOM 5612 O O . ASP B 1 318 ? 3.824 -33.75 6.379 1 96.19 318 ASP B O 1
ATOM 5616 N N . ALA B 1 319 ? 2.99 -35.625 5.562 1 95.81 319 ALA B N 1
ATOM 5617 C CA . ALA B 1 319 ? 3.977 -36.469 6.258 1 95.81 319 ALA B CA 1
ATOM 5618 C C . ALA B 1 319 ? 5.379 -36.219 5.711 1 95.81 319 ALA B C 1
ATOM 5620 O O . ALA B 1 319 ? 6.34 -36.125 6.477 1 95.81 319 ALA B O 1
ATOM 5621 N N . VAL B 1 320 ? 5.449 -36.156 4.41 1 97.12 320 VAL B N 1
ATOM 5622 C CA . VAL B 1 320 ? 6.734 -35.906 3.77 1 97.12 320 VAL B CA 1
ATOM 5623 C C . VAL B 1 320 ? 7.266 -34.531 4.207 1 97.12 320 VAL B C 1
ATOM 5625 O O . VAL B 1 320 ? 8.453 -34.375 4.508 1 97.12 320 VAL B O 1
ATOM 5628 N N . MET B 1 321 ? 6.43 -33.531 4.246 1 96.5 321 MET B N 1
ATOM 5629 C CA . MET B 1 321 ? 6.812 -32.188 4.664 1 96.5 321 MET B CA 1
ATOM 5630 C C . MET B 1 321 ? 7.367 -32.219 6.086 1 96.5 321 MET B C 1
ATOM 5632 O O . MET B 1 321 ? 8.383 -31.562 6.363 1 96.5 321 MET B O 1
ATOM 5636 N N . ARG B 1 322 ? 6.672 -32.844 6.98 1 95.62 322 ARG B N 1
ATOM 5637 C CA . ARG B 1 322 ? 7.117 -32.938 8.367 1 95.62 322 ARG B CA 1
ATOM 5638 C C . ARG B 1 322 ? 8.492 -33.594 8.461 1 95.62 322 ARG B C 1
ATOM 5640 O O . ARG B 1 322 ? 9.352 -33.156 9.227 1 95.62 322 ARG B O 1
ATOM 5647 N N . GLN B 1 323 ? 8.672 -34.688 7.703 1 95.12 323 GLN B N 1
ATOM 5648 C CA . GLN B 1 323 ? 9.945 -35.375 7.715 1 95.12 323 GLN B CA 1
ATOM 5649 C C . GLN B 1 323 ? 11.07 -34.5 7.164 1 95.12 323 GLN B C 1
ATOM 5651 O O . GLN B 1 323 ? 12.188 -34.531 7.676 1 95.12 323 GLN B O 1
ATOM 5656 N N . LEU B 1 324 ? 10.797 -33.812 6.035 1 95.81 324 LEU B N 1
ATOM 5657 C CA . LEU B 1 324 ? 11.773 -32.875 5.477 1 95.81 324 LEU B CA 1
ATOM 5658 C C . LEU B 1 324 ? 12.188 -31.828 6.52 1 95.81 324 LEU B C 1
ATOM 5660 O O . LEU B 1 324 ? 13.375 -31.562 6.684 1 95.81 324 LEU B O 1
ATOM 5664 N N . ALA B 1 325 ? 11.156 -31.312 7.176 1 95 325 ALA B N 1
ATOM 5665 C CA . ALA B 1 325 ? 11.414 -30.312 8.203 1 95 325 ALA B CA 1
ATOM 5666 C C . ALA B 1 325 ? 12.305 -30.875 9.305 1 95 325 ALA B C 1
ATOM 5668 O O . ALA B 1 325 ? 13.18 -30.172 9.82 1 95 325 ALA B O 1
ATOM 5669 N N . ALA B 1 326 ? 12.109 -32.062 9.703 1 93.5 326 ALA B N 1
ATOM 5670 C CA . ALA B 1 326 ? 12.875 -32.719 10.75 1 93.5 326 ALA B CA 1
ATOM 5671 C C . ALA B 1 326 ? 14.344 -32.844 10.352 1 93.5 326 ALA B C 1
ATOM 5673 O O . ALA B 1 326 ? 15.219 -32.938 11.211 1 93.5 326 ALA B O 1
ATOM 5674 N N . THR B 1 327 ? 14.562 -32.875 9.109 1 92.81 327 THR B N 1
ATOM 5675 C CA . THR B 1 327 ? 15.93 -33.031 8.633 1 92.81 327 THR B CA 1
ATOM 5676 C C . THR B 1 327 ? 16.531 -31.656 8.32 1 92.81 327 THR B C 1
ATOM 5678 O O . THR B 1 327 ? 17.625 -31.562 7.762 1 92.81 327 THR B O 1
ATOM 5681 N N . GLY B 1 328 ? 15.734 -30.609 8.516 1 93.88 328 GLY B N 1
ATOM 5682 C CA . GLY B 1 328 ? 16.234 -29.25 8.375 1 93.88 328 GLY B CA 1
ATOM 5683 C C . GLY B 1 328 ? 15.953 -28.656 7.012 1 93.88 328 GLY B C 1
ATOM 5684 O O . GLY B 1 328 ? 16.484 -27.594 6.672 1 93.88 328 GLY B O 1
ATOM 5685 N N . ILE B 1 329 ? 15.219 -29.312 6.137 1 97.12 329 ILE B N 1
ATOM 5686 C CA . ILE B 1 329 ? 14.852 -28.797 4.82 1 97.12 329 ILE B CA 1
ATOM 5687 C C . ILE B 1 329 ? 13.445 -28.203 4.867 1 97.12 329 ILE B C 1
ATOM 5689 O O . ILE B 1 329 ? 12.477 -28.922 5.117 1 97.12 329 ILE B O 1
ATOM 5693 N N . PRO B 1 330 ? 13.383 -26.906 4.617 1 96.88 330 PRO B N 1
ATOM 5694 C CA . PRO B 1 330 ? 12.039 -26.312 4.613 1 96.88 330 PRO B CA 1
ATOM 5695 C C . PRO B 1 330 ? 11.25 -26.656 3.355 1 96.88 330 PRO B C 1
ATOM 5697 O O . PRO B 1 330 ? 11.836 -27.016 2.332 1 96.88 330 PRO B O 1
ATOM 5700 N N . SER B 1 331 ? 9.984 -26.703 3.426 1 96.75 331 SER B N 1
ATOM 5701 C CA . SER B 1 331 ? 9.055 -26.859 2.314 1 96.75 331 SER B CA 1
ATOM 5702 C C . SER B 1 331 ? 7.75 -26.109 2.576 1 96.75 331 SER B C 1
ATOM 5704 O O . SER B 1 331 ? 7.516 -25.625 3.686 1 96.75 331 SER B O 1
ATOM 5706 N N . ARG B 1 332 ? 6.988 -25.875 1.546 1 95.81 332 ARG B N 1
ATOM 5707 C CA . ARG B 1 332 ? 5.719 -25.156 1.67 1 95.81 332 ARG B CA 1
ATOM 5708 C C . ARG B 1 332 ? 4.637 -25.828 0.825 1 95.81 332 ARG B C 1
ATOM 5710 O O . ARG B 1 332 ? 4.922 -26.375 -0.239 1 95.81 332 ARG B O 1
ATOM 5717 N N . PRO B 1 333 ? 3.445 -25.734 1.353 1 94.06 333 PRO B N 1
ATOM 5718 C CA . PRO B 1 333 ? 2.326 -26.156 0.503 1 94.06 333 PRO B CA 1
ATOM 5719 C C . PRO B 1 333 ? 1.928 -25.094 -0.514 1 94.06 333 PRO B C 1
ATOM 5721 O O . PRO B 1 333 ? 1.688 -23.938 -0.145 1 94.06 333 PRO B O 1
ATOM 5724 N N . TYR B 1 334 ? 2.082 -25.312 -1.751 1 91.06 334 TYR B N 1
ATOM 5725 C CA . TYR B 1 334 ? 1.736 -24.359 -2.797 1 91.06 334 TYR B CA 1
ATOM 5726 C C . TYR B 1 334 ? 0.708 -24.953 -3.756 1 91.06 334 TYR B C 1
ATOM 5728 O O . TYR 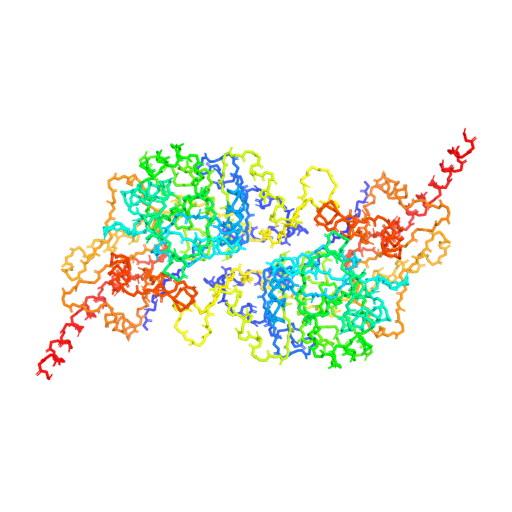B 1 334 ? 0.988 -25.922 -4.457 1 91.06 334 TYR B O 1
ATOM 5736 N N . PHE B 1 335 ? -0.478 -24.391 -3.881 1 93.06 335 PHE B N 1
ATOM 5737 C CA . PHE B 1 335 ? -1.087 -23.422 -2.988 1 93.06 335 PHE B CA 1
ATOM 5738 C C . PHE B 1 335 ? -2.123 -24.078 -2.086 1 93.06 335 PHE B C 1
ATOM 5740 O O . PHE B 1 335 ? -2.74 -25.078 -2.467 1 93.06 335 PHE B O 1
ATOM 5747 N N . THR B 1 336 ? -2.279 -23.469 -1.008 1 94.38 336 THR B N 1
ATOM 5748 C CA . THR B 1 336 ? -3.498 -23.781 -0.271 1 94.38 336 THR B CA 1
ATOM 5749 C C . THR B 1 336 ? -4.719 -23.172 -0.955 1 94.38 336 THR B C 1
ATOM 5751 O O . THR B 1 336 ? -4.73 -21.969 -1.264 1 94.38 336 THR B O 1
ATOM 5754 N N . PRO B 1 337 ? -5.676 -24 -1.226 1 97.81 337 PRO B N 1
ATOM 5755 C CA . PRO B 1 337 ? -6.828 -23.516 -1.985 1 97.81 337 PRO B CA 1
ATOM 5756 C C . PRO B 1 337 ? -7.492 -22.297 -1.338 1 97.81 337 PRO B C 1
ATOM 5758 O O . PRO B 1 337 ? -7.828 -22.328 -0.151 1 97.81 337 PRO B O 1
ATOM 5761 N N . ILE B 1 338 ? -7.773 -21.266 -2.105 1 98.31 338 ILE B N 1
ATOM 5762 C CA . ILE B 1 338 ? -8.328 -20.016 -1.611 1 98.31 338 ILE B CA 1
ATOM 5763 C C . ILE B 1 338 ? -9.719 -20.25 -1.041 1 98.31 338 ILE B C 1
ATOM 5765 O O . ILE B 1 338 ? -10.047 -19.766 0.045 1 98.31 338 ILE B O 1
ATOM 5769 N N . HIS B 1 339 ? -10.578 -21.047 -1.756 1 98.5 339 HIS B N 1
ATOM 5770 C CA . HIS B 1 339 ? -11.977 -21.219 -1.376 1 98.5 339 HIS B CA 1
ATOM 5771 C C . HIS B 1 339 ? -12.094 -21.953 -0.045 1 98.5 339 HIS B C 1
ATOM 5773 O O . HIS B 1 339 ? -13.148 -21.906 0.599 1 98.5 339 HIS B O 1
ATOM 5779 N N . LEU B 1 340 ? -11.008 -22.609 0.345 1 97.81 340 LEU B N 1
ATOM 5780 C CA . LEU B 1 340 ? -11.055 -23.375 1.591 1 97.81 340 LEU B CA 1
ATOM 5781 C C . LEU B 1 340 ? -10.445 -22.578 2.736 1 97.81 340 LEU B C 1
ATOM 5783 O O . LEU B 1 340 ? -10.398 -23.047 3.875 1 97.81 340 LEU B O 1
ATOM 5787 N N . GLN B 1 341 ? -9.867 -21.391 2.465 1 96.94 341 GLN B N 1
ATOM 5788 C CA . GLN B 1 341 ? -9.406 -20.516 3.539 1 96.94 341 GLN B CA 1
ATOM 5789 C C . GLN B 1 341 ? -10.555 -20.109 4.453 1 96.94 341 GLN B C 1
ATOM 5791 O O . GLN B 1 341 ? -11.68 -19.891 3.984 1 96.94 341 GLN B O 1
ATOM 5796 N N . PRO B 1 342 ? -10.273 -19.891 5.766 1 95.25 342 PRO B N 1
ATOM 5797 C CA . PRO B 1 342 ? -11.336 -19.609 6.734 1 95.25 342 PRO B CA 1
ATOM 5798 C C . PRO B 1 342 ? -12.203 -18.422 6.328 1 95.25 342 PRO B C 1
ATOM 5800 O O . PRO B 1 342 ? -13.438 -18.5 6.402 1 95.25 342 PRO B O 1
ATOM 5803 N N . PHE B 1 343 ? -11.672 -17.391 5.883 1 96.69 343 PHE B N 1
ATOM 5804 C CA . PHE B 1 343 ? -12.422 -16.203 5.488 1 96.69 343 PHE B CA 1
ATOM 5805 C C . PHE B 1 343 ? -13.375 -16.516 4.348 1 96.69 343 PHE B C 1
ATOM 5807 O O . PHE B 1 343 ? -14.539 -16.094 4.375 1 96.69 343 PHE B O 1
ATOM 5814 N N . TYR B 1 344 ? -12.961 -17.203 3.363 1 97.88 344 TYR B N 1
ATOM 5815 C CA . TYR B 1 344 ? -13.766 -17.484 2.178 1 97.88 344 TYR B CA 1
ATOM 5816 C C . TYR B 1 344 ? -14.859 -18.5 2.492 1 97.88 344 TYR B C 1
ATOM 5818 O O . TYR B 1 344 ? -15.961 -18.422 1.935 1 97.88 344 TYR B O 1
ATOM 5826 N N . ARG B 1 345 ? -14.5 -19.484 3.316 1 97.88 345 ARG B N 1
ATOM 5827 C CA . ARG B 1 345 ? -15.531 -20.422 3.76 1 97.88 345 ARG B CA 1
ATOM 5828 C C . ARG B 1 345 ? -16.641 -19.688 4.508 1 97.88 345 ARG B C 1
ATOM 5830 O O . ARG B 1 345 ? -17.828 -19.922 4.258 1 97.88 345 ARG B O 1
ATOM 5837 N N . LYS B 1 346 ? -16.25 -18.828 5.395 1 97 346 LYS B N 1
ATOM 5838 C CA . LYS B 1 346 ? -17.203 -18.094 6.219 1 97 346 LYS B CA 1
ATOM 5839 C C . LYS B 1 346 ? -18.031 -17.125 5.375 1 97 346 LYS B C 1
ATOM 5841 O O . LYS B 1 346 ? -19.266 -17.094 5.488 1 97 346 LYS B O 1
ATOM 5846 N N . ARG B 1 347 ? -17.453 -16.391 4.527 1 96.38 347 ARG B N 1
ATOM 5847 C CA . ARG B 1 347 ? -18.109 -15.305 3.787 1 96.38 347 ARG B CA 1
ATOM 5848 C C . ARG B 1 347 ? -18.938 -15.859 2.631 1 96.38 347 ARG B C 1
ATOM 5850 O O . ARG B 1 347 ? -20 -15.32 2.312 1 96.38 347 ARG B O 1
ATOM 5857 N N . PHE B 1 348 ? -18.422 -16.969 1.99 1 98.19 348 PHE B N 1
ATOM 5858 C CA . PHE B 1 348 ? -18.984 -17.344 0.706 1 98.19 348 PHE B CA 1
ATOM 5859 C C . PHE B 1 348 ? -19.594 -18.75 0.779 1 98.19 348 PHE B C 1
ATOM 5861 O O . PHE B 1 348 ? -20.25 -19.203 -0.165 1 98.19 348 PHE B O 1
ATOM 5868 N N . GLY B 1 349 ? -19.328 -19.484 1.879 1 98.25 349 GLY B N 1
ATOM 5869 C CA . GLY B 1 349 ? -19.938 -20.781 2.092 1 98.25 349 GLY B CA 1
ATOM 5870 C C . GLY B 1 349 ? -19.281 -21.891 1.302 1 98.25 349 GLY B C 1
ATOM 5871 O O . GLY B 1 349 ? -19.875 -22.953 1.088 1 98.25 349 GLY B O 1
ATOM 5872 N N . PHE B 1 350 ? -18.078 -21.703 0.803 1 98.56 350 PHE B N 1
ATOM 5873 C CA . PHE B 1 350 ? -17.359 -22.719 0.047 1 98.56 350 PHE B CA 1
ATOM 5874 C C . PHE B 1 350 ? -17.047 -23.922 0.927 1 98.56 350 PHE B C 1
ATOM 5876 O O . PHE B 1 350 ? -16.938 -23.797 2.148 1 98.56 350 PHE B O 1
ATOM 5883 N N . ARG B 1 351 ? -16.859 -25.078 0.326 1 98 351 ARG B N 1
ATOM 5884 C CA . ARG B 1 351 ? -16.531 -26.328 1.006 1 98 351 ARG B CA 1
ATOM 5885 C C . ARG B 1 351 ? -15.672 -27.234 0.124 1 98 351 ARG B C 1
ATOM 5887 O O . ARG B 1 351 ? -15.555 -27 -1.081 1 98 351 ARG B O 1
ATOM 5894 N N . ARG B 1 352 ? -15.047 -28.203 0.815 1 98 352 ARG B N 1
ATOM 5895 C CA . ARG B 1 352 ? -14.344 -29.219 0.049 1 98 352 ARG B CA 1
ATOM 5896 C C . ARG B 1 352 ? -15.281 -29.922 -0.926 1 98 352 ARG B C 1
ATOM 5898 O O . ARG B 1 352 ? -16.406 -30.266 -0.574 1 98 352 ARG B O 1
ATOM 5905 N N . GLY B 1 353 ? -14.828 -30.172 -2.084 1 98.25 353 GLY B N 1
ATOM 5906 C CA . GLY B 1 353 ? -15.656 -30.766 -3.127 1 98.25 353 GLY B CA 1
ATOM 5907 C C . GLY B 1 353 ? -16.047 -29.766 -4.207 1 98.25 353 GLY B C 1
ATOM 5908 O O . GLY B 1 353 ? -16.359 -30.156 -5.336 1 98.25 353 GLY B O 1
ATOM 5909 N N . ASP B 1 354 ? -16.047 -28.453 -3.939 1 98.31 354 ASP B N 1
ATOM 5910 C CA . ASP B 1 354 ? -16.484 -27.422 -4.883 1 98.31 354 ASP B CA 1
ATOM 5911 C C . ASP B 1 354 ? -15.523 -27.328 -6.066 1 98.31 354 ASP B C 1
ATOM 5913 O O . ASP B 1 354 ? -15.953 -27.109 -7.203 1 98.31 354 ASP B O 1
ATOM 5917 N N . PHE B 1 355 ? -14.273 -27.469 -5.84 1 98.75 355 PHE B N 1
ATOM 5918 C CA . PHE B 1 355 ? -13.234 -27.406 -6.867 1 98.75 355 PHE B CA 1
ATOM 5919 C C . PHE B 1 355 ? -12.242 -28.547 -6.695 1 98.75 355 PHE B C 1
ATOM 5921 O O . PHE B 1 355 ? -11.125 -28.328 -6.223 1 98.75 355 PHE B O 1
ATOM 5928 N N . PRO B 1 356 ? -12.555 -29.734 -7.113 1 98.69 356 PRO B N 1
ATOM 5929 C CA . PRO B 1 356 ? -11.836 -30.953 -6.781 1 98.69 356 PRO B CA 1
ATOM 5930 C C . PRO B 1 356 ? -10.398 -30.969 -7.297 1 98.69 356 PRO B C 1
ATOM 5932 O O . PRO B 1 356 ? -9.508 -31.5 -6.637 1 98.69 356 PRO B O 1
ATOM 5935 N N . VAL B 1 357 ? -10.164 -30.422 -8.492 1 98.69 357 VAL B N 1
ATOM 5936 C CA . VAL B 1 357 ? -8.797 -30.453 -9.016 1 98.69 357 VAL B CA 1
ATOM 5937 C C . VAL B 1 357 ? -7.906 -29.531 -8.18 1 98.69 357 VAL B C 1
ATOM 5939 O O . VAL B 1 357 ? -6.797 -29.922 -7.805 1 98.69 357 VAL B O 1
ATOM 5942 N N . THR B 1 358 ? -8.43 -28.312 -7.91 1 98.75 358 THR B N 1
ATOM 5943 C CA . THR B 1 358 ? -7.711 -27.391 -7.043 1 98.75 358 THR B CA 1
ATOM 5944 C C . THR B 1 358 ? -7.383 -28.047 -5.703 1 98.75 358 THR B C 1
ATOM 5946 O O . THR B 1 358 ? -6.258 -27.938 -5.215 1 98.75 358 THR B O 1
ATOM 5949 N N . GLU B 1 359 ? -8.328 -28.719 -5.117 1 98.62 359 GLU B N 1
ATOM 5950 C CA . GLU B 1 359 ? -8.172 -29.375 -3.818 1 98.62 359 GLU B CA 1
ATOM 5951 C C . GLU B 1 359 ? -7.117 -30.469 -3.877 1 98.62 359 GLU B C 1
ATOM 5953 O O . GLU B 1 359 ? -6.266 -30.578 -2.992 1 98.62 359 GLU B O 1
ATOM 5958 N N . ARG B 1 360 ? -7.18 -31.234 -4.906 1 98.06 360 ARG B N 1
ATOM 5959 C CA . ARG B 1 360 ? -6.195 -32.281 -5.078 1 98.06 360 ARG B CA 1
ATOM 5960 C C . ARG B 1 360 ? -4.785 -31.719 -5.195 1 98.06 360 ARG B C 1
ATOM 5962 O O . ARG B 1 360 ? -3.855 -32.219 -4.555 1 98.06 360 ARG B O 1
ATOM 5969 N N . LEU B 1 361 ? -4.625 -30.734 -6.035 1 98.06 361 LEU B N 1
ATOM 5970 C CA . LEU B 1 361 ? -3.326 -30.094 -6.191 1 98.06 361 LEU B CA 1
ATOM 5971 C C . LEU B 1 361 ? -2.855 -29.5 -4.867 1 98.06 361 LEU B C 1
ATOM 5973 O O . LEU B 1 361 ? -1.679 -29.609 -4.516 1 98.06 361 LEU B O 1
ATOM 5977 N N . GLY B 1 362 ? -3.734 -28.844 -4.137 1 97.38 362 GLY B N 1
ATOM 5978 C CA . GLY B 1 362 ? -3.391 -28.281 -2.84 1 97.38 362 GLY B CA 1
ATOM 5979 C C . GLY B 1 362 ? -2.943 -29.328 -1.836 1 97.38 362 GLY B C 1
ATOM 5980 O O . GLY B 1 362 ? -2.062 -29.062 -1.013 1 97.38 362 GLY B O 1
ATOM 5981 N N . ASP B 1 363 ? -3.475 -30.5 -1.915 1 97.25 363 ASP B N 1
ATOM 5982 C CA . ASP B 1 363 ? -3.211 -31.578 -0.961 1 97.25 363 ASP B CA 1
ATOM 5983 C C . ASP B 1 363 ? -1.903 -32.281 -1.29 1 97.25 363 ASP B C 1
ATOM 5985 O O . ASP B 1 363 ? -1.308 -32.938 -0.425 1 97.25 363 ASP B O 1
ATOM 5989 N N . THR B 1 364 ? -1.467 -32.156 -2.531 1 97.69 364 THR B N 1
ATOM 5990 C CA . THR B 1 364 ? -0.375 -33.031 -2.947 1 97.69 364 THR B CA 1
ATOM 5991 C C . THR B 1 364 ? 0.862 -32.219 -3.309 1 97.69 364 THR B C 1
ATOM 5993 O O . THR B 1 364 ? 1.96 -32.75 -3.432 1 97.69 364 THR B O 1
ATOM 5996 N N . SER B 1 365 ? 0.745 -30.906 -3.553 1 97.56 365 SER B N 1
ATOM 5997 C CA . SER B 1 365 ? 1.839 -30.062 -4.031 1 97.56 365 SER B CA 1
ATOM 5998 C C . SER B 1 365 ? 2.789 -29.703 -2.895 1 97.56 365 SER B C 1
ATOM 6000 O O . SER B 1 365 ? 2.35 -29.422 -1.775 1 97.56 365 SER B O 1
ATOM 6002 N N . LEU B 1 366 ? 4.031 -29.734 -3.174 1 97.88 366 LEU B N 1
ATOM 6003 C CA . LEU B 1 366 ? 5.105 -29.438 -2.23 1 97.88 366 LEU B CA 1
ATOM 6004 C C . LEU B 1 366 ? 6.191 -28.594 -2.896 1 97.88 366 LEU B C 1
ATOM 6006 O O . LEU B 1 366 ? 6.84 -29.047 -3.842 1 97.88 366 LEU B O 1
ATOM 6010 N N . ALA B 1 367 ? 6.352 -27.406 -2.418 1 98.12 367 ALA B N 1
ATOM 6011 C CA . ALA B 1 367 ? 7.422 -26.547 -2.912 1 98.12 367 ALA B CA 1
ATOM 6012 C C . ALA B 1 367 ? 8.742 -26.844 -2.213 1 98.12 367 ALA B C 1
ATOM 6014 O O . ALA B 1 367 ? 8.797 -26.906 -0.982 1 98.12 367 ALA B O 1
ATOM 6015 N N . LEU B 1 368 ? 9.766 -27.031 -2.912 1 98.5 368 LEU B N 1
ATOM 6016 C CA . LEU B 1 368 ? 11.117 -27.234 -2.4 1 98.5 368 LEU B CA 1
ATOM 6017 C C . LEU B 1 368 ? 11.898 -25.938 -2.361 1 98.5 368 LEU B C 1
ATOM 6019 O O . LEU B 1 368 ? 11.5 -24.953 -2.99 1 98.5 368 LEU B O 1
ATOM 6023 N N . PRO B 1 369 ? 12.992 -25.891 -1.542 1 98.38 369 PRO B N 1
ATOM 6024 C CA . PRO B 1 369 ? 13.836 -24.688 -1.559 1 98.38 369 PRO B CA 1
ATOM 6025 C C . PRO B 1 369 ? 14.258 -24.281 -2.969 1 98.38 369 PRO B C 1
ATOM 6027 O O . PRO B 1 369 ? 14.711 -25.125 -3.748 1 98.38 369 PRO B O 1
ATOM 6030 N N . PHE B 1 370 ? 14.039 -23.047 -3.27 1 98.5 370 PHE B N 1
ATOM 6031 C CA . PHE B 1 370 ? 14.289 -22.656 -4.652 1 98.5 370 PHE B CA 1
ATOM 6032 C C . PHE B 1 370 ? 14.641 -21.172 -4.742 1 98.5 370 PHE B C 1
ATOM 6034 O O . PHE B 1 370 ? 13.93 -20.328 -4.191 1 98.5 370 PHE B O 1
ATOM 6041 N N . SER B 1 371 ? 15.695 -20.828 -5.391 1 97.88 371 SER B N 1
ATOM 6042 C CA . SER B 1 371 ? 16.141 -19.5 -5.816 1 97.88 371 SER B CA 1
ATOM 6043 C C . SER B 1 371 ? 17.312 -19.594 -6.785 1 97.88 371 SER B C 1
ATOM 6045 O O . SER B 1 371 ? 17.844 -20.688 -7.016 1 97.88 371 SER B O 1
ATOM 6047 N N . GLY B 1 372 ? 17.672 -18.484 -7.316 1 97.5 372 GLY B N 1
ATOM 6048 C CA . GLY B 1 372 ? 18.766 -18.469 -8.258 1 97.5 372 GLY B CA 1
ATOM 6049 C C . GLY B 1 372 ? 20.125 -18.641 -7.59 1 97.5 372 GLY B C 1
ATOM 6050 O O . GLY B 1 372 ? 21.125 -18.891 -8.258 1 97.5 372 GLY B O 1
ATOM 6051 N N . VAL B 1 373 ? 20.125 -18.609 -6.262 1 96.88 373 VAL B N 1
ATOM 6052 C CA . VAL B 1 373 ? 21.422 -18.641 -5.59 1 96.88 373 VAL B CA 1
ATOM 6053 C C . VAL B 1 373 ? 21.625 -20 -4.918 1 96.88 373 VAL B C 1
ATOM 6055 O O . VAL B 1 373 ? 22.641 -20.234 -4.266 1 96.88 373 VAL B O 1
ATOM 6058 N N . VAL B 1 374 ? 20.672 -20.891 -5.035 1 97.38 374 VAL B N 1
ATOM 6059 C CA . VAL B 1 374 ? 20.812 -22.25 -4.516 1 97.38 374 VAL B CA 1
ATOM 6060 C C . VAL B 1 374 ? 21.906 -22.984 -5.281 1 97.38 374 VAL B C 1
ATOM 6062 O O . VAL B 1 374 ? 21.953 -22.938 -6.516 1 97.38 374 VAL B O 1
ATOM 6065 N N . THR B 1 375 ? 22.812 -23.625 -4.586 1 97.25 375 THR B N 1
ATOM 6066 C CA . THR B 1 375 ? 23.922 -24.312 -5.223 1 97.25 375 THR B CA 1
ATOM 6067 C C . THR B 1 375 ? 23.531 -25.734 -5.617 1 97.25 375 THR B C 1
ATOM 6069 O O . THR B 1 375 ? 22.547 -26.266 -5.109 1 97.25 375 THR B O 1
ATOM 6072 N N . GLU B 1 376 ? 24.375 -26.25 -6.508 1 98.19 376 GLU B N 1
ATOM 6073 C CA . GLU B 1 376 ? 24.156 -27.625 -6.926 1 98.19 376 GLU B CA 1
ATOM 6074 C C . GLU B 1 376 ? 24.234 -28.578 -5.738 1 98.19 376 GLU B C 1
ATOM 6076 O O . GLU B 1 376 ? 23.453 -29.531 -5.641 1 98.19 376 GLU B O 1
ATOM 6081 N N . ALA B 1 377 ? 25.141 -28.359 -4.848 1 97.75 377 ALA B N 1
ATOM 6082 C CA . ALA B 1 377 ? 25.297 -29.172 -3.652 1 97.75 377 ALA B CA 1
ATOM 6083 C C . ALA B 1 377 ? 24.062 -29.094 -2.768 1 97.75 377 ALA B C 1
ATOM 6085 O O . ALA B 1 377 ? 23.656 -30.094 -2.156 1 97.75 377 ALA B O 1
ATOM 6086 N N . GLN B 1 378 ? 23.5 -27.906 -2.645 1 97.88 378 GLN B N 1
ATOM 6087 C CA . GLN B 1 378 ? 22.281 -27.75 -1.867 1 97.88 378 GLN B CA 1
ATOM 6088 C C . GLN B 1 378 ? 21.109 -28.5 -2.504 1 97.88 378 GLN B C 1
ATOM 6090 O O . GLN B 1 378 ? 20.297 -29.094 -1.802 1 97.88 378 GLN B O 1
ATOM 6095 N N . VAL B 1 379 ? 21.062 -28.469 -3.828 1 98.38 379 VAL B N 1
ATOM 6096 C CA . VAL B 1 379 ? 20.031 -29.219 -4.535 1 98.38 379 VAL B CA 1
ATOM 6097 C C . VAL B 1 379 ? 20.188 -30.719 -4.258 1 98.38 379 VAL B C 1
ATOM 6099 O O . VAL B 1 379 ? 19.219 -31.422 -3.998 1 98.38 379 VAL B O 1
ATOM 6102 N N . ASP B 1 380 ? 21.453 -31.188 -4.309 1 98 380 ASP B N 1
ATOM 6103 C CA . ASP B 1 380 ? 21.734 -32.594 -4.008 1 98 380 ASP B CA 1
ATOM 6104 C C . ASP B 1 380 ? 21.266 -32.969 -2.605 1 98 380 ASP B C 1
ATOM 6106 O O . ASP B 1 380 ? 20.656 -34 -2.406 1 98 380 ASP B O 1
ATOM 6110 N N . MET B 1 381 ? 21.531 -32.062 -1.727 1 97.56 381 MET B N 1
ATOM 6111 C CA . MET B 1 381 ? 21.125 -32.312 -0.341 1 97.56 381 MET B CA 1
ATOM 6112 C C . MET B 1 381 ? 19.609 -32.375 -0.221 1 97.56 381 MET B C 1
ATOM 6114 O O . MET B 1 381 ? 19.078 -33.281 0.445 1 97.56 381 MET B O 1
ATOM 6118 N N . VAL B 1 382 ? 18.875 -31.422 -0.829 1 98.31 382 VAL B N 1
ATOM 6119 C CA . VAL B 1 382 ? 17.422 -31.391 -0.78 1 98.31 382 VAL B CA 1
ATOM 6120 C C . VAL B 1 382 ? 16.844 -32.688 -1.384 1 98.31 382 VAL B C 1
ATOM 6122 O O . VAL B 1 382 ? 15.945 -33.281 -0.812 1 98.31 382 VAL B O 1
ATOM 6125 N N . CYS B 1 383 ? 17.406 -33.125 -2.5 1 98.12 383 CYS B N 1
ATOM 6126 C CA . CYS B 1 383 ? 16.906 -34.312 -3.189 1 98.12 383 CYS B CA 1
ATOM 6127 C C . CYS B 1 383 ? 17.156 -35.562 -2.361 1 98.12 383 CYS B C 1
ATOM 6129 O O . CYS B 1 383 ? 16.312 -36.438 -2.311 1 98.12 383 CYS B O 1
ATOM 6131 N N . GLU B 1 384 ? 18.312 -35.625 -1.733 1 96.94 384 GLU B N 1
ATOM 6132 C CA . GLU B 1 384 ? 18.625 -36.75 -0.875 1 96.94 384 GLU B CA 1
ATOM 6133 C C . GLU B 1 384 ? 17.672 -36.844 0.307 1 96.94 384 GLU B C 1
ATOM 6135 O O . GLU B 1 384 ? 17.141 -37.906 0.611 1 96.94 384 GLU B O 1
ATOM 6140 N N . ARG B 1 385 ? 17.484 -35.719 0.934 1 96.88 385 ARG B N 1
ATOM 6141 C CA . ARG B 1 385 ? 16.594 -35.688 2.09 1 96.88 385 ARG B CA 1
ATOM 6142 C C . ARG B 1 385 ? 15.156 -35.969 1.678 1 96.88 385 ARG B C 1
ATOM 6144 O O . ARG B 1 385 ? 14.391 -36.562 2.439 1 96.88 385 ARG B O 1
ATOM 6151 N N . LEU B 1 386 ? 14.758 -35.469 0.499 1 97.69 386 LEU B N 1
ATOM 6152 C CA . LEU B 1 386 ? 13.422 -35.75 -0.016 1 97.69 386 LEU B CA 1
ATOM 6153 C C . LEU B 1 386 ? 13.227 -37.25 -0.234 1 97.69 386 LEU B C 1
ATOM 6155 O O . LEU B 1 386 ? 12.195 -37.812 0.15 1 97.69 386 LEU B O 1
ATOM 6159 N N . ARG B 1 387 ? 14.203 -37.938 -0.782 1 96.56 387 ARG B N 1
ATOM 6160 C CA . ARG B 1 387 ? 14.141 -39.375 -1 1 96.56 387 ARG B CA 1
ATOM 6161 C C . ARG B 1 387 ? 14 -40.125 0.321 1 96.56 387 ARG B C 1
ATOM 6163 O O . ARG B 1 387 ? 13.18 -41.062 0.438 1 96.56 387 ARG B O 1
ATOM 6170 N N . GLN B 1 388 ? 14.758 -39.688 1.242 1 95.12 388 GLN B N 1
ATOM 6171 C CA . GLN B 1 388 ? 14.695 -40.281 2.566 1 95.12 388 GLN B CA 1
ATOM 6172 C C . GLN B 1 388 ? 13.32 -40.094 3.197 1 95.12 388 GLN B C 1
ATOM 6174 O O . GLN B 1 388 ? 12.781 -41 3.818 1 95.12 388 GLN B O 1
ATOM 6179 N N . SER B 1 389 ? 12.836 -38.906 3.057 1 95.69 389 SER B N 1
ATOM 6180 C CA . SER B 1 389 ? 11.547 -38.562 3.646 1 95.69 389 SER B CA 1
ATOM 6181 C C . SER B 1 389 ? 10.422 -39.375 3.02 1 95.69 389 SER B C 1
ATOM 6183 O O . SER B 1 389 ? 9.445 -39.719 3.695 1 95.69 389 SER B O 1
ATOM 6185 N N . LEU B 1 390 ? 10.523 -39.656 1.73 1 95.38 390 LEU B N 1
ATOM 6186 C CA . LEU B 1 390 ? 9.539 -40.469 1.024 1 95.38 390 LEU B CA 1
ATOM 6187 C C . LEU B 1 390 ? 9.547 -41.906 1.529 1 95.38 390 LEU B C 1
ATOM 6189 O O . LEU B 1 390 ? 8.492 -42.5 1.688 1 95.38 390 LEU B O 1
ATOM 6193 N N . GLU B 1 391 ? 10.672 -42.406 1.824 1 89.62 391 GLU B N 1
ATOM 6194 C CA . GLU B 1 391 ? 10.812 -43.75 2.332 1 89.62 391 GLU B CA 1
ATOM 6195 C C . GLU B 1 391 ? 10.234 -43.875 3.738 1 89.62 391 GLU B C 1
ATOM 6197 O O . GLU B 1 391 ? 9.555 -44.875 4.051 1 89.62 391 GLU B O 1
ATOM 6202 N N . CYS B 1 392 ? 10.461 -42.906 4.496 1 85.69 392 CYS B N 1
ATOM 6203 C CA . CYS B 1 392 ? 9.984 -42.906 5.875 1 85.69 392 CYS B CA 1
ATOM 6204 C C . CYS B 1 392 ? 8.469 -42.75 5.93 1 85.69 392 CYS B C 1
ATOM 6206 O O . CYS B 1 392 ? 7.82 -43.344 6.805 1 85.69 392 CYS B O 1
ATOM 6208 N N . ALA B 1 393 ? 7.949 -41.969 5.078 1 80.56 393 ALA B N 1
ATOM 6209 C CA . ALA B 1 393 ? 6.516 -41.688 5.09 1 80.56 393 ALA B CA 1
ATOM 6210 C C . ALA B 1 393 ? 5.707 -42.906 4.676 1 80.56 393 ALA B C 1
ATOM 6212 O O . ALA B 1 393 ? 4.582 -43.094 5.137 1 80.56 393 ALA B O 1
ATOM 6213 N N . ILE B 1 394 ? 6.203 -43.75 3.867 1 77.5 394 ILE B N 1
ATOM 6214 C CA . ILE B 1 394 ? 5.531 -44.969 3.428 1 77.5 394 ILE B CA 1
ATOM 6215 C C . ILE B 1 394 ? 5.613 -46.031 4.527 1 77.5 394 ILE B C 1
ATOM 6217 O O . ILE B 1 394 ? 4.625 -46.719 4.82 1 77.5 394 ILE B O 1
ATOM 6221 N N . THR B 1 395 ? 6.789 -46.031 5.102 1 68.31 395 THR B N 1
ATOM 6222 C CA . THR B 1 395 ? 6.984 -47.062 6.125 1 68.31 395 THR B CA 1
ATOM 6223 C C . THR B 1 395 ? 6.055 -46.812 7.312 1 68.31 395 THR B C 1
ATOM 6225 O O . THR B 1 395 ? 5.516 -47.781 7.887 1 68.31 395 THR B O 1
ATOM 6228 N N . ARG B 1 396 ? 5.797 -45.562 7.598 1 58.59 396 ARG B N 1
ATOM 6229 C CA . ARG B 1 396 ? 4.977 -45.25 8.766 1 58.59 396 ARG B CA 1
ATOM 6230 C C . ARG B 1 396 ? 3.498 -45.469 8.469 1 58.59 396 ARG B C 1
ATOM 6232 O O . ARG B 1 396 ? 2.736 -45.875 9.344 1 58.59 396 ARG B O 1
ATOM 6239 N N . GLU B 1 397 ? 3.121 -45.188 7.262 1 59.66 397 GLU B N 1
ATOM 6240 C CA . GLU B 1 397 ? 1.728 -45.406 6.879 1 59.66 397 GLU B CA 1
ATOM 6241 C C . GLU B 1 397 ? 1.409 -46.875 6.734 1 59.66 397 GLU B C 1
ATOM 6243 O O . GLU B 1 397 ? 0.333 -47.344 7.133 1 59.66 397 GLU B O 1
ATOM 6248 N N . GLU B 1 398 ? 2.35 -47.625 6.27 1 55.22 398 GLU B N 1
ATOM 6249 C CA . GLU B 1 398 ? 2.191 -49.062 6.191 1 55.22 398 GLU B CA 1
ATOM 6250 C C . GLU B 1 398 ? 2.15 -49.688 7.586 1 55.22 398 GLU B C 1
ATOM 6252 O O . GLU B 1 398 ? 1.374 -50.625 7.832 1 55.22 398 GLU B O 1
ATOM 6257 N N . MET B 1 399 ? 2.943 -49.031 8.438 1 49.94 399 MET B N 1
ATOM 6258 C CA . MET B 1 399 ? 2.961 -49.531 9.812 1 49.94 399 MET B CA 1
ATOM 6259 C C . MET B 1 399 ? 1.683 -49.125 10.547 1 49.94 399 MET B C 1
ATOM 6261 O O . MET B 1 399 ? 1.173 -49.875 11.375 1 49.94 399 MET B O 1
ATOM 6265 N N . ALA B 1 400 ? 1.188 -47.844 10.32 1 59.75 400 ALA B N 1
ATOM 6266 C CA . ALA B 1 400 ? -0.038 -47.375 10.961 1 59.75 400 ALA B CA 1
ATOM 6267 C C . ALA B 1 400 ? -1.244 -48.188 10.492 1 59.75 400 ALA B C 1
ATOM 6269 O O . ALA B 1 400 ? -2.223 -48.344 11.227 1 59.75 400 ALA B O 1
ATOM 6270 N N . ASP B 1 401 ? -1.244 -48.688 9.227 1 47.06 401 ASP B N 1
ATOM 6271 C CA . ASP B 1 401 ? -2.293 -49.531 8.648 1 47.06 401 ASP B CA 1
ATOM 6272 C C . ASP B 1 401 ? -2.182 -50.969 9.141 1 47.06 401 ASP B C 1
ATOM 6274 O O . ASP B 1 401 ? -3.162 -51.719 9.125 1 47.06 401 ASP B O 1
ATOM 6278 N N . THR B 1 402 ? -1.049 -51.312 9.43 1 46.78 402 THR B N 1
ATOM 6279 C CA . THR B 1 402 ? -0.884 -52.656 9.969 1 46.78 402 THR B CA 1
ATOM 6280 C C . THR B 1 402 ? -1.223 -52.688 11.461 1 46.78 402 THR B C 1
ATOM 6282 O O . THR B 1 402 ? -1.392 -53.75 12.039 1 46.78 402 THR B O 1
ATOM 6285 N N . LEU B 1 403 ? -1.23 -51.562 11.984 1 39.81 403 LEU B N 1
ATOM 6286 C CA . LEU B 1 403 ? -1.677 -51.562 13.375 1 39.81 403 LEU B CA 1
ATOM 6287 C C . LEU B 1 403 ? -3.18 -51.344 13.461 1 39.81 403 LEU B C 1
ATOM 6289 O O . LEU B 1 403 ? -3.84 -51.812 14.375 1 39.81 403 LEU B O 1
#

Solvent-accessible surface area (backbone atoms only — not comparable to full-atom values): 39598 Å² total; per-residue (Å²): 126,91,72,54,62,51,49,44,51,85,78,57,67,62,32,54,49,39,33,52,56,42,68,74,45,70,56,34,42,89,38,70,37,37,53,50,27,16,49,52,52,15,53,72,43,69,31,80,35,38,46,60,18,37,16,32,46,53,26,44,31,52,51,36,50,70,51,65,48,37,72,38,15,32,32,39,31,49,37,55,39,68,58,54,78,53,46,26,38,46,73,43,44,26,39,66,27,64,34,51,36,34,83,73,63,49,19,54,29,48,68,54,48,52,50,50,53,53,29,52,70,71,39,69,72,66,22,30,70,52,39,43,64,67,44,43,87,51,90,67,53,54,78,33,34,38,40,52,44,18,41,62,3,42,59,40,71,50,66,67,46,48,51,54,26,59,76,67,71,31,42,34,37,34,41,25,44,38,12,71,79,8,16,42,75,78,36,37,47,52,57,76,53,58,32,15,21,31,31,13,41,46,57,37,72,45,38,25,31,43,15,18,32,29,26,27,74,49,66,70,54,50,57,50,50,57,10,32,31,51,48,10,30,51,86,73,81,52,98,79,41,31,64,39,93,36,38,70,32,60,42,27,23,54,33,20,20,26,33,37,39,41,57,77,40,39,69,59,42,54,49,35,22,47,49,42,51,48,51,50,52,61,73,48,67,79,40,82,50,47,43,70,76,60,80,56,90,55,44,65,33,78,17,59,31,56,48,50,31,31,42,31,78,87,37,45,37,68,52,28,47,53,44,26,43,75,73,53,38,49,64,43,66,53,38,58,38,36,47,68,24,57,30,39,24,69,74,28,51,43,56,93,74,78,39,54,51,34,49,52,45,27,61,21,23,38,26,46,56,34,34,51,71,59,45,72,66,54,50,51,50,52,53,53,45,47,54,51,19,50,54,50,34,38,54,50,50,54,48,57,69,71,93,126,92,71,56,61,51,51,43,51,85,76,56,68,60,31,56,49,38,32,51,56,41,67,73,46,70,55,34,41,91,37,69,36,37,53,46,28,17,50,52,54,14,54,72,44,69,32,77,35,38,47,59,18,36,17,31,46,53,26,44,29,52,50,37,51,69,52,64,48,36,72,38,15,30,31,40,32,51,38,53,38,68,58,54,77,52,46,26,38,45,73,44,45,25,39,65,28,65,32,51,37,34,84,71,63,49,18,51,28,48,69,54,48,51,50,51,54,53,28,52,72,70,37,68,72,66,22,30,71,51,40,43,63,67,43,42,87,52,86,68,54,55,78,32,35,38,39,52,44,18,39,62,3,40,60,41,70,50,67,66,46,48,52,55,28,59,75,68,70,30,42,35,38,34,42,25,42,38,12,71,78,9,15,44,74,77,36,38,46,52,56,75,53,58,33,15,20,30,30,13,41,45,58,37,75,44,38,23,30,45,16,19,31,29,27,29,73,49,6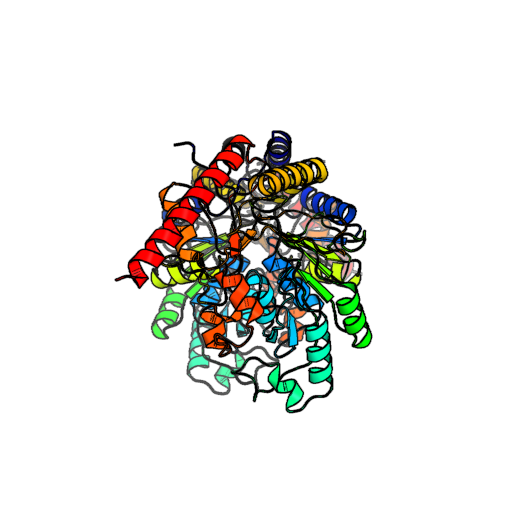6,70,53,50,57,50,51,56,11,31,31,50,48,10,31,48,86,84,58,58,96,77,43,32,62,40,96,35,38,71,32,59,42,27,22,53,33,21,20,26,34,38,38,40,58,75,40,41,70,59,42,53,49,35,24,49,49,42,52,48,51,51,52,61,72,48,66,80,41,84,50,47,42,70,75,62,80,57,90,55,44,64,35,78,17,58,33,55,48,50,32,30,41,32,77,87,38,45,36,67,53,27,46,54,44,26,43,74,72,52,38,50,66,45,66,52,37,58,37,35,48,70,24,57,32,40,25,70,73,28,51,44,53,92,74,78,41,56,50,34,48,51,44,27,61,20,23,38,27,46,56,35,33,51,69,60,45,70,68,54,50,51,50,52,52,52,46,49,52,51,20,49,54,52,34,39,53,50,51,53,49,61,70,69,99

Secondary structure (DSSP, 8-state):
-----S------HHHHHHHHHHHTSS--SSSHHHHHHHHHHHHHHT-SEEEEES-HHHHHHHHHHHTT--TT-EEEE-SSS-THHHHHHHHTT-EEEE--B-TTT-SBPHHHHHHHHHHHHH-HHHHHTTS-GGGTTS----EEEE--B-GGGPPP-HHHHHHHHHHTT-EEEEE-TT-TT-EETTEETTSSSSEEEEE--TTSSS--SS-EEEEES-HHHHHHHHHHHBTTB-SSS-TT-B-S---B-PPPHHHHHHHHHHHHTHHHHHHHHHHHHHHHHHHTTT-TTEEPPPPPTTEEE---S-EEEEEPTTS-HHHHHHHHHHTT---B-TTPPGGGSHHHHHHH---TTSSHHHHHHHHHEEEEP--TT--HHHHHHHHHHHHHHHHHHHHHHHHHHH-/-----S------HHHHHHHHHHHTSS--SSSHHHHHHHHHHHHHHT-SEEEEES-HHHHHHHHHHHTT--TT-EEEE-SSS-THHHHHHHHTT-EEEE--B-TTT-SBPHHHHHHHHHHHHH-HHHHHTTS-GGGTTS----EEEE--B-GGGPPP-HHHHHHHHHHTT-EEEEE-TT-TT-EETTEETTSSSSEEEEE--TTSSS--SS-EEEEES-HHHHHHHHHHHBTTB-SSS-TT-B-S---B-PPPHHHHHHHHHHHHTHHHHHHHHHHHHHHHHHHTTT-TTEEPPPPPTTEEE---S-EEEEEPTTS-HHHHHHHHHHTT---B-TTPPGGGSHHHHHHH---TTSSHHHHHHHHHEEEEP--TT--HHHHHHHHHHHHHHHHHHHHHHHHHHH-

Sequence (806 aa):
MDTVPMSSPDLTDAERDAILNVLHTPVLSIGPYVQQFEQRLAAFVGARYGIAVNSGTSGLHLSIIAAGVTEYDLVVTTPFSFIASANCILYERGIPIFVDVDPLTGNIDPEQVRAAIGDLARGGMTARRWLPPALRNSRYGRLKAILPVHAFGQPADMAPIVAIARQRNLVVIEDACEALGSEYRNRPAGTLGDIAVFAFYPNKQITTGEGGMIVTNNEVWTALLRSLRNQGRDVFDAWLNHTRLGFNYRLDELSAALGCAQMQRIHELLAKRAQVAAWYNERLADVELIERPIISATTARMSWFVYVVRIKPPANRDAVMRQLAATGIPSRPYFTPIHLQPFYRKRFGFRRGDFPVTERLGDTSLALPFSGVVTEAQVDMVCERLRQSLECAITREEMADTLMDTVPMSSPDLTDAERDAILNVLHTPVLSIGPYVQQFEQRLAAFVGARYGIAVNSGTSGLHLSIIAAGVTEYDLVVTTPFSFIASANCILYERGIPIFVDVDPLTGNIDPEQVRAAIGDLARGGMTARRWLPPALRNSRYGRLKAILPVHAFGQPADMAPIVAIARQRNLVVIEDACEALGSEYRNRPAGTLGDIAVFAFYPNKQITTGEGGMIVTNNEVWTALLRSLRNQGRDVFDAWLNHTRLGFNYRLDELSAALGCAQMQRIHELLAKRAQVAAWYNERLADVELIERPIISATTARMSWFVYVVRIKPPANRDAVMRQLAATGIPSRPYFTPIHLQPFYRKRFGFRRGDFPVTERLGDTSLALPFSGVVTEAQVDMVCERLRQSLECAITREEMADTL